Protein AF-0000000081893603 (afdb_homodimer)

Organism: Varanus komodoensis (NCBI:txid61221)

Nearest PDB structures (foldseek):
  6nf6-assembly1_B  TM=9.454E-01  e=8.499E-34  Gallus gallus
  8ug6-assembly1_B  TM=9.308E-01  e=4.019E-25  Mus musculus
  6nf4-assembly1_B  TM=9.170E-01  e=1.044E-19  Danio rerio
  6o84-assembly1_B  TM=8.462E-01  e=9.715E-21  Xenopus tropicalis
  8ug4-assembly1_B  TM=7.259E-01  e=1.807E-12  Caenorhabditis elegans

Structure (mmCIF, N/CA/C/O backbone):
data_AF-0000000081893603-model_v1
#
loop_
_entity.id
_entity.type
_entity.pdbx_description
1 polymer 'Otopetrin 3'
#
loop_
_atom_site.group_PDB
_atom_site.id
_atom_site.type_symbol
_atom_site.label_atom_id
_atom_site.label_alt_id
_atom_site.label_comp_id
_atom_site.label_asym_id
_atom_site.label_entity_id
_atom_site.label_seq_id
_atom_site.pdbx_PDB_ins_code
_atom_site.Cartn_x
_atom_site.Cartn_y
_atom_site.Cartn_z
_atom_site.occupancy
_atom_site.B_iso_or_equiv
_atom_site.auth_seq_id
_atom_site.auth_comp_id
_atom_site.auth_asym_id
_atom_site.auth_atom_id
_atom_site.pdbx_PDB_model_num
ATOM 1 N N . MET A 1 1 ? 47.938 76.938 85.5 1 23.39 1 MET A N 1
ATOM 2 C CA . MET A 1 1 ? 47.125 77.75 84.625 1 23.39 1 MET A CA 1
ATOM 3 C C . MET A 1 1 ? 47.031 77.125 83.25 1 23.39 1 MET A C 1
ATOM 5 O O . MET A 1 1 ? 47.969 77.188 82.438 1 23.39 1 MET A O 1
ATOM 9 N N . ALA A 1 2 ? 46.344 75.875 83.25 1 26.58 2 ALA A N 1
ATOM 10 C CA . ALA A 1 2 ? 46.188 74.688 82.375 1 26.58 2 ALA A CA 1
ATOM 11 C C . ALA A 1 2 ? 45.406 75.062 81.125 1 26.58 2 ALA A C 1
ATOM 13 O O . ALA A 1 2 ? 44.25 75.438 81.188 1 26.58 2 ALA A O 1
ATOM 14 N N . SER A 1 3 ? 46.125 75.812 80.25 1 24.8 3 SER A N 1
ATOM 15 C CA . SER A 1 3 ? 45.656 76.438 79 1 24.8 3 SER A CA 1
ATOM 16 C C . SER A 1 3 ? 44.969 75.438 78.125 1 24.8 3 SER A C 1
ATOM 18 O O . SER A 1 3 ? 45.594 74.438 77.688 1 24.8 3 SER A O 1
ATOM 20 N N . GLN A 1 4 ? 43.719 75.062 78.438 1 24.86 4 GLN A N 1
ATOM 21 C CA . GLN A 1 4 ? 42.719 74.062 78 1 24.86 4 GLN A CA 1
ATOM 22 C C . GLN A 1 4 ? 42.281 74.375 76.562 1 24.86 4 GLN A C 1
ATOM 24 O O . GLN A 1 4 ? 41.656 75.375 76.25 1 24.86 4 GLN A O 1
ATOM 29 N N . SER A 1 5 ? 43.219 74.188 75.562 1 26.95 5 SER A N 1
ATOM 30 C CA . SER A 1 5 ? 43.062 74.438 74.125 1 26.95 5 SER A CA 1
ATOM 31 C C . SER A 1 5 ? 41.812 73.75 73.562 1 26.95 5 SER A C 1
ATOM 33 O O . SER A 1 5 ? 41.719 72.5 73.625 1 26.95 5 SER A O 1
ATOM 35 N N . THR A 1 6 ? 40.594 74.25 73.875 1 26.95 6 THR A N 1
ATOM 36 C CA . THR A 1 6 ? 39.219 73.75 73.562 1 26.95 6 THR A CA 1
ATOM 37 C C . THR A 1 6 ? 38.969 73.688 72.062 1 26.95 6 THR A C 1
ATOM 39 O O . THR A 1 6 ? 38.938 74.688 71.375 1 26.95 6 THR A O 1
ATOM 42 N N . ALA A 1 7 ? 39.656 72.688 71.438 1 28.52 7 ALA A N 1
ATOM 43 C CA . ALA A 1 7 ? 39.594 72.438 70 1 28.52 7 ALA A CA 1
ATOM 44 C C . ALA A 1 7 ? 38.156 72.312 69.5 1 28.52 7 ALA A C 1
ATOM 46 O O . ALA A 1 7 ? 37.344 71.625 70.062 1 28.52 7 ALA A O 1
ATOM 47 N N . TRP A 1 8 ? 37.562 73.375 68.875 1 27.95 8 TRP A N 1
ATOM 48 C CA . TRP A 1 8 ? 36.25 73.688 68.312 1 27.95 8 TRP A CA 1
ATOM 49 C C . TRP A 1 8 ? 35.844 72.688 67.25 1 27.95 8 TRP A C 1
ATOM 51 O O . TRP A 1 8 ? 36.531 72.438 66.25 1 27.95 8 TRP A O 1
ATOM 61 N N . GLN A 1 9 ? 35.469 71.375 67.625 1 25.72 9 GLN A N 1
ATOM 62 C CA . GLN A 1 9 ? 35.094 70.25 66.812 1 25.72 9 GLN A CA 1
ATOM 63 C C . GLN A 1 9 ? 33.875 70.562 66 1 25.72 9 GLN A C 1
ATOM 65 O O . GLN A 1 9 ? 32.812 70.938 66.5 1 25.72 9 GLN A O 1
ATOM 70 N N . ARG A 1 10 ? 34 71.312 64.812 1 27.3 10 ARG A N 1
ATOM 71 C CA . ARG A 1 10 ? 32.938 71.625 63.906 1 27.3 10 ARG A CA 1
ATOM 72 C C . ARG A 1 10 ? 32.156 70.438 63.5 1 27.3 10 ARG A C 1
ATOM 74 O O . ARG A 1 10 ? 32.719 69.375 63.125 1 27.3 10 ARG A O 1
ATOM 81 N N . HIS A 1 11 ? 30.953 70.125 64.062 1 26.72 11 HIS A N 1
ATOM 82 C CA . HIS A 1 11 ? 29.938 69.125 63.938 1 26.72 11 HIS A CA 1
ATOM 83 C C . HIS A 1 11 ? 29.359 69.125 62.5 1 26.72 11 HIS A C 1
ATOM 85 O O . HIS A 1 11 ? 28.812 70.125 62.062 1 26.72 11 HIS A O 1
ATOM 91 N N . HIS A 1 12 ? 30.109 68.688 61.469 1 29.83 12 HIS A N 1
ATOM 92 C CA . HIS A 1 12 ? 29.547 68.625 60.125 1 29.83 12 HIS A CA 1
ATOM 93 C C . HIS A 1 12 ? 28.234 67.812 60.125 1 29.83 12 HIS A C 1
ATOM 95 O O . HIS A 1 12 ? 28.109 66.812 60.844 1 29.83 12 HIS A O 1
ATOM 101 N N . PRO A 1 13 ? 27.047 68.375 59.844 1 34.44 13 PRO A N 1
ATOM 102 C CA . PRO A 1 13 ? 25.719 67.812 59.875 1 34.44 13 PRO A CA 1
ATOM 103 C C . PRO A 1 13 ? 25.594 66.562 58.938 1 34.44 13 PRO A C 1
ATOM 105 O O . PRO A 1 13 ? 26.297 66.5 57.938 1 34.44 13 PRO A O 1
ATOM 108 N N . PRO A 1 14 ? 25.188 65.375 59.469 1 30.19 14 PRO A N 1
ATOM 109 C CA . PRO A 1 14 ? 25.094 64.062 58.812 1 30.19 14 PRO A CA 1
ATOM 110 C C . PRO A 1 14 ? 24.188 64.125 57.562 1 30.19 14 PRO A C 1
ATOM 112 O O . PRO A 1 14 ? 23.141 64.812 57.594 1 30.19 14 PRO A O 1
ATOM 115 N N . GLU A 1 15 ? 24.734 64.188 56.344 1 28.36 15 GLU A N 1
ATOM 116 C CA . GLU A 1 15 ? 24.016 64.125 55.062 1 28.36 15 GLU A CA 1
ATOM 117 C C . GLU A 1 15 ? 23.062 62.906 55.062 1 28.36 15 GLU A C 1
ATOM 119 O O . GLU A 1 15 ? 23.438 61.812 55.469 1 28.36 15 GLU A O 1
ATOM 124 N N . ALA A 1 16 ? 21.703 63.094 55.156 1 31.73 16 ALA A N 1
ATOM 125 C CA . ALA A 1 16 ? 20.562 62.188 55.125 1 31.73 16 ALA A CA 1
ATOM 126 C C . ALA A 1 16 ? 20.578 61.375 53.812 1 31.73 16 ALA A C 1
ATOM 128 O O . ALA A 1 16 ? 20.531 61.938 52.719 1 31.73 16 ALA A O 1
ATOM 129 N N . ALA A 1 17 ? 21.422 60.344 53.75 1 31.58 17 ALA A N 1
ATOM 130 C CA . ALA A 1 17 ? 21.422 59.406 52.625 1 31.58 17 ALA A CA 1
ATOM 131 C C . ALA A 1 17 ? 20.016 58.875 52.344 1 31.58 17 ALA A C 1
ATOM 133 O O . ALA A 1 17 ? 19.391 58.281 53.219 1 31.58 17 ALA A O 1
ATOM 134 N N . ARG A 1 18 ? 19.203 59.562 51.562 1 31.11 18 ARG A N 1
ATOM 135 C CA . ARG A 1 18 ? 17.906 59.125 51.062 1 31.11 18 ARG A CA 1
ATOM 136 C C . ARG A 1 18 ? 18.031 57.812 50.312 1 31.11 18 ARG A C 1
ATOM 138 O O . ARG A 1 18 ? 18.594 57.75 49.219 1 31.11 18 ARG A O 1
ATOM 145 N N . GLY A 1 19 ? 18.547 56.719 50.906 1 30.28 19 GLY A N 1
ATOM 146 C CA . GLY A 1 19 ? 18.609 55.406 50.281 1 30.28 19 GLY A CA 1
ATOM 147 C C . GLY A 1 19 ? 17.266 54.938 49.781 1 30.28 19 GLY A C 1
ATOM 148 O O . GLY A 1 19 ? 16.547 54.219 50.5 1 30.28 19 GLY A O 1
ATOM 149 N N . GLU A 1 20 ? 16.422 55.688 49.188 1 31.81 20 GLU A N 1
ATOM 150 C CA . GLU A 1 20 ? 15.195 55.062 48.688 1 31.81 20 GLU A CA 1
ATOM 151 C C . GLU A 1 20 ? 15.516 54 47.625 1 31.81 20 GLU A C 1
ATOM 153 O O . GLU A 1 20 ? 15.953 54.344 46.531 1 31.81 20 GLU A O 1
ATOM 158 N N . SER A 1 21 ? 16.234 52.938 47.938 1 37.28 21 SER A N 1
ATOM 159 C CA . SER A 1 21 ? 16.344 51.812 47 1 37.28 21 SER A CA 1
ATOM 160 C C . SER A 1 21 ? 14.961 51.344 46.531 1 37.28 21 SER A C 1
ATOM 162 O O . SER A 1 21 ? 14.078 51.094 47.344 1 37.28 21 SER A O 1
ATOM 164 N N . ALA A 1 22 ? 14.516 51.812 45.406 1 42.72 22 ALA A N 1
ATOM 165 C CA . ALA A 1 22 ? 13.273 51.438 44.75 1 42.72 22 ALA A CA 1
ATOM 166 C C . ALA A 1 22 ? 13.219 49.906 44.562 1 42.72 22 ALA A C 1
ATOM 168 O O . ALA A 1 22 ? 14.055 49.344 43.844 1 42.72 22 ALA A O 1
ATOM 169 N N . PRO A 1 23 ? 12.789 49.125 45.469 1 50.09 23 PRO A N 1
ATOM 170 C CA . PRO A 1 23 ? 12.594 47.688 45.438 1 50.09 23 PRO A CA 1
ATOM 171 C C . PRO A 1 23 ? 11.766 47.25 44.219 1 50.09 23 PRO A C 1
ATOM 173 O O . PRO A 1 23 ? 11.578 46.031 44 1 50.09 23 PRO A O 1
ATOM 176 N N . GLY A 1 24 ? 11.266 48.125 43.406 1 49.84 24 GLY A N 1
ATOM 177 C CA . GLY A 1 24 ? 10.266 47.719 42.438 1 49.84 24 GLY A CA 1
ATOM 178 C C . GLY A 1 24 ? 10.859 47 41.25 1 49.84 24 GLY A C 1
ATOM 179 O O . GLY A 1 24 ? 10.141 46.344 40.5 1 49.84 24 GLY A O 1
ATOM 180 N N . GLU A 1 25 ? 12.031 47.344 40.844 1 58.03 25 GLU A N 1
ATOM 181 C CA . GLU A 1 25 ? 12.562 46.844 39.594 1 58.03 25 GLU A CA 1
ATOM 182 C C . GLU A 1 25 ? 12.984 45.375 39.719 1 58.03 25 GLU A C 1
ATOM 184 O O . GLU A 1 25 ? 12.844 44.594 38.781 1 58.03 25 GLU A O 1
ATOM 189 N N . ASP A 1 26 ? 13.352 45.031 40.875 1 58.84 26 ASP A N 1
ATOM 190 C CA . ASP A 1 26 ? 13.836 43.688 41.062 1 58.84 26 ASP A CA 1
ATOM 191 C C . ASP A 1 26 ? 12.688 42.656 41.031 1 58.84 26 ASP A C 1
ATOM 193 O O . ASP A 1 26 ? 12.844 41.562 40.5 1 58.84 26 ASP A O 1
ATOM 197 N N . ALA A 1 27 ? 11.547 43.094 41.469 1 62.25 27 ALA A N 1
ATOM 198 C CA . ALA A 1 27 ? 10.398 42.188 41.469 1 62.25 27 ALA A CA 1
ATOM 199 C C . ALA A 1 27 ? 9.867 41.969 40.062 1 62.25 27 ALA A C 1
ATOM 201 O O . ALA A 1 27 ? 9.5 40.844 39.719 1 62.25 27 ALA A O 1
ATOM 202 N N . SER A 1 28 ? 10.047 43 39.281 1 64 28 SER A N 1
ATOM 203 C CA . SER A 1 28 ? 9.562 42.875 37.906 1 64 28 SER A CA 1
ATOM 204 C C . SER A 1 28 ? 10.469 41.969 37.094 1 64 28 SER A C 1
ATOM 206 O O . SER A 1 28 ? 9.992 41.188 36.281 1 64 28 SER A O 1
ATOM 208 N N . TRP A 1 29 ? 11.742 42.062 37.375 1 64.25 29 TRP A N 1
ATOM 209 C CA . TRP A 1 29 ? 12.688 41.219 36.656 1 64.25 29 TRP A CA 1
ATOM 210 C C . TRP A 1 29 ? 12.531 39.75 37.031 1 64.25 29 TRP A C 1
ATOM 212 O O . TRP A 1 29 ? 12.594 38.844 36.188 1 64.25 29 TRP A O 1
ATOM 222 N N . LYS A 1 30 ? 12.273 39.5 38.312 1 63.41 30 LYS A N 1
ATOM 223 C CA . LYS A 1 30 ? 12.07 38.156 38.781 1 63.41 30 LYS A CA 1
ATOM 224 C C . LYS A 1 30 ? 10.797 37.531 38.188 1 63.41 30 LYS A C 1
ATOM 226 O O . LYS A 1 30 ? 10.781 36.375 37.781 1 63.41 30 LYS A O 1
ATOM 231 N N . ILE A 1 31 ? 9.836 38.375 38.094 1 65.56 31 ILE A N 1
ATOM 232 C CA . ILE A 1 31 ? 8.562 37.906 37.531 1 65.56 31 ILE A CA 1
ATOM 233 C C . ILE A 1 31 ? 8.719 37.625 36.031 1 65.56 31 ILE A C 1
ATOM 235 O O . ILE A 1 31 ? 8.219 36.625 35.531 1 65.56 31 ILE A O 1
ATOM 239 N N . ARG A 1 32 ? 9.438 38.438 35.375 1 64.81 32 ARG A N 1
ATOM 240 C CA . ARG A 1 32 ? 9.664 38.219 33.938 1 64.81 32 ARG A CA 1
ATOM 241 C C . ARG A 1 32 ? 10.539 37 33.688 1 64.81 32 ARG A C 1
ATOM 243 O O . ARG A 1 32 ? 10.297 36.25 32.75 1 64.81 32 ARG A O 1
ATOM 250 N N . TYR A 1 33 ? 11.469 36.875 34.531 1 62.03 33 TYR A N 1
ATOM 251 C CA . TYR A 1 33 ? 12.344 35.719 34.406 1 62.03 33 TYR A CA 1
ATOM 252 C C . TYR A 1 33 ? 11.586 34.438 34.719 1 62.03 33 TYR A C 1
ATOM 254 O O . TYR A 1 33 ? 11.758 33.406 34.031 1 62.03 33 TYR A O 1
ATOM 262 N N . GLU A 1 34 ? 10.805 34.469 35.719 1 63.31 34 GLU A N 1
ATOM 263 C CA . GLU A 1 34 ? 10.023 33.312 36.094 1 63.31 34 GLU A CA 1
ATOM 264 C C . GLU A 1 34 ? 8.992 32.969 35 1 63.31 34 GLU A C 1
ATOM 266 O O . GLU A 1 34 ? 8.758 31.812 34.688 1 63.31 34 GLU A O 1
ATOM 271 N N . LYS A 1 35 ? 8.414 33.906 34.438 1 64.06 35 LYS A N 1
ATOM 272 C CA . LYS A 1 35 ? 7.461 33.688 33.375 1 64.06 35 LYS A CA 1
ATOM 273 C C . LYS A 1 35 ? 8.156 33.125 32.125 1 64.06 35 LYS A C 1
ATOM 275 O O . LYS A 1 35 ? 7.633 32.25 31.453 1 64.06 35 LYS A O 1
ATOM 280 N N . SER A 1 36 ? 9.281 33.656 31.875 1 65.5 36 SER A N 1
ATOM 281 C CA . SER A 1 36 ? 10.047 33.156 30.734 1 65.5 36 SER A CA 1
ATOM 282 C C . SER A 1 36 ? 10.523 31.734 30.969 1 65.5 36 SER A C 1
ATOM 284 O O . SER A 1 36 ? 10.5 30.906 30.047 1 65.5 36 SER A O 1
ATOM 286 N N . TRP A 1 37 ? 10.93 31.484 32.188 1 62.12 37 TRP A N 1
ATOM 287 C CA . TRP A 1 37 ? 11.328 30.125 32.562 1 62.12 37 TRP A CA 1
ATOM 288 C C . TRP A 1 37 ? 10.141 29.172 32.438 1 62.12 37 TRP A C 1
ATOM 290 O O . TRP A 1 37 ? 10.273 28.062 31.922 1 62.12 37 TRP A O 1
ATOM 300 N N . LEU A 1 38 ? 9.016 29.578 32.969 1 60.19 38 LEU A N 1
ATOM 301 C CA . LEU A 1 38 ? 7.816 28.75 32.906 1 60.19 38 LEU A CA 1
ATOM 302 C C . LEU A 1 38 ? 7.391 28.516 31.453 1 60.19 38 LEU A C 1
ATOM 304 O O . LEU A 1 38 ? 6.98 27.422 31.094 1 60.19 38 LEU A O 1
ATOM 308 N N . HIS A 1 39 ? 7.508 29.5 30.641 1 63.81 39 HIS A N 1
ATOM 309 C CA . HIS A 1 39 ? 7.188 29.359 29.234 1 63.81 39 HIS A CA 1
ATOM 310 C C . HIS A 1 39 ? 8.172 28.422 28.531 1 63.81 39 HIS A C 1
ATOM 312 O O . HIS A 1 39 ? 7.77 27.578 27.719 1 63.81 39 HIS A O 1
ATOM 318 N N . ARG A 1 40 ? 9.398 28.594 28.844 1 58.53 40 ARG A N 1
ATOM 319 C CA . ARG A 1 40 ? 10.406 27.719 28.266 1 58.53 40 ARG A CA 1
ATOM 320 C C . ARG A 1 40 ? 10.227 26.281 28.75 1 58.53 40 ARG A C 1
ATOM 322 O O . ARG A 1 40 ? 10.352 25.344 27.969 1 58.53 40 ARG A O 1
ATOM 329 N N . HIS A 1 41 ? 9.992 26.141 30.047 1 58.38 41 HIS A N 1
ATOM 330 C CA . HIS A 1 41 ? 9.766 24.812 30.609 1 58.38 41 HIS A CA 1
ATOM 331 C C . HIS A 1 41 ? 8.5 24.188 30.031 1 58.38 41 HIS A C 1
ATOM 333 O O . HIS A 1 41 ? 8.477 23 29.719 1 58.38 41 HIS A O 1
ATOM 339 N N . CYS A 1 42 ? 7.469 24.953 29.844 1 59.44 42 CYS A N 1
ATOM 340 C CA . CYS A 1 42 ? 6.223 24.469 29.266 1 59.44 42 CYS A CA 1
ATOM 341 C C . CYS A 1 42 ? 6.41 24.094 27.797 1 59.44 42 CYS A C 1
ATOM 343 O O . CYS A 1 42 ? 5.879 23.094 27.328 1 59.44 42 CYS A O 1
ATOM 345 N N . SER A 1 43 ? 7.113 24.953 27.25 1 62.12 43 SER A N 1
ATOM 346 C CA . SER A 1 43 ? 7.402 24.656 25.844 1 62.12 43 SER A CA 1
ATOM 347 C C . SER A 1 43 ? 8.25 23.406 25.703 1 62.12 43 SER A C 1
ATOM 349 O O . SER A 1 43 ? 8.031 22.594 24.797 1 62.12 43 SER A O 1
ATOM 351 N N . SER A 1 44 ? 9.125 23.266 26.625 1 64 44 SER A N 1
ATOM 352 C CA . SER A 1 44 ? 9.961 22.078 26.625 1 64 44 SER A CA 1
ATOM 353 C C . SER A 1 44 ? 9.133 20.828 26.938 1 64 44 SER A C 1
ATOM 355 O O . SER A 1 44 ? 9.336 19.766 26.344 1 64 44 SER A O 1
ATOM 357 N N . LEU A 1 45 ? 8.227 20.953 27.844 1 64 45 LEU A N 1
ATOM 358 C CA . LEU A 1 45 ? 7.359 19.828 28.203 1 64 45 LEU A CA 1
ATOM 359 C C . LEU A 1 45 ? 6.41 19.5 27.047 1 64 45 LEU A C 1
ATOM 361 O O . LEU A 1 45 ? 6.141 18.328 26.781 1 64 45 LEU A O 1
ATOM 365 N N . LEU A 1 46 ? 6.043 20.531 26.375 1 64.62 46 LEU A N 1
ATOM 366 C CA . LEU A 1 46 ? 5.164 20.344 25.234 1 64.62 46 LEU A CA 1
ATOM 367 C C . LEU A 1 46 ? 5.91 19.656 24.078 1 64.62 46 LEU A C 1
ATOM 369 O O . LEU A 1 46 ? 5.355 18.797 23.406 1 64.62 46 LEU A O 1
ATOM 373 N N . CYS A 1 47 ? 7.031 20.125 24 1 65.38 47 CYS A N 1
ATOM 374 C CA . CYS A 1 47 ? 7.859 19.531 22.969 1 65.38 47 CYS A CA 1
ATOM 375 C C . CYS A 1 47 ? 8.164 18.062 23.281 1 65.38 47 CYS A C 1
ATOM 377 O O . CYS A 1 47 ? 8.156 17.219 22.391 1 65.38 47 CYS A O 1
ATOM 379 N N . ARG A 1 48 ? 8.414 17.812 24.516 1 67.31 48 ARG A N 1
ATOM 380 C CA . ARG A 1 48 ? 8.672 16.438 24.938 1 67.31 48 ARG A CA 1
ATOM 381 C C . ARG A 1 48 ? 7.43 15.57 24.75 1 67.31 48 ARG A C 1
ATOM 383 O O . ARG A 1 48 ? 7.535 14.406 24.375 1 67.31 48 ARG A O 1
ATOM 390 N N . ASP A 1 49 ? 6.383 16.125 24.969 1 75.19 49 ASP A N 1
ATOM 391 C CA . ASP A 1 49 ? 5.129 15.406 24.797 1 75.19 49 ASP A CA 1
ATOM 392 C C . ASP A 1 49 ? 4.883 15.094 23.312 1 75.19 49 ASP A C 1
ATOM 394 O O . ASP A 1 49 ? 4.445 13.992 22.969 1 75.19 49 ASP A O 1
ATOM 398 N N . ARG A 1 50 ? 5.227 16.047 22.547 1 76.06 50 ARG A N 1
ATOM 399 C CA . ARG A 1 50 ? 5.051 15.82 21.125 1 76.06 50 ARG A CA 1
ATOM 400 C C . ARG A 1 50 ? 6.004 14.742 20.609 1 76.06 50 ARG A C 1
ATOM 402 O O . ARG A 1 50 ? 5.633 13.93 19.766 1 76.06 50 ARG A O 1
ATOM 409 N N . GLN A 1 51 ? 7.133 14.789 21.172 1 73.75 51 GLN A N 1
ATOM 410 C CA . GLN A 1 51 ? 8.117 13.781 20.781 1 73.75 51 GLN A CA 1
ATOM 411 C C . GLN A 1 51 ? 7.695 12.391 21.266 1 73.75 51 GLN A C 1
ATOM 413 O O . GLN A 1 51 ? 7.879 11.406 20.547 1 73.75 51 GLN A O 1
ATOM 418 N N . ALA A 1 52 ? 7.254 12.352 22.375 1 77.44 52 ALA A N 1
ATOM 419 C CA . ALA A 1 52 ? 6.785 11.086 22.922 1 77.44 52 ALA A CA 1
ATOM 420 C C . ALA A 1 52 ? 5.613 10.539 22.109 1 77.44 52 ALA A C 1
ATOM 422 O O . ALA A 1 52 ? 5.504 9.328 21.906 1 77.44 52 ALA A O 1
ATOM 423 N N . GLN A 1 53 ? 4.844 11.406 21.672 1 83.38 53 GLN A N 1
ATOM 424 C CA . GLN A 1 53 ? 3.709 10.984 20.844 1 83.38 53 GLN A CA 1
ATOM 425 C C . GLN A 1 53 ? 4.168 10.453 19.5 1 83.38 53 GLN A C 1
ATOM 427 O O . GLN A 1 53 ? 3.65 9.445 19.016 1 83.38 53 GLN A O 1
ATOM 432 N N . LYS A 1 54 ? 5.078 11.141 18.984 1 80.94 54 LYS A N 1
ATOM 433 C CA . LYS A 1 54 ? 5.598 10.688 17.703 1 80.94 54 LYS A CA 1
ATOM 434 C C . LYS A 1 54 ? 6.301 9.336 17.844 1 80.94 54 LYS A C 1
ATOM 436 O O . LYS A 1 54 ? 6.164 8.469 16.984 1 80.94 54 LYS A O 1
ATOM 441 N N . ALA A 1 55 ? 7 9.203 18.906 1 81.69 55 ALA A N 1
ATOM 442 C CA . ALA A 1 55 ? 7.672 7.938 19.172 1 81.69 55 ALA A CA 1
ATOM 443 C C . ALA A 1 55 ? 6.664 6.82 19.422 1 81.69 55 ALA A C 1
ATOM 445 O O . ALA A 1 55 ? 6.863 5.688 18.984 1 81.69 55 ALA A O 1
ATOM 446 N N . GLY A 1 56 ? 5.652 7.148 20.156 1 87.12 56 GLY A N 1
ATOM 447 C CA . GLY A 1 56 ? 4.605 6.172 20.391 1 87.12 56 GLY A CA 1
ATOM 448 C C . GLY A 1 56 ? 3.902 5.727 19.125 1 87.12 56 GLY A C 1
ATOM 449 O O . GLY A 1 56 ? 3.58 4.547 18.969 1 87.12 56 GLY A O 1
ATOM 450 N N . ARG A 1 57 ? 3.734 6.633 18.25 1 89.06 57 ARG A N 1
ATOM 451 C CA . ARG A 1 57 ? 3.121 6.305 16.969 1 89.06 57 ARG A CA 1
ATOM 452 C C . ARG A 1 57 ? 4.035 5.41 16.141 1 89.06 57 ARG A C 1
ATOM 454 O O . ARG A 1 57 ? 3.574 4.453 15.516 1 89.06 57 ARG A O 1
ATOM 461 N N . LEU A 1 58 ? 5.246 5.758 16.188 1 86.62 58 LEU A N 1
ATOM 462 C CA . LEU A 1 58 ? 6.215 4.965 15.43 1 86.62 58 LEU A CA 1
ATOM 463 C C . LEU A 1 58 ? 6.312 3.553 16 1 86.62 58 LEU A C 1
ATOM 465 O O . LEU A 1 58 ? 6.285 2.576 15.25 1 86.62 58 LEU A O 1
ATOM 469 N N . PHE A 1 59 ? 6.379 3.447 17.281 1 88.69 59 PHE A N 1
ATOM 470 C CA . PHE A 1 59 ? 6.531 2.146 17.922 1 88.69 59 PHE A CA 1
ATOM 471 C C . PHE A 1 59 ? 5.297 1.28 17.688 1 88.69 59 PHE A C 1
ATOM 473 O O . PHE A 1 59 ? 5.418 0.093 17.391 1 88.69 59 PHE A O 1
ATOM 480 N N . SER A 1 60 ? 4.168 1.831 17.875 1 93.75 60 SER A N 1
ATOM 481 C CA . SER A 1 60 ? 2.943 1.069 17.656 1 93.75 60 SER A CA 1
ATOM 482 C C . SER A 1 60 ? 2.783 0.688 16.188 1 93.75 60 SER A C 1
ATOM 484 O O . SER A 1 60 ? 2.297 -0.401 15.875 1 93.75 60 SER A O 1
ATOM 486 N N . GLY A 1 61 ? 3.23 1.588 15.328 1 91.25 61 GLY A N 1
ATOM 487 C CA . GLY A 1 61 ? 3.213 1.266 13.914 1 91.25 61 GLY A CA 1
ATOM 488 C C . GLY A 1 61 ? 4.145 0.124 13.555 1 91.25 61 GLY A C 1
ATOM 489 O O . GLY A 1 61 ? 3.787 -0.745 12.75 1 91.25 61 GLY A O 1
ATOM 490 N N . LEU A 1 62 ? 5.301 0.147 14.109 1 89.38 62 LEU A N 1
ATOM 491 C CA . LEU A 1 62 ? 6.27 -0.915 13.859 1 89.38 62 LEU A CA 1
ATOM 492 C C . LEU A 1 62 ? 5.781 -2.242 14.43 1 89.38 62 LEU A C 1
ATOM 494 O O . LEU A 1 62 ? 5.965 -3.293 13.812 1 89.38 62 LEU A O 1
ATOM 498 N N . MET A 1 63 ? 5.211 -2.182 15.562 1 92.75 63 MET A N 1
ATOM 499 C CA . MET A 1 63 ? 4.641 -3.391 16.141 1 92.75 63 MET A CA 1
ATOM 500 C C . MET A 1 63 ? 3.553 -3.971 15.25 1 92.75 63 MET A C 1
ATOM 502 O O . MET A 1 63 ? 3.527 -5.176 15 1 92.75 63 MET A O 1
ATOM 506 N N . ALA A 1 64 ? 2.711 -3.133 14.781 1 95.38 64 ALA A N 1
ATOM 507 C CA . ALA A 1 64 ? 1.636 -3.57 13.898 1 95.38 64 ALA A CA 1
ATOM 508 C C . ALA A 1 64 ? 2.195 -4.191 12.617 1 95.38 64 ALA A C 1
ATOM 510 O O . ALA A 1 64 ? 1.7 -5.219 12.156 1 95.38 64 ALA A O 1
ATOM 511 N N . MET A 1 65 ? 3.209 -3.627 12.117 1 93.56 65 MET A N 1
ATOM 512 C CA . MET A 1 65 ? 3.824 -4.117 10.891 1 93.56 65 MET A CA 1
ATOM 513 C C . MET A 1 65 ? 4.418 -5.508 11.094 1 93.56 65 MET A C 1
ATOM 515 O O . MET A 1 65 ? 4.285 -6.379 10.234 1 93.56 65 MET A O 1
ATOM 519 N N . ASN A 1 66 ? 5.027 -5.719 12.141 1 93.12 66 ASN A N 1
ATOM 520 C CA . ASN A 1 66 ? 5.621 -7.02 12.43 1 93.12 66 ASN A CA 1
ATOM 521 C C . ASN A 1 66 ? 4.555 -8.094 12.602 1 93.12 66 ASN A C 1
ATOM 523 O O . ASN A 1 66 ? 4.711 -9.211 12.102 1 93.12 66 ASN A O 1
ATOM 527 N N . VAL A 1 67 ? 3.514 -7.742 13.297 1 94.88 67 VAL A N 1
ATOM 528 C CA . VAL A 1 67 ? 2.424 -8.695 13.477 1 94.88 67 VAL A CA 1
ATOM 529 C C . VAL A 1 67 ? 1.767 -8.992 12.133 1 94.88 67 VAL A C 1
ATOM 531 O O . VAL A 1 67 ? 1.442 -10.148 11.836 1 94.88 67 VAL A O 1
ATOM 534 N N . LEU A 1 68 ? 1.667 -8.008 11.344 1 95.56 68 LEU A N 1
ATOM 535 C CA . LEU A 1 68 ? 1.041 -8.156 10.031 1 95.56 68 LEU A CA 1
ATOM 536 C C . LEU A 1 68 ? 1.887 -9.047 9.125 1 95.56 68 LEU A C 1
ATOM 538 O O . LEU A 1 68 ? 1.36 -9.93 8.445 1 95.56 68 LEU A O 1
ATOM 542 N N . PHE A 1 69 ? 3.16 -8.875 9.148 1 94.19 69 PHE A N 1
ATOM 543 C CA . PHE A 1 69 ? 4.031 -9.664 8.289 1 94.19 69 PHE A CA 1
ATOM 544 C C . PHE A 1 69 ? 4.09 -11.109 8.758 1 94.19 69 PHE A C 1
ATOM 546 O O . PHE A 1 69 ? 4.094 -12.039 7.945 1 94.19 69 PHE A O 1
ATOM 553 N N . LEU A 1 70 ? 4.125 -11.266 10 1 94.06 70 LEU A N 1
ATOM 554 C CA . LEU A 1 70 ? 4.094 -12.617 10.539 1 94.06 70 LEU A CA 1
ATOM 555 C C . LEU A 1 70 ? 2.791 -13.32 10.164 1 94.06 70 LEU A C 1
ATOM 557 O O . LEU A 1 70 ? 2.809 -14.461 9.68 1 94.06 70 LEU A O 1
ATOM 561 N N . GLY A 1 71 ? 1.662 -12.641 10.391 1 95.44 71 GLY A N 1
ATOM 562 C CA . GLY A 1 71 ? 0.371 -13.219 10.055 1 95.44 71 GLY A CA 1
ATOM 563 C C . GLY A 1 71 ? 0.209 -13.492 8.57 1 95.44 71 GLY A C 1
ATOM 564 O O . GLY A 1 71 ? -0.318 -14.539 8.18 1 95.44 71 GLY A O 1
ATOM 565 N N . THR A 1 72 ? 0.682 -12.602 7.77 1 93.75 72 THR A N 1
ATOM 566 C CA . THR A 1 72 ? 0.595 -12.781 6.324 1 93.75 72 THR A CA 1
ATOM 567 C C . THR A 1 72 ? 1.457 -13.953 5.867 1 93.75 72 THR A C 1
ATOM 569 O O . THR A 1 72 ? 1.047 -14.734 5.008 1 93.75 72 THR A O 1
ATOM 572 N N . ALA A 1 73 ? 2.617 -14.102 6.41 1 92.75 73 ALA A N 1
ATOM 573 C CA . ALA A 1 73 ? 3.484 -15.227 6.082 1 92.75 73 ALA A CA 1
ATOM 574 C C . ALA A 1 73 ? 2.838 -16.547 6.48 1 92.75 73 ALA A C 1
ATOM 576 O O . ALA A 1 73 ? 2.922 -17.531 5.742 1 92.75 73 ALA A O 1
ATOM 577 N N . PHE A 1 74 ? 2.154 -16.516 7.566 1 93.5 74 PHE A N 1
ATOM 578 C CA . PHE A 1 74 ? 1.463 -17.719 8.039 1 93.5 74 PHE A CA 1
ATOM 579 C C . PHE A 1 74 ? 0.323 -18.094 7.098 1 93.5 74 PHE A C 1
ATOM 581 O O . PHE A 1 74 ? 0.178 -19.25 6.719 1 93.5 74 PHE A O 1
ATOM 588 N N . ILE A 1 75 ? -0.422 -17.141 6.727 1 92.88 75 ILE A N 1
ATOM 589 C CA . ILE A 1 75 ? -1.568 -17.375 5.855 1 92.88 75 ILE A CA 1
ATOM 590 C C . ILE A 1 75 ? -1.087 -17.812 4.473 1 92.88 75 ILE A C 1
ATOM 592 O O . ILE A 1 75 ? -1.642 -18.75 3.885 1 92.88 75 ILE A O 1
ATOM 596 N N . CYS A 1 76 ? -0.057 -17.203 4.004 1 89.56 76 CYS A N 1
ATOM 597 C CA . CYS A 1 76 ? 0.504 -17.594 2.711 1 89.56 76 CYS A CA 1
ATOM 598 C C . CYS A 1 76 ? 1.052 -19.016 2.758 1 89.56 76 CYS A C 1
ATOM 600 O O . CYS A 1 76 ? 0.897 -19.781 1.8 1 89.56 76 CYS A O 1
ATOM 602 N N . SER A 1 77 ? 1.651 -19.359 3.859 1 90.81 77 SER A N 1
ATOM 603 C CA . SER A 1 77 ? 2.201 -20.703 4.008 1 90.81 77 SER A CA 1
ATOM 604 C C . SER A 1 77 ? 1.098 -21.75 4.008 1 90.81 77 SER A C 1
ATOM 606 O O . SER A 1 77 ? 1.277 -22.844 3.477 1 90.81 77 SER A O 1
ATOM 608 N N . MET A 1 78 ? -0.002 -21.438 4.555 1 90.06 78 MET A N 1
ATOM 609 C CA . MET A 1 78 ? -1.14 -22.344 4.562 1 90.06 78 MET A CA 1
ATOM 610 C C . MET A 1 78 ? -1.667 -22.578 3.148 1 90.06 78 MET A C 1
ATOM 612 O O . MET A 1 78 ? -2.111 -23.672 2.816 1 90.06 78 MET A O 1
ATOM 616 N N . ILE A 1 79 ? -1.554 -21.594 2.307 1 84.69 79 ILE A N 1
ATOM 617 C CA . ILE A 1 79 ? -2.074 -21.672 0.947 1 84.69 79 ILE A CA 1
ATOM 618 C C . ILE A 1 79 ? -1.114 -22.469 0.066 1 84.69 79 ILE A C 1
ATOM 620 O O . ILE A 1 79 ? -1.544 -23.281 -0.754 1 84.69 79 ILE A O 1
ATOM 624 N N . PHE A 1 80 ? 0.124 -22.312 0.296 1 83.56 80 PHE A N 1
ATOM 625 C CA . PHE A 1 80 ? 1.084 -22.875 -0.652 1 83.56 80 PHE A CA 1
ATOM 626 C C . PHE A 1 80 ? 1.646 -24.188 -0.145 1 83.56 80 PHE A C 1
ATOM 628 O O . PHE A 1 80 ? 2.166 -24.984 -0.926 1 83.56 80 PHE A O 1
ATOM 635 N N . ASN A 1 81 ? 1.712 -24.344 1.097 1 87.12 81 ASN A N 1
ATOM 636 C CA . ASN A 1 81 ? 2.143 -25.609 1.689 1 87.12 81 ASN A CA 1
ATOM 637 C C . ASN A 1 81 ? 1.186 -26.078 2.785 1 87.12 81 ASN A C 1
ATOM 639 O O . ASN A 1 81 ? 1.515 -26 3.971 1 87.12 81 ASN A O 1
ATOM 643 N N . ARG A 1 82 ? 0.148 -26.734 2.393 1 83 82 ARG A N 1
ATOM 644 C CA . ARG A 1 82 ? -0.944 -27.125 3.281 1 83 82 ARG A CA 1
ATOM 645 C C . ARG A 1 82 ? -0.545 -28.297 4.164 1 83 82 ARG A C 1
ATOM 647 O O . ARG A 1 82 ? -1.172 -28.547 5.195 1 83 82 ARG A O 1
ATOM 654 N N . MET A 1 83 ? 0.485 -28.938 3.809 1 83.81 83 MET A N 1
ATOM 655 C CA . MET A 1 83 ? 0.876 -30.141 4.547 1 83.81 83 MET A CA 1
ATOM 656 C C . MET A 1 83 ? 1.627 -29.766 5.824 1 83.81 83 MET A C 1
ATOM 658 O O . MET A 1 83 ? 1.433 -30.391 6.867 1 83.81 83 MET A O 1
ATOM 662 N N . VAL A 1 84 ? 2.377 -28.719 5.707 1 87.56 84 VAL A N 1
ATOM 663 C CA . VAL A 1 84 ? 3.221 -28.391 6.855 1 87.56 84 VAL A CA 1
ATOM 664 C C . VAL A 1 84 ? 2.49 -27.422 7.77 1 87.56 84 VAL A C 1
ATOM 666 O O . VAL A 1 84 ? 2.484 -27.594 8.992 1 87.56 84 VAL A O 1
ATOM 669 N N . ILE A 1 85 ? 1.902 -26.359 7.191 1 90 85 ILE A N 1
ATOM 670 C CA . ILE A 1 85 ? 1.079 -25.422 7.949 1 90 85 ILE A CA 1
ATOM 671 C C . ILE A 1 85 ? -0.391 -25.625 7.586 1 90 85 ILE A C 1
ATOM 673 O O . ILE A 1 85 ? -0.812 -25.297 6.473 1 90 85 ILE A O 1
ATOM 677 N N . THR A 1 86 ? -1.097 -26.094 8.555 1 88.31 86 THR A N 1
ATOM 678 C CA . THR A 1 86 ? -2.504 -26.391 8.328 1 88.31 86 THR A CA 1
ATOM 679 C C . THR A 1 86 ? -3.381 -25.203 8.688 1 88.31 86 THR A C 1
ATOM 681 O O . THR A 1 86 ? -2.9 -24.219 9.266 1 88.31 86 THR A O 1
ATOM 684 N N . VAL A 1 87 ? -4.621 -25.281 8.305 1 88.5 87 VAL A N 1
ATOM 685 C CA . VAL A 1 87 ? -5.598 -24.25 8.602 1 88.5 87 VAL A CA 1
ATOM 686 C C . VAL A 1 87 ? -5.777 -24.125 10.117 1 88.5 87 VAL A C 1
ATOM 688 O O . VAL A 1 87 ? -5.984 -23.031 10.641 1 88.5 87 VAL A O 1
ATOM 691 N N . ASN A 1 88 ? -5.605 -25.234 10.812 1 89.31 88 ASN A N 1
ATOM 692 C CA . ASN A 1 88 ? -5.73 -25.234 12.266 1 89.31 88 ASN A CA 1
ATOM 693 C C . ASN A 1 88 ? -4.652 -24.375 12.922 1 89.31 88 ASN A C 1
ATOM 695 O O . ASN A 1 88 ? -4.914 -23.688 13.914 1 89.31 88 ASN A O 1
ATOM 699 N N . ASP A 1 89 ? -3.496 -24.375 12.352 1 91.81 89 ASP A N 1
ATOM 700 C CA . ASP A 1 89 ? -2.41 -23.578 12.891 1 91.81 89 ASP A CA 1
ATOM 701 C C . ASP A 1 89 ? -2.715 -22.078 12.75 1 91.81 89 ASP A C 1
ATOM 703 O O . ASP A 1 89 ? -2.451 -21.297 13.664 1 91.81 89 ASP A O 1
ATOM 707 N N . VAL A 1 90 ? -3.229 -21.734 11.656 1 93.06 90 VAL A N 1
ATOM 708 C CA . VAL A 1 90 ? -3.562 -20.328 11.414 1 93.06 90 VAL A CA 1
ATOM 709 C C . VAL A 1 90 ? -4.699 -19.906 12.336 1 93.06 90 VAL A C 1
ATOM 711 O O . VAL A 1 90 ? -4.68 -18.797 12.883 1 93.06 90 VAL A O 1
ATOM 714 N N . TRP A 1 91 ? -5.672 -20.797 12.633 1 93.69 91 TRP A N 1
ATOM 715 C CA . TRP A 1 91 ? -6.789 -20.516 13.523 1 93.69 91 TRP A CA 1
ATOM 716 C C . TRP A 1 91 ? -6.305 -20.297 14.953 1 93.69 91 TRP A C 1
ATOM 718 O O . TRP A 1 91 ? -6.812 -19.438 15.672 1 93.69 91 TRP A O 1
ATOM 728 N N . ILE A 1 92 ? -5.355 -21.062 15.289 1 94.62 92 ILE A N 1
ATOM 729 C CA . ILE A 1 92 ? -4.801 -20.922 16.625 1 94.62 92 ILE A CA 1
ATOM 730 C C . ILE A 1 92 ? -4.094 -19.578 16.75 1 94.62 92 ILE A C 1
ATOM 732 O O . ILE A 1 92 ? -4.277 -18.859 17.734 1 94.62 92 ILE A O 1
ATOM 736 N N . PHE A 1 93 ? -3.273 -19.281 15.781 1 95.69 93 PHE A N 1
ATOM 737 C CA . PHE A 1 93 ? -2.557 -18 15.773 1 95.69 93 PHE A CA 1
ATOM 738 C C . PHE A 1 93 ? -3.527 -16.828 15.859 1 95.69 93 PHE A C 1
ATOM 740 O O . PHE A 1 93 ? -3.354 -15.938 16.688 1 95.69 93 PHE A O 1
ATOM 747 N N . LEU A 1 94 ? -4.574 -16.844 15.055 1 97.19 94 LEU A N 1
ATOM 748 C CA . LEU A 1 94 ? -5.547 -15.758 15.023 1 97.19 94 LEU A CA 1
ATOM 749 C C . LEU A 1 94 ? -6.359 -15.711 16.312 1 97.19 94 LEU A C 1
ATOM 751 O O . LEU A 1 94 ? -6.742 -14.633 16.766 1 97.19 94 LEU A O 1
ATOM 755 N N . SER A 1 95 ? -6.605 -16.891 16.922 1 97.12 95 SER A N 1
ATOM 756 C CA . SER A 1 95 ? -7.305 -16.922 18.203 1 97.12 95 SER A CA 1
ATOM 757 C C . SER A 1 95 ? -6.477 -16.266 19.312 1 97.12 95 SER A C 1
ATOM 759 O O . SER A 1 95 ? -7.016 -15.555 20.156 1 97.12 95 SER A O 1
ATOM 761 N N . VAL A 1 96 ? -5.23 -16.516 19.234 1 97.31 96 VAL A N 1
ATOM 762 C CA . VAL A 1 96 ? -4.344 -15.898 20.219 1 97.31 96 VAL A CA 1
ATOM 763 C C . VAL A 1 96 ? -4.379 -14.375 20.047 1 97.31 96 VAL A C 1
ATOM 765 O O . VAL A 1 96 ? -4.445 -13.641 21.031 1 97.31 96 VAL A O 1
ATOM 768 N N . LEU A 1 97 ? -4.352 -13.922 18.828 1 97.62 97 LEU A N 1
ATOM 769 C CA . LEU A 1 97 ? -4.406 -12.492 18.562 1 97.62 97 LEU A CA 1
ATOM 770 C C . LEU A 1 97 ? -5.723 -11.898 19.047 1 97.62 97 LEU A C 1
ATOM 772 O O . LEU A 1 97 ? -5.738 -10.82 19.641 1 97.62 97 LEU A O 1
ATOM 776 N N . LYS A 1 98 ? -6.789 -12.602 18.828 1 98.06 98 LYS A N 1
ATOM 777 C CA . LYS A 1 98 ? -8.102 -12.141 19.281 1 98.06 98 LYS A CA 1
ATOM 778 C C . LYS A 1 98 ? -8.164 -12.039 20.797 1 98.06 98 LYS A C 1
ATOM 780 O O . LYS A 1 98 ? -8.688 -11.07 21.344 1 98.06 98 LYS A O 1
ATOM 785 N N . ILE A 1 99 ? -7.633 -13.023 21.453 1 97.75 99 ILE A N 1
ATOM 786 C CA . ILE A 1 99 ? -7.66 -13.055 22.906 1 97.75 99 ILE A CA 1
ATOM 787 C C . ILE A 1 99 ? -6.809 -11.914 23.469 1 97.75 99 ILE A C 1
ATOM 789 O O . ILE A 1 99 ? -7.195 -11.258 24.438 1 97.75 99 ILE A O 1
ATOM 793 N N . LEU A 1 100 ? -5.691 -11.672 22.859 1 97.81 100 LEU A N 1
ATOM 794 C CA . LEU A 1 100 ? -4.836 -10.562 23.266 1 97.81 100 LEU A CA 1
ATOM 795 C C . LEU A 1 100 ? -5.535 -9.227 23.047 1 97.81 100 LEU A C 1
ATOM 797 O O . LEU A 1 100 ? -5.473 -8.344 23.906 1 97.81 100 LEU A O 1
ATOM 801 N N . ALA A 1 101 ? -6.172 -9.102 21.938 1 97.94 101 ALA A N 1
ATOM 802 C CA . ALA A 1 101 ? -6.91 -7.879 21.656 1 97.94 101 ALA A CA 1
ATOM 803 C C . ALA A 1 101 ? -8.055 -7.684 22.641 1 97.94 101 ALA A C 1
ATOM 805 O O . ALA A 1 101 ? -8.266 -6.578 23.156 1 97.94 101 ALA A O 1
ATOM 806 N N . LEU A 1 102 ? -8.773 -8.766 22.969 1 97.94 102 LEU A N 1
ATOM 807 C CA . LEU A 1 102 ? -9.875 -8.711 23.922 1 97.94 102 LEU A CA 1
ATOM 808 C C . LEU A 1 102 ? -9.367 -8.359 25.312 1 97.94 102 LEU A C 1
ATOM 810 O O . LEU A 1 102 ? -10.023 -7.621 26.047 1 97.94 102 LEU A O 1
ATOM 814 N N . SER A 1 103 ? -8.258 -8.93 25.625 1 97.69 103 SER A N 1
ATOM 815 C CA . SER A 1 103 ? -7.66 -8.609 26.922 1 97.69 103 SER A CA 1
ATOM 816 C C . SER A 1 103 ? -7.316 -7.129 27.016 1 97.69 103 SER A C 1
ATOM 818 O O . SER A 1 103 ? -7.523 -6.512 28.062 1 97.69 103 SER A O 1
ATOM 820 N N . TRP A 1 104 ? -6.816 -6.594 26 1 97.19 104 TRP A N 1
ATOM 821 C CA . TRP A 1 104 ? -6.52 -5.168 26.031 1 97.19 104 TRP A CA 1
ATOM 822 C C . TRP A 1 104 ? -7.801 -4.348 26.109 1 97.19 104 TRP A C 1
ATOM 824 O O . TRP A 1 104 ? -7.867 -3.363 26.859 1 97.19 104 TRP A O 1
ATOM 834 N N . ILE A 1 105 ? -8.828 -4.691 25.344 1 97.38 105 ILE A N 1
ATOM 835 C CA . ILE A 1 105 ? -10.094 -3.957 25.375 1 97.38 105 ILE A CA 1
ATOM 836 C C . ILE A 1 105 ? -10.672 -3.982 26.797 1 97.38 105 ILE A C 1
ATOM 838 O O . ILE A 1 105 ? -11.148 -2.961 27.281 1 97.38 105 ILE A O 1
ATOM 842 N N . ALA A 1 106 ? -10.609 -5.145 27.375 1 96.38 106 ALA A N 1
ATOM 843 C CA . ALA A 1 106 ? -11.086 -5.258 28.75 1 96.38 106 ALA A CA 1
ATOM 844 C C . ALA A 1 106 ? -10.273 -4.359 29.672 1 96.38 106 ALA A C 1
ATOM 846 O O . ALA A 1 106 ? -10.844 -3.674 30.531 1 96.38 106 ALA A O 1
ATOM 847 N N . TYR A 1 107 ? -9.023 -4.359 29.531 1 95.69 107 TYR A N 1
ATOM 848 C CA . TYR A 1 107 ? -8.156 -3.514 30.344 1 95.69 107 TYR A CA 1
ATOM 849 C C . TYR A 1 107 ? -8.477 -2.039 30.125 1 95.69 107 TYR A C 1
ATOM 851 O O . TYR A 1 107 ? -8.5 -1.255 31.062 1 95.69 107 TYR A O 1
ATOM 859 N N . TYR A 1 108 ? -8.688 -1.68 28.906 1 94.94 108 TYR A N 1
ATOM 860 C CA . TYR A 1 108 ? -9.031 -0.299 28.578 1 94.94 108 TYR A CA 1
ATOM 861 C C . TYR A 1 108 ? -10.336 0.112 29.25 1 94.94 108 TYR A C 1
ATOM 863 O O . TYR A 1 108 ? -10.422 1.186 29.844 1 94.94 108 TYR A O 1
ATOM 871 N N . LEU A 1 109 ? -11.375 -0.72 29.219 1 94.06 109 LEU A N 1
ATOM 872 C CA . LEU A 1 109 ? -12.703 -0.411 29.734 1 94.06 109 LEU A CA 1
ATOM 873 C C . LEU A 1 109 ? -12.711 -0.409 31.266 1 94.06 109 LEU A C 1
ATOM 875 O O . LEU A 1 109 ? -13.391 0.411 31.875 1 94.06 109 LEU A O 1
ATOM 879 N N . LEU A 1 110 ? -11.883 -1.255 31.859 1 93.94 110 LEU A N 1
ATOM 880 C CA . LEU A 1 110 ? -11.961 -1.439 33.312 1 93.94 110 LEU A CA 1
ATOM 881 C C . LEU A 1 110 ? -10.961 -0.537 34 1 93.94 110 LEU A C 1
ATOM 883 O O . LEU A 1 110 ? -11.172 -0.162 35.156 1 93.94 110 LEU A O 1
ATOM 887 N N . PHE A 1 111 ? -9.852 -0.188 33.312 1 92.06 111 PHE A N 1
ATOM 888 C CA . PHE A 1 111 ? -8.789 0.511 34.031 1 92.06 111 PHE A CA 1
ATOM 889 C C . PHE A 1 111 ? -8.477 1.848 33.375 1 92.06 111 PHE A C 1
ATOM 891 O O . PHE A 1 111 ? -8.625 2.902 34 1 92.06 111 PHE A O 1
ATOM 898 N N . THR A 1 112 ? -8.172 1.875 32.094 1 91.06 112 THR A N 1
ATOM 899 C CA . THR A 1 112 ? -7.695 3.08 31.422 1 91.06 112 THR A CA 1
ATOM 900 C C . THR A 1 112 ? -8.789 4.141 31.375 1 91.06 112 THR A C 1
ATOM 902 O O . THR A 1 112 ? -8.547 5.309 31.688 1 91.06 112 THR A O 1
ATOM 905 N N . ARG A 1 113 ? -9.953 3.816 31.047 1 89.44 113 ARG A N 1
ATOM 906 C CA . ARG A 1 113 ? -11.055 4.758 30.875 1 89.44 113 ARG A CA 1
ATOM 907 C C . ARG A 1 113 ? -11.492 5.34 32.219 1 89.44 113 ARG A C 1
ATOM 909 O O . ARG A 1 113 ? -12 6.461 32.281 1 89.44 113 ARG A O 1
ATOM 916 N N . ARG A 1 114 ? -11.25 4.668 33.25 1 89.25 114 ARG A N 1
ATOM 917 C CA . ARG A 1 114 ? -11.727 5.094 34.562 1 89.25 114 ARG A CA 1
ATOM 918 C C . ARG A 1 114 ? -10.695 5.98 35.25 1 89.25 114 ARG A C 1
ATOM 920 O O . ARG A 1 114 ? -10.969 6.539 36.312 1 89.25 114 ARG A O 1
ATOM 927 N N . LYS A 1 115 ? -9.633 6.16 34.625 1 90 115 LYS A N 1
ATOM 928 C CA . LYS A 1 115 ? -8.641 7.074 35.188 1 90 115 LYS A CA 1
ATOM 929 C C . LYS A 1 115 ? -9.094 8.523 35.062 1 90 115 LYS A C 1
ATOM 931 O O . LYS A 1 115 ? -9.812 8.875 34.125 1 90 115 LYS A O 1
ATOM 936 N N . PRO A 1 116 ? -8.656 9.312 35.969 1 86.75 116 PRO A N 1
ATOM 937 C CA . PRO A 1 116 ? -9.047 10.719 35.875 1 86.75 116 PRO A CA 1
ATOM 938 C C . PRO A 1 116 ? -8.492 11.414 34.656 1 86.75 116 PRO A C 1
ATOM 940 O O . PRO A 1 116 ? -7.332 11.211 34.281 1 86.75 116 PRO A O 1
ATOM 943 N N . HIS A 1 117 ? -9.32 12.102 33.938 1 84.06 117 HIS A N 1
ATOM 944 C CA . HIS A 1 117 ? -8.961 12.906 32.781 1 84.06 117 HIS A CA 1
ATOM 945 C C . HIS A 1 117 ? -8.531 12.023 31.609 1 84.06 117 HIS A C 1
ATOM 947 O O . HIS A 1 117 ? -7.672 12.406 30.812 1 84.06 117 HIS A O 1
ATOM 953 N N . ALA A 1 118 ? -9.016 10.844 31.656 1 87.94 118 ALA A N 1
ATOM 954 C CA . ALA A 1 118 ? -8.664 9.922 30.578 1 87.94 118 ALA A CA 1
ATOM 955 C C . ALA A 1 118 ? -9.234 10.406 29.25 1 87.94 118 ALA A C 1
ATOM 957 O O . ALA A 1 118 ? -8.555 10.336 28.219 1 87.94 118 ALA A O 1
ATOM 958 N N . VAL A 1 119 ? -10.438 10.844 29.281 1 87.88 119 VAL A N 1
ATOM 959 C CA . VAL A 1 119 ? -11.102 11.328 28.078 1 87.88 119 VAL A CA 1
ATOM 960 C C . VAL A 1 119 ? -11.602 12.758 28.297 1 87.88 119 VAL A C 1
ATOM 962 O O . VAL A 1 119 ? -12.656 12.969 28.906 1 87.88 119 VAL A O 1
ATOM 965 N N . ILE A 1 120 ? -10.859 13.672 27.844 1 79.38 120 ILE A N 1
ATOM 966 C CA . ILE A 1 120 ? -11.211 15.07 28.031 1 79.38 120 ILE A CA 1
ATOM 967 C C . ILE A 1 120 ? -11.883 15.602 26.766 1 79.38 120 ILE A C 1
ATOM 969 O O . ILE A 1 120 ? -12.852 16.359 26.828 1 79.38 120 ILE A O 1
ATOM 973 N N . PHE A 1 121 ? -11.398 15.07 25.719 1 81.06 121 PHE A N 1
ATOM 974 C CA . PHE A 1 121 ? -11.875 15.586 24.438 1 81.06 121 PHE A CA 1
ATOM 975 C C . PHE A 1 121 ? -12.539 14.477 23.625 1 81.06 121 PHE A C 1
ATOM 977 O O . PHE A 1 121 ? -12.195 13.305 23.781 1 81.06 121 PHE A O 1
ATOM 984 N N . ARG A 1 122 ? -13.555 14.852 22.922 1 83.12 122 ARG A N 1
ATOM 985 C CA . ARG A 1 122 ? -14.227 13.945 21.984 1 83.12 122 ARG A CA 1
ATOM 986 C C . ARG A 1 122 ? -14.25 14.523 20.578 1 83.12 122 ARG A C 1
ATOM 988 O O . ARG A 1 122 ? -14.492 15.719 20.391 1 83.12 122 ARG A O 1
ATOM 995 N N . ASP A 1 123 ? -13.844 13.734 19.672 1 80.25 123 ASP A N 1
ATOM 996 C CA . ASP A 1 123 ? -13.883 14.125 18.266 1 80.25 123 ASP A CA 1
ATOM 997 C C . ASP A 1 123 ? -15.273 13.898 17.672 1 80.25 123 ASP A C 1
ATOM 999 O O . ASP A 1 123 ? -15.688 12.75 17.469 1 80.25 123 ASP A O 1
ATOM 1003 N N . ALA A 1 124 ? -15.961 14.852 17.344 1 74.94 124 ALA A N 1
ATOM 1004 C CA . ALA A 1 124 ? -17.328 14.781 16.844 1 74.94 124 ALA A CA 1
ATOM 1005 C C . ALA A 1 124 ? -17.375 14.164 15.453 1 74.94 124 ALA A C 1
ATOM 1007 O O . ALA A 1 124 ? -18.406 13.617 15.039 1 74.94 124 ALA A O 1
ATOM 1008 N N . HIS A 1 125 ? -16.344 14.242 14.789 1 72.31 125 HIS A N 1
ATOM 1009 C CA . HIS A 1 125 ? -16.344 13.766 13.414 1 72.31 125 HIS A CA 1
ATOM 1010 C C . HIS A 1 125 ? -15.969 12.289 13.344 1 72.31 125 HIS A C 1
ATOM 1012 O O . HIS A 1 125 ? -16.156 11.641 12.305 1 72.31 125 HIS A O 1
ATOM 1018 N N . ALA A 1 126 ? -15.5 11.922 14.523 1 78.56 126 ALA A N 1
ATOM 1019 C CA . ALA A 1 126 ? -15.125 10.508 14.539 1 78.56 126 ALA A CA 1
ATOM 1020 C C . ALA A 1 126 ? -16.344 9.625 14.75 1 78.56 126 ALA A C 1
ATOM 1022 O O . ALA A 1 126 ? -17.156 9.867 15.648 1 78.56 126 ALA A O 1
ATOM 1023 N N . GLY A 1 127 ? -16.609 8.656 13.898 1 76.56 127 GLY A N 1
ATOM 1024 C CA . GLY A 1 127 ? -17.672 7.68 14.031 1 76.56 127 GLY A CA 1
ATOM 1025 C C . GLY A 1 127 ? -19.062 8.273 13.844 1 76.56 127 GLY A C 1
ATOM 1026 O O . GLY A 1 127 ? -19.891 8.219 14.758 1 76.56 127 GLY A O 1
ATOM 1027 N N . PRO A 1 128 ? -19.25 8.773 12.75 1 79.06 128 PRO A N 1
ATOM 1028 C CA . PRO A 1 128 ? -20.625 9.242 12.508 1 79.06 128 PRO A CA 1
ATOM 1029 C C . PRO A 1 128 ? -21.656 8.133 12.641 1 79.06 128 PRO A C 1
ATOM 1031 O O . PRO A 1 128 ? -21.312 6.949 12.594 1 79.06 128 PRO A O 1
ATOM 1034 N N . ILE A 1 129 ? -22.844 8.43 12.836 1 81.75 129 ILE A N 1
ATOM 1035 C CA . ILE A 1 129 ? -23.906 7.492 13.172 1 81.75 129 ILE A CA 1
ATOM 1036 C C . ILE A 1 129 ? -24.062 6.473 12.047 1 81.75 129 ILE A C 1
ATOM 1038 O O . ILE A 1 129 ? -24.375 5.305 12.297 1 81.75 129 ILE A O 1
ATOM 1042 N N . TRP A 1 130 ? -23.891 6.859 10.883 1 79.69 130 TRP A N 1
ATOM 1043 C CA . TRP A 1 130 ? -24.062 5.922 9.781 1 79.69 130 TRP A CA 1
ATOM 1044 C C . TRP A 1 130 ? -22.984 4.852 9.789 1 79.69 130 TRP A C 1
ATOM 1046 O O . TRP A 1 130 ? -23.234 3.691 9.469 1 79.69 130 TRP A O 1
ATOM 1056 N N . VAL A 1 131 ? -21.797 5.23 10.148 1 85.25 131 VAL A N 1
ATOM 1057 C CA . VAL A 1 131 ? -20.703 4.266 10.219 1 85.25 131 VAL A CA 1
ATOM 1058 C C . VAL A 1 131 ? -20.938 3.318 11.398 1 85.25 131 VAL A C 1
ATOM 1060 O O . VAL A 1 131 ? -20.719 2.109 11.281 1 85.25 131 VAL A O 1
ATOM 1063 N N . LYS A 1 132 ? -21.453 3.875 12.445 1 89.62 132 LYS A N 1
ATOM 1064 C CA . LYS A 1 132 ? -21.75 3.057 13.617 1 89.62 132 LYS A CA 1
ATOM 1065 C C . LYS A 1 132 ? -22.891 2.082 13.336 1 89.62 132 LYS A C 1
ATOM 1067 O O . LYS A 1 132 ? -22.844 0.93 13.773 1 89.62 132 LYS A O 1
ATOM 1072 N N . GLY A 1 133 ? -23.859 2.611 12.633 1 89.12 133 GLY A N 1
ATOM 1073 C CA . GLY A 1 133 ? -24.969 1.745 12.25 1 89.12 133 GLY A CA 1
ATOM 1074 C C . GLY A 1 133 ? -24.547 0.6 11.352 1 89.12 133 GLY A C 1
ATOM 1075 O O . GLY A 1 133 ? -24.984 -0.537 11.531 1 89.12 133 GLY A O 1
ATOM 1076 N N . SER A 1 134 ? -23.688 0.921 10.422 1 88.62 134 SER A N 1
ATOM 1077 C CA . SER A 1 134 ? -23.172 -0.122 9.539 1 88.62 134 SER A CA 1
ATOM 1078 C C . SER A 1 134 ? -22.328 -1.128 10.312 1 88.62 134 SER A C 1
ATOM 1080 O O . SER A 1 134 ? -22.391 -2.332 10.055 1 88.62 134 SER A O 1
ATOM 1082 N N . LEU A 1 135 ? -21.547 -0.626 11.227 1 93.88 135 LEU A N 1
ATOM 1083 C CA . LEU A 1 135 ? -20.734 -1.501 12.062 1 93.88 135 LEU A CA 1
ATOM 1084 C C . LEU A 1 135 ? -21.609 -2.488 12.828 1 93.88 135 LEU A C 1
ATOM 1086 O O . LEU A 1 135 ? -21.312 -3.686 12.859 1 93.88 135 LEU A O 1
ATOM 1090 N N . LEU A 1 136 ? -22.688 -1.999 13.367 1 95 136 LEU A N 1
ATOM 1091 C CA . LEU A 1 136 ? -23.594 -2.838 14.141 1 95 136 LEU A CA 1
ATOM 1092 C C . LEU A 1 136 ? -24.297 -3.852 13.234 1 95 136 LEU A C 1
ATOM 1094 O O . LEU A 1 136 ? -24.391 -5.031 13.586 1 95 136 LEU A O 1
ATOM 1098 N N . LEU A 1 137 ? -24.688 -3.402 12.102 1 92.62 137 LEU A N 1
ATOM 1099 C CA . LEU A 1 137 ? -25.391 -4.277 11.164 1 92.62 137 LEU A CA 1
ATOM 1100 C C . LEU A 1 137 ? -24.484 -5.41 10.703 1 92.62 137 LEU A C 1
ATOM 1102 O O . LEU A 1 137 ? -24.844 -6.582 10.781 1 92.62 137 LEU A O 1
ATOM 1106 N N . PHE A 1 138 ? -23.328 -5.09 10.258 1 93.94 138 PHE A N 1
ATOM 1107 C CA . PHE A 1 138 ? -22.391 -6.102 9.766 1 93.94 138 PHE A CA 1
ATOM 1108 C C . PHE A 1 138 ? -21.875 -6.965 10.906 1 93.94 138 PHE A C 1
ATOM 1110 O O . PHE A 1 138 ? -21.562 -8.141 10.711 1 93.94 138 PHE A O 1
ATOM 1117 N N . GLY A 1 139 ? -21.797 -6.371 12.094 1 96.56 139 GLY A N 1
ATOM 1118 C CA . GLY A 1 139 ? -21.438 -7.168 13.258 1 96.56 139 GLY A CA 1
ATOM 1119 C C . GLY A 1 139 ? -22.453 -8.258 13.57 1 96.56 139 GLY A C 1
ATOM 1120 O O . GLY A 1 139 ? -22.078 -9.406 13.82 1 96.56 139 GLY A O 1
ATOM 1121 N N . ILE A 1 140 ? -23.672 -7.938 13.438 1 96.88 140 ILE A N 1
ATOM 1122 C CA . ILE A 1 140 ? -24.75 -8.898 13.688 1 96.88 140 ILE A CA 1
ATOM 1123 C C . ILE A 1 140 ? -24.719 -10 12.633 1 96.88 140 ILE A C 1
ATOM 1125 O O . ILE A 1 140 ? -24.797 -11.188 12.969 1 96.88 140 ILE A O 1
ATOM 1129 N N . PHE A 1 141 ? -24.531 -9.609 11.414 1 95.06 141 PHE A N 1
ATOM 1130 C CA . PHE A 1 141 ? -24.453 -10.594 10.336 1 95.06 141 PHE A CA 1
ATOM 1131 C C . PHE A 1 141 ? -23.234 -11.484 10.5 1 95.06 141 PHE A C 1
ATOM 1133 O O . PHE A 1 141 ? -23.281 -12.672 10.188 1 95.06 141 PHE A O 1
ATOM 1140 N N . SER A 1 142 ? -22.141 -10.914 10.945 1 96.25 142 SER A N 1
ATOM 1141 C CA . SER A 1 142 ? -20.938 -11.703 11.164 1 96.25 142 SER A CA 1
ATOM 1142 C C . SER A 1 142 ? -21.109 -12.68 12.312 1 96.25 142 SER A C 1
ATOM 1144 O O . SER A 1 142 ? -20.594 -13.805 12.266 1 96.25 142 SER A O 1
ATOM 1146 N N . ILE A 1 143 ? -21.797 -12.266 13.352 1 97.5 143 ILE A N 1
ATOM 1147 C CA . ILE A 1 143 ? -22.094 -13.164 14.461 1 97.5 143 ILE A CA 1
ATOM 1148 C C . ILE A 1 143 ? -22.969 -14.312 13.977 1 97.5 143 ILE A C 1
ATOM 1150 O O . ILE A 1 143 ? -22.703 -15.484 14.273 1 97.5 143 ILE A O 1
ATOM 1154 N N . LEU A 1 144 ? -23.984 -13.992 13.18 1 96.44 144 LEU A N 1
ATOM 1155 C CA . LEU A 1 144 ? -24.859 -15.008 12.625 1 96.44 144 LEU A CA 1
ATOM 1156 C C . LEU A 1 144 ? -24.094 -15.969 11.727 1 96.44 144 LEU A C 1
ATOM 1158 O O . LEU A 1 144 ? -24.359 -17.172 11.719 1 96.44 144 LEU A O 1
ATOM 1162 N N . LEU A 1 145 ? -23.188 -15.422 10.992 1 95 145 LEU A N 1
ATOM 1163 C CA . LEU A 1 145 ? -22.344 -16.25 10.141 1 95 145 LEU A CA 1
ATOM 1164 C C . LEU A 1 145 ? -21.625 -17.312 10.969 1 95 145 LEU A C 1
ATOM 1166 O O . LEU A 1 145 ? -21.594 -18.484 10.594 1 95 145 LEU A O 1
ATOM 1170 N N . ASN A 1 146 ? -21.031 -16.891 12.031 1 95.56 146 ASN A N 1
ATOM 1171 C CA . ASN A 1 146 ? -20.312 -17.828 12.891 1 95.56 146 ASN A CA 1
ATOM 1172 C C . ASN A 1 146 ? -21.25 -18.812 13.57 1 95.56 146 ASN A C 1
ATOM 1174 O O . ASN A 1 146 ? -20.875 -19.953 13.812 1 95.56 146 ASN A O 1
ATOM 1178 N N . VAL A 1 147 ? -22.469 -18.406 13.852 1 95.06 147 VAL A N 1
ATOM 1179 C CA . VAL A 1 147 ? -23.469 -19.312 14.406 1 95.06 147 VAL A CA 1
ATOM 1180 C C . VAL A 1 147 ? -23.828 -20.375 13.383 1 95.06 147 VAL A C 1
ATOM 1182 O O . VAL A 1 147 ? -23.922 -21.562 13.711 1 95.06 147 VAL A O 1
ATOM 1185 N N . PHE A 1 148 ? -23.969 -19.969 12.172 1 92.69 148 PHE A N 1
ATOM 1186 C CA . PHE A 1 148 ? -24.266 -20.922 11.102 1 92.69 148 PHE A CA 1
ATOM 1187 C C . PHE A 1 148 ? -23.094 -21.859 10.867 1 92.69 148 PHE A C 1
ATOM 1189 O O . PHE A 1 148 ? -23.297 -23.031 10.539 1 92.69 148 PHE A O 1
ATOM 1196 N N . ASP A 1 149 ? -21.984 -21.297 10.992 1 91 149 ASP A N 1
ATOM 1197 C CA . ASP A 1 149 ? -20.781 -22.125 10.844 1 91 149 ASP A CA 1
ATOM 1198 C C . ASP A 1 149 ? -20.734 -23.203 11.922 1 91 149 ASP A C 1
ATOM 1200 O O . ASP A 1 149 ? -20.422 -24.375 11.641 1 91 149 ASP A O 1
ATOM 1204 N N . ILE A 1 150 ? -21.031 -22.875 13.141 1 91.31 150 ILE A N 1
ATOM 1205 C CA . ILE A 1 150 ? -21.078 -23.812 14.25 1 91.31 150 ILE A CA 1
ATOM 1206 C C . ILE A 1 150 ? -22.188 -24.844 14.016 1 91.31 150 ILE A C 1
ATOM 1208 O O . ILE A 1 150 ? -21.984 -26.047 14.266 1 91.31 150 ILE A O 1
ATOM 1212 N N . GLY A 1 151 ? -23.297 -24.391 13.531 1 88.31 151 GLY A N 1
ATOM 1213 C CA . GLY A 1 151 ? -24.391 -25.312 13.211 1 88.31 151 GLY A CA 1
ATOM 1214 C C . GLY A 1 151 ? -24.031 -26.312 12.133 1 88.31 151 GLY A C 1
ATOM 1215 O O . GLY A 1 151 ? -24.359 -27.5 12.25 1 88.31 151 GLY A O 1
ATOM 1216 N N . HIS A 1 152 ? -23.391 -25.828 11.164 1 85.5 152 HIS A N 1
ATOM 1217 C CA . HIS A 1 152 ? -22.969 -26.719 10.094 1 85.5 152 HIS A CA 1
ATOM 1218 C C . HIS A 1 152 ? -21.969 -27.75 10.602 1 85.5 152 HIS A C 1
ATOM 1220 O O . HIS A 1 152 ? -22.031 -28.922 10.234 1 85.5 152 HIS A O 1
ATOM 1226 N N . THR A 1 153 ? -21.031 -27.281 11.398 1 84.12 153 THR A N 1
ATOM 1227 C CA . THR A 1 153 ? -20.031 -28.172 11.953 1 84.12 153 THR A CA 1
ATOM 1228 C C . THR A 1 153 ? -20.688 -29.188 12.898 1 84.12 153 THR A C 1
ATOM 1230 O O . THR A 1 153 ? -20.281 -30.359 12.938 1 84.12 153 THR A O 1
ATOM 1233 N N . ALA A 1 154 ? -21.641 -28.766 13.609 1 84.75 154 ALA A N 1
ATOM 1234 C CA . ALA A 1 154 ? -22.344 -29.641 14.539 1 84.75 154 ALA A CA 1
ATOM 1235 C C . ALA A 1 154 ? -23.078 -30.75 13.797 1 84.75 154 ALA A C 1
ATOM 1237 O O . ALA A 1 154 ? -23.25 -31.859 14.312 1 84.75 154 ALA A O 1
ATOM 1238 N N . SER A 1 155 ? -23.438 -30.375 12.602 1 81.62 155 SER A N 1
ATOM 1239 C CA . SER A 1 155 ? -24.141 -31.359 11.789 1 81.62 155 SER A CA 1
ATOM 1240 C C . SER A 1 155 ? -23.188 -32.438 11.305 1 81.62 155 SER A C 1
ATOM 1242 O O . SER A 1 155 ? -23.609 -33.562 10.969 1 81.62 155 SER A O 1
ATOM 1244 N N . HIS A 1 156 ? -21.906 -32.062 11.289 1 76.12 156 HIS A N 1
ATOM 1245 C CA . HIS A 1 156 ? -20.891 -33 10.867 1 76.12 156 HIS A CA 1
ATOM 1246 C C . HIS A 1 156 ? -20.016 -33.438 12.039 1 76.12 156 HIS A C 1
ATOM 1248 O O . HIS A 1 156 ? -18.812 -33.688 11.859 1 76.12 156 HIS A O 1
ATOM 1254 N N . ILE A 1 157 ? -20.5 -33.438 13.141 1 67.12 157 ILE A N 1
ATOM 1255 C CA . ILE A 1 157 ? -19.75 -33.562 14.383 1 67.12 157 ILE A CA 1
ATOM 1256 C C . ILE A 1 157 ? -18.844 -34.812 14.312 1 67.12 157 ILE A C 1
ATOM 1258 O O . ILE A 1 157 ? -17.734 -34.812 14.859 1 67.12 157 ILE A O 1
ATOM 1262 N N . GLN A 1 158 ? -19.203 -35.75 13.633 1 65.19 158 GLN A N 1
ATOM 1263 C CA . GLN A 1 158 ? -18.422 -37 13.664 1 65.19 158 GLN A CA 1
ATOM 1264 C C . GLN A 1 158 ? -17.109 -36.844 12.914 1 65.19 158 GLN A C 1
ATOM 1266 O O . GLN A 1 158 ? -16.141 -37.562 13.172 1 65.19 158 GLN A O 1
ATOM 1271 N N . CYS A 1 159 ? -16.969 -35.812 12.039 1 64.38 159 CYS A N 1
ATOM 1272 C CA . CYS A 1 159 ? -15.805 -35.75 11.148 1 64.38 159 CYS A CA 1
ATOM 1273 C C . CYS A 1 159 ? -15 -34.5 11.352 1 64.38 159 CYS A C 1
ATOM 1275 O O . CYS A 1 159 ? -13.906 -34.344 10.805 1 64.38 159 CYS A O 1
ATOM 1277 N N . LYS A 1 160 ? -15.492 -33.656 12.156 1 70.25 160 LYS A N 1
ATOM 1278 C CA . LYS A 1 160 ? -14.789 -32.375 12.156 1 70.25 160 LYS A CA 1
ATOM 1279 C C . LYS A 1 160 ? -14.047 -32.156 13.477 1 70.25 160 LYS A C 1
ATOM 1281 O O . LYS A 1 160 ? -14.398 -32.75 14.492 1 70.25 160 LYS A O 1
ATOM 1286 N N . SER A 1 161 ? -12.898 -31.547 13.477 1 74.44 161 SER A N 1
ATOM 1287 C CA . SER A 1 161 ? -12.016 -31.25 14.602 1 74.44 161 SER A CA 1
ATOM 1288 C C . SER A 1 161 ? -12.664 -30.266 15.578 1 74.44 161 SER A C 1
ATOM 1290 O O . SER A 1 161 ? -13.594 -29.547 15.203 1 74.44 161 SER A O 1
ATOM 1292 N N . GLN A 1 162 ? -12.273 -30.344 16.844 1 79.5 162 GLN A N 1
ATOM 1293 C CA . GLN A 1 162 ? -12.758 -29.484 17.922 1 79.5 162 GLN A CA 1
ATOM 1294 C C . GLN A 1 162 ? -12.453 -28.016 17.609 1 79.5 162 GLN A C 1
ATOM 1296 O O . GLN A 1 162 ? -13.211 -27.125 18.016 1 79.5 162 GLN A O 1
ATOM 1301 N N . LEU A 1 163 ? -11.391 -27.781 16.844 1 82.19 163 LEU A N 1
ATOM 1302 C CA . LEU A 1 163 ? -10.992 -26.406 16.562 1 82.19 163 LEU A CA 1
ATOM 1303 C C . LEU A 1 163 ? -12.008 -25.703 15.664 1 82.19 163 LEU A C 1
ATOM 1305 O O . LEU A 1 163 ? -12.125 -24.484 15.695 1 82.19 163 LEU A O 1
ATOM 1309 N N . GLU A 1 164 ? -12.781 -26.484 15.07 1 86.62 164 GLU A N 1
ATOM 1310 C CA . GLU A 1 164 ? -13.797 -25.938 14.18 1 86.62 164 GLU A CA 1
ATOM 1311 C C . GLU A 1 164 ? -14.969 -25.344 14.969 1 86.62 164 GLU A C 1
ATOM 1313 O O . GLU A 1 164 ? -15.742 -24.547 14.445 1 86.62 164 GLU A O 1
ATOM 1318 N N . PHE A 1 165 ? -14.992 -25.766 16.188 1 87.88 165 PHE A N 1
ATOM 1319 C CA . PHE A 1 165 ? -16.016 -25.219 17.062 1 87.88 165 PHE A CA 1
ATOM 1320 C C . PHE A 1 165 ? -15.492 -24.031 17.859 1 87.88 165 PHE A C 1
ATOM 1322 O O . PHE A 1 165 ? -16.203 -23.047 18.047 1 87.88 165 PHE A O 1
ATOM 1329 N N . ILE A 1 166 ? -14.305 -24.094 18.219 1 91.56 166 ILE A N 1
ATOM 1330 C CA . ILE A 1 166 ? -13.727 -23.109 19.125 1 91.56 166 ILE A CA 1
ATOM 1331 C C . ILE A 1 166 ? -13.438 -21.812 18.391 1 91.56 166 ILE A C 1
ATOM 1333 O O . ILE A 1 166 ? -13.656 -20.719 18.922 1 91.56 166 ILE A O 1
ATOM 1337 N N . PHE A 1 167 ? -12.969 -21.891 17.172 1 94.31 167 PHE A N 1
ATOM 1338 C CA . PHE A 1 167 ? -12.562 -20.703 16.422 1 94.31 167 PHE A CA 1
ATOM 1339 C C . PHE A 1 167 ? -13.75 -19.781 16.188 1 94.31 167 PHE A C 1
ATOM 1341 O O . PHE A 1 167 ? -13.703 -18.594 16.5 1 94.31 167 PHE A O 1
ATOM 1348 N N . PRO A 1 168 ? -14.883 -20.297 15.711 1 94.75 168 PRO A N 1
ATOM 1349 C CA . PRO A 1 168 ? -16.031 -19.422 15.531 1 94.75 168 PRO A CA 1
ATOM 1350 C C . PRO A 1 168 ? -16.609 -18.906 16.859 1 94.75 168 PRO A C 1
ATOM 1352 O O . PRO A 1 168 ? -17.141 -17.797 16.922 1 94.75 168 PRO A O 1
ATOM 1355 N N . ALA A 1 169 ? -16.5 -19.688 17.891 1 95.69 169 ALA A N 1
ATOM 1356 C CA . ALA A 1 169 ? -16.984 -19.25 19.188 1 95.69 169 ALA A CA 1
ATOM 1357 C C . ALA A 1 169 ? -16.188 -18.062 19.703 1 95.69 169 ALA A C 1
ATOM 1359 O O . ALA A 1 169 ? -16.766 -17.094 20.203 1 95.69 169 ALA A O 1
ATOM 1360 N N . ILE A 1 170 ? -14.906 -18.109 19.578 1 96.62 170 ILE A N 1
ATOM 1361 C CA . ILE A 1 170 ? -14.055 -16.984 19.984 1 96.62 170 ILE A CA 1
ATOM 1362 C C . ILE A 1 170 ? -14.336 -15.773 19.094 1 96.62 170 ILE A C 1
ATOM 1364 O O . ILE A 1 170 ? -14.305 -14.641 19.578 1 96.62 170 ILE A O 1
ATOM 1368 N N . GLU A 1 171 ? -14.633 -16.062 17.875 1 97.19 171 GLU A N 1
ATOM 1369 C CA . GLU A 1 171 ? -14.938 -14.977 16.938 1 97.19 171 GLU A CA 1
ATOM 1370 C C . GLU A 1 171 ? -16.219 -14.242 17.344 1 97.19 171 GLU A C 1
ATOM 1372 O O . GLU A 1 171 ? -16.281 -13.016 17.25 1 97.19 171 GLU A O 1
ATOM 1377 N N . ILE A 1 172 ? -17.203 -14.984 17.797 1 97.75 172 ILE A N 1
ATOM 1378 C CA . ILE A 1 172 ? -18.453 -14.383 18.234 1 97.75 172 ILE A CA 1
ATOM 1379 C C . ILE A 1 172 ? -18.203 -13.445 19.406 1 97.75 172 ILE A C 1
ATOM 1381 O O . ILE A 1 172 ? -18.688 -12.312 19.438 1 97.75 172 ILE A O 1
ATOM 1385 N N . LEU A 1 173 ? -17.406 -13.883 20.312 1 97.31 173 LEU A N 1
ATOM 1386 C CA . LEU A 1 173 ? -17.062 -13.062 21.469 1 97.31 173 LEU A CA 1
ATOM 1387 C C . LEU A 1 173 ? -16.266 -11.836 21.047 1 97.31 173 LEU A C 1
ATOM 1389 O O . LEU A 1 173 ? -16.516 -10.734 21.531 1 97.31 173 LEU A O 1
ATOM 1393 N N . PHE A 1 174 ? -15.352 -12.016 20.188 1 98.25 174 PHE A N 1
ATOM 1394 C CA . PHE A 1 174 ? -14.484 -10.945 19.703 1 98.25 174 PHE A CA 1
ATOM 1395 C C . PHE A 1 174 ? -15.297 -9.859 19.016 1 98.25 174 PHE A C 1
ATOM 1397 O O . PHE A 1 174 ? -15.148 -8.672 19.312 1 98.25 174 PHE A O 1
ATOM 1404 N N . ILE A 1 175 ? -16.188 -10.297 18.109 1 98.12 175 ILE A N 1
ATOM 1405 C CA . ILE A 1 175 ? -17 -9.352 17.359 1 98.12 175 ILE A CA 1
ATOM 1406 C C . ILE A 1 175 ? -17.938 -8.609 18.312 1 98.12 175 ILE A C 1
ATOM 1408 O O . ILE A 1 175 ? -18.094 -7.391 18.203 1 98.12 175 ILE A O 1
ATOM 1412 N N . SER A 1 176 ? -18.531 -9.305 19.25 1 97.81 176 SER A N 1
ATOM 1413 C CA . SER A 1 176 ? -19.484 -8.703 20.172 1 97.81 176 SER A CA 1
ATOM 1414 C C . SER A 1 176 ? -18.812 -7.645 21.047 1 97.81 176 SER A C 1
ATOM 1416 O O . SER A 1 176 ? -19.297 -6.516 21.141 1 97.81 176 SER A O 1
ATOM 1418 N N . ILE A 1 177 ? -17.703 -7.973 21.594 1 97.62 177 ILE A N 1
ATOM 1419 C CA . ILE A 1 177 ? -17.016 -7.066 22.516 1 97.62 177 ILE A CA 1
ATOM 1420 C C . ILE A 1 177 ? -16.406 -5.906 21.734 1 97.62 177 ILE A C 1
ATOM 1422 O O . ILE A 1 177 ? -16.469 -4.754 22.156 1 97.62 177 ILE A O 1
ATOM 1426 N N . GLN A 1 178 ? -15.836 -6.199 20.641 1 97.81 178 GLN A N 1
ATOM 1427 C CA . GLN A 1 178 ? -15.227 -5.156 19.828 1 97.81 178 GLN A CA 1
ATOM 1428 C C . GLN A 1 178 ? -16.281 -4.164 19.328 1 97.81 178 GLN A C 1
ATOM 1430 O O . GLN A 1 178 ? -16.047 -2.953 19.344 1 97.81 178 GLN A O 1
ATOM 1435 N N . THR A 1 179 ? -17.391 -4.703 18.828 1 97.5 179 THR A N 1
ATOM 1436 C CA . THR A 1 179 ? -18.453 -3.826 18.344 1 97.5 179 THR A CA 1
ATOM 1437 C C . THR A 1 179 ? -18.953 -2.906 19.453 1 97.5 179 THR A C 1
ATOM 1439 O O . THR A 1 179 ? -19.156 -1.713 19.234 1 97.5 179 THR A O 1
ATOM 1442 N N . TYR A 1 180 ? -19.031 -3.439 20.609 1 96.25 180 TYR A N 1
ATOM 1443 C CA . TYR A 1 180 ? -19.438 -2.631 21.75 1 96.25 180 TYR A CA 1
ATOM 1444 C C . TYR A 1 180 ? -18.406 -1.549 22.047 1 96.25 180 TYR A C 1
ATOM 1446 O O . TYR A 1 180 ? -18.766 -0.388 22.266 1 96.25 180 TYR A O 1
ATOM 1454 N N . PHE A 1 181 ? -17.203 -1.885 22.062 1 96.62 181 PHE A N 1
ATOM 1455 C CA . PHE A 1 181 ? -16.094 -0.979 22.344 1 96.62 181 PHE A CA 1
ATOM 1456 C C . PHE A 1 181 ? -16.078 0.171 21.344 1 96.62 181 PHE A C 1
ATOM 1458 O O . PHE A 1 181 ? -16.016 1.339 21.734 1 96.62 181 PHE A O 1
ATOM 1465 N N . ILE A 1 182 ? -16.141 -0.17 20.078 1 95.75 182 ILE A N 1
ATOM 1466 C CA . ILE A 1 182 ? -16.062 0.85 19.031 1 95.75 182 ILE A CA 1
ATOM 1467 C C . ILE A 1 182 ? -17.312 1.719 19.062 1 95.75 182 ILE A C 1
ATOM 1469 O O . ILE A 1 182 ? -17.234 2.941 18.922 1 95.75 182 ILE A O 1
ATOM 1473 N N . TRP A 1 183 ? -18.453 1.106 19.312 1 93.38 183 TRP A N 1
ATOM 1474 C CA . TRP A 1 183 ? -19.719 1.82 19.344 1 93.38 183 TRP A CA 1
ATOM 1475 C C . TRP A 1 183 ? -19.734 2.859 20.469 1 93.38 183 TRP A C 1
ATOM 1477 O O . TRP A 1 183 ? -20.156 4 20.25 1 93.38 183 TRP A O 1
ATOM 1487 N N . CYS A 1 184 ? -19.156 2.557 21.531 1 91.94 184 CYS A N 1
ATOM 1488 C CA . CYS A 1 184 ? -19.25 3.422 22.703 1 91.94 184 CYS A CA 1
ATOM 1489 C C . CYS A 1 184 ? -18.078 4.395 22.766 1 91.94 184 CYS A C 1
ATOM 1491 O O . CYS A 1 184 ? -18.219 5.504 23.297 1 91.94 184 CYS A O 1
ATOM 1493 N N . HIS A 1 185 ? -16.969 4.031 22.188 1 91.81 185 HIS A N 1
ATOM 1494 C CA . HIS A 1 185 ? -15.781 4.801 22.531 1 91.81 185 HIS A CA 1
ATOM 1495 C C . HIS A 1 185 ? -15.047 5.266 21.266 1 91.81 185 HIS A C 1
ATOM 1497 O O . HIS A 1 185 ? -13.891 5.688 21.344 1 91.81 185 HIS A O 1
ATOM 1503 N N . ALA A 1 186 ? -15.633 5.246 20.172 1 89.94 186 ALA A N 1
ATOM 1504 C CA . ALA A 1 186 ? -14.984 5.641 18.922 1 89.94 186 ALA A CA 1
ATOM 1505 C C . ALA A 1 186 ? -14.625 7.125 18.938 1 89.94 186 ALA A C 1
ATOM 1507 O O . ALA A 1 186 ? -13.688 7.547 18.266 1 89.94 186 ALA A O 1
ATOM 1508 N N . LYS A 1 187 ? -15.289 7.977 19.766 1 88.19 187 LYS A N 1
ATOM 1509 C CA . LYS A 1 187 ? -15.086 9.422 19.766 1 88.19 187 LYS A CA 1
ATOM 1510 C C . LYS A 1 187 ? -14.07 9.828 20.828 1 88.19 187 LYS A C 1
ATOM 1512 O O . LYS A 1 187 ? -13.641 10.984 20.875 1 88.19 187 LYS A O 1
ATOM 1517 N N . ASP A 1 188 ? -13.648 8.883 21.578 1 86.75 188 ASP A N 1
ATOM 1518 C CA . ASP A 1 188 ? -12.773 9.195 22.703 1 86.75 188 ASP A CA 1
ATOM 1519 C C . ASP A 1 188 ? -11.367 9.539 22.234 1 86.75 188 ASP A C 1
ATOM 1521 O O . ASP A 1 188 ? -10.789 8.836 21.406 1 86.75 188 ASP A O 1
ATOM 1525 N N . CYS A 1 189 ? -10.93 10.68 22.609 1 87.69 189 CYS A N 1
ATOM 1526 C CA . CYS A 1 189 ? -9.516 11.023 22.5 1 87.69 189 CYS A CA 1
ATOM 1527 C C . CYS A 1 189 ? -8.773 10.742 23.797 1 87.69 189 CYS A C 1
ATOM 1529 O O . CYS A 1 189 ? -8.695 11.602 24.672 1 87.69 189 CYS A O 1
ATOM 1531 N N . THR A 1 190 ? -8.242 9.586 23.953 1 89.5 190 THR A N 1
ATOM 1532 C CA . THR A 1 190 ? -7.605 9.141 25.188 1 89.5 190 THR A CA 1
ATOM 1533 C C . THR A 1 190 ? -6.332 9.938 25.453 1 89.5 190 THR A C 1
ATOM 1535 O O . THR A 1 190 ? -5.492 10.094 24.562 1 89.5 190 THR A O 1
ATOM 1538 N N . GLN A 1 191 ? -6.227 10.438 26.641 1 89.12 191 GLN A N 1
ATOM 1539 C CA . GLN A 1 191 ? -5.094 11.281 27.016 1 89.12 191 GLN A CA 1
ATOM 1540 C C . GLN A 1 191 ? -4.184 10.578 28.016 1 89.12 191 GLN A C 1
ATOM 1542 O O . GLN A 1 191 ? -3.146 11.125 28.406 1 89.12 191 GLN A O 1
ATOM 1547 N N . VAL A 1 192 ? -4.586 9.398 28.391 1 89.31 192 VAL A N 1
ATOM 1548 C CA . VAL A 1 192 ? -3.785 8.656 29.359 1 89.31 192 VAL A CA 1
ATOM 1549 C C . VAL A 1 192 ? -3.238 7.387 28.719 1 89.31 192 VAL A C 1
ATOM 1551 O O . VAL A 1 192 ? -3.879 6.801 27.844 1 89.31 192 VAL A O 1
ATOM 1554 N N . GLN A 1 193 ? -2.037 6.945 29.219 1 91.06 193 GLN A N 1
ATOM 1555 C CA . GLN A 1 193 ? -1.404 5.723 28.75 1 91.06 193 GLN A CA 1
ATOM 1556 C C . GLN A 1 193 ? -1.401 5.66 27.219 1 91.06 193 GLN A C 1
ATOM 1558 O O . GLN A 1 193 ? -1.896 4.695 26.641 1 91.06 193 GLN A O 1
ATOM 1563 N N . HIS A 1 194 ? -0.826 6.574 26.641 1 91.44 194 HIS A N 1
ATOM 1564 C CA . HIS A 1 194 ? -0.828 6.742 25.203 1 91.44 194 HIS A CA 1
ATOM 1565 C C . HIS A 1 194 ? -0.219 5.527 24.5 1 91.44 194 HIS A C 1
ATOM 1567 O O . HIS A 1 194 ? -0.797 4.996 23.547 1 91.44 194 HIS A O 1
ATOM 1573 N N . ASN A 1 195 ? 0.832 5.023 25.031 1 91.25 195 ASN A N 1
ATOM 1574 C CA . ASN A 1 195 ? 1.559 3.959 24.359 1 91.25 195 ASN A CA 1
ATOM 1575 C C . ASN A 1 195 ? 0.793 2.639 24.406 1 91.25 195 ASN A C 1
ATOM 1577 O O . ASN A 1 195 ? 0.688 1.942 23.391 1 91.25 195 ASN A O 1
ATOM 1581 N N . LEU A 1 196 ? 0.293 2.398 25.531 1 93.38 196 LEU A N 1
ATOM 1582 C CA . LEU A 1 196 ? -0.45 1.15 25.672 1 93.38 196 LEU A CA 1
ATOM 1583 C C . LEU A 1 196 ? -1.724 1.18 24.828 1 93.38 196 LEU A C 1
ATOM 1585 O O . LEU A 1 196 ? -2.092 0.175 24.219 1 93.38 196 LEU A O 1
ATOM 1589 N N . THR A 1 197 ? -2.334 2.301 24.828 1 95.25 197 THR A N 1
ATOM 1590 C CA . THR A 1 197 ? -3.562 2.443 24.062 1 95.25 197 THR A CA 1
ATOM 1591 C C . THR A 1 197 ? -3.271 2.369 22.562 1 95.25 197 THR A C 1
ATOM 1593 O O . THR A 1 197 ? -4.004 1.72 21.812 1 95.25 197 THR A O 1
ATOM 1596 N N . ARG A 1 198 ? -2.213 2.943 22.141 1 96 198 ARG A N 1
ATOM 1597 C CA . ARG A 1 198 ? -1.843 2.875 20.719 1 96 198 ARG A CA 1
ATOM 1598 C C . ARG A 1 198 ? -1.488 1.449 20.312 1 96 198 ARG A C 1
ATOM 1600 O O . ARG A 1 198 ? -1.896 0.982 19.25 1 96 198 ARG A O 1
ATOM 1607 N N . CYS A 1 199 ? -0.78 0.799 21.125 1 96 199 CYS A N 1
ATOM 1608 C CA . CYS A 1 199 ? -0.4 -0.579 20.828 1 96 199 CYS A CA 1
ATOM 1609 C C . CYS A 1 199 ? -1.619 -1.492 20.828 1 96 199 CYS A C 1
ATOM 1611 O O . CYS A 1 199 ? -1.739 -2.369 19.969 1 96 199 CYS A O 1
ATOM 1613 N N . GLY A 1 200 ? -2.453 -1.281 21.828 1 97.38 200 GLY A N 1
ATOM 1614 C CA . GLY A 1 200 ? -3.672 -2.074 21.875 1 97.38 200 GLY A CA 1
ATOM 1615 C C . GLY A 1 200 ? -4.562 -1.859 20.656 1 97.38 200 GLY A C 1
ATOM 1616 O O . GLY A 1 200 ? -5.105 -2.816 20.109 1 97.38 200 GLY A O 1
ATOM 1617 N N . LEU A 1 201 ? -4.703 -0.645 20.25 1 97.5 201 LEU A N 1
ATOM 1618 C CA . LEU A 1 201 ? -5.52 -0.323 19.078 1 97.5 201 LEU A CA 1
ATOM 1619 C C . LEU A 1 201 ? -4.91 -0.906 17.812 1 97.5 201 LEU A C 1
ATOM 1621 O O . LEU A 1 201 ? -5.621 -1.459 16.969 1 97.5 201 LEU A O 1
ATOM 1625 N N . MET A 1 202 ? -3.598 -0.843 17.672 1 97.62 202 MET A N 1
ATOM 1626 C CA . MET A 1 202 ? -2.922 -1.389 16.5 1 97.62 202 MET A CA 1
ATOM 1627 C C . MET A 1 202 ? -3.008 -2.91 16.484 1 97.62 202 MET A C 1
ATOM 1629 O O . MET A 1 202 ? -3.139 -3.516 15.422 1 97.62 202 MET A O 1
ATOM 1633 N N . LEU A 1 203 ? -2.939 -3.459 17.672 1 97.75 203 LEU A N 1
ATOM 1634 C CA . LEU A 1 203 ? -3.094 -4.906 17.75 1 97.75 203 LEU A CA 1
ATOM 1635 C C . LEU A 1 203 ? -4.488 -5.336 17.312 1 97.75 203 LEU A C 1
ATOM 1637 O O . LEU A 1 203 ? -4.633 -6.309 16.562 1 97.75 203 LEU A O 1
ATOM 1641 N N . THR A 1 204 ? -5.473 -4.629 17.75 1 98.38 204 THR A N 1
ATOM 1642 C CA . THR A 1 204 ? -6.848 -4.934 17.375 1 98.38 204 THR A CA 1
ATOM 1643 C C . THR A 1 204 ? -7.055 -4.703 15.875 1 98.38 204 THR A C 1
ATOM 1645 O O . THR A 1 204 ? -7.711 -5.504 15.203 1 98.38 204 THR A O 1
ATOM 1648 N N . LEU A 1 205 ? -6.496 -3.676 15.391 1 98 205 LEU A N 1
ATOM 1649 C CA . LEU A 1 205 ? -6.578 -3.369 13.961 1 98 205 LEU A CA 1
ATOM 1650 C C . LEU A 1 205 ? -5.914 -4.465 13.133 1 98 205 LEU A C 1
ATOM 1652 O O . LEU A 1 205 ? -6.484 -4.93 12.148 1 98 205 LEU A O 1
ATOM 1656 N N . THR A 1 206 ? -4.758 -4.867 13.508 1 97.81 206 THR A N 1
ATOM 1657 C CA . THR A 1 206 ? -4.023 -5.891 12.773 1 97.81 206 THR A CA 1
ATOM 1658 C C . THR A 1 206 ? -4.762 -7.227 12.828 1 97.81 206 THR A C 1
ATOM 1660 O O . THR A 1 206 ? -4.762 -7.98 11.852 1 97.81 206 THR A O 1
ATOM 1663 N N . SER A 1 207 ? -5.375 -7.484 13.953 1 98.12 207 SER A N 1
ATOM 1664 C CA . SER A 1 207 ? -6.164 -8.711 14.055 1 98.12 207 SER A CA 1
ATOM 1665 C C . SER A 1 207 ? -7.32 -8.703 13.062 1 98.12 207 SER A C 1
ATOM 1667 O O . SER A 1 207 ? -7.559 -9.695 12.375 1 98.12 207 SER A O 1
ATOM 1669 N N . ASN A 1 208 ? -7.988 -7.559 12.992 1 98.25 208 ASN A N 1
ATOM 1670 C CA . ASN A 1 208 ? -9.078 -7.438 12.031 1 98.25 208 ASN A CA 1
ATOM 1671 C C . ASN A 1 208 ? -8.57 -7.531 10.594 1 98.25 208 ASN A C 1
ATOM 1673 O O . ASN A 1 208 ? -9.211 -8.148 9.742 1 98.25 208 ASN A O 1
ATOM 1677 N N . PHE A 1 209 ? -7.492 -6.992 10.359 1 97.31 209 PHE A N 1
ATOM 1678 C CA . PHE A 1 209 ? -6.93 -7.02 9.008 1 97.31 209 PHE A CA 1
ATOM 1679 C C . PHE A 1 209 ? -6.551 -8.438 8.609 1 97.31 209 PHE A C 1
ATOM 1681 O O . PHE A 1 209 ? -6.801 -8.859 7.48 1 97.31 209 PHE A O 1
ATOM 1688 N N . LEU A 1 210 ? -5.953 -9.141 9.516 1 97.69 210 LEU A N 1
ATOM 1689 C CA . LEU A 1 210 ? -5.551 -10.516 9.227 1 97.69 210 LEU A CA 1
ATOM 1690 C C . LEU A 1 210 ? -6.77 -11.414 9.062 1 97.69 210 LEU A C 1
ATOM 1692 O O . LEU A 1 210 ? -6.754 -12.344 8.258 1 97.69 210 LEU A O 1
ATOM 1696 N N . LEU A 1 211 ? -7.82 -11.148 9.852 1 97 211 LEU A N 1
ATOM 1697 C CA . LEU A 1 211 ? -9.062 -11.883 9.664 1 97 211 LEU A CA 1
ATOM 1698 C C . LEU A 1 211 ? -9.664 -11.594 8.289 1 97 211 LEU A C 1
ATOM 1700 O O . LEU A 1 211 ? -10.203 -12.492 7.641 1 97 211 LEU A O 1
ATOM 1704 N N . TRP A 1 212 ? -9.586 -10.375 7.875 1 95.88 212 TRP A N 1
ATOM 1705 C CA . TRP A 1 212 ? -10.031 -10 6.539 1 95.88 212 TRP A CA 1
ATOM 1706 C C . TRP A 1 212 ? -9.203 -10.703 5.469 1 95.88 212 TRP A C 1
ATOM 1708 O O . TRP A 1 212 ? -9.75 -11.227 4.492 1 95.88 212 TRP A O 1
ATOM 1718 N N . LEU A 1 213 ? -7.887 -10.734 5.664 1 94.75 213 LEU A N 1
ATOM 1719 C CA . LEU A 1 213 ? -6.996 -11.391 4.719 1 94.75 213 LEU A CA 1
ATOM 1720 C C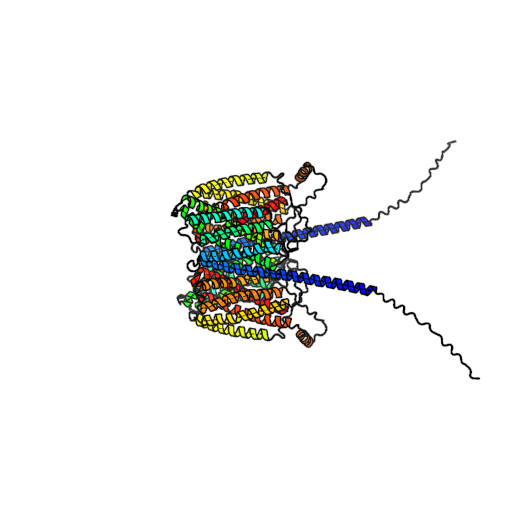 . LEU A 1 213 ? -7.305 -12.883 4.633 1 94.75 213 LEU A C 1
ATOM 1722 O O . LEU A 1 213 ? -7.297 -13.461 3.541 1 94.75 213 LEU A O 1
ATOM 1726 N N . LEU A 1 214 ? -7.559 -13.453 5.75 1 93.81 214 LEU A N 1
ATOM 1727 C CA . LEU A 1 214 ? -7.926 -14.867 5.758 1 93.81 214 LEU A CA 1
ATOM 1728 C C . LEU A 1 214 ? -9.227 -15.094 4.992 1 93.81 214 LEU A C 1
ATOM 1730 O O . LEU A 1 214 ? -9.336 -16.047 4.23 1 93.81 214 LEU A O 1
ATOM 1734 N N . ALA A 1 215 ? -10.172 -14.227 5.148 1 91.75 215 ALA A N 1
ATOM 1735 C CA . ALA A 1 215 ? -11.469 -14.359 4.5 1 91.75 215 ALA A CA 1
ATOM 1736 C C . ALA A 1 215 ? -11.352 -14.172 2.988 1 91.75 215 ALA A C 1
ATOM 1738 O O . ALA A 1 215 ? -11.992 -14.891 2.215 1 91.75 215 ALA A O 1
ATOM 1739 N N . VAL A 1 216 ? -10.523 -13.312 2.553 1 90.31 216 VAL A N 1
ATOM 1740 C CA . VAL A 1 216 ? -10.406 -12.992 1.134 1 90.31 216 VAL A CA 1
ATOM 1741 C C . VAL A 1 216 ? -9.609 -14.086 0.424 1 90.31 216 VAL A C 1
ATOM 1743 O O . VAL A 1 216 ? -9.82 -14.344 -0.763 1 90.31 216 VAL A O 1
ATOM 1746 N N . THR A 1 217 ? -8.742 -14.758 1.119 1 88 217 THR A N 1
ATOM 1747 C CA . THR A 1 217 ? -7.898 -15.773 0.502 1 88 217 THR A CA 1
ATOM 1748 C C . THR A 1 217 ? -8.555 -17.156 0.597 1 88 217 THR A C 1
ATOM 1750 O O . THR A 1 217 ? -8.086 -18.109 -0.013 1 88 217 THR A O 1
ATOM 1753 N N . ASN A 1 218 ? -9.625 -17.219 1.358 1 83.94 218 ASN A N 1
ATOM 1754 C CA . ASN A 1 218 ? -10.328 -18.484 1.521 1 83.94 218 ASN A CA 1
ATOM 1755 C C . ASN A 1 218 ? -11.227 -18.781 0.326 1 83.94 218 ASN A C 1
ATOM 1757 O O . ASN A 1 218 ? -12.219 -18.094 0.1 1 83.94 218 ASN A O 1
ATOM 1761 N N . ASP A 1 219 ? -10.922 -19.766 -0.407 1 77.81 219 ASP A N 1
ATOM 1762 C CA . ASP A 1 219 ? -11.711 -20.094 -1.592 1 77.81 219 ASP A CA 1
ATOM 1763 C C . ASP A 1 219 ? -12.75 -21.172 -1.277 1 77.81 219 ASP A C 1
ATOM 1765 O O . ASP A 1 219 ? -13.391 -21.703 -2.184 1 77.81 219 ASP A O 1
ATOM 1769 N N . SER A 1 220 ? -12.938 -21.469 -0.009 1 75 220 SER A N 1
ATOM 1770 C CA . SER A 1 220 ? -13.867 -22.531 0.364 1 75 220 SER A CA 1
ATOM 1771 C C . SER A 1 220 ? -15.297 -22.172 -0.035 1 75 220 SER A C 1
ATOM 1773 O O . SER A 1 220 ? -16.047 -23.031 -0.506 1 75 220 SER A O 1
ATOM 1775 N N . VAL A 1 221 ? -15.586 -20.953 0.118 1 72.31 221 VAL A N 1
ATOM 1776 C CA . VAL A 1 221 ? -16.953 -20.531 -0.207 1 72.31 221 VAL A CA 1
ATOM 1777 C C . VAL A 1 221 ? -17.203 -20.703 -1.703 1 72.31 221 VAL A C 1
ATOM 1779 O O . VAL A 1 221 ? -18.266 -21.172 -2.107 1 72.31 221 VAL A O 1
ATOM 1782 N N . HIS A 1 222 ? -16.266 -20.359 -2.461 1 68.81 222 HIS A N 1
ATOM 1783 C CA . HIS A 1 222 ? -16.422 -20.516 -3.904 1 68.81 222 HIS A CA 1
ATOM 1784 C C . HIS A 1 222 ? -16.531 -21.984 -4.289 1 68.81 222 HIS A C 1
ATOM 1786 O O . HIS A 1 222 ? -17.312 -22.344 -5.164 1 68.81 222 HIS A O 1
ATOM 1792 N N . ARG A 1 223 ? -15.789 -22.734 -3.625 1 73.12 223 ARG A N 1
ATOM 1793 C CA . ARG A 1 223 ? -15.82 -24.156 -3.904 1 73.12 223 ARG A CA 1
ATOM 1794 C C . ARG A 1 223 ? -17.156 -24.766 -3.484 1 73.12 223 ARG A C 1
ATOM 1796 O O . ARG A 1 223 ? -17.672 -25.672 -4.156 1 73.12 223 ARG A O 1
ATOM 1803 N N . GLU A 1 224 ? -17.656 -24.234 -2.486 1 71.62 224 GLU A N 1
ATOM 1804 C CA . GLU A 1 224 ? -18.953 -24.719 -2.033 1 71.62 224 GLU A CA 1
ATOM 1805 C C . GLU A 1 224 ? -20.062 -24.312 -3.01 1 71.62 224 GLU A C 1
ATOM 1807 O O . GLU A 1 224 ? -20.953 -25.094 -3.299 1 71.62 224 GLU A O 1
ATOM 1812 N N . ILE A 1 225 ? -19.984 -23.172 -3.512 1 68.06 225 ILE A N 1
ATOM 1813 C CA . ILE A 1 225 ? -20.969 -22.688 -4.48 1 68.06 225 ILE A CA 1
ATOM 1814 C C . ILE A 1 225 ? -20.891 -23.516 -5.758 1 68.06 225 ILE A C 1
ATOM 1816 O O . ILE A 1 225 ? -21.906 -23.938 -6.309 1 68.06 225 ILE A O 1
ATOM 1820 N N . GLU A 1 226 ? -19.641 -23.766 -6.109 1 70.5 226 GLU A N 1
ATOM 1821 C CA . GLU A 1 226 ? -19.453 -24.578 -7.309 1 70.5 226 GLU A CA 1
ATOM 1822 C C . GLU A 1 226 ? -19.969 -26 -7.102 1 70.5 226 GLU A C 1
ATOM 1824 O O . GLU A 1 226 ? -20.531 -26.609 -8.016 1 70.5 226 GLU A O 1
ATOM 1829 N N . SER A 1 227 ? -19.734 -26.5 -5.949 1 71.75 227 SER A N 1
ATOM 1830 C CA . SER A 1 227 ? -20.188 -27.859 -5.645 1 71.75 227 SER A CA 1
ATOM 1831 C C . SER A 1 227 ? -21.703 -27.938 -5.602 1 71.75 227 SER A C 1
ATOM 1833 O O . SER A 1 227 ? -22.297 -28.938 -6.008 1 71.75 227 SER A O 1
ATOM 1835 N N . GLU A 1 228 ? -22.328 -26.938 -5.141 1 68.62 228 GLU A N 1
ATOM 1836 C CA . GLU A 1 228 ? -23.781 -26.875 -5.125 1 68.62 228 GLU A CA 1
ATOM 1837 C C . GLU A 1 228 ? -24.344 -26.797 -6.539 1 68.62 228 GLU A C 1
ATOM 1839 O O . GLU A 1 228 ? -25.359 -27.438 -6.848 1 68.62 228 GLU A O 1
ATOM 1844 N N . GLN A 1 229 ? -23.672 -25.984 -7.273 1 67.56 229 GLN A N 1
ATOM 1845 C CA . GLN A 1 229 ? -24.109 -25.812 -8.656 1 67.56 229 GLN A CA 1
ATOM 1846 C C . GLN A 1 229 ? -23.953 -27.109 -9.438 1 67.56 229 GLN A C 1
ATOM 1848 O O . GLN A 1 229 ? -24.797 -27.453 -10.266 1 67.56 229 GLN A O 1
ATOM 1853 N N . ASN A 1 230 ? -22.781 -27.781 -9.039 1 67.25 230 ASN A N 1
ATOM 1854 C CA . ASN A 1 230 ? -22.516 -29.031 -9.742 1 67.25 230 ASN A CA 1
ATOM 1855 C C . ASN A 1 230 ? -23.188 -30.219 -9.062 1 67.25 230 ASN A C 1
ATOM 1857 O O . ASN A 1 230 ? -23.094 -31.344 -9.531 1 67.25 230 ASN A O 1
ATOM 1861 N N . GLN A 1 231 ? -24 -30.016 -7.953 1 62.28 231 GLN A N 1
ATOM 1862 C CA . GLN A 1 231 ? -24.719 -31.031 -7.207 1 62.28 231 GLN A CA 1
ATOM 1863 C C . GLN A 1 231 ? -23.797 -32.156 -6.773 1 62.28 231 GLN A C 1
ATOM 1865 O O . GLN A 1 231 ? -24.156 -33.344 -6.848 1 62.28 231 GLN A O 1
ATOM 1870 N N . THR A 1 232 ? -22.578 -31.812 -6.574 1 59 232 THR A N 1
ATOM 1871 C CA . THR A 1 232 ? -21.625 -32.844 -6.207 1 59 232 THR A CA 1
ATOM 1872 C C . THR A 1 232 ? -21.578 -33.031 -4.691 1 59 232 THR A C 1
ATOM 1874 O O . THR A 1 232 ? -20.953 -33.969 -4.188 1 59 232 THR A O 1
ATOM 1877 N N . VAL A 1 233 ? -21.969 -32.125 -3.859 1 55.78 233 VAL A N 1
ATOM 1878 C CA . VAL A 1 233 ? -21.781 -32.25 -2.42 1 55.78 233 VAL A CA 1
ATOM 1879 C C . VAL A 1 233 ? -22.891 -33.125 -1.823 1 55.78 233 VAL A C 1
ATOM 1881 O O . VAL A 1 233 ? -24.062 -32.75 -1.882 1 55.78 233 VAL A O 1
ATOM 1884 N N . PHE A 1 234 ? -22.656 -34.375 -1.768 1 53.59 234 PHE A N 1
ATOM 1885 C CA . PHE A 1 234 ? -23.469 -35.25 -0.945 1 53.59 234 PHE A CA 1
ATOM 1886 C C . PHE A 1 234 ? -23.172 -35.031 0.534 1 53.59 234 PHE A C 1
ATOM 1888 O O . PHE A 1 234 ? -22.031 -35.219 0.973 1 53.59 234 PHE A O 1
ATOM 1895 N N . CYS A 1 235 ? -23.875 -34.062 1.107 1 57.09 235 CYS A N 1
ATOM 1896 C CA . CYS A 1 235 ? -23.797 -33.906 2.557 1 57.09 235 CYS A CA 1
ATOM 1897 C C . CYS A 1 235 ? -24.156 -35.219 3.244 1 57.09 235 CYS A C 1
ATOM 1899 O O . CYS A 1 235 ? -25.234 -35.781 2.988 1 57.09 235 CYS A O 1
ATOM 1901 N N . LYS A 1 236 ? -23.25 -36 3.686 1 61 236 LYS A N 1
ATOM 1902 C CA . LYS A 1 236 ? -23.531 -37.25 4.379 1 61 236 LYS A CA 1
ATOM 1903 C C . LYS A 1 236 ? -24.094 -37 5.773 1 61 236 LYS A C 1
ATOM 1905 O O . LYS A 1 236 ? -24.047 -37.875 6.637 1 61 236 LYS A O 1
ATOM 1910 N N . CYS A 1 237 ? -24.609 -35.75 5.859 1 64.56 237 CYS A N 1
ATOM 1911 C CA . CYS A 1 237 ? -25.078 -35.469 7.207 1 64.56 237 CYS A CA 1
ATOM 1912 C C . CYS A 1 237 ? -26.453 -36.062 7.457 1 64.56 237 CYS A C 1
ATOM 1914 O O . CYS A 1 237 ? -27.203 -36.312 6.512 1 64.56 237 CYS A O 1
ATOM 1916 N N . LEU A 1 238 ? -26.703 -36.594 8.656 1 62.41 238 LEU A N 1
ATOM 1917 C CA . LEU A 1 238 ? -27.969 -37.188 9.07 1 62.41 238 LEU A CA 1
ATOM 1918 C C . LEU A 1 238 ? -29.141 -36.219 8.789 1 62.41 238 LEU A C 1
ATOM 1920 O O . LEU A 1 238 ? -30.203 -36.656 8.328 1 62.41 238 LEU A O 1
ATOM 1924 N N . ASN A 1 239 ? -28.906 -35.031 9.203 1 67.5 239 ASN A N 1
ATOM 1925 C CA . ASN A 1 239 ? -29.938 -34 8.938 1 67.5 239 ASN A CA 1
ATOM 1926 C C . ASN A 1 239 ? -29.531 -33.094 7.785 1 67.5 239 ASN A C 1
ATOM 1928 O O . ASN A 1 239 ? -28.984 -32.031 8.008 1 67.5 239 ASN A O 1
ATOM 1932 N N . THR A 1 240 ? -29.875 -33.562 6.684 1 74.44 240 THR A N 1
ATOM 1933 C CA . THR A 1 240 ? -29.453 -33 5.418 1 74.44 240 THR A CA 1
ATOM 1934 C C . THR A 1 240 ? -30.094 -31.609 5.227 1 74.44 240 THR A C 1
ATOM 1936 O O . THR A 1 240 ? -29.453 -30.688 4.715 1 74.44 240 THR A O 1
ATOM 1939 N N . THR A 1 241 ? -31.312 -31.5 5.816 1 80.62 241 THR A N 1
ATOM 1940 C CA . THR A 1 241 ? -32 -30.234 5.594 1 80.62 241 THR A CA 1
ATOM 1941 C C . THR A 1 241 ? -31.359 -29.109 6.41 1 80.62 241 THR A C 1
ATOM 1943 O O . THR A 1 241 ? -31.078 -28.031 5.887 1 80.62 241 THR A O 1
ATOM 1946 N N . ALA A 1 242 ? -31.203 -29.406 7.645 1 82.31 242 ALA A N 1
ATOM 1947 C CA . ALA A 1 242 ? -30.578 -28.406 8.508 1 82.31 242 ALA A CA 1
ATOM 1948 C C . ALA A 1 242 ? -29.172 -28.062 8.016 1 82.31 242 ALA A C 1
ATOM 1950 O O . ALA A 1 242 ? -28.766 -26.906 8.047 1 82.31 242 ALA A O 1
ATOM 1951 N N . CYS A 1 243 ? -28.547 -28.969 7.562 1 82.81 243 CYS A N 1
ATOM 1952 C CA . CYS A 1 243 ? -27.188 -28.781 7.051 1 82.81 243 CYS A CA 1
ATOM 1953 C C . CYS A 1 243 ? -27.188 -27.859 5.832 1 82.81 243 CYS A C 1
ATOM 1955 O O . CYS A 1 243 ? -26.344 -26.969 5.719 1 82.81 243 CYS A O 1
ATOM 1957 N N . LYS A 1 244 ? -28.141 -28.062 5.043 1 83.31 244 LYS A N 1
ATOM 1958 C CA . LYS A 1 244 ? -28.234 -27.25 3.84 1 83.31 244 LYS A CA 1
ATOM 1959 C C . LYS A 1 244 ? -28.578 -25.797 4.188 1 83.31 244 LYS A C 1
ATOM 1961 O O . LYS A 1 244 ? -28.078 -24.875 3.559 1 83.31 244 LYS A O 1
ATOM 1966 N N . VAL A 1 245 ? -29.406 -25.688 5.156 1 86.56 245 VAL A N 1
ATOM 1967 C CA . VAL A 1 245 ? -29.797 -24.344 5.586 1 86.56 245 VAL A CA 1
ATOM 1968 C C . VAL A 1 245 ? -28.578 -23.625 6.18 1 86.56 245 VAL A C 1
ATOM 1970 O O . VAL A 1 245 ? -28.359 -22.438 5.895 1 86.56 245 VAL A O 1
ATOM 1973 N N . PHE A 1 246 ? -27.859 -24.281 6.973 1 87.38 246 PHE A N 1
ATOM 1974 C CA . PHE A 1 246 ? -26.672 -23.703 7.578 1 87.38 246 PHE A CA 1
ATOM 1975 C C . PHE A 1 246 ? -25.625 -23.375 6.516 1 87.38 246 PHE A C 1
ATOM 1977 O O . PHE A 1 246 ? -24.953 -22.344 6.586 1 87.38 246 PHE A O 1
ATOM 1984 N N . GLN A 1 247 ? -25.547 -24.219 5.598 1 84.25 247 GLN A N 1
ATOM 1985 C CA . GLN A 1 247 ? -24.578 -24 4.52 1 84.25 247 GLN A CA 1
ATOM 1986 C C . GLN A 1 247 ? -24.969 -22.812 3.656 1 84.25 247 GLN A C 1
ATOM 1988 O O . GLN A 1 247 ? -24.125 -21.969 3.338 1 84.25 247 GLN A O 1
ATOM 1993 N N . LYS A 1 248 ? -26.172 -22.719 3.264 1 83.31 248 LYS A N 1
ATOM 1994 C CA . LYS A 1 248 ? -26.656 -21.609 2.449 1 83.31 248 LYS A CA 1
ATOM 1995 C C . LYS A 1 248 ? -26.547 -20.281 3.209 1 83.31 248 LYS A C 1
ATOM 1997 O O . LYS A 1 248 ? -26.219 -19.25 2.629 1 83.31 248 LYS A O 1
ATOM 2002 N N . GLY A 1 249 ? -26.938 -20.406 4.422 1 86.56 249 GLY A N 1
ATOM 2003 C CA . GLY A 1 249 ? -26.781 -19.219 5.25 1 86.56 249 GLY A CA 1
ATOM 2004 C C . GLY A 1 249 ? -25.344 -18.75 5.371 1 86.56 249 GLY A C 1
ATOM 2005 O O . GLY A 1 249 ? -25.078 -17.547 5.344 1 86.56 249 GLY A O 1
ATOM 2006 N N . TYR A 1 250 ? -24.453 -19.641 5.461 1 86.38 250 TYR A N 1
ATOM 2007 C CA . TYR A 1 250 ? -23.031 -19.328 5.551 1 86.38 250 TYR A CA 1
ATOM 2008 C C . TYR A 1 250 ? -22.547 -18.625 4.289 1 86.38 250 TYR A C 1
ATOM 2010 O O . TYR A 1 250 ? -21.859 -17.609 4.367 1 86.38 250 TYR A O 1
ATOM 2018 N N . ILE A 1 251 ? -22.938 -19.078 3.225 1 83.81 251 ILE A N 1
ATOM 2019 C CA . ILE A 1 251 ? -22.516 -18.531 1.942 1 83.81 251 ILE A CA 1
ATOM 2020 C C . ILE A 1 251 ? -23.094 -17.125 1.765 1 83.81 251 ILE A C 1
ATOM 2022 O O . ILE A 1 251 ? -22.406 -16.219 1.305 1 83.81 251 ILE A O 1
ATOM 2026 N N . LEU A 1 252 ? -24.281 -16.938 2.17 1 83.5 252 LEU A N 1
ATOM 2027 C CA . LEU A 1 252 ? -24.984 -15.672 1.998 1 83.5 252 LEU A CA 1
ATOM 2028 C C . LEU A 1 252 ? -24.391 -14.602 2.898 1 83.5 252 LEU A C 1
ATOM 2030 O O . LEU A 1 252 ? -24.281 -13.438 2.5 1 83.5 252 LEU A O 1
ATOM 2034 N N . LEU A 1 253 ? -23.969 -14.984 4.055 1 89.94 253 LEU A N 1
ATOM 2035 C CA . LEU A 1 253 ? -23.547 -14.016 5.059 1 89.94 253 LEU A CA 1
ATOM 2036 C C . LEU A 1 253 ? -22.031 -13.766 4.973 1 89.94 253 LEU A C 1
ATOM 2038 O O . LEU A 1 253 ? -21.531 -12.805 5.551 1 89.94 253 LEU A O 1
ATOM 2042 N N . TYR A 1 254 ? -21.344 -14.469 4.188 1 87.56 254 TYR A N 1
ATOM 2043 C CA . TYR A 1 254 ? -19.891 -14.461 4.133 1 87.56 254 TYR A CA 1
ATOM 2044 C C . TYR A 1 254 ? -19.359 -13.086 3.729 1 87.56 254 TYR A C 1
ATOM 2046 O O . TYR A 1 254 ? -18.438 -12.562 4.348 1 87.56 254 TYR A O 1
ATOM 2054 N N . PRO A 1 255 ? -19.953 -12.383 2.789 1 86.56 255 PRO A N 1
ATOM 2055 C CA . PRO A 1 255 ? -19.422 -11.086 2.367 1 86.56 255 PRO A CA 1
ATOM 2056 C C . PRO A 1 255 ? -19.531 -10.023 3.459 1 86.56 255 PRO A C 1
ATOM 2058 O O . PRO A 1 255 ? -18.719 -9.086 3.494 1 86.56 255 PRO A O 1
ATOM 2061 N N . PHE A 1 256 ? -20.453 -10.156 4.34 1 91 256 PHE A N 1
ATOM 2062 C CA . PHE A 1 256 ? -20.672 -9.148 5.371 1 91 256 PHE A CA 1
ATOM 2063 C C . PHE A 1 256 ? -19.594 -9.234 6.441 1 91 256 PHE A C 1
ATOM 2065 O O . PHE A 1 256 ? -19.328 -8.25 7.137 1 91 256 PHE A O 1
ATOM 2072 N N . ASN A 1 257 ? -19.047 -10.367 6.566 1 93.25 257 ASN A N 1
ATOM 2073 C CA . ASN A 1 257 ? -17.922 -10.508 7.488 1 93.25 257 ASN A CA 1
ATOM 2074 C C . ASN A 1 257 ? -16.719 -9.711 7.02 1 93.25 257 ASN A C 1
ATOM 2076 O O . ASN A 1 257 ? -16.016 -9.086 7.828 1 93.25 257 ASN A O 1
ATOM 2080 N N . MET A 1 258 ? -16.484 -9.703 5.77 1 92.88 258 MET A N 1
ATOM 2081 C CA . MET A 1 258 ? -15.383 -8.93 5.203 1 92.88 258 MET A CA 1
ATOM 2082 C C . MET A 1 258 ? -15.609 -7.434 5.398 1 92.88 258 MET A C 1
ATOM 2084 O O . MET A 1 258 ? -14.68 -6.695 5.719 1 92.88 258 MET A O 1
ATOM 2088 N N . GLU A 1 259 ? -16.812 -7.055 5.25 1 92.56 259 GLU A N 1
ATOM 2089 C CA . GLU A 1 259 ? -17.156 -5.645 5.434 1 92.56 259 GLU A CA 1
ATOM 2090 C C . GLU A 1 259 ? -17 -5.223 6.891 1 92.56 259 GLU A C 1
ATOM 2092 O O . GLU A 1 259 ? -16.547 -4.105 7.176 1 92.56 259 GLU A O 1
ATOM 2097 N N . TYR A 1 260 ? -17.375 -6.117 7.723 1 95.75 260 TYR A N 1
ATOM 2098 C CA . TYR A 1 260 ? -17.219 -5.82 9.141 1 95.75 260 TYR A CA 1
ATOM 2099 C C . TYR A 1 260 ? -15.758 -5.57 9.484 1 95.75 260 TYR A C 1
ATOM 2101 O O . TYR A 1 260 ? -15.43 -4.613 10.188 1 95.75 260 TYR A O 1
ATOM 2109 N N . CYS A 1 261 ? -14.898 -6.426 8.984 1 96.56 261 CYS A N 1
ATOM 2110 C CA . CYS A 1 261 ? -13.477 -6.289 9.258 1 96.56 261 CYS A CA 1
ATOM 2111 C C . CYS A 1 261 ? -12.938 -4.977 8.695 1 96.56 261 CYS A C 1
ATOM 2113 O O . CYS A 1 261 ? -12.156 -4.285 9.359 1 96.56 261 CYS A O 1
ATOM 2115 N N . LEU A 1 262 ? -13.383 -4.609 7.535 1 93.38 262 LEU A N 1
ATOM 2116 C CA . LEU A 1 262 ? -12.898 -3.389 6.898 1 93.38 262 LEU A CA 1
ATOM 2117 C C . LEU A 1 262 ? -13.359 -2.154 7.664 1 93.38 262 LEU A C 1
ATOM 2119 O O . LEU A 1 262 ? -12.57 -1.236 7.906 1 93.38 262 LEU A O 1
ATOM 2123 N N . ILE A 1 263 ? -14.578 -2.127 8.031 1 93.06 263 ILE A N 1
ATOM 2124 C CA . ILE A 1 263 ? -15.117 -0.983 8.766 1 93.06 263 ILE A CA 1
ATOM 2125 C C . ILE A 1 263 ? -14.445 -0.882 10.133 1 93.06 263 ILE A C 1
ATOM 2127 O O . ILE A 1 263 ? -14.141 0.217 10.602 1 93.06 263 ILE A O 1
ATOM 2131 N N . SER A 1 264 ? -14.227 -2.033 10.781 1 96.12 264 SER A N 1
ATOM 2132 C CA . SER A 1 264 ? -13.539 -2.039 12.062 1 96.12 264 SER A CA 1
ATOM 2133 C C . SER A 1 264 ? -12.117 -1.499 11.938 1 96.12 264 SER A C 1
ATOM 2135 O O . SER A 1 264 ? -11.672 -0.709 12.766 1 96.12 264 SER A O 1
ATOM 2137 N N . CYS A 1 265 ? -11.43 -1.872 10.867 1 95.06 265 CYS A N 1
ATOM 2138 C CA . CYS A 1 265 ? -10.078 -1.372 10.633 1 95.06 265 CYS A CA 1
ATOM 2139 C C . CYS A 1 265 ? -10.078 0.144 10.484 1 95.06 265 CYS A C 1
ATOM 2141 O O . CYS A 1 265 ? -9.227 0.827 11.055 1 95.06 265 CYS A O 1
ATOM 2143 N N . THR A 1 266 ? -11.023 0.644 9.828 1 91.81 266 THR A N 1
ATOM 2144 C CA . THR A 1 266 ? -11.102 2.078 9.578 1 91.81 266 THR A CA 1
ATOM 2145 C C . THR A 1 266 ? -11.383 2.84 10.867 1 91.81 266 THR A C 1
ATOM 2147 O O . THR A 1 266 ? -10.711 3.834 11.164 1 91.81 266 THR A O 1
ATOM 2150 N N . MET A 1 267 ? -12.305 2.35 11.625 1 93.44 267 MET A N 1
ATOM 2151 C CA . MET A 1 267 ? -12.68 3.031 12.859 1 93.44 267 MET A CA 1
ATOM 2152 C C . MET A 1 267 ? -11.547 2.951 13.883 1 93.44 267 MET A C 1
ATOM 2154 O O . MET A 1 267 ? -11.273 3.924 14.586 1 93.44 267 MET A O 1
ATOM 2158 N N . LEU A 1 268 ? -10.914 1.827 13.953 1 95.88 268 LEU A N 1
ATOM 2159 C CA . LEU A 1 268 ? -9.805 1.657 14.883 1 95.88 268 LEU A CA 1
ATOM 2160 C C . LEU A 1 268 ? -8.625 2.539 14.484 1 95.88 268 LEU A C 1
ATOM 2162 O O . LEU A 1 268 ? -7.918 3.064 15.352 1 95.88 268 LEU A O 1
ATOM 2166 N N . PHE A 1 269 ? -8.398 2.727 13.266 1 94 269 PHE A N 1
ATOM 2167 C CA . PHE A 1 269 ? -7.324 3.586 12.789 1 94 269 PHE A CA 1
ATOM 2168 C C . PHE A 1 269 ? -7.582 5.039 13.156 1 94 269 PHE A C 1
ATOM 2170 O O . PHE A 1 269 ? -6.664 5.758 13.555 1 94 269 PHE A O 1
ATOM 2177 N N . VAL A 1 270 ? -8.828 5.473 13.023 1 90.81 270 VAL A N 1
ATOM 2178 C CA . VAL A 1 270 ? -9.195 6.828 13.422 1 90.81 270 VAL A CA 1
ATOM 2179 C C . VAL A 1 270 ? -8.984 7.004 14.922 1 90.81 270 VAL A C 1
ATOM 2181 O O . VAL A 1 270 ? -8.453 8.031 15.367 1 90.81 270 VAL A O 1
ATOM 2184 N N . MET A 1 271 ? -9.406 5.98 15.664 1 93.06 271 MET A N 1
ATOM 2185 C CA . MET A 1 271 ? -9.211 6.027 17.109 1 93.06 271 MET A CA 1
ATOM 2186 C C . MET A 1 271 ? -7.727 6.105 17.453 1 93.06 271 MET A C 1
ATOM 2188 O O . MET A 1 271 ? -7.336 6.824 18.375 1 93.06 271 MET A O 1
ATOM 2192 N N . TRP A 1 272 ? -6.918 5.383 16.734 1 93.88 272 TRP A N 1
ATOM 2193 C CA . TRP A 1 272 ? -5.473 5.379 16.938 1 93.88 272 TRP A CA 1
ATOM 2194 C C . TRP A 1 272 ? -4.879 6.754 16.656 1 93.88 272 TRP A C 1
ATOM 2196 O O . TRP A 1 272 ? -4.031 7.238 17.406 1 93.88 272 TRP A O 1
ATOM 2206 N N . LYS A 1 273 ? -5.336 7.461 15.641 1 89.56 273 LYS A N 1
ATOM 2207 C CA . LYS A 1 273 ? -4.844 8.789 15.281 1 89.56 273 LYS A CA 1
ATOM 2208 C C . LYS A 1 273 ? -5.277 9.828 16.312 1 89.56 273 LYS A C 1
ATOM 2210 O O . LYS A 1 273 ? -4.59 10.836 16.516 1 89.56 273 LYS A O 1
ATOM 2215 N N . ASN A 1 274 ? -6.363 9.531 16.953 1 90.12 274 ASN A N 1
ATOM 2216 C CA . ASN A 1 274 ? -6.934 10.5 17.891 1 90.12 274 ASN A CA 1
ATOM 2217 C C . ASN A 1 274 ? -6.332 10.359 19.281 1 90.12 274 ASN A C 1
ATOM 2219 O O . ASN A 1 274 ? -6.598 11.18 20.172 1 90.12 274 ASN A O 1
ATOM 2223 N N . VAL A 1 275 ? -5.559 9.359 19.453 1 91.88 275 VAL A N 1
ATOM 2224 C CA . VAL A 1 275 ? -4.941 9.195 20.766 1 91.88 275 VAL A CA 1
ATOM 2225 C C . VAL A 1 275 ? -4.004 10.367 21.047 1 91.88 275 VAL A C 1
ATOM 2227 O O . VAL A 1 275 ? -3.148 10.703 20.234 1 91.88 275 VAL A O 1
ATOM 2230 N N . GLY A 1 276 ? -4.18 11.117 22.141 1 88.12 276 GLY A N 1
ATOM 2231 C CA . GLY A 1 276 ? -3.328 12.219 22.562 1 88.12 276 GLY A CA 1
ATOM 2232 C C . GLY A 1 276 ? -3.656 13.531 21.891 1 88.12 276 GLY A C 1
ATOM 2233 O O . GLY A 1 276 ? -2.959 14.531 22.078 1 88.12 276 GLY A O 1
ATOM 2234 N N . ARG A 1 277 ? -4.641 13.523 21.016 1 85.81 277 ARG A N 1
ATOM 2235 C CA . ARG A 1 277 ? -5.02 14.734 20.297 1 85.81 277 ARG A CA 1
ATOM 2236 C C . ARG A 1 277 ? -5.809 15.68 21.203 1 85.81 277 ARG A C 1
ATOM 2238 O O . ARG A 1 277 ? -6.676 15.242 21.953 1 85.81 277 ARG A O 1
ATOM 2245 N N . ARG A 1 278 ? -5.359 16.922 21.109 1 79.94 278 ARG A N 1
ATOM 2246 C CA . ARG A 1 278 ? -6.062 17.969 21.859 1 79.94 278 ARG A CA 1
ATOM 2247 C C . ARG A 1 278 ? -6.941 18.812 20.953 1 79.94 278 ARG A C 1
ATOM 2249 O O . ARG A 1 278 ? -6.469 19.328 19.938 1 79.94 278 ARG A O 1
ATOM 2256 N N . ILE A 1 279 ? -8.203 18.641 21.047 1 74.75 279 ILE A N 1
ATOM 2257 C CA . ILE A 1 279 ? -9.141 19.391 20.219 1 74.75 279 ILE A CA 1
ATOM 2258 C C . ILE A 1 279 ? -9.477 20.719 20.891 1 74.75 279 ILE A C 1
ATOM 2260 O O . ILE A 1 279 ? -9.828 20.75 22.078 1 74.75 279 ILE A O 1
ATOM 2264 N N . SER A 1 280 ? -8.984 21.891 20.312 1 61.75 280 SER A N 1
ATOM 2265 C CA . SER A 1 280 ? -9.367 23.203 20.828 1 61.75 280 SER A CA 1
ATOM 2266 C C . SER A 1 280 ? -10.875 23.406 20.75 1 61.75 280 SER A C 1
ATOM 2268 O O . SER A 1 280 ? -11.516 23 19.781 1 61.75 280 SER A O 1
ATOM 2270 N N . GLN A 1 281 ? -11.594 23.344 21.859 1 54.56 281 GLN A N 1
ATOM 2271 C CA . GLN A 1 281 ? -13.023 23.438 22.141 1 54.56 281 GLN A CA 1
ATOM 2272 C C . GLN A 1 281 ? -13.727 24.375 21.172 1 54.56 281 GLN A C 1
ATOM 2274 O O . GLN A 1 281 ? -14.953 24.375 21.062 1 54.56 281 GLN A O 1
ATOM 2279 N N . HIS A 1 282 ? -13.109 25.359 20.547 1 48.56 282 HIS A N 1
ATOM 2280 C CA . HIS A 1 282 ? -13.984 26.422 20.062 1 48.56 282 HIS A CA 1
ATOM 2281 C C . HIS A 1 282 ? -14.883 25.938 18.938 1 48.56 282 HIS A C 1
ATOM 2283 O O . HIS A 1 282 ? -15.633 26.719 18.359 1 48.56 282 HIS A O 1
ATOM 2289 N N . HIS A 1 283 ? -14.695 24.828 18.469 1 48.97 283 HIS A N 1
ATOM 2290 C CA . HIS A 1 283 ? -15.5 24.812 17.266 1 48.97 283 HIS A CA 1
ATOM 2291 C C . HIS A 1 283 ? -16.922 24.359 17.547 1 48.97 283 HIS A C 1
ATOM 2293 O O . HIS A 1 283 ? -17.141 23.234 18 1 48.97 283 HIS A O 1
ATOM 2299 N N . THR A 1 284 ? -17.703 25.266 17.906 1 46.16 284 THR A N 1
ATOM 2300 C CA . THR A 1 284 ? -19.156 25.062 17.969 1 46.16 284 THR A CA 1
ATOM 2301 C C . THR A 1 284 ? -19.641 24.312 16.719 1 46.16 284 THR A C 1
ATOM 2303 O O . THR A 1 284 ? -19.656 24.891 15.633 1 46.16 284 THR A O 1
ATOM 2306 N N . THR A 1 285 ? -19.391 23.094 16.641 1 51.75 285 THR A N 1
ATOM 2307 C CA . THR A 1 285 ? -19.859 22.375 15.469 1 51.75 285 THR A CA 1
ATOM 2308 C C . THR A 1 285 ? -21.375 22.344 15.43 1 51.75 285 THR A C 1
ATOM 2310 O O . THR A 1 285 ? -22.016 21.766 16.312 1 51.75 285 THR A O 1
ATOM 2313 N N . ILE A 1 286 ? -21.969 23.375 15.031 1 49.41 286 ILE A N 1
ATOM 2314 C CA . ILE A 1 286 ? -23.406 23.281 14.742 1 49.41 286 ILE A CA 1
ATOM 2315 C C . ILE A 1 286 ? -23.672 22.047 13.883 1 49.41 286 ILE A C 1
ATOM 2317 O O . ILE A 1 286 ? -23.078 21.891 12.812 1 49.41 286 ILE A O 1
ATOM 2321 N N . LYS A 1 287 ? -24.312 21.078 14.523 1 56.31 287 LYS A N 1
ATOM 2322 C CA . LYS A 1 287 ? -24.719 19.875 13.797 1 56.31 287 LYS A CA 1
ATOM 2323 C C . LYS A 1 287 ? -25.75 20.203 12.727 1 56.31 287 LYS A C 1
ATOM 2325 O O . LYS A 1 287 ? -26.828 20.719 13.039 1 56.31 287 LYS A O 1
ATOM 2330 N N . PRO A 1 288 ? -25.344 20.125 11.438 1 60.38 288 PRO A N 1
ATOM 2331 C CA . PRO A 1 288 ? -26.344 20.406 10.406 1 60.38 288 PRO A CA 1
ATOM 2332 C C . PRO A 1 288 ? -27.531 19.438 10.461 1 60.38 288 PRO A C 1
ATOM 2334 O O . PRO A 1 288 ? -27.359 18.266 10.836 1 60.38 288 PRO A O 1
ATOM 2337 N N . ARG A 1 289 ? -28.797 19.953 10.562 1 60.09 289 ARG A N 1
ATOM 2338 C CA . ARG A 1 289 ? -30.031 19.172 10.586 1 60.09 289 ARG A CA 1
ATOM 2339 C C . ARG A 1 289 ? -30.344 18.594 9.203 1 60.09 289 ARG A C 1
ATOM 2341 O O . ARG A 1 289 ? -30.156 19.281 8.188 1 60.09 289 ARG A O 1
ATOM 2348 N N . PHE A 1 290 ? -30.516 17.297 9.109 1 65.25 290 PHE A N 1
ATOM 2349 C CA . PHE A 1 290 ? -30.969 16.609 7.902 1 65.25 290 PHE A CA 1
ATOM 2350 C C . PHE A 1 290 ? -32.406 16.984 7.57 1 65.25 290 PHE A C 1
ATOM 2352 O O . PHE A 1 290 ? -33.312 16.766 8.375 1 65.25 290 PHE A O 1
ATOM 2359 N N . GLU A 1 291 ? -32.594 17.875 6.68 1 66.62 291 GLU A N 1
ATOM 2360 C CA . GLU A 1 291 ? -33.938 18.25 6.246 1 66.62 291 GLU A CA 1
ATOM 2361 C C . GLU A 1 291 ? -34.188 17.797 4.812 1 66.62 291 GLU A C 1
ATOM 2363 O O . GLU A 1 291 ? -33.438 18.125 3.902 1 66.62 291 GLU A O 1
ATOM 2368 N N . LEU A 1 292 ? -35.062 16.875 4.668 1 65.31 292 LEU A N 1
ATOM 2369 C CA . LEU A 1 292 ? -35.438 16.406 3.342 1 65.31 292 LEU A CA 1
ATOM 2370 C C . LEU A 1 292 ? -36.469 17.344 2.729 1 65.31 292 LEU A C 1
ATOM 2372 O O . LEU A 1 292 ? -37.062 17.047 1.68 1 65.31 292 LEU A O 1
ATOM 2376 N N . HIS A 1 293 ? -36.625 18.547 3.191 1 66.38 293 HIS A N 1
ATOM 2377 C CA . HIS A 1 293 ? -37.75 19.344 2.68 1 66.38 293 HIS A CA 1
ATOM 2378 C C . HIS A 1 293 ? -37.375 20.016 1.365 1 66.38 293 HIS A C 1
ATOM 2380 O O . HIS A 1 293 ? -36.281 20.578 1.235 1 66.38 293 HIS A O 1
ATOM 2386 N N . GLY A 1 294 ? -38.094 19.734 0.211 1 72.06 294 GLY A N 1
ATOM 2387 C CA . GLY A 1 294 ? -38.031 20.453 -1.051 1 72.06 294 GLY A CA 1
ATOM 2388 C C . GLY A 1 294 ? -37.312 19.688 -2.133 1 72.06 294 GLY A C 1
ATOM 2389 O O . GLY A 1 294 ? -37.188 20.141 -3.271 1 72.06 294 GLY A O 1
ATOM 2390 N N . VAL A 1 295 ? -36.719 18.641 -1.832 1 83.62 295 VAL A N 1
ATOM 2391 C CA . VAL A 1 295 ? -36.062 17.844 -2.859 1 83.62 295 VAL A CA 1
ATOM 2392 C C . VAL A 1 295 ? -37 16.781 -3.396 1 83.62 295 VAL A C 1
ATOM 2394 O O . VAL A 1 295 ? -37.594 16.031 -2.623 1 83.62 295 VAL A O 1
ATOM 2397 N N . PHE A 1 296 ? -37.281 16.719 -4.723 1 88.06 296 PHE A N 1
ATOM 2398 C CA . PHE A 1 296 ? -38.25 15.789 -5.277 1 88.06 296 PHE A CA 1
ATOM 2399 C C . PHE A 1 296 ? -37.656 14.992 -6.434 1 88.06 296 PHE A C 1
ATOM 2401 O O . PHE A 1 296 ? -37.781 13.766 -6.48 1 88.06 296 PHE A O 1
ATOM 2408 N N . LEU A 1 297 ? -36.938 15.633 -7.34 1 90.75 297 LEU A N 1
ATOM 2409 C CA . LEU A 1 297 ? -36.438 14.992 -8.555 1 90.75 297 LEU A CA 1
ATOM 2410 C C . LEU A 1 297 ? -35.375 13.961 -8.234 1 90.75 297 LEU A C 1
ATOM 2412 O O . LEU A 1 297 ? -35.344 12.875 -8.805 1 90.75 297 LEU A O 1
ATOM 2416 N N . GLY A 1 298 ? -34.5 14.258 -7.363 1 92.62 298 GLY A N 1
ATOM 2417 C CA . GLY A 1 298 ? -33.406 13.367 -6.984 1 92.62 298 GLY A CA 1
ATOM 2418 C C . GLY A 1 298 ? -33.906 12.062 -6.383 1 92.62 298 GLY A C 1
ATOM 2419 O O . GLY A 1 298 ? -33.625 10.984 -6.914 1 92.62 298 GLY A O 1
ATOM 2420 N N . PRO A 1 299 ? -34.719 12.18 -5.379 1 92.06 299 PRO A N 1
ATOM 2421 C CA . PRO A 1 299 ? -35.25 10.969 -4.762 1 92.06 299 PRO A CA 1
ATOM 2422 C C . PRO A 1 299 ? -36.156 10.172 -5.707 1 92.06 299 PRO A C 1
ATOM 2424 O O . PRO A 1 299 ? -36.156 8.938 -5.672 1 92.06 299 PRO A O 1
ATOM 2427 N N . LEU A 1 300 ? -36.906 10.828 -6.551 1 94.19 300 LEU A N 1
ATOM 2428 C CA . LEU A 1 300 ? -37.75 10.133 -7.5 1 94.19 300 LEU A CA 1
ATOM 2429 C C . LEU A 1 300 ? -36.938 9.312 -8.492 1 94.19 300 LEU A C 1
ATOM 2431 O O . LEU A 1 300 ? -37.219 8.141 -8.727 1 94.19 300 LEU A O 1
ATOM 2435 N N . LEU A 1 301 ? -35.938 9.938 -9.016 1 95.31 301 LEU A N 1
ATOM 2436 C CA . LEU A 1 301 ? -35.031 9.227 -9.938 1 95.31 301 LEU A CA 1
ATOM 2437 C C . LEU A 1 301 ? -34.281 8.109 -9.219 1 95.31 301 LEU A C 1
ATOM 2439 O O . LEU A 1 301 ? -34.094 7.031 -9.781 1 95.31 301 LEU A O 1
ATOM 2443 N N . GLY A 1 302 ? -33.938 8.375 -8.023 1 96.25 302 GLY A N 1
ATOM 2444 C CA . GLY A 1 302 ? -33.281 7.367 -7.219 1 96.25 302 GLY A CA 1
ATOM 2445 C C . GLY A 1 302 ? -34.125 6.164 -6.91 1 96.25 302 GLY A C 1
ATOM 2446 O O . GLY A 1 302 ? -33.688 5.023 -7.004 1 96.25 302 GLY A O 1
ATOM 2447 N N . ILE A 1 303 ? -35.344 6.402 -6.602 1 95.75 303 ILE A N 1
ATOM 2448 C CA . ILE A 1 303 ? -36.281 5.324 -6.301 1 95.75 303 ILE A CA 1
ATOM 2449 C C . ILE A 1 303 ? -36.531 4.492 -7.559 1 95.75 303 ILE A C 1
ATOM 2451 O O . ILE A 1 303 ? -36.562 3.262 -7.5 1 95.75 303 ILE A O 1
ATOM 2455 N N . CYS A 1 304 ? -36.656 5.137 -8.594 1 96.44 304 CYS A N 1
ATOM 2456 C CA . CYS A 1 304 ? -36.844 4.426 -9.859 1 96.44 304 CYS A CA 1
ATOM 2457 C C . CYS A 1 304 ? -35.625 3.529 -10.141 1 96.44 304 CYS A C 1
ATOM 2459 O O . CYS A 1 304 ? -35.812 2.359 -10.492 1 96.44 304 CYS A O 1
ATOM 2461 N N . ALA A 1 305 ? -34.469 4.082 -9.992 1 96.5 305 ALA A N 1
ATOM 2462 C CA . ALA A 1 305 ? -33.25 3.305 -10.195 1 96.5 305 ALA A CA 1
ATOM 2463 C C . ALA A 1 305 ? -33.188 2.113 -9.25 1 96.5 305 ALA A C 1
ATOM 2465 O O . ALA A 1 305 ? -32.781 1.016 -9.641 1 96.5 305 ALA A O 1
ATOM 2466 N N . THR A 1 306 ? -33.656 2.293 -8.062 1 96.5 306 THR A N 1
ATOM 2467 C CA . THR A 1 306 ? -33.594 1.24 -7.051 1 96.5 306 THR A CA 1
ATOM 2468 C C . THR A 1 306 ? -34.625 0.146 -7.367 1 96.5 306 THR A C 1
ATOM 2470 O O . THR A 1 306 ? -34.312 -1.043 -7.27 1 96.5 306 THR A O 1
ATOM 2473 N N . VAL A 1 307 ? -35.781 0.521 -7.777 1 96.62 307 VAL A N 1
ATOM 2474 C CA . VAL A 1 307 ? -36.812 -0.447 -8.086 1 96.62 307 VAL A CA 1
ATOM 2475 C C . VAL A 1 307 ? -36.406 -1.279 -9.305 1 96.62 307 VAL A C 1
ATOM 2477 O O . VAL A 1 307 ? -36.531 -2.506 -9.289 1 96.62 307 VAL A O 1
ATOM 2480 N N . ILE A 1 308 ? -35.906 -0.614 -10.258 1 96.75 308 ILE A N 1
ATOM 2481 C CA . ILE A 1 308 ? -35.438 -1.322 -11.445 1 96.75 308 ILE A CA 1
ATOM 2482 C C . ILE A 1 308 ? -34.281 -2.229 -11.07 1 96.75 308 ILE A C 1
ATOM 2484 O O . ILE A 1 308 ? -34.188 -3.373 -11.523 1 96.75 308 ILE A O 1
ATOM 2488 N N . GLY A 1 309 ? -33.375 -1.756 -10.297 1 96 309 GLY A N 1
ATOM 2489 C CA . GLY A 1 309 ? -32.25 -2.545 -9.859 1 96 309 GLY A CA 1
ATOM 2490 C C . GLY A 1 309 ? -32.656 -3.789 -9.086 1 96 309 GLY A C 1
ATOM 2491 O O . GLY A 1 309 ? -32.094 -4.871 -9.32 1 96 309 GLY A O 1
ATOM 2492 N N . ILE A 1 310 ? -33.562 -3.654 -8.219 1 95.06 310 ILE A N 1
ATOM 2493 C CA . ILE A 1 310 ? -34.031 -4.781 -7.43 1 95.06 310 ILE A CA 1
ATOM 2494 C C . ILE A 1 310 ? -34.719 -5.805 -8.352 1 95.06 310 ILE A C 1
ATOM 2496 O O . ILE A 1 310 ? -34.531 -7.012 -8.188 1 95.06 310 ILE A O 1
ATOM 2500 N N . SER A 1 311 ? -35.406 -5.352 -9.305 1 95.12 311 SER A N 1
ATOM 2501 C CA . SER A 1 311 ? -36.062 -6.242 -10.258 1 95.12 311 SER A CA 1
ATOM 2502 C C . SER A 1 311 ? -35.031 -7.031 -11.062 1 95.12 311 SER A C 1
ATOM 2504 O O . SER A 1 311 ? -35.188 -8.242 -11.242 1 95.12 311 SER A O 1
ATOM 2506 N N . VAL A 1 312 ? -34.062 -6.344 -11.523 1 93.56 312 VAL A N 1
ATOM 2507 C CA . VAL A 1 312 ? -33 -6.996 -12.281 1 93.56 312 VAL A CA 1
ATOM 2508 C C . VAL A 1 312 ? -32.281 -7.996 -11.391 1 93.56 312 VAL A C 1
ATOM 2510 O O . VAL A 1 312 ? -31.938 -9.094 -11.828 1 93.56 312 VAL A O 1
ATOM 2513 N N . PHE A 1 313 ? -32.062 -7.664 -10.18 1 92.19 313 PHE A N 1
ATOM 2514 C CA . PHE A 1 313 ? -31.391 -8.523 -9.219 1 92.19 313 PHE A CA 1
ATOM 2515 C C . PHE A 1 313 ? -32.188 -9.812 -8.984 1 92.19 313 PHE A C 1
ATOM 2517 O O . PHE A 1 313 ? -31.609 -10.898 -8.969 1 92.19 313 PHE A O 1
ATOM 2524 N N . LEU A 1 314 ? -33.438 -9.664 -8.836 1 91.06 314 LEU A N 1
ATOM 2525 C CA . LEU A 1 314 ? -34.281 -10.828 -8.586 1 91.06 314 LEU A CA 1
ATOM 2526 C C . LEU A 1 314 ? -34.312 -11.75 -9.797 1 91.06 314 LEU A C 1
ATOM 2528 O O . LEU A 1 314 ? -34.219 -12.977 -9.656 1 91.06 314 LEU A O 1
ATOM 2532 N N . MET A 1 315 ? -34.406 -11.172 -10.906 1 90.75 315 MET A N 1
ATOM 2533 C CA . MET A 1 315 ? -34.375 -11.969 -12.125 1 90.75 315 MET A CA 1
ATOM 2534 C C . MET A 1 315 ? -33.031 -12.695 -12.281 1 90.75 315 MET A C 1
ATOM 2536 O O . MET A 1 315 ? -33 -13.859 -12.68 1 90.75 315 MET A O 1
ATOM 2540 N N . TYR A 1 316 ? -32 -12.031 -11.953 1 89.62 316 TYR A N 1
ATOM 2541 C CA . TYR A 1 316 ? -30.672 -12.633 -12.023 1 89.62 316 TYR A CA 1
ATOM 2542 C C . TYR A 1 316 ? -30.531 -13.758 -11.008 1 89.62 316 TYR A C 1
ATOM 2544 O O . TYR A 1 316 ? -30.031 -14.836 -11.336 1 89.62 316 TYR A O 1
ATOM 2552 N N . GLN A 1 317 ? -31.031 -13.578 -9.797 1 85.5 317 GLN A N 1
ATOM 2553 C CA . GLN A 1 317 ? -30.891 -14.547 -8.719 1 85.5 317 GLN A CA 1
ATOM 2554 C C . GLN A 1 317 ? -31.719 -15.797 -8.984 1 85.5 317 GLN A C 1
ATOM 2556 O O . GLN A 1 317 ? -31.312 -16.906 -8.641 1 85.5 317 GLN A O 1
ATOM 2561 N N . ILE A 1 318 ? -32.75 -15.617 -9.547 1 85.81 318 ILE A N 1
ATOM 2562 C CA . ILE A 1 318 ? -33.594 -16.75 -9.867 1 85.81 318 ILE A CA 1
ATOM 2563 C C . ILE A 1 318 ? -32.906 -17.641 -10.898 1 85.81 318 ILE A C 1
ATOM 2565 O O . ILE A 1 318 ? -32.906 -18.875 -10.773 1 85.81 318 ILE A O 1
ATOM 2569 N N . GLN A 1 319 ? -32.281 -17.078 -11.797 1 82.56 319 GLN A N 1
ATOM 2570 C CA . GLN A 1 319 ? -31.578 -17.844 -12.812 1 82.56 319 GLN A CA 1
ATOM 2571 C C . GLN A 1 319 ? -30.297 -18.469 -12.258 1 82.56 319 GLN A C 1
ATOM 2573 O O . GLN A 1 319 ? -29.953 -19.594 -12.602 1 82.56 319 GLN A O 1
ATOM 2578 N N . ALA A 1 320 ? -29.625 -17.766 -11.414 1 76.62 320 ALA A N 1
ATOM 2579 C CA . ALA A 1 320 ? -28.344 -18.219 -10.859 1 76.62 320 ALA A CA 1
ATOM 2580 C C . ALA A 1 320 ? -28.531 -19.375 -9.883 1 76.62 320 ALA A C 1
ATOM 2582 O O . ALA A 1 320 ? -27.656 -20.219 -9.727 1 76.62 320 ALA A O 1
ATOM 2583 N N . THR A 1 321 ? -29.578 -19.359 -9.07 1 72.81 321 THR A N 1
ATOM 2584 C CA . THR A 1 321 ? -29.828 -20.406 -8.086 1 72.81 321 THR A CA 1
ATOM 2585 C C . THR A 1 321 ? -30.281 -21.688 -8.781 1 72.81 321 THR A C 1
ATOM 2587 O O . THR A 1 321 ? -30.016 -22.781 -8.281 1 72.81 321 THR A O 1
ATOM 2590 N N . GLY A 1 322 ? -30.938 -21.578 -9.875 1 66.31 322 GLY A N 1
ATOM 2591 C CA . GLY A 1 322 ? -31.391 -22.781 -10.578 1 66.31 322 GLY A CA 1
ATOM 2592 C C . GLY A 1 322 ? -30.297 -23.422 -11.406 1 66.31 322 GLY A C 1
ATOM 2593 O O . GLY A 1 322 ? -30.109 -24.641 -11.352 1 66.31 322 GLY A O 1
ATOM 2594 N N . SER A 1 323 ? -29.656 -22.703 -12.148 1 72.94 323 SER A N 1
ATOM 2595 C CA . SER A 1 323 ? -28.578 -23.109 -13.031 1 72.94 323 SER A CA 1
ATOM 2596 C C . SER A 1 323 ? -27.547 -22 -13.227 1 72.94 323 SER A C 1
ATOM 2598 O O . SER A 1 323 ? -27.516 -21.047 -12.438 1 72.94 323 SER A O 1
ATOM 2600 N N . SER A 1 324 ? -26.625 -22.266 -14.055 1 75.19 324 SER A N 1
ATOM 2601 C CA . SER A 1 324 ? -25.75 -21.172 -14.453 1 75.19 324 SER A CA 1
ATOM 2602 C C . SER A 1 324 ? -26.531 -20.062 -15.141 1 75.19 324 SER A C 1
ATOM 2604 O O . SER A 1 324 ? -27.469 -20.312 -15.883 1 75.19 324 SER A O 1
ATOM 2606 N N . PRO A 1 325 ? -26.328 -18.891 -14.625 1 77.5 325 PRO A N 1
ATOM 2607 C CA . PRO A 1 325 ? -27.047 -17.781 -15.266 1 77.5 325 PRO A CA 1
ATOM 2608 C C . PRO A 1 325 ? -26.953 -17.812 -16.781 1 77.5 325 PRO A C 1
ATOM 2610 O O . PRO A 1 325 ? -25.891 -18.156 -17.328 1 77.5 325 PRO A O 1
ATOM 2613 N N . SER A 1 326 ? -28.094 -17.562 -17.391 1 82.38 326 SER A N 1
ATOM 2614 C CA . SER A 1 326 ? -28.172 -17.578 -18.844 1 82.38 326 SER A CA 1
ATOM 2615 C C . SER A 1 326 ? -27.516 -16.344 -19.453 1 82.38 326 SER A C 1
ATOM 2617 O O . SER A 1 326 ? -27.234 -15.367 -18.734 1 82.38 326 SER A O 1
ATOM 2619 N N . TYR A 1 327 ? -27.266 -16.438 -20.656 1 89.44 327 TYR A N 1
ATOM 2620 C CA . TYR A 1 327 ? -26.688 -15.352 -21.453 1 89.44 327 TYR A CA 1
ATOM 2621 C C . TYR A 1 327 ? -27.547 -14.102 -21.359 1 89.44 327 TYR A C 1
ATOM 2623 O O . TYR A 1 327 ? -27.031 -12.992 -21.188 1 89.44 327 TYR A O 1
ATOM 2631 N N . GLN A 1 328 ? -28.812 -14.234 -21.344 1 89.81 328 GLN A N 1
ATOM 2632 C CA . GLN A 1 328 ? -29.75 -13.117 -21.297 1 89.81 328 GLN A CA 1
ATOM 2633 C C . GLN A 1 328 ? -29.734 -12.445 -19.938 1 89.81 328 GLN A C 1
ATOM 2635 O O . GLN A 1 328 ? -29.906 -11.227 -19.828 1 89.81 328 GLN A O 1
ATOM 2640 N N . ALA A 1 329 ? -29.547 -13.211 -18.953 1 91.19 329 ALA A N 1
ATOM 2641 C CA . ALA A 1 329 ? -29.484 -12.656 -17.609 1 91.19 329 ALA A CA 1
ATOM 2642 C C . ALA A 1 329 ? -28.281 -11.742 -17.453 1 91.19 329 ALA A C 1
ATOM 2644 O O . ALA A 1 329 ? -28.359 -10.688 -16.812 1 91.19 329 ALA A O 1
ATOM 2645 N N . PHE A 1 330 ? -27.188 -12.125 -18.109 1 93.38 330 PHE A N 1
ATOM 2646 C CA . PHE A 1 330 ? -26 -11.289 -18.062 1 93.38 330 PHE A CA 1
ATOM 2647 C C . PHE A 1 330 ? -26.234 -9.977 -18.812 1 93.38 330 PHE A C 1
ATOM 2649 O O . PHE A 1 330 ? -25.859 -8.906 -18.312 1 93.38 330 PHE A O 1
ATOM 2656 N N . ILE A 1 331 ? -26.812 -10.07 -19.922 1 93.81 331 ILE A N 1
ATOM 2657 C CA . ILE A 1 331 ? -27.062 -8.891 -20.734 1 93.81 331 ILE A CA 1
ATOM 2658 C C . ILE A 1 331 ? -27.969 -7.922 -19.969 1 93.81 331 ILE A C 1
ATOM 2660 O O . ILE A 1 331 ? -27.734 -6.711 -19.969 1 93.81 331 ILE A O 1
ATOM 2664 N N . LEU A 1 332 ? -28.969 -8.484 -19.359 1 93.38 332 LEU A N 1
ATOM 2665 C CA . LEU A 1 332 ? -29.891 -7.645 -18.594 1 93.38 332 LEU A CA 1
ATOM 2666 C C . LEU A 1 332 ? -29.172 -6.969 -17.438 1 93.38 332 LEU A C 1
ATOM 2668 O O . LEU A 1 332 ? -29.359 -5.773 -17.188 1 93.38 332 LEU A O 1
ATOM 2672 N N . TYR A 1 333 ? -28.406 -7.715 -16.75 1 93.94 333 TYR A N 1
ATOM 2673 C CA . TYR A 1 333 ? -27.672 -7.211 -15.594 1 93.94 333 TYR A CA 1
ATOM 2674 C C . TYR A 1 333 ? -26.75 -6.074 -15.992 1 93.94 333 TYR A C 1
ATOM 2676 O O . TYR A 1 333 ? -26.797 -4.988 -15.414 1 93.94 333 TYR A O 1
ATOM 2684 N N . TYR A 1 334 ? -25.922 -6.242 -17.016 1 95.25 334 TYR A N 1
ATOM 2685 C CA . TYR A 1 334 ? -24.953 -5.242 -17.422 1 95.25 334 TYR A CA 1
ATOM 2686 C C . TYR A 1 334 ? -25.625 -4.059 -18.109 1 95.25 334 TYR A C 1
ATOM 2688 O O . TYR A 1 334 ? -25.156 -2.924 -18.016 1 95.25 334 TYR A O 1
ATOM 2696 N N . SER A 1 335 ? -26.719 -4.305 -18.766 1 95.12 335 SER A N 1
ATOM 2697 C CA . SER A 1 335 ? -27.453 -3.201 -19.391 1 95.12 335 SER A CA 1
ATOM 2698 C C . SER A 1 335 ? -27.984 -2.238 -18.328 1 95.12 335 SER A C 1
ATOM 2700 O O . SER A 1 335 ? -28.016 -1.025 -18.547 1 95.12 335 SER A O 1
ATOM 2702 N N . TYR A 1 336 ? -28.422 -2.814 -17.266 1 96.25 336 TYR A N 1
ATOM 2703 C CA . TYR A 1 336 ? -28.875 -1.968 -16.156 1 96.25 336 TYR A CA 1
ATOM 2704 C C . TYR A 1 336 ? -27.75 -1.033 -15.711 1 96.25 336 TYR A C 1
ATOM 2706 O O . TYR A 1 336 ? -27.969 0.17 -15.547 1 96.25 336 TYR A O 1
ATOM 2714 N N . TYR A 1 337 ? -26.562 -1.553 -15.578 1 95.94 337 TYR A N 1
ATOM 2715 C CA . TYR A 1 337 ? -25.422 -0.756 -15.164 1 95.94 337 TYR A CA 1
ATOM 2716 C C . TYR A 1 337 ? -25.062 0.28 -16.219 1 95.94 337 TYR A C 1
ATOM 2718 O O . TYR A 1 337 ? -24.719 1.419 -15.891 1 95.94 337 TYR A O 1
ATOM 2726 N N . LEU A 1 338 ? -25.156 -0.071 -17.438 1 96.81 338 LEU A N 1
ATOM 2727 C CA . LEU A 1 338 ? -24.766 0.809 -18.531 1 96.81 338 LEU A CA 1
ATOM 2728 C C . LEU A 1 338 ? -25.734 1.986 -18.656 1 96.81 338 LEU A C 1
ATOM 2730 O O . LEU A 1 338 ? -25.375 3.027 -19.219 1 96.81 338 LEU A O 1
ATOM 2734 N N . LEU A 1 339 ? -26.891 1.804 -18.156 1 96.62 339 LEU A N 1
ATOM 2735 C CA . LEU A 1 339 ? -27.828 2.91 -18.141 1 96.62 339 LEU A CA 1
ATOM 2736 C C . LEU A 1 339 ? -27.641 3.779 -16.906 1 96.62 339 LEU A C 1
ATOM 2738 O O . LEU A 1 339 ? -27.703 5.008 -16.984 1 96.62 339 LEU A O 1
ATOM 2742 N N . LEU A 1 340 ? -27.375 3.154 -15.828 1 97.81 340 LEU A N 1
ATOM 2743 C CA . LEU A 1 340 ? -27.328 3.844 -14.539 1 97.81 340 LEU A CA 1
ATOM 2744 C C . LEU A 1 340 ? -26.016 4.609 -14.383 1 97.81 340 LEU A C 1
ATOM 2746 O O . LEU A 1 340 ? -26.016 5.762 -13.938 1 97.81 340 LEU A O 1
ATOM 2750 N N . LEU A 1 341 ? -24.859 4.023 -14.75 1 98.06 341 LEU A N 1
ATOM 2751 C CA . LEU A 1 341 ? -23.531 4.574 -14.469 1 98.06 341 LEU A CA 1
ATOM 2752 C C . LEU A 1 341 ? -23.328 5.898 -15.195 1 98.06 341 LEU A C 1
ATOM 2754 O O . LEU A 1 341 ? -22.875 6.875 -14.602 1 98.06 341 LEU A O 1
ATOM 2758 N N . PRO A 1 342 ? -23.688 6.016 -16.469 1 97.69 342 PRO A N 1
ATOM 2759 C CA . PRO A 1 342 ? -23.547 7.312 -17.125 1 97.69 342 PRO A CA 1
ATOM 2760 C C . PRO A 1 342 ? -24.422 8.398 -16.5 1 97.69 342 PRO A C 1
ATOM 2762 O O . PRO A 1 342 ? -24.016 9.562 -16.422 1 97.69 342 PRO A O 1
ATOM 2765 N N . LEU A 1 343 ? -25.594 8.023 -16.078 1 97.44 343 LEU A N 1
ATOM 2766 C CA . LEU A 1 343 ? -26.469 8.984 -15.398 1 97.44 343 LEU A CA 1
ATOM 2767 C C . LEU A 1 343 ? -25.828 9.477 -14.102 1 97.44 343 LEU A C 1
ATOM 2769 O O . LEU A 1 343 ? -25.875 10.664 -13.789 1 97.44 343 LEU A O 1
ATOM 2773 N N . MET A 1 344 ? -25.297 8.547 -13.383 1 98.25 344 MET A N 1
ATOM 2774 C CA . MET A 1 344 ? -24.594 8.914 -12.164 1 98.25 344 MET A CA 1
ATOM 2775 C C . MET A 1 344 ? -23.406 9.828 -12.469 1 98.25 344 MET A C 1
ATOM 2777 O O . MET A 1 344 ? -23.141 10.781 -11.742 1 98.25 344 MET A O 1
ATOM 2781 N N . THR A 1 345 ? -22.703 9.531 -13.555 1 98.06 345 THR A N 1
ATOM 2782 C CA . THR A 1 345 ? -21.547 10.328 -13.977 1 98.06 345 THR A CA 1
ATOM 2783 C C . THR A 1 345 ? -21.984 11.75 -14.336 1 98.06 345 THR A C 1
ATOM 2785 O O . THR A 1 345 ? -21.344 12.719 -13.922 1 98.06 345 THR A O 1
ATOM 2788 N N . LEU A 1 346 ? -23.047 11.867 -15.039 1 97.38 346 LEU A N 1
ATOM 2789 C CA . LEU A 1 346 ? -23.578 13.18 -15.406 1 97.38 346 LEU A CA 1
ATOM 2790 C C . LEU A 1 346 ? -23.984 13.961 -14.164 1 97.38 346 LEU A C 1
ATOM 2792 O O . LEU A 1 346 ? -23.734 15.164 -14.07 1 97.38 346 LEU A O 1
ATOM 2796 N N . GLY A 1 347 ? -24.594 13.258 -13.242 1 96.62 347 GLY A N 1
ATOM 2797 C CA . GLY A 1 347 ? -24.938 13.898 -11.984 1 96.62 347 GLY A CA 1
ATOM 2798 C C . GLY A 1 347 ? -23.734 14.398 -11.219 1 96.62 347 GLY A C 1
ATOM 2799 O O . GLY A 1 347 ? -23.719 15.531 -10.742 1 96.62 347 GLY A O 1
ATOM 2800 N N . ALA A 1 348 ? -22.75 13.555 -11.102 1 97.06 348 ALA A N 1
ATOM 2801 C CA . ALA A 1 348 ? -21.531 13.922 -10.375 1 97.06 348 ALA A CA 1
ATOM 2802 C C . ALA A 1 348 ? -20.812 15.086 -11.055 1 97.06 348 ALA A C 1
ATOM 2804 O O . ALA A 1 348 ? -20.312 15.992 -10.383 1 97.06 348 ALA A O 1
ATOM 2805 N N . LEU A 1 349 ? -20.75 15.062 -12.391 1 96.12 349 LEU A N 1
ATOM 2806 C CA . LEU A 1 349 ? -20.109 16.141 -13.133 1 96.12 349 LEU A CA 1
ATOM 2807 C C . LEU A 1 349 ? -20.875 17.453 -12.953 1 96.12 349 LEU A C 1
ATOM 2809 O O . LEU A 1 349 ? -20.266 18.5 -12.727 1 96.12 349 LEU A O 1
ATOM 2813 N N . ALA A 1 350 ? -22.172 17.406 -13.055 1 95.44 350 ALA A N 1
ATOM 2814 C CA . ALA A 1 350 ? -23 18.594 -12.828 1 95.44 350 ALA A CA 1
ATOM 2815 C C . ALA A 1 350 ? -22.797 19.141 -11.422 1 95.44 350 ALA A C 1
ATOM 2817 O O . ALA A 1 350 ? -22.688 20.359 -11.234 1 95.44 350 ALA A O 1
ATOM 2818 N N . GLY A 1 351 ? -22.766 18.234 -10.516 1 94.31 351 GLY A N 1
ATOM 2819 C CA . GLY A 1 351 ? -22.516 18.656 -9.148 1 94.31 351 GLY A CA 1
ATOM 2820 C C . GLY A 1 351 ? -21.172 19.328 -8.969 1 94.31 351 GLY A C 1
ATOM 2821 O O . GLY A 1 351 ? -21.047 20.328 -8.258 1 94.31 351 GLY A O 1
ATOM 2822 N N . THR A 1 352 ? -20.172 18.797 -9.562 1 92.31 352 THR A N 1
ATOM 2823 C CA . THR A 1 352 ? -18.828 19.375 -9.469 1 92.31 352 THR A CA 1
ATOM 2824 C C . THR A 1 352 ? -18.797 20.766 -10.094 1 92.31 352 THR A C 1
ATOM 2826 O O . THR A 1 352 ? -18.125 21.656 -9.57 1 92.31 352 THR A O 1
ATOM 2829 N N . VAL A 1 353 ? -19.469 20.922 -11.227 1 91.12 353 VAL A N 1
ATOM 2830 C CA . VAL A 1 353 ? -19.547 22.234 -11.867 1 91.12 353 VAL A CA 1
ATOM 2831 C C . VAL A 1 353 ? -20.234 23.234 -10.945 1 91.12 353 VAL A C 1
ATOM 2833 O O . VAL A 1 353 ? -19.797 24.375 -10.812 1 91.12 353 VAL A O 1
ATOM 2836 N N . ILE A 1 354 ? -21.234 22.781 -10.273 1 90.44 354 ILE A N 1
ATOM 2837 C CA . ILE A 1 354 ? -21.984 23.641 -9.352 1 90.44 354 ILE A CA 1
ATOM 2838 C C . ILE A 1 354 ? -21.094 24.016 -8.164 1 90.44 354 ILE A C 1
ATOM 2840 O O . ILE A 1 354 ? -21.125 25.156 -7.699 1 90.44 354 ILE A O 1
ATOM 2844 N N . HIS A 1 355 ? -20.359 23.062 -7.66 1 86.81 355 HIS A N 1
ATOM 2845 C CA . HIS A 1 355 ? -19.422 23.344 -6.59 1 86.81 355 HIS A CA 1
ATOM 2846 C C . HIS A 1 355 ? -18.453 24.453 -6.996 1 86.81 355 HIS A C 1
ATOM 2848 O O . HIS A 1 355 ? -18.109 25.312 -6.184 1 86.81 355 HIS A O 1
ATOM 2854 N N . SER A 1 356 ? -18 24.375 -8.242 1 81.94 356 SER A N 1
ATOM 2855 C CA . SER A 1 356 ? -17.016 25.344 -8.719 1 81.94 356 SER A CA 1
ATOM 2856 C C . SER A 1 356 ? -17.641 26.734 -8.867 1 81.94 356 SER A C 1
ATOM 2858 O O . SER A 1 356 ? -16.953 27.75 -8.695 1 81.94 356 SER A O 1
ATOM 2860 N N . LEU A 1 357 ? -18.859 26.719 -9.047 1 79.75 357 LEU A N 1
ATOM 2861 C CA . LEU A 1 357 ? -19.562 27.984 -9.227 1 79.75 357 LEU A CA 1
ATOM 2862 C C . LEU A 1 357 ? -19.938 28.594 -7.879 1 79.75 357 LEU A C 1
ATOM 2864 O O . LEU A 1 357 ? -20.094 29.812 -7.77 1 79.75 357 LEU A O 1
ATOM 2868 N N . GLU A 1 358 ? -20.078 27.734 -6.871 1 74.88 358 GLU A N 1
ATOM 2869 C CA . GLU A 1 358 ? -20.438 28.203 -5.539 1 74.88 358 GLU A CA 1
ATOM 2870 C C . GLU A 1 358 ? -19.219 28.703 -4.781 1 74.88 358 GLU A C 1
ATOM 2872 O O . GLU A 1 358 ? -18.203 28.016 -4.699 1 74.88 358 GLU A O 1
ATOM 2877 N N . GLU A 1 359 ? -18.984 29.953 -4.543 1 65.56 359 GLU A N 1
ATOM 2878 C CA . GLU A 1 359 ? -17.875 30.562 -3.811 1 65.56 359 GLU A CA 1
ATOM 2879 C C . GLU A 1 359 ? -18.031 30.344 -2.307 1 65.56 359 GLU A C 1
ATOM 2881 O O . GLU A 1 359 ? -18.5 31.234 -1.595 1 65.56 359 GLU A O 1
ATOM 2886 N N . ARG A 1 360 ? -18.047 29.125 -1.799 1 63.75 360 ARG A N 1
ATOM 2887 C CA . ARG A 1 360 ? -18.047 28.891 -0.358 1 63.75 360 ARG A CA 1
ATOM 2888 C C . ARG A 1 360 ? -16.625 28.797 0.194 1 63.75 360 ARG A C 1
ATOM 2890 O O . ARG A 1 360 ? -15.688 28.531 -0.548 1 63.75 360 ARG A O 1
ATOM 2897 N N . GLU A 1 361 ? -16.594 29.141 1.479 1 62 361 GLU A N 1
ATOM 2898 C CA . GLU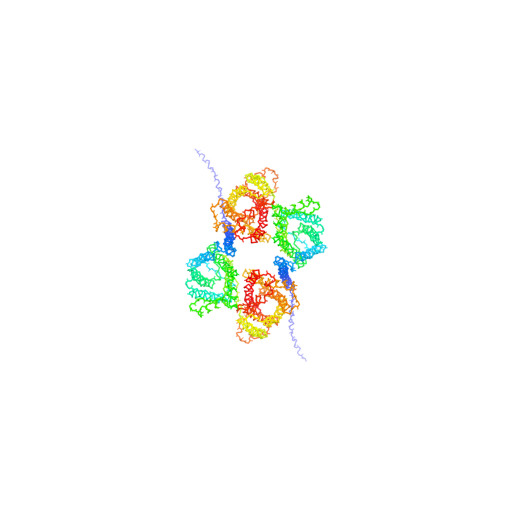 A 1 361 ? -15.297 29.078 2.148 1 62 361 GLU A CA 1
ATOM 2899 C C . GLU A 1 361 ? -14.859 27.625 2.375 1 62 361 GLU A C 1
ATOM 2901 O O . GLU A 1 361 ? -15.695 26.766 2.617 1 62 361 GLU A O 1
ATOM 2906 N N . LEU A 1 362 ? -13.648 27.297 1.925 1 60.75 362 LEU A N 1
ATOM 2907 C CA . LEU A 1 362 ? -13.062 25.969 2.104 1 60.75 362 LEU A CA 1
ATOM 2908 C C . LEU A 1 362 ? -12.672 25.734 3.561 1 60.75 362 LEU A C 1
ATOM 2910 O O . LEU A 1 362 ? -12.273 26.688 4.254 1 60.75 362 LEU A O 1
ATOM 2914 N N . ASP A 1 363 ? -13.148 24.672 4.078 1 58.62 363 ASP A N 1
ATOM 2915 C CA . ASP A 1 363 ? -12.711 24.297 5.418 1 58.62 363 ASP A CA 1
ATOM 2916 C C . ASP A 1 363 ? -11.188 24.188 5.484 1 58.62 363 ASP A C 1
ATOM 2918 O O . ASP A 1 363 ? -10.586 23.328 4.828 1 58.62 363 ASP A O 1
ATOM 2922 N N . THR A 1 364 ? -10.492 25.266 5.875 1 56.44 364 THR A N 1
ATOM 2923 C CA . THR A 1 364 ? -9.039 25.312 5.98 1 56.44 364 THR A CA 1
ATOM 2924 C C . THR A 1 364 ? -8.555 24.484 7.16 1 56.44 364 THR A C 1
ATOM 2926 O O . THR A 1 364 ? -7.348 24.281 7.328 1 56.44 364 THR A O 1
ATOM 2929 N N . LEU A 1 365 ? -9.531 24.031 8.023 1 56.09 365 LEU A N 1
ATOM 2930 C CA . LEU A 1 365 ? -9.023 23.328 9.195 1 56.09 365 LEU A CA 1
ATOM 2931 C C . LEU A 1 365 ? -8.711 21.875 8.859 1 56.09 365 LEU A C 1
ATOM 2933 O O . LEU A 1 365 ? -9.547 21.172 8.289 1 56.09 365 LEU A O 1
ATOM 2937 N N . LYS A 1 366 ? -7.43 21.625 8.867 1 59.25 366 LYS A N 1
ATOM 2938 C CA . LYS A 1 366 ? -6.949 20.266 8.68 1 59.25 366 LYS A CA 1
ATOM 2939 C C . LYS A 1 366 ? -7.555 19.312 9.711 1 59.25 366 LYS A C 1
ATOM 2941 O O . LYS A 1 366 ? -7.176 19.344 10.883 1 59.25 366 LYS A O 1
ATOM 2946 N N . ASN A 1 367 ? -8.773 18.734 9.484 1 66.69 367 ASN A N 1
ATOM 2947 C CA . ASN A 1 367 ? -9.32 17.656 10.312 1 66.69 367 ASN A CA 1
ATOM 2948 C C . ASN A 1 367 ? -8.828 16.297 9.852 1 66.69 367 ASN A C 1
ATOM 2950 O O . ASN A 1 367 ? -9.07 15.891 8.711 1 66.69 367 ASN A O 1
ATOM 2954 N N . PRO A 1 368 ? -7.969 15.695 10.688 1 71.88 368 PRO A N 1
ATOM 2955 C CA . PRO A 1 368 ? -7.414 14.391 10.297 1 71.88 368 PRO A CA 1
ATOM 2956 C C . PRO A 1 368 ? -8.492 13.391 9.883 1 71.88 368 PRO A C 1
ATOM 2958 O O . PRO A 1 368 ? -8.258 12.562 9 1 71.88 368 PRO A O 1
ATOM 2961 N N . THR A 1 369 ? -9.648 13.508 10.469 1 74.44 369 THR A N 1
ATOM 2962 C CA . THR A 1 369 ? -10.719 12.57 10.141 1 74.44 369 THR A CA 1
ATOM 2963 C C . THR A 1 369 ? -11.203 12.789 8.711 1 74.44 369 THR A C 1
ATOM 2965 O O . THR A 1 369 ? -11.477 11.828 7.988 1 74.44 369 THR A O 1
ATOM 2968 N N . ARG A 1 370 ? -11.195 14.016 8.328 1 75.38 370 ARG A N 1
ATOM 2969 C CA . ARG A 1 370 ? -11.641 14.305 6.965 1 75.38 370 ARG A CA 1
ATOM 2970 C C . ARG A 1 370 ? -10.609 13.844 5.941 1 75.38 370 ARG A C 1
ATOM 2972 O O . ARG A 1 370 ? -10.969 13.312 4.891 1 75.38 370 ARG A O 1
ATOM 2979 N N . SER A 1 371 ? -9.398 14.062 6.312 1 78.62 371 SER A N 1
ATOM 2980 C CA . SER A 1 371 ? -8.344 13.594 5.418 1 78.62 371 SER A CA 1
ATOM 2981 C C . SER A 1 371 ? -8.352 12.078 5.305 1 78.62 371 SER A C 1
ATOM 2983 O O . SER A 1 371 ? -8.102 11.523 4.23 1 78.62 371 SER A O 1
ATOM 2985 N N . LEU A 1 372 ? -8.711 11.5 6.363 1 80 372 LEU A N 1
ATOM 2986 C CA . LEU A 1 372 ? -8.758 10.047 6.363 1 80 372 LEU A CA 1
ATOM 2987 C C . LEU A 1 372 ? -9.945 9.539 5.547 1 80 372 LEU A C 1
ATOM 2989 O O . LEU A 1 372 ? -9.844 8.516 4.867 1 80 372 LEU A O 1
ATOM 2993 N N . ASP A 1 373 ? -10.992 10.281 5.578 1 82.44 373 ASP A N 1
ATOM 2994 C CA . ASP A 1 373 ? -12.156 9.906 4.785 1 82.44 373 ASP A CA 1
ATOM 2995 C C . ASP A 1 373 ? -11.844 9.938 3.293 1 82.44 373 ASP A C 1
ATOM 2997 O O . ASP A 1 373 ? -12.273 9.062 2.545 1 82.44 373 ASP A O 1
ATOM 3001 N N . VAL A 1 374 ? -11.125 10.93 2.939 1 86 374 VAL A N 1
ATOM 3002 C CA . VAL A 1 374 ? -10.758 11.062 1.534 1 86 374 VAL A CA 1
ATOM 3003 C C . VAL A 1 374 ? -9.844 9.906 1.129 1 86 374 VAL A C 1
ATOM 3005 O O . VAL A 1 374 ? -10.031 9.305 0.069 1 86 374 VAL A O 1
ATOM 3008 N N . ILE A 1 375 ? -8.992 9.523 2.002 1 84.06 375 ILE A N 1
ATOM 3009 C CA . ILE A 1 375 ? -8.047 8.445 1.724 1 84.06 375 ILE A CA 1
ATOM 3010 C C . ILE A 1 375 ? -8.797 7.109 1.666 1 84.06 375 ILE A C 1
ATOM 3012 O O . ILE A 1 375 ? -8.516 6.27 0.809 1 84.06 375 ILE A O 1
ATOM 3016 N N . LEU A 1 376 ? -9.734 6.992 2.551 1 85.44 376 LEU A N 1
ATOM 3017 C CA . LEU A 1 376 ? -10.508 5.758 2.578 1 85.44 376 LEU A CA 1
ATOM 3018 C C . LEU A 1 376 ? -11.383 5.637 1.336 1 85.44 376 LEU A C 1
ATOM 3020 O O . LEU A 1 376 ? -11.508 4.551 0.763 1 85.44 376 LEU A O 1
ATOM 3024 N N . LEU A 1 377 ? -11.883 6.73 0.937 1 89.81 377 LEU A N 1
ATOM 3025 C CA . LEU A 1 377 ? -12.711 6.746 -0.266 1 89.81 377 LEU A CA 1
ATOM 3026 C C . LEU A 1 377 ? -11.883 6.387 -1.496 1 89.81 377 LEU A C 1
ATOM 3028 O O . LEU A 1 377 ? -12.266 5.504 -2.268 1 89.81 377 LEU A O 1
ATOM 3032 N N . MET A 1 378 ? -10.797 6.973 -1.64 1 89.88 378 MET A N 1
ATOM 3033 C CA . MET A 1 378 ? -9.922 6.723 -2.783 1 89.88 378 MET A CA 1
ATOM 3034 C C . MET A 1 378 ? -9.344 5.312 -2.73 1 89.88 378 MET A C 1
ATOM 3036 O O . MET A 1 378 ? -9.258 4.633 -3.756 1 89.88 378 MET A O 1
ATOM 3040 N N . GLY A 1 379 ? -9 4.906 -1.521 1 89.94 379 GLY A N 1
ATOM 3041 C CA . GLY A 1 379 ? -8.453 3.57 -1.353 1 89.94 379 GLY A CA 1
ATOM 3042 C C . GLY A 1 379 ? -9.461 2.475 -1.654 1 89.94 379 GLY A C 1
ATOM 3043 O O . GLY A 1 379 ? -9.117 1.467 -2.279 1 89.94 379 GLY A O 1
ATOM 3044 N N . ALA A 1 380 ? -10.641 2.658 -1.26 1 93.75 380 ALA A N 1
ATOM 3045 C CA . ALA A 1 380 ? -11.68 1.658 -1.488 1 93.75 380 ALA A CA 1
ATOM 3046 C C . ALA A 1 380 ? -12.047 1.576 -2.967 1 93.75 380 ALA A C 1
ATOM 3048 O O . ALA A 1 380 ? -12.43 0.513 -3.459 1 93.75 380 ALA A O 1
ATOM 3049 N N . ALA A 1 381 ? -11.945 2.676 -3.689 1 94.5 381 ALA A N 1
ATOM 3050 C CA . ALA A 1 381 ? -12.289 2.715 -5.109 1 94.5 381 ALA A CA 1
ATOM 3051 C C . ALA A 1 381 ? -11.305 1.888 -5.934 1 94.5 381 ALA A C 1
ATOM 3053 O O . ALA A 1 381 ? -11.625 1.476 -7.055 1 94.5 381 ALA A O 1
ATOM 3054 N N . LEU A 1 382 ? -10.156 1.604 -5.387 1 93.19 382 LEU A N 1
ATOM 3055 C CA . LEU A 1 382 ? -9.117 0.899 -6.129 1 93.19 382 LEU A CA 1
ATOM 3056 C C . LEU A 1 382 ? -9.539 -0.535 -6.426 1 93.19 382 LEU A C 1
ATOM 3058 O O . LEU A 1 382 ? -9.125 -1.109 -7.438 1 93.19 382 LEU A O 1
ATOM 3062 N N . GLY A 1 383 ? -10.375 -1.069 -5.551 1 93.88 383 GLY A N 1
ATOM 3063 C CA . GLY A 1 383 ? -10.828 -2.436 -5.762 1 93.88 383 GLY A CA 1
ATOM 3064 C C . GLY A 1 383 ? -11.602 -2.615 -7.055 1 93.88 383 GLY A C 1
ATOM 3065 O O . GLY A 1 383 ? -11.211 -3.418 -7.91 1 93.88 383 GLY A O 1
ATOM 3066 N N . GLN A 1 384 ? -12.555 -1.825 -7.27 1 94.12 384 GLN A N 1
ATOM 3067 C CA . GLN A 1 384 ? -13.383 -1.929 -8.469 1 94.12 384 GLN A CA 1
ATOM 3068 C C . GLN A 1 384 ? -12.617 -1.446 -9.703 1 94.12 384 GLN A C 1
ATOM 3070 O O . GLN A 1 384 ? -12.812 -1.972 -10.797 1 94.12 384 GLN A O 1
ATOM 3075 N N . ILE A 1 385 ? -11.805 -0.533 -9.539 1 95.38 385 ILE A N 1
ATOM 3076 C CA . ILE A 1 385 ? -11.008 -0.031 -10.656 1 95.38 385 ILE A CA 1
ATOM 3077 C C . ILE A 1 385 ? -10.039 -1.112 -11.125 1 95.38 385 ILE A C 1
ATOM 3079 O O . ILE A 1 385 ? -9.859 -1.308 -12.336 1 95.38 385 ILE A O 1
ATOM 3083 N N . ALA A 1 386 ? -9.508 -1.782 -10.18 1 94.81 386 ALA A N 1
ATOM 3084 C CA . ALA A 1 386 ? -8.609 -2.883 -10.523 1 94.81 386 ALA A CA 1
ATOM 3085 C C . ALA A 1 386 ? -9.344 -3.971 -11.305 1 94.81 386 ALA A C 1
ATOM 3087 O O . ALA A 1 386 ? -8.875 -4.414 -12.352 1 94.81 386 ALA A O 1
ATOM 3088 N N . ILE A 1 387 ? -10.492 -4.402 -10.805 1 95.62 387 ILE A N 1
ATOM 3089 C CA . ILE A 1 387 ? -11.273 -5.43 -11.484 1 95.62 387 ILE A CA 1
ATOM 3090 C C . ILE A 1 387 ? -11.602 -4.973 -12.906 1 95.62 387 ILE A C 1
ATOM 3092 O O . ILE A 1 387 ? -11.5 -5.754 -13.852 1 95.62 387 ILE A O 1
ATOM 3096 N N . SER A 1 388 ? -11.914 -3.715 -13.039 1 96.94 388 SER A N 1
ATOM 3097 C CA . SER A 1 388 ? -12.312 -3.164 -14.336 1 96.94 388 SER A CA 1
ATOM 3098 C C . SER A 1 388 ? -11.141 -3.164 -15.312 1 96.94 388 SER A C 1
ATOM 3100 O O . SER A 1 388 ? -11.297 -3.543 -16.469 1 96.94 388 SER A O 1
ATOM 3102 N N . TYR A 1 389 ? -10.039 -2.781 -14.922 1 96.19 389 TYR A N 1
ATOM 3103 C CA . TYR A 1 389 ? -8.898 -2.752 -15.828 1 96.19 389 TYR A CA 1
ATOM 3104 C C . TYR A 1 389 ? -8.484 -4.16 -16.234 1 96.19 389 TYR A C 1
ATOM 3106 O O . TYR A 1 389 ? -8.133 -4.402 -17.391 1 96.19 389 TYR A O 1
ATOM 3114 N N . PHE A 1 390 ? -8.5 -5.121 -15.289 1 96 390 PHE A N 1
ATOM 3115 C CA . PHE A 1 390 ? -8.203 -6.504 -15.648 1 96 390 PHE A CA 1
ATOM 3116 C C . PHE A 1 390 ? -9.234 -7.035 -16.641 1 96 390 PHE A C 1
ATOM 3118 O O . PHE A 1 390 ? -8.883 -7.789 -17.547 1 96 390 PHE A O 1
ATOM 3125 N N . SER A 1 391 ? -10.453 -6.613 -16.438 1 96.06 391 SER A N 1
ATOM 3126 C CA . SER A 1 391 ? -11.5 -7.023 -17.375 1 96.06 391 SER A CA 1
ATOM 3127 C C . SER A 1 391 ? -11.297 -6.395 -18.75 1 96.06 391 SER A C 1
ATOM 3129 O O . SER A 1 391 ? -11.422 -7.07 -19.766 1 96.06 391 SER A O 1
ATOM 3131 N N . ILE A 1 392 ? -10.945 -5.18 -18.797 1 96.38 392 ILE A N 1
ATOM 3132 C CA . ILE A 1 392 ? -10.734 -4.453 -20.047 1 96.38 392 ILE A CA 1
ATOM 3133 C C . ILE A 1 392 ? -9.617 -5.117 -20.844 1 96.38 392 ILE A C 1
ATOM 3135 O O . ILE A 1 392 ? -9.781 -5.41 -22.031 1 96.38 392 ILE A O 1
ATOM 3139 N N . VAL A 1 393 ? -8.539 -5.438 -20.25 1 94 393 VAL A N 1
ATOM 3140 C CA . VAL A 1 393 ? -7.387 -6.012 -20.938 1 94 393 VAL A CA 1
ATOM 3141 C C . VAL A 1 393 ? -7.734 -7.41 -21.438 1 94 393 VAL A C 1
ATOM 3143 O O . VAL A 1 393 ? -7.41 -7.766 -22.578 1 94 393 VAL A O 1
ATOM 3146 N N . ALA A 1 394 ? -8.414 -8.172 -20.625 1 94.44 394 ALA A N 1
ATOM 3147 C CA . ALA A 1 394 ? -8.789 -9.523 -21.031 1 94.44 394 ALA A CA 1
ATOM 3148 C C . ALA A 1 394 ? -9.727 -9.508 -22.219 1 94.44 394 ALA A C 1
ATOM 3150 O O . ALA A 1 394 ? -9.547 -10.273 -23.172 1 94.44 394 ALA A O 1
ATOM 3151 N N . ILE A 1 395 ? -10.672 -8.617 -22.234 1 95.5 395 ILE A N 1
ATOM 3152 C CA . ILE A 1 395 ? -11.688 -8.578 -23.281 1 95.5 395 ILE A CA 1
ATOM 3153 C C . ILE A 1 395 ? -11.094 -8.008 -24.562 1 95.5 395 ILE A C 1
ATOM 3155 O O . ILE A 1 395 ? -11.344 -8.531 -25.656 1 95.5 395 ILE A O 1
ATOM 3159 N N . VAL A 1 396 ? -10.297 -6.996 -24.469 1 93.75 396 VAL A N 1
ATOM 3160 C CA . VAL A 1 396 ? -9.68 -6.379 -25.641 1 93.75 396 VAL A CA 1
ATOM 3161 C C . VAL A 1 396 ? -8.711 -7.363 -26.297 1 93.75 396 VAL A C 1
ATOM 3163 O O . VAL A 1 396 ? -8.586 -7.402 -27.531 1 93.75 396 VAL A O 1
ATOM 3166 N N . ALA A 1 397 ? -8.078 -8.211 -25.5 1 92 397 ALA A N 1
ATOM 3167 C CA . ALA A 1 397 ? -7.09 -9.164 -26 1 92 397 ALA A CA 1
ATOM 3168 C C . ALA A 1 397 ? -7.77 -10.375 -26.625 1 92 397 ALA A C 1
ATOM 3170 O O . ALA A 1 397 ? -7.156 -11.094 -27.422 1 92 397 ALA A O 1
ATOM 3171 N N . THR A 1 398 ? -8.953 -10.648 -26.312 1 91.12 398 THR A N 1
ATOM 3172 C CA . THR A 1 398 ? -9.625 -11.812 -26.875 1 91.12 398 THR A CA 1
ATOM 3173 C C . THR A 1 398 ? -10.562 -11.414 -28 1 91.12 398 THR A C 1
ATOM 3175 O O . THR A 1 398 ? -10.133 -11.234 -29.141 1 91.12 398 THR A O 1
ATOM 3178 N N . ASN A 1 399 ? -11.867 -11.125 -27.719 1 91.62 399 ASN A N 1
ATOM 3179 C CA . ASN A 1 399 ? -12.836 -10.727 -28.734 1 91.62 399 ASN A CA 1
ATOM 3180 C C . ASN A 1 399 ? -13.758 -9.625 -28.219 1 91.62 399 ASN A C 1
ATOM 3182 O O . ASN A 1 399 ? -14.844 -9.906 -27.688 1 91.62 399 ASN A O 1
ATOM 3186 N N . PRO A 1 400 ? -13.328 -8.391 -28.531 1 91.88 400 PRO A N 1
ATOM 3187 C CA . PRO A 1 400 ? -14.133 -7.273 -28.031 1 91.88 400 PRO A CA 1
ATOM 3188 C C . PRO A 1 400 ? -15.422 -7.07 -28.828 1 91.88 400 PRO A C 1
ATOM 3190 O O . PRO A 1 400 ? -16.297 -6.324 -28.406 1 91.88 400 PRO A O 1
ATOM 3193 N N . THR A 1 401 ? -15.648 -7.809 -29.891 1 92.81 401 THR A N 1
ATOM 3194 C CA . THR A 1 401 ? -16.766 -7.543 -30.797 1 92.81 401 THR A CA 1
ATOM 3195 C C . THR A 1 401 ? -17.984 -8.383 -30.406 1 92.81 401 THR A C 1
ATOM 3197 O O . THR A 1 401 ? -19.109 -8.086 -30.828 1 92.81 401 THR A O 1
ATOM 3200 N N . ARG A 1 402 ? -17.766 -9.43 -29.688 1 93.56 402 ARG A N 1
ATOM 3201 C CA . ARG A 1 402 ? -18.906 -10.203 -29.219 1 93.56 402 ARG A CA 1
ATOM 3202 C C . ARG A 1 402 ? -19.812 -9.359 -28.328 1 93.56 402 ARG A C 1
ATOM 3204 O O . ARG A 1 402 ? -19.328 -8.555 -27.531 1 93.56 402 ARG A O 1
ATOM 3211 N N . LEU A 1 403 ? -21.062 -9.484 -28.422 1 93.81 403 LEU A N 1
ATOM 3212 C CA . LEU A 1 403 ? -22.047 -8.625 -27.766 1 93.81 403 LEU A CA 1
ATOM 3213 C C . LEU A 1 403 ? -21.797 -8.562 -26.266 1 93.81 403 LEU A C 1
ATOM 3215 O O . LEU A 1 403 ? -21.672 -7.473 -25.703 1 93.81 403 LEU A O 1
ATOM 3219 N N . LEU A 1 404 ? -21.781 -9.695 -25.609 1 94.19 404 LEU A N 1
ATOM 3220 C CA . LEU A 1 404 ? -21.578 -9.719 -24.172 1 94.19 404 LEU A CA 1
ATOM 3221 C C . LEU A 1 404 ? -20.25 -9.07 -23.797 1 94.19 404 LEU A C 1
ATOM 3223 O O . LEU A 1 404 ? -20.172 -8.305 -22.828 1 94.19 404 LEU A O 1
ATOM 3227 N N . ASN A 1 405 ? -19.188 -9.359 -24.547 1 95.69 405 ASN A N 1
ATOM 3228 C CA . ASN A 1 405 ? -17.875 -8.781 -24.297 1 95.69 405 ASN A CA 1
ATOM 3229 C C . ASN A 1 405 ? -17.891 -7.262 -24.469 1 95.69 405 ASN A C 1
ATOM 3231 O O . ASN A 1 405 ? -17.297 -6.539 -23.656 1 95.69 405 ASN A O 1
ATOM 3235 N N . SER A 1 406 ? -18.578 -6.832 -25.469 1 96.44 406 SER A N 1
ATOM 3236 C CA . SER A 1 406 ? -18.656 -5.395 -25.719 1 96.44 406 SER A CA 1
ATOM 3237 C C . SER A 1 406 ? -19.406 -4.684 -24.594 1 96.44 406 SER A C 1
ATOM 3239 O O . SER A 1 406 ? -19.016 -3.586 -24.188 1 96.44 406 SER A O 1
ATOM 3241 N N . ILE A 1 407 ? -20.438 -5.312 -24.125 1 96.31 407 ILE A N 1
ATOM 3242 C CA . ILE A 1 407 ? -21.234 -4.73 -23.047 1 96.31 407 ILE A CA 1
ATOM 3243 C C . ILE A 1 407 ? -20.406 -4.688 -21.766 1 96.31 407 ILE A C 1
ATOM 3245 O O . ILE A 1 407 ? -20.422 -3.689 -21.031 1 96.31 407 ILE A O 1
ATOM 3249 N N . ILE A 1 408 ? -19.703 -5.738 -21.5 1 96.5 408 ILE A N 1
ATOM 3250 C CA . ILE A 1 408 ? -18.859 -5.793 -20.312 1 96.5 408 ILE A CA 1
ATOM 3251 C C . ILE A 1 408 ? -17.734 -4.77 -20.422 1 96.5 408 ILE A C 1
ATOM 3253 O O . ILE A 1 408 ? -17.359 -4.137 -19.438 1 96.5 408 ILE A O 1
ATOM 3257 N N . LEU A 1 409 ? -17.203 -4.625 -21.609 1 96.88 409 LEU A N 1
ATOM 3258 C CA . LEU A 1 409 ? -16.172 -3.619 -21.844 1 96.88 409 LEU A CA 1
ATOM 3259 C C . LEU A 1 409 ? -16.703 -2.219 -21.562 1 96.88 409 LEU A C 1
ATOM 3261 O O . LEU A 1 409 ? -16.062 -1.434 -20.875 1 96.88 409 LEU A O 1
ATOM 3265 N N . ALA A 1 410 ? -17.812 -1.92 -22.094 1 97.31 410 ALA A N 1
ATOM 3266 C CA . ALA A 1 410 ? -18.438 -0.618 -21.859 1 97.31 410 ALA A CA 1
ATOM 3267 C C . ALA A 1 410 ? -18.75 -0.416 -20.391 1 97.31 410 ALA A C 1
ATOM 3269 O O . ALA A 1 410 ? -18.578 0.684 -19.859 1 97.31 410 ALA A O 1
ATOM 3270 N N . TYR A 1 411 ? -19.203 -1.446 -19.781 1 96.81 411 TYR A N 1
ATOM 3271 C CA . TYR A 1 411 ? -19.484 -1.417 -18.344 1 96.81 411 TYR A CA 1
ATOM 3272 C C . TYR A 1 411 ? -18.234 -1.078 -17.547 1 96.81 411 TYR A C 1
ATOM 3274 O O . TYR A 1 411 ? -18.266 -0.219 -16.672 1 96.81 411 TYR A O 1
ATOM 3282 N N . SER A 1 412 ? -17.141 -1.743 -17.844 1 97.31 412 SER A N 1
ATOM 3283 C CA . SER A 1 412 ? -15.883 -1.54 -17.109 1 97.31 412 SER A CA 1
ATOM 3284 C C . SER A 1 412 ? -15.367 -0.117 -17.297 1 97.31 412 SER A C 1
ATOM 3286 O O . SER A 1 412 ? -14.93 0.514 -16.328 1 97.31 412 SER A O 1
ATOM 3288 N N . VAL A 1 413 ? -15.43 0.375 -18.469 1 96.81 413 VAL A N 1
ATOM 3289 C CA . VAL A 1 413 ? -14.977 1.735 -18.734 1 96.81 413 VAL A CA 1
ATOM 3290 C C . VAL A 1 413 ? -15.883 2.734 -18.016 1 96.81 413 VAL A C 1
ATOM 3292 O O . VAL A 1 413 ? -15.398 3.678 -17.391 1 96.81 413 VAL A O 1
ATOM 3295 N N . SER A 1 414 ? -17.172 2.486 -18.109 1 97.69 414 SER A N 1
ATOM 3296 C CA . SER A 1 414 ? -18.125 3.369 -17.453 1 97.69 414 SER A CA 1
ATOM 3297 C C . SER A 1 414 ? -17.938 3.369 -15.938 1 97.69 414 SER A C 1
ATOM 3299 O O . SER A 1 414 ? -18.094 4.402 -15.281 1 97.69 414 SER A O 1
ATOM 3301 N N . LEU A 1 415 ? -17.625 2.24 -15.422 1 97.19 415 LEU A N 1
ATOM 3302 C CA . LEU A 1 415 ? -17.422 2.115 -13.984 1 97.19 415 LEU A CA 1
ATOM 3303 C C . LEU A 1 415 ? -16.219 2.936 -13.523 1 97.19 415 LEU A C 1
ATOM 3305 O O . LEU A 1 415 ? -16.281 3.615 -12.5 1 97.19 415 LEU A O 1
ATOM 3309 N N . ILE A 1 416 ? -15.156 2.889 -14.227 1 96.44 416 ILE A N 1
ATOM 3310 C CA . ILE A 1 416 ? -13.953 3.65 -13.914 1 96.44 416 ILE A CA 1
ATOM 3311 C C . ILE A 1 416 ? -14.266 5.145 -13.938 1 96.44 416 ILE A C 1
ATOM 3313 O O . ILE A 1 416 ? -13.93 5.871 -13 1 96.44 416 ILE A O 1
ATOM 3317 N N . ILE A 1 417 ? -14.93 5.586 -14.969 1 96.38 417 ILE A N 1
ATOM 3318 C CA . ILE A 1 417 ? -15.258 7 -15.117 1 96.38 417 ILE A CA 1
ATOM 3319 C C . ILE A 1 417 ? -16.188 7.441 -13.992 1 96.38 417 ILE A C 1
ATOM 3321 O O . ILE A 1 417 ? -16.016 8.523 -13.422 1 96.38 417 ILE A O 1
ATOM 3325 N N . GLN A 1 418 ? -17.109 6.613 -13.68 1 97.69 418 GLN A N 1
ATOM 3326 C CA . GLN A 1 418 ? -18.062 6.945 -12.617 1 97.69 418 GLN A CA 1
ATOM 3327 C C . GLN A 1 418 ? -17.359 7.07 -11.266 1 97.69 418 GLN A C 1
ATOM 3329 O O . GLN A 1 418 ? -17.641 7.984 -10.492 1 97.69 418 GLN A O 1
ATOM 3334 N N . HIS A 1 419 ? -16.453 6.141 -10.938 1 96.06 419 HIS A N 1
ATOM 3335 C CA . HIS A 1 419 ? -15.719 6.207 -9.68 1 96.06 419 HIS A CA 1
ATOM 3336 C C . HIS A 1 419 ? -14.883 7.477 -9.602 1 96.06 419 HIS A C 1
ATOM 3338 O O . HIS A 1 419 ? -14.836 8.133 -8.562 1 96.06 419 HIS A O 1
ATOM 3344 N N . ILE A 1 420 ? -14.289 7.836 -10.695 1 93.88 420 ILE A N 1
ATOM 3345 C CA . ILE A 1 420 ? -13.422 9.008 -10.719 1 93.88 420 ILE A CA 1
ATOM 3346 C C . ILE A 1 420 ? -14.258 10.273 -10.547 1 93.88 420 ILE A C 1
ATOM 3348 O O . ILE A 1 420 ? -13.938 11.125 -9.711 1 93.88 420 ILE A O 1
ATOM 3352 N N . THR A 1 421 ? -15.305 10.422 -11.273 1 95.25 421 THR A N 1
ATOM 3353 C CA . THR A 1 421 ? -16.125 11.625 -11.227 1 95.25 421 THR A CA 1
ATOM 3354 C C . THR A 1 421 ? -16.828 11.75 -9.883 1 95.25 421 THR A C 1
ATOM 3356 O O . THR A 1 421 ? -16.891 12.844 -9.305 1 95.25 421 THR A O 1
ATOM 3359 N N . GLN A 1 422 ? -17.328 10.648 -9.414 1 96.44 422 GLN A N 1
ATOM 3360 C CA . GLN A 1 422 ? -18 10.695 -8.117 1 96.44 422 GLN A CA 1
ATOM 3361 C C . GLN A 1 422 ? -17.016 11.047 -7.004 1 96.44 422 GLN A C 1
ATOM 3363 O O . GLN A 1 422 ? -17.359 11.797 -6.086 1 96.44 422 GLN A O 1
ATOM 3368 N N . ASN A 1 423 ? -15.867 10.508 -7.047 1 94.12 423 ASN A N 1
ATOM 3369 C CA . ASN A 1 423 ? -14.852 10.844 -6.051 1 94.12 423 ASN A CA 1
ATOM 3370 C C . ASN A 1 423 ? -14.531 12.336 -6.055 1 94.12 423 ASN A C 1
ATOM 3372 O O . ASN A 1 423 ? -14.438 12.953 -4.996 1 94.12 423 ASN A O 1
ATOM 3376 N N . ILE A 1 424 ? -14.375 12.867 -7.238 1 92.12 424 ILE A N 1
ATOM 3377 C CA . ILE A 1 424 ? -14.078 14.297 -7.344 1 92.12 424 ILE A CA 1
ATOM 3378 C C . ILE A 1 424 ? -15.227 15.109 -6.762 1 92.12 424 ILE A C 1
ATOM 3380 O O . ILE A 1 424 ? -15.008 16.062 -6.012 1 92.12 424 ILE A O 1
ATOM 3384 N N . PHE A 1 425 ? -16.406 14.758 -7.023 1 94.44 425 PHE A N 1
ATOM 3385 C CA . PHE A 1 425 ? -17.594 15.453 -6.527 1 94.44 425 PHE A CA 1
ATOM 3386 C C . PHE A 1 425 ? -17.641 15.414 -5.004 1 94.44 425 PHE A C 1
ATOM 3388 O O . PHE A 1 425 ? -17.844 16.438 -4.355 1 94.44 425 PHE A O 1
ATOM 3395 N N . ILE A 1 426 ? -17.438 14.234 -4.453 1 93.31 426 ILE A N 1
ATOM 3396 C CA . ILE A 1 426 ? -17.531 14.047 -3.01 1 93.31 426 ILE A CA 1
ATOM 3397 C C . ILE A 1 426 ? -16.406 14.805 -2.311 1 93.31 426 ILE A C 1
ATOM 3399 O O . ILE A 1 426 ? -16.641 15.5 -1.321 1 93.31 426 ILE A O 1
ATOM 3403 N N . ILE A 1 427 ? -15.195 14.641 -2.777 1 89.5 427 ILE A N 1
ATOM 3404 C CA . ILE A 1 427 ? -14.039 15.25 -2.141 1 89.5 427 ILE A CA 1
ATOM 3405 C C . ILE A 1 427 ? -14.172 16.766 -2.164 1 89.5 427 ILE A C 1
ATOM 3407 O O . ILE A 1 427 ? -13.906 17.438 -1.164 1 89.5 427 ILE A O 1
ATOM 3411 N N . GLU A 1 428 ? -14.641 17.328 -3.258 1 87.69 428 GLU A N 1
ATOM 3412 C CA . GLU A 1 428 ? -14.844 18.766 -3.346 1 87.69 428 GLU A CA 1
ATOM 3413 C C . GLU A 1 428 ? -15.977 19.219 -2.422 1 87.69 428 GLU A C 1
ATOM 3415 O O . GLU A 1 428 ? -15.914 20.312 -1.856 1 87.69 428 GLU A O 1
ATOM 3420 N N . GLY A 1 429 ? -16.906 18.438 -2.316 1 87.06 429 GLY A N 1
ATOM 3421 C CA . GLY A 1 429 ? -18.016 18.766 -1.432 1 87.06 429 GLY A CA 1
ATOM 3422 C C . GLY A 1 429 ? -17.625 18.75 0.037 1 87.06 429 GLY A C 1
ATOM 3423 O O . GLY A 1 429 ? -18.094 19.578 0.819 1 87.06 429 GLY A O 1
ATOM 3424 N N . LEU A 1 430 ? -16.781 17.859 0.404 1 83 430 LEU A N 1
ATOM 3425 C CA . LEU A 1 430 ? -16.359 17.719 1.793 1 83 430 LEU A CA 1
ATOM 3426 C C . LEU A 1 430 ? -15.414 18.859 2.186 1 83 430 LEU A C 1
ATOM 3428 O O . LEU A 1 430 ? -15.305 19.188 3.365 1 83 430 LEU A O 1
ATOM 3432 N N . ARG A 1 431 ? -14.789 19.375 1.297 1 77.25 431 ARG A N 1
ATOM 3433 C CA . ARG A 1 431 ? -13.852 20.469 1.563 1 77.25 431 ARG A CA 1
ATOM 3434 C C . ARG A 1 431 ? -14.578 21.781 1.766 1 77.25 431 ARG A C 1
ATOM 3436 O O . ARG A 1 431 ? -14.016 22.734 2.309 1 77.25 431 ARG A O 1
ATOM 3443 N N . LYS A 1 432 ? -15.797 21.828 1.413 1 76.12 432 LYS A N 1
ATOM 3444 C CA . LYS A 1 432 ? -16.547 23.078 1.526 1 76.12 432 LYS A CA 1
ATOM 3445 C C . LYS A 1 432 ? -17.234 23.172 2.885 1 76.12 432 LYS A C 1
ATOM 3447 O O . LYS A 1 432 ? -17.719 22.172 3.42 1 76.12 432 LYS A O 1
ATOM 3452 N N . GLN A 1 433 ? -17.047 24.344 3.594 1 65.38 433 GLN A N 1
ATOM 3453 C CA . GLN A 1 433 ? -17.641 24.609 4.902 1 65.38 433 GLN A CA 1
ATOM 3454 C C . GLN A 1 433 ? -19.156 24.656 4.82 1 65.38 433 GLN A C 1
ATOM 3456 O O . GLN A 1 433 ? -19.719 25.125 3.822 1 65.38 433 GLN A O 1
ATOM 3461 N N . PRO A 1 434 ? -19.766 24.078 5.859 1 62.59 434 PRO A N 1
ATOM 3462 C CA . PRO A 1 434 ? -21.219 24.203 5.875 1 62.59 434 PRO A CA 1
ATOM 3463 C C . PRO A 1 434 ? -21.703 25.656 5.953 1 62.59 434 PRO A C 1
ATOM 3465 O O . PRO A 1 434 ? -21.016 26.5 6.531 1 62.59 434 PRO A O 1
ATOM 3468 N N . VAL A 1 435 ? -22.578 26.094 5.121 1 56.56 435 VAL A N 1
ATOM 3469 C CA . VAL A 1 435 ? -23.156 27.438 5.18 1 56.56 435 VAL A CA 1
ATOM 3470 C C . VAL A 1 435 ? -23.938 27.609 6.48 1 56.56 435 VAL A C 1
ATOM 3472 O O . VAL A 1 435 ? -24.828 26.812 6.789 1 56.56 435 VAL A O 1
ATOM 3475 N N . TRP A 1 436 ? -23.266 28.266 7.438 1 50.03 436 TRP A N 1
ATOM 3476 C CA . TRP A 1 436 ? -23.984 28.594 8.672 1 50.03 436 TRP A CA 1
ATOM 3477 C C . TRP A 1 436 ? -25.172 29.5 8.391 1 50.03 436 TRP A C 1
ATOM 3479 O O . TRP A 1 436 ? -25.016 30.594 7.816 1 50.03 436 TRP A O 1
ATOM 3489 N N . ILE A 1 437 ? -26.234 29.094 8.086 1 46.62 437 ILE A N 1
ATOM 3490 C CA . ILE A 1 437 ? -27.406 29.969 8.086 1 46.62 437 ILE A CA 1
ATOM 3491 C C . ILE A 1 437 ? -27.578 30.594 9.469 1 46.62 437 ILE A C 1
ATOM 3493 O O . ILE A 1 437 ? -27.797 29.875 10.445 1 46.62 437 ILE A O 1
ATOM 3497 N N . GLU A 1 438 ? -26.984 31.656 9.812 1 42.09 438 GLU A N 1
ATOM 3498 C CA . GLU A 1 438 ? -27.328 32.406 11.023 1 42.09 438 GLU A CA 1
ATOM 3499 C C . GLU A 1 438 ? -28.828 32.344 11.297 1 42.09 438 GLU A C 1
ATOM 3501 O O . GLU A 1 438 ? -29.641 32.812 10.492 1 42.09 438 GLU A O 1
ATOM 3506 N N . LYS A 1 439 ? -29.297 31.344 11.961 1 41.5 439 LYS A N 1
ATOM 3507 C CA . LYS A 1 439 ? -30.641 31.484 12.508 1 41.5 439 LYS A CA 1
ATOM 3508 C C . LYS A 1 439 ? -30.812 32.812 13.227 1 41.5 439 LYS A C 1
ATOM 3510 O O . LYS A 1 439 ? -30.203 33.031 14.273 1 41.5 439 LYS A O 1
ATOM 3515 N N . ASP A 1 440 ? -31.062 33.906 12.719 1 39.56 440 ASP A N 1
ATOM 3516 C CA . ASP A 1 440 ? -31.688 34.906 13.594 1 39.56 440 ASP A CA 1
ATOM 3517 C C . ASP A 1 440 ? -32.688 34.25 14.539 1 39.56 440 ASP A C 1
ATOM 3519 O O . ASP A 1 440 ? -33.562 33.531 14.094 1 39.56 440 ASP A O 1
ATOM 3523 N N . LYS A 1 441 ? -32.344 33.938 15.758 1 39.59 441 LYS A N 1
ATOM 3524 C CA . LYS A 1 441 ? -33.094 33.406 16.891 1 39.59 441 LYS A CA 1
ATOM 3525 C C . LYS A 1 441 ? -34.562 33.75 16.766 1 39.59 441 LYS A C 1
ATOM 3527 O O . LYS A 1 441 ? -35.375 33.312 17.594 1 39.59 441 LYS A O 1
ATOM 3532 N N . THR A 1 442 ? -34.906 35.031 16.312 1 36.72 442 THR A N 1
ATOM 3533 C CA . THR A 1 442 ? -36.25 35.438 16.719 1 36.72 442 THR A CA 1
ATOM 3534 C C . THR A 1 442 ? -37.281 34.5 16.094 1 36.72 442 THR A C 1
ATOM 3536 O O . THR A 1 442 ? -38.25 34.094 16.75 1 36.72 442 THR A O 1
ATOM 3539 N N . GLU A 1 443 ? -37.75 34.688 14.742 1 39.34 443 GLU A N 1
ATOM 3540 C CA . GLU A 1 443 ? -39.094 34.281 14.328 1 39.34 443 GLU A CA 1
ATOM 3541 C C . GLU A 1 443 ? -39.125 32.812 13.969 1 39.34 443 GLU A C 1
ATOM 3543 O O . GLU A 1 443 ? -38.469 32.375 13.039 1 39.34 443 GLU A O 1
ATOM 3548 N N . LYS A 1 444 ? -39.406 31.875 14.891 1 41.69 444 LYS A N 1
ATOM 3549 C CA . LYS A 1 444 ? -39.844 30.5 15.102 1 41.69 444 LYS A CA 1
ATOM 3550 C C . LYS A 1 444 ? -40.75 30.047 13.969 1 41.69 444 LYS A C 1
ATOM 3552 O O . LYS A 1 444 ? -41.344 28.969 14.039 1 41.69 444 LYS A O 1
ATOM 3557 N N . SER A 1 445 ? -41.406 30.906 13.086 1 39.91 445 SER A N 1
ATOM 3558 C CA . SER A 1 445 ? -42.562 30.375 12.359 1 39.91 445 SER A CA 1
ATOM 3559 C C . SER A 1 445 ? -42.125 29.5 11.195 1 39.91 445 SER A C 1
ATOM 3561 O O . SER A 1 445 ? -41.094 29.766 10.555 1 39.91 445 SER A O 1
ATOM 3563 N N . SER A 1 446 ? -42.594 28.203 11.023 1 43.88 446 SER A N 1
ATOM 3564 C CA . SER A 1 446 ? -42.625 27.266 9.914 1 43.88 446 SER A CA 1
ATOM 3565 C C . SER A 1 446 ? -42.531 27.984 8.57 1 43.88 446 SER A C 1
ATOM 3567 O O . SER A 1 446 ? -42.062 27.391 7.586 1 43.88 446 SER A O 1
ATOM 3569 N N . GLN A 1 447 ? -43.125 29.188 8.5 1 42.91 447 GLN A N 1
ATOM 3570 C CA . GLN A 1 447 ? -43.156 29.922 7.25 1 42.91 447 GLN A CA 1
ATOM 3571 C C . GLN A 1 447 ? -41.781 30.5 6.906 1 42.91 447 GLN A C 1
ATOM 3573 O O . GLN A 1 447 ? -41.469 30.703 5.734 1 42.91 447 GLN A O 1
ATOM 3578 N N . SER A 1 448 ? -40.969 30.875 7.828 1 43.72 448 SER A N 1
ATOM 3579 C CA . SER A 1 448 ? -39.656 31.453 7.582 1 43.72 448 SER A CA 1
ATOM 3580 C C . SER A 1 448 ? -38.656 30.406 7.062 1 43.72 448 SER A C 1
ATOM 3582 O O . SER A 1 448 ? -37.781 30.719 6.266 1 43.72 448 SER A O 1
ATOM 3584 N N . TYR A 1 449 ? -38.844 29.188 7.566 1 42.16 449 TYR A N 1
ATOM 3585 C CA . TYR A 1 449 ? -38.062 28.094 7.02 1 42.16 449 TYR A CA 1
ATOM 3586 C C . TYR A 1 449 ? -38.375 27.875 5.543 1 42.16 449 TYR A C 1
ATOM 3588 O O . TYR A 1 449 ? -37.469 27.625 4.742 1 42.16 449 TYR A O 1
ATOM 3596 N N . ILE A 1 450 ? -39.688 27.859 5.176 1 45.19 450 ILE A N 1
ATOM 3597 C CA . ILE A 1 450 ? -40.094 27.766 3.773 1 45.19 450 ILE A CA 1
ATOM 3598 C C . ILE A 1 450 ? -39.531 28.969 3 1 45.19 450 ILE A C 1
ATOM 3600 O O . ILE A 1 450 ? -39.094 28.828 1.85 1 45.19 450 ILE A O 1
ATOM 3604 N N . LYS A 1 451 ? -39.625 30.141 3.566 1 45.16 451 LYS A N 1
ATOM 3605 C CA . LYS A 1 451 ? -39.094 31.312 2.873 1 45.16 451 LYS A CA 1
ATOM 3606 C C . LYS A 1 451 ? -37.562 31.25 2.754 1 45.16 451 LYS A C 1
ATOM 3608 O O . LYS A 1 451 ? -37 31.641 1.725 1 45.16 451 LYS A O 1
ATOM 3613 N N . SER A 1 452 ? -36.938 30.812 3.74 1 46.34 452 SER A N 1
ATOM 3614 C CA . SER A 1 452 ? -35.5 30.672 3.674 1 46.34 452 SER A CA 1
ATOM 3615 C C . SER A 1 452 ? -35.062 29.594 2.682 1 46.34 452 SER A C 1
ATOM 3617 O O . SER A 1 452 ? -34.094 29.75 1.969 1 46.34 452 SER A O 1
ATOM 3619 N N . TYR A 1 453 ? -35.844 28.453 2.646 1 46.88 453 TYR A N 1
ATOM 3620 C CA . TYR A 1 453 ? -35.625 27.438 1.624 1 46.88 453 TYR A CA 1
ATOM 3621 C C . TYR A 1 453 ? -35.906 28 0.235 1 46.88 453 TYR A C 1
ATOM 3623 O O . TYR A 1 453 ? -35.25 27.625 -0.741 1 46.88 453 TYR A O 1
ATOM 3631 N N . ARG A 1 454 ? -37.031 28.703 0.125 1 48.19 454 ARG A N 1
ATOM 3632 C CA . ARG A 1 454 ? -37.312 29.344 -1.152 1 48.19 454 ARG A CA 1
ATOM 3633 C C . ARG A 1 454 ? -36.156 30.234 -1.594 1 48.19 454 ARG A C 1
ATOM 3635 O O . ARG A 1 454 ? -35.906 30.375 -2.789 1 48.19 454 ARG A O 1
ATOM 3642 N N . ASN A 1 455 ? -35.5 30.875 -0.639 1 49.34 455 ASN A N 1
ATOM 3643 C CA . ASN A 1 455 ? -34.344 31.672 -1.004 1 49.34 455 ASN A CA 1
ATOM 3644 C C . ASN A 1 455 ? -33.094 30.797 -1.143 1 49.34 455 ASN A C 1
ATOM 3646 O O . ASN A 1 455 ? -31.969 31.297 -1.108 1 49.34 455 ASN A O 1
ATOM 3650 N N . LEU A 1 456 ? -33.25 29.594 -0.873 1 55.16 456 LEU A N 1
ATOM 3651 C CA . LEU A 1 456 ? -32.094 28.734 -1.145 1 55.16 456 LEU A CA 1
ATOM 3652 C C . LEU A 1 456 ? -31.656 28.875 -2.596 1 55.16 456 LEU A C 1
ATOM 3654 O O . LEU A 1 456 ? -32.469 28.734 -3.516 1 55.16 456 LEU A O 1
ATOM 3658 N N . ASN A 1 457 ? -30.531 29.328 -2.889 1 72.31 457 ASN A N 1
ATOM 3659 C CA . ASN A 1 457 ? -29.844 29.5 -4.164 1 72.31 457 ASN A CA 1
ATOM 3660 C C . ASN A 1 457 ? -29.906 28.219 -5.008 1 72.31 457 ASN A C 1
ATOM 3662 O O . ASN A 1 457 ? -29.906 27.109 -4.469 1 72.31 457 ASN A O 1
ATOM 3666 N N . TRP A 1 458 ? -30.688 28.219 -6.137 1 80.62 458 TRP A N 1
ATOM 3667 C CA . TRP A 1 458 ? -30.828 27.141 -7.109 1 80.62 458 TRP A CA 1
ATOM 3668 C C . TRP A 1 458 ? -29.594 26.219 -7.078 1 80.62 458 TRP A C 1
ATOM 3670 O O . TRP A 1 458 ? -29.703 25.016 -7.328 1 80.62 458 TRP A O 1
ATOM 3680 N N . LYS A 1 459 ? -28.531 26.719 -6.68 1 85.88 459 LYS A N 1
ATOM 3681 C CA . LYS A 1 459 ? -27.312 25.922 -6.625 1 85.88 459 LYS A CA 1
ATOM 3682 C C . LYS A 1 459 ? -27.359 24.922 -5.477 1 85.88 459 LYS A C 1
ATOM 3684 O O . LYS A 1 459 ? -27 23.75 -5.656 1 85.88 459 LYS A O 1
ATOM 3689 N N . ARG A 1 460 ? -27.922 25.312 -4.434 1 85.25 460 ARG A N 1
ATOM 3690 C CA . ARG A 1 460 ? -27.984 24.453 -3.26 1 85.25 460 ARG A CA 1
ATOM 3691 C C . ARG A 1 460 ? -29.047 23.375 -3.434 1 85.25 460 ARG A C 1
ATOM 3693 O O . ARG A 1 460 ? -28.844 22.219 -3.021 1 85.25 460 ARG A O 1
ATOM 3700 N N . LYS A 1 461 ? -30.094 23.781 -3.945 1 88 461 LYS A N 1
ATOM 3701 C CA . LYS A 1 461 ? -31.156 22.797 -4.211 1 88 461 LYS A CA 1
ATOM 3702 C C . LYS A 1 461 ? -30.688 21.734 -5.199 1 88 461 LYS A C 1
ATOM 3704 O O . LYS A 1 461 ? -30.969 20.562 -5.031 1 88 461 LYS A O 1
ATOM 3709 N N . ALA A 1 462 ? -30.031 22.188 -6.234 1 90.88 462 ALA A N 1
ATOM 3710 C CA . ALA A 1 462 ? -29.5 21.25 -7.23 1 90.88 462 ALA A CA 1
ATOM 3711 C C . ALA A 1 462 ? -28.516 20.281 -6.602 1 90.88 462 ALA A C 1
ATOM 3713 O O . ALA A 1 462 ? -28.5 19.094 -6.938 1 90.88 462 ALA A O 1
ATOM 3714 N N . LEU A 1 463 ? -27.719 20.781 -5.684 1 91.62 463 LEU A N 1
ATOM 3715 C CA . LEU A 1 463 ? -26.734 19.922 -5.016 1 91.62 463 LEU A CA 1
ATOM 3716 C C . LEU A 1 463 ? -27.422 18.891 -4.133 1 91.62 463 LEU A C 1
ATOM 3718 O O . LEU A 1 463 ? -27 17.734 -4.066 1 91.62 463 LEU A O 1
ATOM 3722 N N . LYS A 1 464 ? -28.453 19.281 -3.512 1 91.88 464 LYS A N 1
ATOM 3723 C CA . LYS A 1 464 ? -29.203 18.359 -2.672 1 91.88 464 LYS A CA 1
ATOM 3724 C C . LYS A 1 464 ? -29.906 17.281 -3.512 1 91.88 464 LYS A C 1
ATOM 3726 O O . LYS A 1 464 ? -29.938 16.109 -3.133 1 91.88 464 LYS A O 1
ATOM 3731 N N . GLU A 1 465 ? -30.438 17.688 -4.652 1 94.31 465 GLU A N 1
ATOM 3732 C CA . GLU A 1 465 ? -31.078 16.734 -5.562 1 94.31 465 GLU A CA 1
ATOM 3733 C C . GLU A 1 465 ? -30.078 15.734 -6.109 1 94.31 465 GLU A C 1
ATOM 3735 O O . GLU A 1 465 ? -30.344 14.531 -6.125 1 94.31 465 GLU A O 1
ATOM 3740 N N . ILE A 1 466 ? -28.953 16.219 -6.504 1 95.44 466 ILE A N 1
ATOM 3741 C CA . ILE A 1 466 ? -27.922 15.352 -7.066 1 95.44 466 ILE A CA 1
ATOM 3742 C C . ILE A 1 466 ? -27.422 14.391 -5.992 1 95.44 466 ILE A C 1
ATOM 3744 O O . ILE A 1 466 ? -27.25 13.188 -6.25 1 95.44 466 ILE A O 1
ATOM 3748 N N . SER A 1 467 ? -27.203 14.906 -4.801 1 94.81 467 SER A N 1
ATOM 3749 C CA . SER A 1 467 ? -26.703 14.07 -3.711 1 94.81 467 SER A CA 1
ATOM 3750 C C . SER A 1 467 ? -27.719 12.992 -3.34 1 94.81 467 SER A C 1
ATOM 3752 O O . SER A 1 467 ? -27.344 11.844 -3.107 1 94.81 467 SER A O 1
ATOM 3754 N N . SER A 1 468 ? -28.969 13.344 -3.314 1 94.69 468 SER A N 1
ATOM 3755 C CA . SER A 1 468 ? -30 12.367 -2.986 1 94.69 468 SER A CA 1
ATOM 3756 C C . SER A 1 468 ? -30.094 11.273 -4.047 1 94.69 468 SER A C 1
ATOM 3758 O O . SER A 1 468 ? -30.25 10.094 -3.719 1 94.69 468 SER A O 1
ATOM 3760 N N . PHE A 1 469 ? -29.984 11.625 -5.309 1 96.5 469 PHE A N 1
ATOM 3761 C CA . PHE A 1 469 ? -29.984 10.664 -6.406 1 96.5 469 PHE A CA 1
ATOM 3762 C C . PHE A 1 469 ? -28.797 9.711 -6.285 1 96.5 469 PHE A C 1
ATOM 3764 O O . PHE A 1 469 ? -28.953 8.492 -6.387 1 96.5 469 PHE A O 1
ATOM 3771 N N . LEU A 1 470 ? -27.625 10.289 -6.023 1 97.81 470 LEU A N 1
ATOM 3772 C CA . LEU A 1 470 ? -26.406 9.492 -5.934 1 97.81 470 LEU A CA 1
ATOM 3773 C C . LEU A 1 470 ? -26.422 8.586 -4.707 1 97.81 470 LEU A C 1
ATOM 3775 O O . LEU A 1 470 ? -25.891 7.477 -4.738 1 97.81 470 LEU A O 1
ATOM 3779 N N . ILE A 1 471 ? -27 9.023 -3.621 1 95.81 471 ILE A N 1
ATOM 3780 C CA . ILE A 1 471 ? -27.109 8.211 -2.416 1 95.81 471 ILE A CA 1
ATOM 3781 C C . ILE A 1 471 ? -27.922 6.953 -2.721 1 95.81 471 ILE A C 1
ATOM 3783 O O . ILE A 1 471 ? -27.484 5.84 -2.424 1 95.81 471 ILE A O 1
ATOM 3787 N N . MET A 1 472 ? -29.016 7.121 -3.381 1 96.12 472 MET A N 1
ATOM 3788 C CA . MET A 1 472 ? -29.891 5.992 -3.688 1 96.12 472 MET A CA 1
ATOM 3789 C C . MET A 1 472 ? -29.219 5.051 -4.688 1 96.12 472 MET A C 1
ATOM 3791 O O . MET A 1 472 ? -29.328 3.828 -4.566 1 96.12 472 MET A O 1
ATOM 3795 N N . CYS A 1 473 ? -28.562 5.617 -5.602 1 97.19 473 CYS A N 1
ATOM 3796 C CA . CYS A 1 473 ? -27.844 4.801 -6.578 1 97.19 473 CYS A CA 1
ATOM 3797 C C . CYS A 1 473 ? -26.734 3.99 -5.91 1 97.19 473 CYS A C 1
ATOM 3799 O O . CYS A 1 473 ? -26.547 2.812 -6.215 1 97.19 473 CYS A O 1
ATOM 3801 N N . ASN A 1 474 ? -26 4.578 -5.02 1 96.69 474 ASN A N 1
ATOM 3802 C CA . ASN A 1 474 ? -24.938 3.857 -4.312 1 96.69 474 ASN A CA 1
ATOM 3803 C C . ASN A 1 474 ? -25.516 2.766 -3.414 1 96.69 474 ASN A C 1
ATOM 3805 O O . ASN A 1 474 ? -24.906 1.712 -3.24 1 96.69 474 ASN A O 1
ATOM 3809 N N . ILE A 1 475 ? -26.672 2.936 -2.902 1 93.44 475 ILE A N 1
ATOM 3810 C CA . ILE A 1 475 ? -27.297 1.929 -2.061 1 93.44 475 ILE A CA 1
ATOM 3811 C C . ILE A 1 475 ? -27.641 0.695 -2.895 1 93.44 475 ILE A C 1
ATOM 3813 O O . ILE A 1 475 ? -27.312 -0.431 -2.506 1 93.44 475 ILE A O 1
ATOM 3817 N N . ILE A 1 476 ? -28.203 0.915 -4.031 1 94.69 476 ILE A N 1
ATOM 3818 C CA . ILE A 1 476 ? -28.594 -0.234 -4.844 1 94.69 476 ILE A CA 1
ATOM 3819 C C . ILE A 1 476 ? -27.328 -0.914 -5.395 1 94.69 476 ILE A C 1
ATOM 3821 O O . ILE A 1 476 ? -27.281 -2.141 -5.512 1 94.69 476 ILE A O 1
ATOM 3825 N N . LEU A 1 477 ? -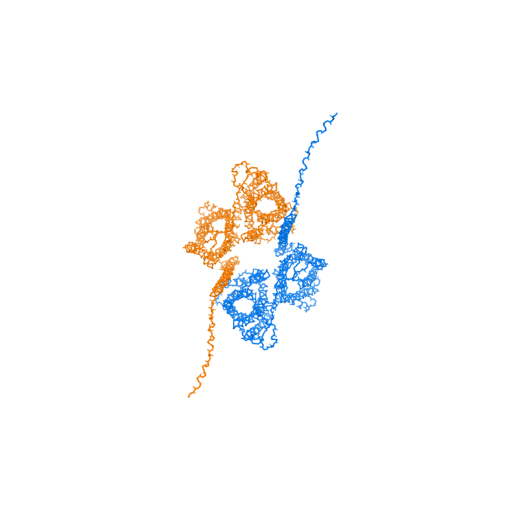26.344 -0.145 -5.734 1 94.69 477 LEU A N 1
ATOM 3826 C CA . LEU A 1 477 ? -25.125 -0.719 -6.297 1 94.69 477 LEU A CA 1
ATOM 3827 C C . LEU A 1 477 ? -24.328 -1.461 -5.227 1 94.69 477 LEU A C 1
ATOM 3829 O O . LEU A 1 477 ? -23.5 -2.314 -5.547 1 94.69 477 LEU A O 1
ATOM 3833 N N . TRP A 1 478 ? -24.578 -1.151 -4.031 1 90.81 478 TRP A N 1
ATOM 3834 C CA . TRP A 1 478 ? -23.969 -1.897 -2.928 1 90.81 478 TRP A CA 1
ATOM 3835 C C . TRP A 1 478 ? -24.766 -3.162 -2.629 1 90.81 478 TRP A C 1
ATOM 3837 O O . TRP A 1 478 ? -24.203 -4.207 -2.318 1 90.81 478 TRP A O 1
ATOM 3847 N N . ILE A 1 479 ? -25.984 -3.207 -2.758 1 87.38 479 ILE A N 1
ATOM 3848 C CA . ILE A 1 479 ? -26.875 -4.32 -2.424 1 87.38 479 ILE A CA 1
ATOM 3849 C C . ILE A 1 479 ? -26.688 -5.449 -3.434 1 87.38 479 ILE A C 1
ATOM 3851 O O . ILE A 1 479 ? -26.672 -6.625 -3.062 1 87.38 479 ILE A O 1
ATOM 3855 N N . LEU A 1 480 ? -26.453 -5.137 -4.613 1 90.56 480 LEU A N 1
ATOM 3856 C CA . LEU A 1 480 ? -26.422 -6.129 -5.68 1 90.56 480 LEU A CA 1
ATOM 3857 C C . LEU A 1 480 ? -25.281 -7.113 -5.477 1 90.56 480 LEU A C 1
ATOM 3859 O O . LEU A 1 480 ? -25.5 -8.32 -5.367 1 90.56 480 LEU A O 1
ATOM 3863 N N . PRO A 1 481 ? -24.047 -6.598 -5.297 1 87.06 481 PRO A N 1
ATOM 3864 C CA . PRO A 1 481 ? -22.969 -7.57 -5.09 1 87.06 481 PRO A CA 1
ATOM 3865 C C . PRO A 1 481 ? -22.969 -8.172 -3.686 1 87.06 481 PRO A C 1
ATOM 3867 O O . PRO A 1 481 ? -22.5 -9.289 -3.488 1 87.06 481 PRO A O 1
ATOM 3870 N N . SER A 1 482 ? -23.531 -7.586 -2.723 1 82.94 482 SER A N 1
ATOM 3871 C CA . SER A 1 482 ? -23.516 -8.047 -1.339 1 82.94 482 SER A CA 1
ATOM 3872 C C . SER A 1 482 ? -24.422 -9.258 -1.154 1 82.94 482 SER A C 1
ATOM 3874 O O . SER A 1 482 ? -24.141 -10.133 -0.33 1 82.94 482 SER A O 1
ATOM 3876 N N . PHE A 1 483 ? -25.438 -9.359 -1.959 1 76.88 483 PHE A N 1
ATOM 3877 C CA . PHE A 1 483 ? -26.406 -10.422 -1.765 1 76.88 483 PHE A CA 1
ATOM 3878 C C . PHE A 1 483 ? -26.266 -11.5 -2.836 1 76.88 483 PHE A C 1
ATOM 3880 O O . PHE A 1 483 ? -27.203 -12.266 -3.088 1 76.88 483 PHE A O 1
ATOM 3887 N N . GLY A 1 484 ? -25.125 -11.5 -3.477 1 70.62 484 GLY A N 1
ATOM 3888 C CA . GLY A 1 484 ? -24.828 -12.742 -4.168 1 70.62 484 GLY A CA 1
ATOM 3889 C C . GLY A 1 484 ? -24.75 -12.578 -5.676 1 70.62 484 GLY A C 1
ATOM 3890 O O . GLY A 1 484 ? -24.594 -13.562 -6.402 1 70.62 484 GLY A O 1
ATOM 3891 N N . ALA A 1 485 ? -24.906 -11.5 -6.203 1 70.25 485 ALA A N 1
ATOM 3892 C CA . ALA A 1 485 ? -24.734 -11.359 -7.648 1 70.25 485 ALA A CA 1
ATOM 3893 C C . ALA A 1 485 ? -23.281 -11.109 -8.008 1 70.25 485 ALA A C 1
ATOM 3895 O O . ALA A 1 485 ? -22.734 -10.031 -7.742 1 70.25 485 ALA A O 1
ATOM 3896 N N . HIS A 1 486 ? -22.641 -12.172 -8.516 1 79.88 486 HIS A N 1
ATOM 3897 C CA . HIS A 1 486 ? -21.25 -12.023 -8.93 1 79.88 486 HIS A CA 1
ATOM 3898 C C . HIS A 1 486 ? -21.062 -12.461 -10.375 1 79.88 486 HIS A C 1
ATOM 3900 O O . HIS A 1 486 ? -20.344 -13.43 -10.648 1 79.88 486 HIS A O 1
ATOM 3906 N N . PRO A 1 487 ? -21.625 -11.609 -11.195 1 86.12 487 PRO A N 1
ATOM 3907 C CA . PRO A 1 487 ? -21.484 -11.969 -12.609 1 86.12 487 PRO A CA 1
ATOM 3908 C C . PRO A 1 487 ? -20.031 -11.984 -13.078 1 86.12 487 PRO A C 1
ATOM 3910 O O . PRO A 1 487 ? -19.703 -12.648 -14.07 1 86.12 487 PRO A O 1
ATOM 3913 N N . VAL A 1 488 ? -19.219 -11.367 -12.367 1 87.81 488 VAL A N 1
ATOM 3914 C CA . VAL A 1 488 ? -17.828 -11.281 -12.75 1 87.81 488 VAL A CA 1
ATOM 3915 C C . VAL A 1 488 ? -17.172 -12.656 -12.664 1 87.81 488 VAL A C 1
ATOM 3917 O O . VAL A 1 488 ? -16.266 -12.977 -13.438 1 87.81 488 VAL A O 1
ATOM 3920 N N . PHE A 1 489 ? -17.656 -13.508 -11.859 1 82.81 489 PHE A N 1
ATOM 3921 C CA . PHE A 1 489 ? -17.141 -14.867 -11.711 1 82.81 489 PHE A CA 1
ATOM 3922 C C . PHE A 1 489 ? -17.938 -15.836 -12.578 1 82.81 489 PHE A C 1
ATOM 3924 O O . PHE A 1 489 ? -17.375 -16.766 -13.148 1 82.81 489 PHE A O 1
ATOM 3931 N N . GLU A 1 490 ? -19.172 -15.523 -12.773 1 84.31 490 GLU A N 1
ATOM 3932 C CA . GLU A 1 490 ? -20.078 -16.484 -13.391 1 84.31 490 GLU A CA 1
ATOM 3933 C C . GLU A 1 490 ? -20.016 -16.422 -14.914 1 84.31 490 GLU A C 1
ATOM 3935 O O . GLU A 1 490 ? -20.312 -17.406 -15.594 1 84.31 490 GLU A O 1
ATOM 3940 N N . ASN A 1 491 ? -19.625 -15.273 -15.422 1 87 491 ASN A N 1
ATOM 3941 C CA . ASN A 1 491 ? -19.562 -15.172 -16.875 1 87 491 ASN A CA 1
ATOM 3942 C C . ASN A 1 491 ? -18.391 -15.977 -17.453 1 87 491 ASN A C 1
ATOM 3944 O O . ASN A 1 491 ? -18.406 -16.344 -18.625 1 87 491 ASN A O 1
ATOM 3948 N N . GLY A 1 492 ? -17.281 -16.156 -16.703 1 87.88 492 GLY A N 1
ATOM 3949 C CA . GLY A 1 492 ? -16.219 -17.078 -17.047 1 87.88 492 GLY A CA 1
ATOM 3950 C C . GLY A 1 492 ? -15.211 -16.484 -18.016 1 87.88 492 GLY A C 1
ATOM 3951 O O . GLY A 1 492 ? -14.195 -17.109 -18.328 1 87.88 492 GLY A O 1
ATOM 3952 N N . ILE A 1 493 ? -15.43 -15.312 -18.516 1 90.56 493 ILE A N 1
ATOM 3953 C CA . ILE A 1 493 ? -14.594 -14.711 -19.547 1 90.56 493 ILE A CA 1
ATOM 3954 C C . ILE A 1 493 ? -13.219 -14.391 -18.969 1 90.56 493 ILE A C 1
ATOM 3956 O O . ILE A 1 493 ? -12.195 -14.844 -19.484 1 90.56 493 ILE A O 1
ATOM 3960 N N . GLU A 1 494 ? -13.172 -13.688 -17.875 1 93.31 494 GLU A N 1
ATOM 3961 C CA . GLU A 1 494 ? -11.906 -13.281 -17.266 1 93.31 494 GLU A CA 1
ATOM 3962 C C . GLU A 1 494 ? -11.203 -14.469 -16.609 1 93.31 494 GLU A C 1
ATOM 3964 O O . GLU A 1 494 ? -9.977 -14.555 -16.625 1 93.31 494 GLU A O 1
ATOM 3969 N N . GLN A 1 495 ? -11.984 -15.336 -16.109 1 91.88 495 GLN A N 1
ATOM 3970 C CA . GLN A 1 495 ? -11.406 -16.531 -15.484 1 91.88 495 GLN A CA 1
ATOM 3971 C C . GLN A 1 495 ? -10.695 -17.391 -16.516 1 91.88 495 GLN A C 1
ATOM 3973 O O . GLN A 1 495 ? -9.656 -17.984 -16.219 1 91.88 495 GLN A O 1
ATOM 3978 N N . SER A 1 496 ? -11.297 -17.5 -17.672 1 91.25 496 SER A N 1
ATOM 3979 C CA . SER A 1 496 ? -10.68 -18.281 -18.719 1 91.25 496 SER A CA 1
ATOM 3980 C C . SER A 1 496 ? -9.406 -17.609 -19.25 1 91.25 496 SER A C 1
ATOM 3982 O O . SER A 1 496 ? -8.484 -18.297 -19.703 1 91.25 496 SER A O 1
ATOM 3984 N N . PHE A 1 497 ? -9.398 -16.359 -19.188 1 91.62 497 PHE A N 1
ATOM 3985 C CA . PHE A 1 497 ? -8.258 -15.602 -19.688 1 91.62 497 PHE A CA 1
ATOM 3986 C C . PHE A 1 497 ? -7.102 -15.633 -18.703 1 91.62 497 PHE A C 1
ATOM 3988 O O . PHE A 1 497 ? -5.969 -15.945 -19.062 1 91.62 497 PHE A O 1
ATOM 3995 N N . TYR A 1 498 ? -7.262 -15.344 -17.406 1 91.38 498 TYR A N 1
ATOM 3996 C CA . TYR A 1 498 ? -6.219 -15.188 -16.391 1 91.38 498 TYR A CA 1
ATOM 3997 C C . TYR A 1 498 ? -5.984 -16.484 -15.648 1 91.38 498 TYR A C 1
ATOM 3999 O O . TYR A 1 498 ? -4.941 -16.672 -15.008 1 91.38 498 TYR A O 1
ATOM 4007 N N . GLY A 1 499 ? -6.926 -17.406 -15.688 1 89.19 499 GLY A N 1
ATOM 4008 C CA . GLY A 1 499 ? -6.914 -18.578 -14.82 1 89.19 499 GLY A CA 1
ATOM 4009 C C . GLY A 1 499 ? -7.707 -18.375 -13.539 1 89.19 499 GLY A C 1
ATOM 4010 O O . GLY A 1 499 ? -7.961 -17.234 -13.133 1 89.19 499 GLY A O 1
ATOM 4011 N N . TYR A 1 500 ? -8.094 -19.406 -12.875 1 86.38 500 TYR A N 1
ATOM 4012 C CA . TYR A 1 500 ? -8.969 -19.375 -11.703 1 86.38 500 TYR A CA 1
ATOM 4013 C C . TYR A 1 500 ? -8.273 -18.688 -10.531 1 86.38 500 TYR A C 1
ATOM 4015 O O . TYR A 1 500 ? -8.844 -17.812 -9.883 1 86.38 500 TYR A O 1
ATOM 4023 N N . SER A 1 501 ? -7.09 -19.062 -10.258 1 83.69 501 SER A N 1
ATOM 4024 C CA . SER A 1 501 ? -6.398 -18.594 -9.07 1 83.69 501 SER A CA 1
ATOM 4025 C C . SER A 1 501 ? -6.188 -17.078 -9.117 1 83.69 501 SER A C 1
ATOM 4027 O O . SER A 1 501 ? -6.488 -16.375 -8.156 1 83.69 501 SER A O 1
ATOM 4029 N N . THR A 1 502 ? -5.754 -16.578 -10.227 1 85.69 502 THR A N 1
ATOM 4030 C CA . THR A 1 502 ? -5.48 -15.148 -10.375 1 85.69 502 THR A CA 1
ATOM 4031 C C . THR A 1 502 ? -6.777 -14.344 -10.359 1 85.69 502 THR A C 1
ATOM 4033 O O . THR A 1 502 ? -6.875 -13.32 -9.68 1 85.69 502 THR A O 1
ATOM 4036 N N . TRP A 1 503 ? -7.699 -14.797 -11.086 1 90.62 503 TRP A N 1
ATOM 4037 C CA . TRP A 1 503 ? -8.961 -14.062 -11.164 1 90.62 503 TRP A CA 1
ATOM 4038 C C . TRP A 1 503 ? -9.68 -14.086 -9.82 1 90.62 503 TRP A C 1
ATOM 4040 O O . TRP A 1 503 ? -10.305 -13.094 -9.43 1 90.62 503 TRP A O 1
ATOM 4050 N N . PHE A 1 504 ? -9.625 -15.227 -9.117 1 88.12 504 PHE A N 1
ATOM 4051 C CA . PHE A 1 504 ? -10.188 -15.312 -7.773 1 88.12 504 PHE A CA 1
ATOM 4052 C C . PHE A 1 504 ? -9.562 -14.273 -6.855 1 88.12 504 PHE A C 1
ATOM 4054 O O . PHE A 1 504 ? -10.266 -13.602 -6.102 1 88.12 504 PHE A O 1
ATOM 4061 N N . ALA A 1 505 ? -8.305 -14.164 -6.953 1 87 505 ALA A N 1
ATOM 4062 C CA . ALA A 1 505 ? -7.609 -13.195 -6.105 1 87 505 ALA A CA 1
ATOM 4063 C C . ALA A 1 505 ? -8.031 -11.773 -6.438 1 87 505 ALA A C 1
ATOM 4065 O O . ALA A 1 505 ? -8.297 -10.969 -5.535 1 87 505 ALA A O 1
ATOM 4066 N N . VAL A 1 506 ? -8.133 -11.414 -7.699 1 91.19 506 VAL A N 1
ATOM 4067 C CA . VAL A 1 506 ? -8.484 -10.07 -8.141 1 91.19 506 VAL A CA 1
ATOM 4068 C C . VAL A 1 506 ? -9.898 -9.727 -7.684 1 91.19 506 VAL A C 1
ATOM 4070 O O . VAL A 1 506 ? -10.133 -8.664 -7.098 1 91.19 506 VAL A O 1
ATOM 4073 N N . VAL A 1 507 ? -10.773 -10.656 -7.844 1 92.12 507 VAL A N 1
ATOM 4074 C CA . VAL A 1 507 ? -12.188 -10.406 -7.555 1 92.12 507 VAL A CA 1
ATOM 4075 C C . VAL A 1 507 ? -12.414 -10.43 -6.047 1 92.12 507 VAL A C 1
ATOM 4077 O O . VAL A 1 507 ? -13.133 -9.586 -5.504 1 92.12 507 VAL A O 1
ATOM 4080 N N . ASN A 1 508 ? -11.844 -11.32 -5.324 1 90.25 508 ASN A N 1
ATOM 4081 C CA . ASN A 1 508 ? -12.086 -11.469 -3.893 1 90.25 508 ASN A CA 1
ATOM 4082 C C . ASN A 1 508 ? -11.453 -10.328 -3.1 1 90.25 508 ASN A C 1
ATOM 4084 O O . ASN A 1 508 ? -11.914 -9.992 -2.004 1 90.25 508 ASN A O 1
ATOM 4088 N N . PHE A 1 509 ? -10.445 -9.742 -3.648 1 90.75 509 PHE A N 1
ATOM 4089 C CA . PHE A 1 509 ? -9.875 -8.562 -3.018 1 90.75 509 PHE A CA 1
ATOM 4090 C C . PHE A 1 509 ? -10.633 -7.305 -3.443 1 90.75 509 PHE A C 1
ATOM 4092 O O . PHE A 1 509 ? -10.828 -6.387 -2.643 1 90.75 509 PHE A O 1
ATOM 4099 N N . GLY A 1 510 ? -11.039 -7.297 -4.664 1 93 510 GLY A N 1
ATOM 4100 C CA . GLY A 1 510 ? -11.617 -6.094 -5.234 1 93 510 GLY A CA 1
ATOM 4101 C C . GLY A 1 510 ? -13.078 -5.902 -4.863 1 93 510 GLY A C 1
ATOM 4102 O O . GLY A 1 510 ? -13.516 -4.781 -4.598 1 93 510 GLY A O 1
ATOM 4103 N N . LEU A 1 511 ? -13.836 -6.941 -4.785 1 92 511 LEU A N 1
ATOM 4104 C CA . LEU A 1 511 ? -15.273 -6.836 -4.602 1 92 511 LEU A CA 1
ATOM 4105 C C . LEU A 1 511 ? -15.609 -6.277 -3.223 1 92 511 LEU A C 1
ATOM 4107 O O . LEU A 1 511 ? -16.422 -5.352 -3.1 1 92 511 LEU A O 1
ATOM 4111 N N . PRO A 1 512 ? -15 -6.77 -2.152 1 91 512 PRO A N 1
ATOM 4112 C CA . PRO A 1 512 ? -15.297 -6.184 -0.844 1 91 512 PRO A CA 1
ATOM 4113 C C . PRO A 1 512 ? -14.914 -4.707 -0.758 1 91 512 PRO A C 1
ATOM 4115 O O . PRO A 1 512 ? -15.602 -3.926 -0.097 1 91 512 PRO A O 1
ATOM 4118 N N . LEU A 1 513 ? -13.867 -4.371 -1.388 1 93.44 513 LEU A N 1
ATOM 4119 C CA . LEU A 1 513 ? -13.477 -2.965 -1.408 1 93.44 513 LEU A CA 1
ATOM 4120 C C . LEU A 1 513 ? -14.492 -2.129 -2.182 1 93.44 513 LEU A C 1
ATOM 4122 O O . LEU A 1 513 ? -14.766 -0.985 -1.812 1 93.44 513 LEU A O 1
ATOM 4126 N N . GLY A 1 514 ? -14.969 -2.703 -3.215 1 93.19 514 GLY A N 1
ATOM 4127 C CA . GLY A 1 514 ? -16 -2.016 -3.969 1 93.19 514 GLY A CA 1
ATOM 4128 C C . GLY A 1 514 ? -17.266 -1.782 -3.166 1 93.19 514 GLY A C 1
ATOM 4129 O O . GLY A 1 514 ? -17.844 -0.693 -3.207 1 93.19 514 GLY A O 1
ATOM 4130 N N . VAL A 1 515 ? -17.688 -2.779 -2.479 1 92.12 515 VAL A N 1
ATOM 4131 C CA . VAL A 1 515 ? -18.859 -2.674 -1.623 1 92.12 515 VAL A CA 1
ATOM 4132 C C . VAL A 1 515 ? -18.625 -1.635 -0.531 1 92.12 515 VAL A C 1
ATOM 4134 O O . VAL A 1 515 ? -19.469 -0.785 -0.271 1 92.12 515 VAL A O 1
ATOM 4137 N N . PHE A 1 516 ? -17.469 -1.72 0.018 1 91.81 516 PHE A N 1
ATOM 4138 C CA . PHE A 1 516 ? -17.094 -0.763 1.053 1 91.81 516 PHE A CA 1
ATOM 4139 C C . PHE A 1 516 ? -17.094 0.658 0.5 1 91.81 516 PHE A C 1
ATOM 4141 O O . PHE A 1 516 ? -17.5 1.598 1.186 1 91.81 516 PHE A O 1
ATOM 4148 N N . TYR A 1 517 ? -16.594 0.837 -0.703 1 94.56 517 TYR A N 1
ATOM 4149 C CA . TYR A 1 517 ? -16.578 2.143 -1.353 1 94.56 517 TYR A CA 1
ATOM 4150 C C . TYR A 1 517 ? -17.984 2.719 -1.451 1 94.56 517 TYR A C 1
ATOM 4152 O O . TYR A 1 517 ? -18.203 3.883 -1.113 1 94.56 517 TYR A O 1
ATOM 4160 N N . ARG A 1 518 ? -18.906 1.971 -1.94 1 94.75 518 ARG A N 1
ATOM 4161 C CA . ARG A 1 518 ? -20.266 2.434 -2.143 1 94.75 518 ARG A CA 1
ATOM 4162 C C . ARG A 1 518 ? -20.938 2.771 -0.813 1 94.75 518 ARG A C 1
ATOM 4164 O O . ARG A 1 518 ? -21.656 3.771 -0.706 1 94.75 518 ARG A O 1
ATOM 4171 N N . MET A 1 519 ? -20.688 2.004 0.134 1 90.19 519 MET A N 1
ATOM 4172 C CA . MET A 1 519 ? -21.25 2.281 1.454 1 90.19 519 MET A CA 1
ATOM 4173 C C . MET A 1 519 ? -20.672 3.564 2.033 1 90.19 519 MET A C 1
ATOM 4175 O O . MET A 1 519 ? -21.406 4.395 2.572 1 90.19 519 MET A O 1
ATOM 4179 N N . HIS A 1 520 ? -19.391 3.592 1.916 1 88.75 520 HIS A N 1
ATOM 4180 C CA . HIS A 1 520 ? -18.734 4.785 2.426 1 88.75 520 HIS A CA 1
ATOM 4181 C C . HIS A 1 520 ? -19.172 6.031 1.657 1 88.75 520 HIS A C 1
ATOM 4183 O O . HIS A 1 520 ? -19.281 7.113 2.234 1 88.75 520 HIS A O 1
ATOM 4189 N N . SER A 1 521 ? -19.344 5.906 0.396 1 94.19 521 SER A N 1
ATOM 4190 C CA . SER A 1 521 ? -19.828 7.012 -0.427 1 94.19 521 SER A CA 1
ATOM 4191 C C . SER A 1 521 ? -21.203 7.5 0.043 1 94.19 521 SER A C 1
ATOM 4193 O O . SER A 1 521 ? -21.484 8.695 0.003 1 94.19 521 SER A O 1
ATOM 4195 N N . VAL A 1 522 ? -22.016 6.633 0.452 1 92.81 522 VAL A N 1
ATOM 4196 C CA . VAL A 1 522 ? -23.344 7.008 0.958 1 92.81 522 VAL A CA 1
ATOM 4197 C C . VAL A 1 522 ? -23.188 7.938 2.16 1 92.81 522 VAL A C 1
ATOM 4199 O O . VAL A 1 522 ? -23.844 8.977 2.236 1 92.81 522 VAL A O 1
ATOM 4202 N N . GLY A 1 523 ? -22.312 7.586 3.037 1 88.56 523 GLY A N 1
ATOM 4203 C CA . GLY A 1 523 ? -22.078 8.43 4.191 1 88.56 523 GLY A CA 1
ATOM 4204 C C . GLY A 1 523 ? -21.516 9.797 3.824 1 88.56 523 GLY A C 1
ATOM 4205 O O . GLY A 1 523 ? -21.953 10.82 4.359 1 88.56 523 GLY A O 1
ATOM 4206 N N . SER A 1 524 ? -20.562 9.766 2.967 1 90.38 524 SER A N 1
ATOM 4207 C CA . SER A 1 524 ? -19.953 11.023 2.545 1 90.38 524 SER A CA 1
ATOM 4208 C C . SER A 1 524 ? -20.938 11.891 1.784 1 90.38 524 SER A C 1
ATOM 4210 O O . SER A 1 524 ? -20.938 13.117 1.927 1 90.38 524 SER A O 1
ATOM 4212 N N . LEU A 1 525 ? -21.734 11.289 0.97 1 93.06 525 LEU A N 1
ATOM 4213 C CA . LEU A 1 525 ? -22.734 12.031 0.207 1 93.06 525 LEU A CA 1
ATOM 4214 C C . LEU A 1 525 ? -23.812 12.609 1.13 1 93.06 525 LEU A C 1
ATOM 4216 O O . LEU A 1 525 ? -24.344 13.688 0.865 1 93.06 525 LEU A O 1
ATOM 4220 N N . LEU A 1 526 ? -24.125 11.938 2.158 1 89 526 LEU A N 1
ATOM 4221 C CA . LEU A 1 526 ? -25.047 12.469 3.154 1 89 526 LEU A CA 1
ATOM 4222 C C . LEU A 1 526 ? -24.484 13.727 3.807 1 89 526 LEU A C 1
ATOM 4224 O O . LEU A 1 526 ? -25.219 14.68 4.059 1 89 526 LEU A O 1
ATOM 4228 N N . GLU A 1 527 ? -23.234 13.664 4.039 1 85.69 527 GLU A N 1
ATOM 4229 C CA . GLU A 1 527 ? -22.594 14.852 4.602 1 85.69 527 GLU A CA 1
ATOM 4230 C C . GLU A 1 527 ? -22.625 16.016 3.615 1 85.69 527 GLU A C 1
ATOM 4232 O O . GLU A 1 527 ? -22.828 17.156 4.012 1 85.69 527 GLU A O 1
ATOM 4237 N N . VAL A 1 528 ? -22.391 15.695 2.428 1 87.94 528 VAL A N 1
ATOM 4238 C CA . VAL A 1 528 ? -22.453 16.719 1.395 1 87.94 528 VAL A CA 1
ATOM 4239 C C . VAL A 1 528 ? -23.875 17.266 1.293 1 87.94 528 VAL A C 1
ATOM 4241 O O . VAL A 1 528 ? -24.078 18.469 1.136 1 87.94 528 VAL A O 1
ATOM 4244 N N . TYR A 1 529 ? -24.844 16.438 1.399 1 88.94 529 TYR A N 1
ATOM 4245 C CA . TYR A 1 529 ? -26.25 16.812 1.366 1 88.94 529 TYR A CA 1
ATOM 4246 C C . TYR A 1 529 ? -26.594 17.734 2.529 1 88.94 529 TYR A C 1
ATOM 4248 O O . TYR A 1 529 ? -27.266 18.75 2.35 1 88.94 529 TYR A O 1
ATOM 4256 N N . MET A 1 530 ? -26.047 17.5 3.656 1 84.5 530 MET A N 1
ATOM 4257 C CA . MET A 1 530 ? -26.344 18.281 4.855 1 84.5 530 MET A CA 1
ATOM 4258 C C . MET A 1 530 ? -25.625 19.625 4.824 1 84.5 530 MET A C 1
ATOM 4260 O O . MET A 1 530 ? -26.125 20.609 5.344 1 84.5 530 MET A O 1
ATOM 4264 N N . SER A 1 531 ? -24.484 19.531 4.277 1 79.94 531 SER A N 1
ATOM 4265 C CA . SER A 1 531 ? -23.703 20.75 4.234 1 79.94 531 SER A CA 1
ATOM 4266 C C . SER A 1 531 ? -24.188 21.688 3.139 1 79.94 531 SER A C 1
ATOM 4268 O O . SER A 1 531 ? -23.922 22.891 3.172 1 79.94 531 SER A O 1
ATOM 4270 N N . ALA A 1 532 ? -24.812 21.141 2.223 1 80.31 532 ALA A N 1
ATOM 4271 C CA . ALA A 1 532 ? -25.344 21.969 1.132 1 80.31 532 ALA A CA 1
ATOM 4272 C C . ALA A 1 532 ? -26.562 22.766 1.58 1 80.31 532 ALA A C 1
ATOM 4274 O O . ALA A 1 532 ? -26.766 23.891 1.146 1 80.31 532 ALA A O 1
ATOM 4275 N N . MET B 1 1 ? -51.594 113.562 9.398 1 23.58 1 MET B N 1
ATOM 4276 C CA . MET B 1 1 ? -50.438 113.625 10.289 1 23.58 1 MET B CA 1
ATOM 4277 C C . MET B 1 1 ? -50.156 112.25 10.906 1 23.58 1 MET B C 1
ATOM 4279 O O . MET B 1 1 ? -50.656 111.938 11.992 1 23.58 1 MET B O 1
ATOM 4283 N N . ALA B 1 2 ? -50.25 111.188 10.016 1 28.97 2 ALA B N 1
ATOM 4284 C CA . ALA B 1 2 ? -50.281 109.75 10.203 1 28.97 2 ALA B CA 1
ATOM 4285 C C . ALA B 1 2 ? -49 109.25 10.859 1 28.97 2 ALA B C 1
ATOM 4287 O O . ALA B 1 2 ? -47.875 109.688 10.461 1 28.97 2 ALA B O 1
ATOM 4288 N N . SER B 1 3 ? -49.062 109.062 12.211 1 25.39 3 SER B N 1
ATOM 4289 C CA . SER B 1 3 ? -48.156 108.625 13.25 1 25.39 3 SER B CA 1
ATOM 4290 C C . SER B 1 3 ? -47.375 107.375 12.805 1 25.39 3 SER B C 1
ATOM 4292 O O . SER B 1 3 ? -47.969 106.438 12.375 1 25.39 3 SER B O 1
ATOM 4294 N N . GLN B 1 4 ? -46.219 107.562 12.195 1 25.33 4 GLN B N 1
ATOM 4295 C CA . GLN B 1 4 ? -45.125 106.812 11.555 1 25.33 4 GLN B CA 1
ATOM 4296 C C . GLN B 1 4 ? -44.469 105.812 12.508 1 25.33 4 GLN B C 1
ATOM 4298 O O . GLN B 1 4 ? -43.688 106.188 13.383 1 25.33 4 GLN B O 1
ATOM 4303 N N . SER B 1 5 ? -45.312 105 13.203 1 26.39 5 SER B N 1
ATOM 4304 C CA . SER B 1 5 ? -44.812 104.062 14.211 1 26.39 5 SER B CA 1
ATOM 4305 C C . SER B 1 5 ? -43.688 103.188 13.633 1 26.39 5 SER B C 1
ATOM 4307 O O . SER B 1 5 ? -43.875 102.5 12.617 1 26.39 5 SER B O 1
ATOM 4309 N N . THR B 1 6 ? -42.406 103.625 13.648 1 27.02 6 THR B N 1
ATOM 4310 C CA . THR B 1 6 ? -41.094 103.188 13.227 1 27.02 6 THR B CA 1
ATOM 4311 C C . THR B 1 6 ? -40.75 101.812 13.875 1 27.02 6 THR B C 1
ATOM 4313 O O . THR B 1 6 ? -40.531 101.75 15.086 1 27.02 6 THR B O 1
ATOM 4316 N N . ALA B 1 7 ? -41.531 100.75 13.539 1 26.3 7 ALA B N 1
ATOM 4317 C CA . ALA B 1 7 ? -41.344 99.438 14.102 1 26.3 7 ALA B CA 1
ATOM 4318 C C . ALA B 1 7 ? -39.906 98.938 13.93 1 26.3 7 ALA B C 1
ATOM 4320 O O . ALA B 1 7 ? -39.344 99.062 12.852 1 26.3 7 ALA B O 1
ATOM 4321 N N . TRP B 1 8 ? -39.031 98.938 15 1 27.88 8 TRP B N 1
ATOM 4322 C CA . TRP B 1 8 ? -37.625 98.625 15.305 1 27.88 8 TRP B CA 1
ATOM 4323 C C . TRP B 1 8 ? -37.312 97.188 14.922 1 27.88 8 TRP B C 1
ATOM 4325 O O . TRP B 1 8 ? -37.906 96.25 15.492 1 27.88 8 TRP B O 1
ATOM 4335 N N . GLN B 1 9 ? -37.5 96.75 13.68 1 25.45 9 GLN B N 1
ATOM 4336 C CA . GLN B 1 9 ? -37.281 95.375 13.273 1 25.45 9 GLN B CA 1
ATOM 4337 C C . GLN B 1 9 ? -35.844 94.875 13.555 1 25.45 9 GLN B C 1
ATOM 4339 O O . GLN B 1 9 ? -34.906 95.5 13.109 1 25.45 9 GLN B O 1
ATOM 4344 N N . ARG B 1 10 ? -35.562 94.375 14.773 1 27.22 10 ARG B N 1
ATOM 4345 C CA . ARG B 1 10 ? -34.281 93.812 15.25 1 27.22 10 ARG B CA 1
ATOM 4346 C C . ARG B 1 10 ? -33.75 92.812 14.297 1 27.22 10 ARG B C 1
ATOM 4348 O O . ARG B 1 10 ? -34.469 91.875 13.875 1 27.22 10 ARG B O 1
ATOM 4355 N N . HIS B 1 11 ? -32.812 93.125 13.398 1 26.7 11 HIS B N 1
ATOM 4356 C CA . HIS B 1 11 ? -32.031 92.375 12.414 1 26.7 11 HIS B CA 1
ATOM 4357 C C . HIS B 1 11 ? -31.234 91.25 13.086 1 26.7 11 HIS B C 1
ATOM 4359 O O . HIS B 1 11 ? -30.391 91.5 13.953 1 26.7 11 HIS B O 1
ATOM 4365 N N . HIS B 1 12 ? -31.859 90.125 13.547 1 29.64 12 HIS B N 1
ATOM 4366 C CA . HIS B 1 12 ? -31.094 89 14.094 1 29.64 12 HIS B CA 1
ATOM 4367 C C . HIS B 1 12 ? -30.016 88.562 13.125 1 29.64 12 HIS B C 1
ATOM 4369 O O . HIS B 1 12 ? -30.234 88.5 11.922 1 29.64 12 HIS B O 1
ATOM 4375 N N . PRO B 1 13 ? -28.719 88.812 13.352 1 33.75 13 PRO B N 1
ATOM 4376 C CA . PRO B 1 13 ? -27.578 88.5 12.477 1 33.75 13 PRO B CA 1
ATOM 4377 C C . PRO B 1 13 ? -27.516 87 12.133 1 33.75 13 PRO B C 1
ATOM 4379 O O . PRO B 1 13 ? -28 86.188 12.898 1 33.75 13 PRO B O 1
ATOM 4382 N N . PRO B 1 14 ? -27.5 86.625 10.828 1 30.42 14 PRO B N 1
ATOM 4383 C CA . PRO B 1 14 ? -27.469 85.25 10.289 1 30.42 14 PRO B CA 1
ATOM 4384 C C . PRO B 1 14 ? -26.344 84.438 10.867 1 30.42 14 PRO B C 1
ATOM 4386 O O . PRO B 1 14 ? -25.25 84.938 11.148 1 30.42 14 PRO B O 1
ATOM 4389 N N . GLU B 1 15 ? -26.625 83.438 11.766 1 28.48 15 GLU B N 1
ATOM 4390 C CA . GLU B 1 15 ? -25.719 82.438 12.297 1 28.48 15 GLU B CA 1
ATOM 4391 C C . GLU B 1 15 ? -24.906 81.75 11.18 1 28.48 15 GLU B C 1
ATOM 4393 O O . GLU B 1 15 ? -25.484 81.312 10.18 1 28.48 15 GLU B O 1
ATOM 4398 N N . ALA B 1 16 ? -23.625 82.125 10.953 1 32.03 16 ALA B N 1
ATOM 4399 C CA . ALA B 1 16 ? -22.609 81.562 10.07 1 32.03 16 ALA B CA 1
ATOM 4400 C C . ALA B 1 16 ? -22.453 80.062 10.289 1 32.03 16 ALA B C 1
ATOM 4402 O O . ALA B 1 16 ? -22.203 79.625 11.406 1 32.03 16 ALA B O 1
ATOM 4403 N N . ALA B 1 17 ? -23.266 79.25 9.586 1 31.73 17 ALA B N 1
ATOM 4404 C CA . ALA B 1 17 ? -23.156 77.812 9.484 1 31.73 17 ALA B CA 1
ATOM 4405 C C . ALA B 1 17 ? -21.719 77.375 9.148 1 31.73 17 ALA B C 1
ATOM 4407 O O . ALA B 1 17 ? -21.219 77.75 8.078 1 31.73 17 ALA B O 1
ATOM 4408 N N . ARG B 1 18 ? -20.766 77.438 10.047 1 31.17 18 ARG B N 1
ATOM 4409 C CA . ARG B 1 18 ? -19.438 76.875 9.859 1 31.17 18 ARG B CA 1
ATOM 4410 C C . ARG B 1 18 ? -19.516 75.438 9.43 1 31.17 18 ARG B C 1
ATOM 4412 O O . ARG B 1 18 ? -19.844 74.562 10.242 1 31.17 18 ARG B O 1
ATOM 4419 N N . GLY B 1 19 ? -20.188 75.062 8.32 1 30.33 19 GLY B N 1
ATOM 4420 C CA . GLY B 1 19 ? -20.188 73.688 7.816 1 30.33 19 GLY B CA 1
ATOM 4421 C C . GLY B 1 19 ? -18.781 73.188 7.594 1 30.33 19 GLY B C 1
ATOM 4422 O O . GLY B 1 19 ? -18.203 73.375 6.527 1 30.33 19 GLY B O 1
ATOM 4423 N N . GLU B 1 20 ? -17.844 73.312 8.477 1 32.16 20 GLU B N 1
ATOM 4424 C CA . GLU B 1 20 ? -16.578 72.625 8.211 1 32.16 20 GLU B CA 1
ATOM 4425 C C . GLU B 1 20 ? -16.781 71.125 8.078 1 32.16 20 GLU B C 1
ATOM 4427 O O . GLU B 1 20 ? -17.156 70.438 9.047 1 32.16 20 GLU B O 1
ATOM 4432 N N . SER B 1 21 ? -17.438 70.625 7.031 1 37.38 21 SER B N 1
ATOM 4433 C CA . SER B 1 21 ? -17.422 69.188 6.727 1 37.38 21 SER B CA 1
ATOM 4434 C C . SER B 1 21 ? -15.992 68.688 6.66 1 37.38 21 SER B C 1
ATOM 4436 O O . SER B 1 21 ? -15.156 69.188 5.926 1 37.38 21 SER B O 1
ATOM 4438 N N . ALA B 1 22 ? -15.508 68.188 7.738 1 44.16 22 ALA B N 1
ATOM 4439 C CA . ALA B 1 22 ? -14.211 67.5 7.836 1 44.16 22 ALA B CA 1
ATOM 4440 C C . ALA B 1 22 ? -14.078 66.375 6.801 1 44.16 22 ALA B C 1
ATOM 4442 O O . ALA B 1 22 ? -14.836 65.375 6.832 1 44.16 22 ALA B O 1
ATOM 4443 N N . PRO B 1 23 ? -13.633 66.625 5.613 1 50.66 23 PRO B N 1
ATOM 4444 C CA . PRO B 1 23 ? -13.375 65.688 4.551 1 50.66 23 PRO B CA 1
ATOM 4445 C C . PRO B 1 23 ? -12.469 64.5 5.004 1 50.66 23 PRO B C 1
ATOM 4447 O O . PRO B 1 23 ? -12.242 63.594 4.246 1 50.66 23 PRO B O 1
ATOM 4450 N N . GLY B 1 24 ? -11.938 64.562 6.211 1 50.59 24 GLY B N 1
ATOM 4451 C CA . GLY B 1 24 ? -10.891 63.594 6.508 1 50.59 24 GLY B CA 1
ATOM 4452 C C . GLY B 1 24 ? -11.414 62.188 6.805 1 50.59 24 GLY B C 1
ATOM 4453 O O . GLY B 1 24 ? -10.656 61.219 6.816 1 50.59 24 GLY B O 1
ATOM 4454 N N . GLU B 1 25 ? -12.586 62.094 7.328 1 58.38 25 GLU B N 1
ATOM 4455 C CA . GLU B 1 25 ? -13.07 60.781 7.777 1 58.38 25 GLU B CA 1
ATOM 4456 C C . GLU B 1 25 ? -13.445 59.906 6.59 1 58.38 25 GLU B C 1
ATOM 4458 O O . GLU B 1 25 ? -13.266 58.688 6.633 1 58.38 25 GLU B O 1
ATOM 4463 N N . ASP B 1 26 ? -13.789 60.562 5.555 1 59.41 26 ASP B N 1
ATOM 4464 C CA . ASP B 1 26 ? -14.234 59.781 4.406 1 59.41 26 ASP B CA 1
ATOM 4465 C C . ASP B 1 26 ? -13.062 59.094 3.701 1 59.41 26 ASP B C 1
ATOM 4467 O O . ASP B 1 26 ? -13.18 57.969 3.223 1 59.41 26 ASP B O 1
ATOM 4471 N N . ALA B 1 27 ? -11.922 59.75 3.762 1 63.16 27 ALA B N 1
ATOM 4472 C CA . ALA B 1 27 ? -10.75 59.188 3.098 1 63.16 27 ALA B CA 1
ATOM 4473 C C . ALA B 1 27 ? -10.203 58 3.881 1 63.16 27 ALA B C 1
ATOM 4475 O O . ALA B 1 27 ? -9.812 56.969 3.293 1 63.16 27 ALA B O 1
ATOM 4476 N N . SER B 1 28 ? -10.367 58.094 5.168 1 64.62 28 SER B N 1
ATOM 4477 C CA . SER B 1 28 ? -9.867 57 5.992 1 64.62 28 SER B CA 1
ATOM 4478 C C . SER B 1 28 ? -10.75 55.781 5.867 1 64.62 28 SER B C 1
ATOM 4480 O O . SER B 1 28 ? -10.25 54.656 5.832 1 64.62 28 SER B O 1
ATOM 4482 N N . TRP B 1 29 ? -12.016 56.031 5.711 1 64.62 29 TRP B N 1
ATOM 4483 C CA . TRP B 1 29 ? -12.953 54.906 5.555 1 64.62 29 TRP B CA 1
ATOM 4484 C C . TRP B 1 29 ? -12.766 54.219 4.203 1 64.62 29 TRP B C 1
ATOM 4486 O O . TRP B 1 29 ? -12.805 53 4.109 1 64.62 29 TRP B O 1
ATOM 4496 N N . LYS B 1 30 ? -12.484 55 3.191 1 64.25 30 LYS B N 1
ATOM 4497 C CA . LYS B 1 30 ? -12.258 54.469 1.86 1 64.25 30 LYS B CA 1
ATOM 4498 C C . LYS B 1 30 ? -10.977 53.625 1.817 1 64.25 30 LYS B C 1
ATOM 4500 O O . LYS B 1 30 ? -10.945 52.562 1.215 1 64.25 30 LYS B O 1
ATOM 4505 N N . ILE B 1 31 ? -10.016 54.094 2.498 1 65.75 31 ILE B N 1
ATOM 4506 C CA . ILE B 1 31 ? -8.742 53.406 2.523 1 65.75 31 ILE B CA 1
ATOM 4507 C C . ILE B 1 31 ? -8.883 52.094 3.326 1 65.75 31 ILE B C 1
ATOM 4509 O O . ILE B 1 31 ? -8.375 51.062 2.92 1 65.75 31 ILE B O 1
ATOM 4513 N N . ARG B 1 32 ? -9.586 52.156 4.379 1 65.31 32 ARG B N 1
ATOM 4514 C CA . ARG B 1 32 ? -9.805 50.938 5.18 1 65.31 32 ARG B CA 1
ATOM 4515 C C . ARG B 1 32 ? -10.672 49.938 4.43 1 65.31 32 ARG B C 1
ATOM 4517 O O . ARG B 1 32 ? -10.422 48.719 4.496 1 65.31 32 ARG B O 1
ATOM 4524 N N . TYR B 1 33 ? -11.578 50.469 3.754 1 62.56 33 TYR B N 1
ATOM 4525 C CA . TYR B 1 33 ? -12.445 49.594 2.959 1 62.56 33 TYR B CA 1
ATOM 4526 C C . TYR B 1 33 ? -11.68 48.969 1.802 1 62.56 33 TYR B C 1
ATOM 4528 O O . TYR B 1 33 ? -11.836 47.781 1.515 1 62.56 33 TYR B O 1
ATOM 4536 N N . GLU B 1 34 ? -10.883 49.781 1.162 1 63.72 34 GLU B N 1
ATOM 4537 C CA . GLU B 1 34 ? -10.086 49.25 0.054 1 63.72 34 GLU B CA 1
ATOM 4538 C C . GLU B 1 34 ? -9.047 48.25 0.541 1 63.72 34 GLU B C 1
ATOM 4540 O O . GLU B 1 34 ? -8.805 47.219 -0.117 1 63.72 34 GLU B O 1
ATOM 4545 N N . LYS B 1 35 ? -8.5 48.469 1.627 1 64.69 35 LYS B N 1
ATOM 4546 C CA . LYS B 1 35 ? -7.535 47.5 2.18 1 64.69 35 LYS B CA 1
ATOM 4547 C C . LYS B 1 35 ? -8.227 46.219 2.607 1 64.69 35 LYS B C 1
ATOM 4549 O O . LYS B 1 35 ? -7.691 45.125 2.395 1 64.69 35 LYS B O 1
ATOM 4554 N N . SER B 1 36 ? -9.344 46.375 3.152 1 66 36 SER B N 1
ATOM 4555 C CA . SER B 1 36 ? -10.102 45.188 3.545 1 66 36 SER B CA 1
ATOM 4556 C C . SER B 1 36 ? -10.57 44.406 2.324 1 66 36 SER B C 1
ATOM 4558 O O . SER B 1 36 ? -10.547 43.188 2.324 1 66 36 SER B O 1
ATOM 4560 N N . TRP B 1 37 ? -10.969 45.156 1.33 1 62.28 37 TRP B N 1
ATOM 4561 C CA . TRP B 1 37 ? -11.359 44.5 0.079 1 62.28 37 TRP B CA 1
ATOM 4562 C C . TRP B 1 37 ? -10.164 43.812 -0.561 1 62.28 37 TRP B C 1
ATOM 4564 O O . TRP B 1 37 ? -10.289 42.688 -1.031 1 62.28 37 TRP B O 1
ATOM 4574 N N . LEU B 1 38 ? -9.047 44.469 -0.593 1 60.47 38 LEU B N 1
ATOM 4575 C CA . LEU B 1 38 ? -7.836 43.875 -1.153 1 60.47 38 LEU B CA 1
ATOM 4576 C C . LEU B 1 38 ? -7.406 42.656 -0.353 1 60.47 38 LEU B C 1
ATOM 4578 O O . LEU B 1 38 ? -6.984 41.625 -0.928 1 60.47 38 LEU B O 1
ATOM 4582 N N . HIS B 1 39 ? -7.516 42.688 0.915 1 63.78 39 HIS B N 1
ATOM 4583 C CA . HIS B 1 39 ? -7.195 41.562 1.756 1 63.78 39 HIS B CA 1
ATOM 4584 C C . HIS B 1 39 ? -8.172 40.406 1.514 1 63.78 39 HIS B C 1
ATOM 4586 O O . HIS B 1 39 ? -7.762 39.25 1.447 1 63.78 39 HIS B O 1
ATOM 4592 N N . ARG B 1 40 ? -9.406 40.75 1.431 1 58.53 40 ARG B N 1
ATOM 4593 C CA . ARG B 1 40 ? -10.406 39.719 1.157 1 58.53 40 ARG B CA 1
ATOM 4594 C C . ARG B 1 40 ? -10.203 39.125 -0.231 1 58.53 40 ARG B C 1
ATOM 4596 O O . ARG B 1 40 ? -10.328 37.906 -0.412 1 58.53 40 ARG B O 1
ATOM 4603 N N . HIS B 1 41 ? -9.969 40 -1.21 1 58.34 41 HIS B N 1
ATOM 4604 C CA . HIS B 1 41 ? -9.734 39.531 -2.568 1 58.34 41 HIS B CA 1
ATOM 4605 C C . HIS B 1 41 ? -8.461 38.688 -2.646 1 58.34 41 HIS B C 1
ATOM 4607 O O . HIS B 1 41 ? -8.422 37.656 -3.328 1 58.34 41 HIS B O 1
ATOM 4613 N N . CYS B 1 42 ? -7.438 39.062 -1.939 1 59.66 42 CYS B N 1
ATOM 4614 C CA . CYS B 1 42 ? -6.188 38.312 -1.915 1 59.66 42 CYS B CA 1
ATOM 4615 C C . CYS B 1 42 ? -6.363 36.969 -1.205 1 59.66 42 CYS B C 1
ATOM 4617 O O . CYS B 1 42 ? -5.824 35.969 -1.643 1 59.66 42 CYS B O 1
ATOM 4619 N N . SER B 1 43 ? -7.074 37.125 -0.203 1 62.34 43 SER B N 1
ATOM 4620 C CA . SER B 1 43 ? -7.359 35.906 0.511 1 62.34 43 SER B CA 1
ATOM 4621 C C . SER B 1 43 ? -8.195 34.938 -0.342 1 62.34 43 SER B C 1
ATOM 4623 O O . SER B 1 43 ? -7.965 33.719 -0.335 1 62.34 43 SER B O 1
ATOM 4625 N N . SER B 1 44 ? -9.07 35.531 -1.06 1 64.19 44 SER B N 1
ATOM 4626 C CA . SER B 1 44 ? -9.891 34.719 -1.952 1 64.19 44 SER B CA 1
ATOM 4627 C C . SER B 1 44 ? -9.055 34.125 -3.088 1 64.19 44 SER B C 1
ATOM 4629 O O . SER B 1 44 ? -9.25 32.969 -3.479 1 64.19 44 SER B O 1
ATOM 4631 N N . LEU B 1 45 ? -8.156 34.906 -3.596 1 64.06 45 LEU B N 1
ATOM 4632 C CA . LEU B 1 45 ? -7.273 34.406 -4.656 1 64.06 45 LEU B CA 1
ATOM 4633 C C . LEU B 1 45 ? -6.32 33.344 -4.129 1 64.06 45 LEU B C 1
ATOM 4635 O O . LEU B 1 45 ? -6.043 32.375 -4.816 1 64.06 45 LEU B O 1
ATOM 4639 N N . LEU B 1 46 ? -5.969 33.531 -2.912 1 64.56 46 LEU B N 1
ATOM 4640 C CA . LEU B 1 46 ? -5.086 32.562 -2.285 1 64.56 46 LEU B CA 1
ATOM 4641 C C . LEU B 1 46 ? -5.824 31.25 -2.023 1 64.56 46 LEU B C 1
ATOM 4643 O O . LEU B 1 46 ? -5.262 30.172 -2.203 1 64.56 46 LEU B O 1
ATOM 4647 N N . CYS B 1 47 ? -6.945 31.484 -1.63 1 65.38 47 CYS B N 1
ATOM 4648 C CA . CYS B 1 47 ? -7.766 30.312 -1.386 1 65.38 47 CYS B CA 1
ATOM 4649 C C . CYS B 1 47 ? -8.062 29.578 -2.688 1 65.38 47 CYS B C 1
ATOM 4651 O O . CYS B 1 47 ? -8.047 28.344 -2.725 1 65.38 47 CYS B O 1
ATOM 4653 N N . ARG B 1 48 ? -8.312 30.312 -3.699 1 67.75 48 ARG B N 1
ATOM 4654 C CA . ARG B 1 48 ? -8.562 29.703 -5.004 1 67.75 48 ARG B CA 1
ATOM 4655 C C . ARG B 1 48 ? -7.316 29 -5.527 1 67.75 48 ARG B C 1
ATOM 4657 O O . ARG B 1 48 ? -7.406 27.938 -6.145 1 67.75 48 ARG B O 1
ATOM 4664 N N . ASP B 1 49 ? -6.27 29.547 -5.246 1 75.25 49 ASP B N 1
ATOM 4665 C CA . ASP B 1 49 ? -5.008 28.938 -5.66 1 75.25 49 ASP B CA 1
ATOM 4666 C C . ASP B 1 49 ? -4.754 27.641 -4.902 1 75.25 49 ASP B C 1
ATOM 4668 O O . ASP B 1 49 ? -4.309 26.641 -5.492 1 75.25 49 ASP B O 1
ATOM 4672 N N . ARG B 1 50 ? -5.105 27.688 -3.686 1 76 50 ARG B N 1
ATOM 4673 C CA . ARG B 1 50 ? -4.922 26.484 -2.893 1 76 50 ARG B CA 1
ATOM 4674 C C . ARG B 1 50 ? -5.863 25.375 -3.354 1 76 50 ARG B C 1
ATOM 4676 O O . ARG B 1 50 ? -5.48 24.203 -3.398 1 76 50 ARG B O 1
ATOM 4683 N N . GLN B 1 51 ? -6.992 25.812 -3.709 1 73.69 51 GLN B N 1
ATOM 4684 C CA . GLN B 1 51 ? -7.965 24.844 -4.203 1 73.69 51 GLN B CA 1
ATOM 4685 C C . GLN B 1 51 ? -7.539 24.281 -5.551 1 73.69 51 GLN B C 1
ATOM 4687 O O . GLN B 1 51 ? -7.711 23.078 -5.809 1 73.69 51 GLN B O 1
ATOM 4692 N N . ALA B 1 52 ? -7.098 25.094 -6.324 1 77.44 52 ALA B N 1
ATOM 4693 C CA . ALA B 1 52 ? -6.625 24.641 -7.633 1 77.44 52 ALA B CA 1
ATOM 4694 C C . ALA B 1 52 ? -5.441 23.688 -7.492 1 77.44 52 ALA B C 1
ATOM 4696 O O . ALA B 1 52 ? -5.32 22.719 -8.25 1 77.44 52 ALA B O 1
ATOM 4697 N N . GLN B 1 53 ? -4.68 23.953 -6.531 1 83.31 53 GLN B N 1
ATOM 4698 C CA . GLN B 1 53 ? -3.535 23.078 -6.293 1 83.31 53 GLN B CA 1
ATOM 4699 C C . GLN B 1 53 ? -3.984 21.703 -5.785 1 83.31 53 GLN B C 1
ATOM 4701 O O . GLN B 1 53 ? -3.451 20.672 -6.207 1 83.31 53 GLN B O 1
ATOM 4706 N N . LYS B 1 54 ? -4.898 21.781 -4.945 1 81.31 54 LYS B N 1
ATOM 4707 C CA . LYS B 1 54 ? -5.41 20.516 -4.43 1 81.31 54 LYS B CA 1
ATOM 4708 C C . LYS B 1 54 ? -6.098 19.703 -5.527 1 81.31 54 LYS B C 1
ATOM 4710 O O . LYS B 1 54 ? -5.949 18.484 -5.598 1 81.31 54 LYS B O 1
ATOM 4715 N N . ALA B 1 55 ? -6.805 20.391 -6.336 1 81.88 55 ALA B N 1
ATOM 4716 C CA . ALA B 1 55 ? -7.465 19.75 -7.465 1 81.88 55 ALA B CA 1
ATOM 4717 C C . ALA B 1 55 ? -6.445 19.188 -8.453 1 81.88 55 ALA B C 1
ATOM 4719 O O . ALA B 1 55 ? -6.629 18.109 -9.008 1 81.88 55 ALA B O 1
ATOM 4720 N N . GLY B 1 56 ? -5.434 19.969 -8.703 1 87.25 56 GLY B N 1
ATOM 4721 C CA . GLY B 1 56 ? -4.375 19.5 -9.578 1 87.25 56 GLY B CA 1
ATOM 4722 C C . GLY B 1 56 ? -3.666 18.266 -9.062 1 87.25 56 GLY B C 1
ATOM 4723 O O . GLY B 1 56 ? -3.33 17.359 -9.836 1 87.25 56 GLY B O 1
ATOM 4724 N N . ARG B 1 57 ? -3.516 18.219 -7.797 1 89.25 57 ARG B N 1
ATOM 4725 C CA . ARG B 1 57 ? -2.896 17.047 -7.184 1 89.25 57 ARG B CA 1
ATOM 4726 C C . ARG B 1 57 ? -3.803 15.82 -7.301 1 89.25 57 ARG B C 1
ATOM 4728 O O . ARG B 1 57 ? -3.332 14.719 -7.598 1 89.25 57 ARG B O 1
ATOM 4735 N N . LEU B 1 58 ? -5.012 16.078 -7.086 1 86.75 58 LEU B N 1
ATOM 4736 C CA . LEU B 1 58 ? -5.973 14.984 -7.18 1 86.75 58 LEU B CA 1
ATOM 4737 C C . LEU B 1 58 ? -6.062 14.461 -8.609 1 86.75 58 LEU B C 1
ATOM 4739 O O . LEU B 1 58 ? -6.02 13.25 -8.836 1 86.75 58 LEU B O 1
ATOM 4743 N N . PHE B 1 59 ? -6.133 15.344 -9.539 1 88.88 59 PHE B N 1
ATOM 4744 C CA . PHE B 1 59 ? -6.273 14.953 -10.938 1 88.88 59 PHE B CA 1
ATOM 4745 C C . PHE B 1 59 ? -5.031 14.211 -11.422 1 88.88 59 PHE B C 1
ATOM 4747 O O . PHE B 1 59 ? -5.137 13.195 -12.102 1 88.88 59 PHE B O 1
ATOM 4754 N N . SER B 1 60 ? -3.904 14.734 -11.133 1 93.81 60 SER B N 1
ATOM 4755 C CA . SER B 1 60 ? -2.672 14.07 -11.547 1 93.81 60 SER B CA 1
ATOM 4756 C C . SER B 1 60 ? -2.508 12.727 -10.852 1 93.81 60 SER B C 1
ATOM 4758 O O . SER B 1 60 ? -2.01 11.766 -11.445 1 93.81 60 SER B O 1
ATOM 4760 N N . GLY B 1 61 ? -2.971 12.68 -9.609 1 91.38 61 GLY B N 1
ATOM 4761 C CA . GLY B 1 61 ? -2.951 11.406 -8.906 1 91.38 61 GLY B CA 1
ATOM 4762 C C . GLY B 1 61 ? -3.873 10.375 -9.516 1 91.38 61 GLY B C 1
ATOM 4763 O O . GLY B 1 61 ? -3.51 9.203 -9.633 1 91.38 61 GLY B O 1
ATOM 4764 N N . LEU B 1 62 ? -5.02 10.797 -9.875 1 89.44 62 LEU B N 1
ATOM 4765 C CA . LEU B 1 62 ? -5.98 9.891 -10.508 1 89.44 62 LEU B CA 1
ATOM 4766 C C . LEU B 1 62 ? -5.477 9.43 -11.875 1 89.44 62 LEU B C 1
ATOM 4768 O O . LEU B 1 62 ? -5.656 8.273 -12.242 1 89.44 62 LEU B O 1
ATOM 4772 N N . MET B 1 63 ? -4.914 10.32 -12.586 1 92.81 63 MET B N 1
ATOM 4773 C CA . MET B 1 63 ? -4.336 9.953 -13.875 1 92.81 63 MET B CA 1
ATOM 4774 C C . MET B 1 63 ? -3.24 8.906 -13.695 1 92.81 63 MET B C 1
ATOM 4776 O O . MET B 1 63 ? -3.203 7.914 -14.43 1 92.81 63 MET B O 1
ATOM 4780 N N . ALA B 1 64 ? -2.404 9.125 -12.75 1 95.44 64 ALA B N 1
ATOM 4781 C CA . ALA B 1 64 ? -1.324 8.188 -12.477 1 95.44 64 ALA B CA 1
ATOM 4782 C C . ALA B 1 64 ? -1.877 6.816 -12.086 1 95.44 64 ALA B C 1
ATOM 4784 O O . ALA B 1 64 ? -1.371 5.785 -12.539 1 95.44 64 ALA B O 1
ATOM 4785 N N . MET B 1 65 ? -2.898 6.809 -11.344 1 93.56 65 MET B N 1
ATOM 4786 C CA . MET B 1 65 ? -3.506 5.562 -10.891 1 93.56 65 MET B CA 1
ATOM 4787 C C . MET B 1 65 ? -4.09 4.785 -12.07 1 93.56 65 MET B C 1
ATOM 4789 O O . MET B 1 65 ? -3.945 3.562 -12.141 1 93.56 65 MET B O 1
ATOM 4793 N N . ASN B 1 66 ? -4.695 5.414 -12.93 1 93.19 66 ASN B N 1
ATOM 4794 C CA . ASN B 1 66 ? -5.277 4.75 -14.086 1 93.19 66 ASN B CA 1
ATOM 4795 C C . ASN B 1 66 ? -4.199 4.168 -15 1 93.19 66 ASN B C 1
ATOM 4797 O O . ASN B 1 66 ? -4.344 3.051 -15.5 1 93.19 66 ASN B O 1
ATOM 4801 N N . VAL B 1 67 ? -3.166 4.93 -15.203 1 94.88 67 VAL B N 1
ATOM 4802 C CA . VAL B 1 67 ? -2.068 4.434 -16.031 1 94.88 67 VAL B CA 1
ATOM 4803 C C . VAL B 1 67 ? -1.405 3.24 -15.352 1 94.88 67 VAL B C 1
ATOM 4805 O O . VAL B 1 67 ? -1.072 2.25 -16 1 94.88 67 VAL B O 1
ATOM 4808 N N . LEU B 1 68 ? -1.314 3.32 -14.078 1 95.56 68 LEU B N 1
ATOM 4809 C CA . LEU B 1 68 ? -0.684 2.252 -13.312 1 95.56 68 LEU B CA 1
ATOM 4810 C C . LEU B 1 68 ? -1.521 0.977 -13.359 1 95.56 68 LEU B C 1
ATOM 4812 O O . LEU B 1 68 ? -0.985 -0.114 -13.57 1 95.56 68 LEU B O 1
ATOM 4816 N N . PHE B 1 69 ? -2.793 1.092 -13.266 1 94.19 69 PHE B N 1
ATOM 4817 C CA . PHE B 1 69 ? -3.656 -0.084 -13.281 1 94.19 69 PHE B CA 1
ATOM 4818 C C . PHE B 1 69 ? -3.705 -0.7 -14.672 1 94.19 69 PHE B C 1
ATOM 4820 O O . PHE B 1 69 ? -3.699 -1.924 -14.82 1 94.19 69 PHE B O 1
ATOM 4827 N N . LEU B 1 70 ? -3.74 0.122 -15.609 1 94.06 70 LEU B N 1
ATOM 4828 C CA . LEU B 1 70 ? -3.697 -0.38 -16.984 1 94.06 70 LEU B CA 1
ATOM 4829 C C . LEU B 1 70 ? -2.389 -1.115 -17.25 1 94.06 70 LEU B C 1
ATOM 4831 O O . LEU B 1 70 ? -2.395 -2.234 -17.766 1 94.06 70 LEU B O 1
ATOM 4835 N N . GLY B 1 71 ? -1.268 -0.484 -16.891 1 95.44 71 GLY B N 1
ATOM 4836 C CA . GLY B 1 71 ? 0.03 -1.11 -17.094 1 95.44 71 GLY B CA 1
ATOM 4837 C C . GLY B 1 71 ? 0.199 -2.396 -16.297 1 95.44 71 GLY B C 1
ATOM 4838 O O . GLY B 1 71 ? 0.738 -3.379 -16.812 1 95.44 71 GLY B O 1
ATOM 4839 N N . THR B 1 72 ? -0.287 -2.402 -15.102 1 93.69 72 THR B N 1
ATOM 4840 C CA . THR B 1 72 ? -0.191 -3.594 -14.266 1 93.69 72 THR B CA 1
ATOM 4841 C C . THR B 1 72 ? -1.041 -4.727 -14.836 1 93.69 72 THR B C 1
ATOM 4843 O O . THR B 1 72 ? -0.622 -5.883 -14.836 1 93.69 72 THR B O 1
ATOM 4846 N N . ALA B 1 73 ? -2.195 -4.434 -15.312 1 92.69 73 ALA B N 1
ATOM 4847 C CA . ALA B 1 73 ? -3.051 -5.438 -15.938 1 92.69 73 ALA B CA 1
ATOM 4848 C C . ALA B 1 73 ? -2.393 -6.02 -17.188 1 92.69 73 ALA B C 1
ATOM 4850 O O . ALA B 1 73 ? -2.465 -7.23 -17.422 1 92.69 73 ALA B O 1
ATOM 4851 N N . PHE B 1 74 ? -1.717 -5.18 -17.875 1 93.44 74 PHE B N 1
ATOM 4852 C CA . PHE B 1 74 ? -1.017 -5.621 -19.078 1 93.44 74 PHE B CA 1
ATOM 4853 C C . PHE B 1 74 ? 0.13 -6.559 -18.719 1 93.44 74 PHE B C 1
ATOM 4855 O O . PHE B 1 74 ? 0.285 -7.617 -19.344 1 93.44 74 PHE B O 1
ATOM 4862 N N . ILE B 1 75 ? 0.864 -6.207 -17.781 1 92.81 75 ILE B N 1
ATOM 4863 C CA . ILE B 1 75 ? 2.016 -6.996 -17.359 1 92.81 75 ILE B CA 1
ATOM 4864 C C . ILE B 1 75 ? 1.542 -8.32 -16.766 1 92.81 75 ILE B C 1
ATOM 4866 O O . ILE B 1 75 ? 2.107 -9.375 -17.062 1 92.81 75 ILE B O 1
ATOM 4870 N N . CYS B 1 76 ? 0.508 -8.281 -16 1 89.5 76 CYS B N 1
ATOM 4871 C CA . CYS B 1 76 ? -0.044 -9.5 -15.438 1 89.5 76 CYS B CA 1
ATOM 4872 C C . CYS B 1 76 ? -0.58 -10.422 -16.531 1 89.5 76 CYS B C 1
ATOM 4874 O O . CYS B 1 76 ? -0.415 -11.641 -16.453 1 89.5 76 CYS B O 1
ATOM 4876 N N . SER B 1 77 ? -1.181 -9.828 -17.516 1 90.88 77 SER B N 1
ATOM 4877 C CA . SER B 1 77 ? -1.72 -10.617 -18.625 1 90.88 77 SER B CA 1
ATOM 4878 C C . SER B 1 77 ? -0.607 -11.305 -19.391 1 90.88 77 SER B C 1
ATOM 4880 O O . SER B 1 77 ? -0.778 -12.438 -19.875 1 90.88 77 SER B O 1
ATOM 4882 N N . MET B 1 78 ? 0.492 -10.688 -19.516 1 90.12 78 MET B N 1
ATOM 4883 C CA . MET B 1 78 ? 1.638 -11.281 -20.203 1 90.12 78 MET B CA 1
ATOM 4884 C C . MET B 1 78 ? 2.168 -12.484 -19.422 1 90.12 78 MET B C 1
ATOM 4886 O O . MET B 1 78 ? 2.621 -13.461 -20.031 1 90.12 78 MET B O 1
ATOM 4890 N N . ILE B 1 79 ? 2.053 -12.461 -18.141 1 84.81 79 ILE B N 1
ATOM 4891 C CA . ILE B 1 79 ? 2.58 -13.516 -17.297 1 84.81 79 ILE B CA 1
ATOM 4892 C C . ILE B 1 79 ? 1.628 -14.711 -17.297 1 84.81 79 ILE B C 1
ATOM 4894 O O . ILE B 1 79 ? 2.066 -15.859 -17.359 1 84.81 79 ILE B O 1
ATOM 4898 N N . PHE B 1 80 ? 0.383 -14.453 -17.344 1 83.56 80 PHE B N 1
ATOM 4899 C CA . PHE B 1 80 ? -0.57 -15.531 -17.125 1 83.56 80 PHE B CA 1
ATOM 4900 C C . PHE B 1 80 ? -1.123 -16.047 -18.453 1 83.56 80 PHE B C 1
ATOM 4902 O O . PHE B 1 80 ? -1.634 -17.156 -18.531 1 83.56 80 PHE B O 1
ATOM 4909 N N . ASN B 1 81 ? -1.192 -15.227 -19.391 1 87.12 81 ASN B N 1
ATOM 4910 C CA . ASN B 1 81 ? -1.614 -15.625 -20.734 1 87.12 81 ASN B CA 1
ATOM 4911 C C . ASN B 1 81 ? -0.657 -15.109 -21.797 1 87.12 81 ASN B C 1
ATOM 4913 O O . ASN B 1 81 ? -0.99 -14.188 -22.547 1 87.12 81 ASN B O 1
ATOM 4917 N N . ARG B 1 82 ? 0.39 -15.844 -22.016 1 83.38 82 ARG B N 1
ATOM 4918 C CA . ARG B 1 82 ? 1.482 -15.422 -22.891 1 83.38 82 ARG B CA 1
ATOM 4919 C C . ARG B 1 82 ? 1.09 -15.555 -24.359 1 83.38 82 ARG B C 1
ATOM 4921 O O . ARG B 1 82 ? 1.711 -14.945 -25.234 1 83.38 82 ARG B O 1
ATOM 4928 N N . MET B 1 83 ? 0.06 -16.25 -24.625 1 83.88 83 MET B N 1
ATOM 4929 C CA . MET B 1 83 ? -0.324 -16.5 -26 1 83.88 83 MET B CA 1
ATOM 4930 C C . MET B 1 83 ? -1.084 -15.305 -26.578 1 83.88 83 MET B C 1
ATOM 4932 O O . MET B 1 83 ? -0.892 -14.945 -27.75 1 83.88 83 MET B O 1
ATOM 4936 N N . VAL B 1 84 ? -1.843 -14.703 -25.734 1 87.69 84 VAL B N 1
ATOM 4937 C CA . VAL B 1 84 ? -2.693 -13.641 -26.266 1 87.69 84 VAL B CA 1
ATOM 4938 C C . VAL B 1 84 ? -1.975 -12.297 -26.141 1 87.69 84 VAL B C 1
ATOM 4940 O O . VAL B 1 84 ? -1.977 -11.5 -27.078 1 87.69 84 VAL B O 1
ATOM 4943 N N . ILE B 1 85 ? -1.39 -12.023 -24.953 1 90.06 85 ILE B N 1
ATOM 4944 C CA . ILE B 1 85 ? -0.576 -10.828 -24.766 1 90.06 85 ILE B CA 1
ATOM 4945 C C . ILE B 1 85 ? 0.897 -11.219 -24.672 1 90.06 85 ILE B C 1
ATOM 4947 O O . ILE B 1 85 ? 1.321 -11.82 -23.672 1 90.06 85 ILE B O 1
ATOM 4951 N N . THR B 1 86 ? 1.606 -10.812 -25.656 1 88.25 86 THR B N 1
ATOM 4952 C CA . THR B 1 86 ? 3.018 -11.18 -25.734 1 88.25 86 THR B CA 1
ATOM 4953 C C . THR B 1 86 ? 3.885 -10.109 -25.078 1 88.25 86 THR B C 1
ATOM 4955 O O . THR B 1 86 ? 3.396 -9.023 -24.734 1 88.25 86 THR B O 1
ATOM 4958 N N . VAL B 1 87 ? 5.121 -10.43 -24.891 1 88.44 87 VAL B N 1
ATOM 4959 C CA . VAL B 1 87 ? 6.09 -9.508 -24.312 1 88.44 87 VAL B CA 1
ATOM 4960 C C . VAL B 1 87 ? 6.266 -8.297 -25.219 1 88.44 87 VAL B C 1
ATOM 4962 O O . VAL B 1 87 ? 6.465 -7.176 -24.75 1 88.44 87 VAL B O 1
ATOM 4965 N N . ASN B 1 88 ? 6.102 -8.523 -26.516 1 89.38 88 ASN B N 1
ATOM 4966 C CA . ASN B 1 88 ? 6.223 -7.441 -27.484 1 89.38 88 ASN B CA 1
ATOM 4967 C C . ASN B 1 88 ? 5.137 -6.387 -27.281 1 89.38 88 ASN B C 1
ATOM 4969 O O . ASN B 1 88 ? 5.391 -5.191 -27.438 1 89.38 88 ASN B O 1
ATOM 4973 N N . ASP B 1 89 ? 3.971 -6.828 -26.922 1 91.81 89 ASP B N 1
ATOM 4974 C CA . ASP B 1 89 ? 2.877 -5.891 -26.672 1 91.81 89 ASP B CA 1
ATOM 4975 C C . ASP B 1 89 ? 3.172 -5 -25.469 1 91.81 89 ASP B C 1
ATOM 4977 O O . ASP B 1 89 ? 2.898 -3.799 -25.5 1 91.81 89 ASP B O 1
ATOM 4981 N N . VAL B 1 90 ? 3.689 -5.574 -24.469 1 93.06 90 VAL B N 1
ATOM 4982 C CA . VAL B 1 90 ? 4.016 -4.82 -23.266 1 93.06 90 VAL B CA 1
ATOM 4983 C C . VAL B 1 90 ? 5.145 -3.838 -23.562 1 93.06 90 VAL B C 1
ATOM 4985 O O . VAL B 1 90 ? 5.117 -2.693 -23.109 1 93.06 90 VAL B O 1
ATOM 4988 N N . TRP B 1 91 ? 6.129 -4.211 -24.406 1 93.69 91 TRP B N 1
ATOM 4989 C CA . TRP B 1 91 ? 7.238 -3.344 -24.797 1 93.69 91 TRP B CA 1
ATOM 4990 C C . TRP B 1 91 ? 6.75 -2.143 -25.594 1 93.69 91 TRP B C 1
ATOM 4992 O O . TRP B 1 91 ? 7.246 -1.029 -25.422 1 93.69 91 TRP B O 1
ATOM 5002 N N . ILE B 1 92 ? 5.812 -2.414 -26.391 1 94.62 92 ILE B N 1
ATOM 5003 C CA . ILE B 1 92 ? 5.254 -1.321 -27.188 1 94.62 92 ILE B CA 1
ATOM 5004 C C . ILE B 1 92 ? 4.531 -0.337 -26.266 1 94.62 92 ILE B C 1
ATOM 5006 O O . ILE B 1 92 ? 4.711 0.877 -26.391 1 94.62 92 ILE B O 1
ATOM 5010 N N . PHE B 1 93 ? 3.713 -0.882 -25.375 1 95.31 93 PHE B N 1
ATOM 5011 C CA . PHE B 1 93 ? 2.982 -0.046 -24.438 1 95.31 93 PHE B CA 1
ATOM 5012 C C . PHE B 1 93 ? 3.941 0.809 -23.609 1 95.31 93 PHE B C 1
ATOM 5014 O O . PHE B 1 93 ? 3.754 2.021 -23.5 1 95.31 93 PHE B O 1
ATOM 5021 N N . LEU B 1 94 ? 5 0.228 -23.109 1 97.12 94 LEU B N 1
ATOM 5022 C CA . LEU B 1 94 ? 5.961 0.937 -22.281 1 97.12 94 LEU B CA 1
ATOM 5023 C C . LEU B 1 94 ? 6.766 1.938 -23.094 1 97.12 94 LEU B C 1
ATOM 5025 O O . LEU B 1 94 ? 7.141 3 -22.594 1 97.12 94 LEU B O 1
ATOM 5029 N N . SER B 1 95 ? 7.016 1.61 -24.375 1 97.19 95 SER B N 1
ATOM 5030 C CA . SER B 1 95 ? 7.711 2.545 -25.25 1 97.19 95 SER B CA 1
ATOM 5031 C C . SER B 1 95 ? 6.875 3.793 -25.5 1 97.19 95 SER B C 1
ATOM 5033 O O . SER B 1 95 ? 7.402 4.906 -25.531 1 97.19 95 SER B O 1
ATOM 5035 N N . VAL B 1 96 ? 5.633 3.568 -25.641 1 97.31 96 VAL B N 1
ATOM 5036 C CA . VAL B 1 96 ? 4.738 4.707 -25.844 1 97.31 96 VAL B CA 1
ATOM 5037 C C . VAL B 1 96 ? 4.758 5.598 -24.594 1 97.31 96 VAL B C 1
ATOM 5039 O O . VAL B 1 96 ? 4.816 6.824 -24.703 1 97.31 96 VAL B O 1
ATOM 5042 N N . LEU B 1 97 ? 4.738 4.984 -23.453 1 97.62 97 LEU B N 1
ATOM 5043 C CA . LEU B 1 97 ? 4.777 5.75 -22.203 1 97.62 97 LEU B CA 1
ATOM 5044 C C . LEU B 1 97 ? 6.09 6.516 -22.078 1 97.62 97 LEU B C 1
ATOM 5046 O O . LEU B 1 97 ? 6.094 7.684 -21.688 1 97.62 97 LEU B O 1
ATOM 5050 N N . LYS B 1 98 ? 7.164 5.895 -22.453 1 98.06 98 LYS B N 1
ATOM 5051 C CA . LYS B 1 98 ? 8.469 6.547 -22.406 1 98.06 98 LYS B CA 1
ATOM 5052 C C . LYS B 1 98 ? 8.523 7.742 -23.344 1 98.06 98 LYS B C 1
ATOM 5054 O O . LYS B 1 98 ? 9.047 8.797 -22.984 1 98.06 98 LYS B O 1
ATOM 5059 N N . ILE B 1 99 ? 7.996 7.566 -24.516 1 97.81 99 ILE B N 1
ATOM 5060 C CA . ILE B 1 99 ? 8.023 8.633 -25.516 1 97.81 99 ILE B CA 1
ATOM 5061 C C . ILE B 1 99 ? 7.16 9.797 -25.047 1 97.81 99 ILE B C 1
ATOM 5063 O O . ILE B 1 99 ? 7.539 10.961 -25.203 1 97.81 99 ILE B O 1
ATOM 5067 N N . LEU B 1 100 ? 6.043 9.5 -24.453 1 97.81 100 LEU B N 1
ATOM 5068 C CA . LEU B 1 100 ? 5.176 10.539 -23.906 1 97.81 100 LEU B CA 1
ATOM 5069 C C . LEU B 1 100 ? 5.867 11.273 -22.766 1 97.81 100 LEU B C 1
ATOM 5071 O O . LEU B 1 100 ? 5.797 12.508 -22.688 1 97.81 100 LEU B O 1
ATOM 5075 N N . ALA B 1 101 ? 6.504 10.539 -21.922 1 97.94 101 ALA B N 1
ATOM 5076 C CA . ALA B 1 101 ? 7.234 11.148 -20.828 1 97.94 101 ALA B CA 1
ATOM 5077 C C . ALA B 1 101 ? 8.375 12.023 -21.328 1 97.94 101 ALA B C 1
ATOM 5079 O O . ALA B 1 101 ? 8.578 13.141 -20.844 1 97.94 101 ALA B O 1
ATOM 5080 N N . LEU B 1 102 ? 9.102 11.539 -22.359 1 97.88 102 LEU B N 1
ATOM 5081 C CA . LEU B 1 102 ? 10.195 12.289 -22.953 1 97.88 102 LEU B CA 1
ATOM 5082 C C . LEU B 1 102 ? 9.688 13.562 -23.625 1 97.88 102 LEU B C 1
ATOM 5084 O O . LEU B 1 102 ? 10.336 14.602 -23.562 1 97.88 102 LEU B O 1
ATOM 5088 N N . SER B 1 103 ? 8.594 13.406 -24.25 1 97.69 103 SER B N 1
ATOM 5089 C CA . SER B 1 103 ? 7.988 14.57 -24.891 1 97.69 103 SER B CA 1
ATOM 5090 C C . SER B 1 103 ? 7.629 15.641 -23.859 1 97.69 103 SER B C 1
ATOM 5092 O O . SER B 1 103 ? 7.836 16.828 -24.094 1 97.69 103 SER B O 1
ATOM 5094 N N . TRP B 1 104 ? 7.133 15.234 -22.781 1 97.19 104 TRP B N 1
ATOM 5095 C CA . TRP B 1 104 ? 6.824 16.203 -21.734 1 97.19 104 TRP B CA 1
ATOM 5096 C C . TRP B 1 104 ? 8.102 16.828 -21.172 1 97.19 104 TRP B C 1
ATOM 5098 O O . TRP B 1 104 ? 8.148 18.031 -20.938 1 97.19 104 TRP B O 1
ATOM 5108 N N . ILE B 1 105 ? 9.125 16.031 -20.922 1 97.38 105 ILE B N 1
ATOM 5109 C CA . ILE B 1 105 ? 10.375 16.562 -20.391 1 97.38 105 ILE B CA 1
ATOM 5110 C C . ILE B 1 105 ? 10.953 17.594 -21.344 1 97.38 105 ILE B C 1
ATOM 5112 O O . ILE B 1 105 ? 11.422 18.656 -20.922 1 97.38 105 ILE B O 1
ATOM 5116 N N . ALA B 1 106 ? 10.898 17.25 -22.594 1 96.38 106 ALA B N 1
ATOM 5117 C CA . ALA B 1 106 ? 11.375 18.203 -23.594 1 96.38 106 ALA B CA 1
ATOM 5118 C C . ALA B 1 106 ? 10.555 19.5 -23.562 1 96.38 106 ALA B C 1
ATOM 5120 O O . ALA B 1 106 ? 11.109 20.594 -23.609 1 96.38 106 ALA B O 1
ATOM 5121 N N . TYR B 1 107 ? 9.305 19.359 -23.453 1 95.75 107 TYR B N 1
ATOM 5122 C CA . TYR B 1 107 ? 8.43 20.531 -23.375 1 95.75 107 TYR B CA 1
ATOM 5123 C C . TYR B 1 107 ? 8.734 21.344 -22.125 1 95.75 107 TYR B C 1
ATOM 5125 O O . TYR B 1 107 ? 8.75 22.578 -22.188 1 95.75 107 TYR B O 1
ATOM 5133 N N . TYR B 1 108 ? 8.953 20.688 -21.047 1 94.94 108 TYR B N 1
ATOM 5134 C CA . TYR B 1 108 ? 9.281 21.375 -19.797 1 94.94 108 TYR B CA 1
ATOM 5135 C C . TYR B 1 108 ? 10.578 22.156 -19.938 1 94.94 108 TYR B C 1
ATOM 5137 O O . TYR B 1 108 ? 10.656 23.328 -19.531 1 94.94 108 TYR B O 1
ATOM 5145 N N . LEU B 1 109 ? 11.625 21.594 -20.547 1 94.06 109 LEU B N 1
ATOM 5146 C CA . LEU B 1 109 ? 12.945 22.188 -20.656 1 94.06 109 LEU B CA 1
ATOM 5147 C C . LEU B 1 109 ? 12.953 23.328 -21.672 1 94.06 109 LEU B C 1
ATOM 5149 O O . LEU B 1 109 ? 13.625 24.344 -21.469 1 94.06 109 LEU B O 1
ATOM 5153 N N . LEU B 1 110 ? 12.133 23.188 -22.688 1 94 110 LEU B N 1
ATOM 5154 C CA . LEU B 1 110 ? 12.203 24.156 -23.797 1 94 110 LEU B CA 1
ATOM 5155 C C . LEU B 1 110 ? 11.195 25.281 -23.594 1 94 110 LEU B C 1
ATOM 5157 O O . LEU B 1 110 ? 11.406 26.391 -24.094 1 94 110 LEU B O 1
ATOM 5161 N N . PHE B 1 111 ? 10.086 24.984 -22.875 1 92.19 111 PHE B N 1
ATOM 5162 C CA . PHE B 1 111 ? 9.016 25.969 -22.828 1 92.19 111 PHE B CA 1
ATOM 5163 C C . PHE B 1 111 ? 8.695 26.375 -21.406 1 92.19 111 PHE B C 1
ATOM 5165 O O . PHE B 1 111 ? 8.836 27.531 -21.031 1 92.19 111 PHE B O 1
ATOM 5172 N N . THR B 1 112 ? 8.383 25.438 -20.531 1 91.12 112 THR B N 1
ATOM 5173 C CA . THR B 1 112 ? 7.898 25.734 -19.188 1 91.12 112 THR B CA 1
ATOM 5174 C C . THR B 1 112 ? 8.984 26.422 -18.359 1 91.12 112 THR B C 1
ATOM 5176 O O . THR B 1 112 ? 8.734 27.422 -17.703 1 91.12 112 THR B O 1
ATOM 5179 N N . ARG B 1 113 ? 10.156 25.969 -18.375 1 89.62 113 ARG B N 1
ATOM 5180 C CA . ARG B 1 113 ? 11.25 26.469 -17.562 1 89.62 113 ARG B CA 1
ATOM 5181 C C . ARG B 1 113 ? 11.68 27.859 -18.016 1 89.62 113 ARG B C 1
AT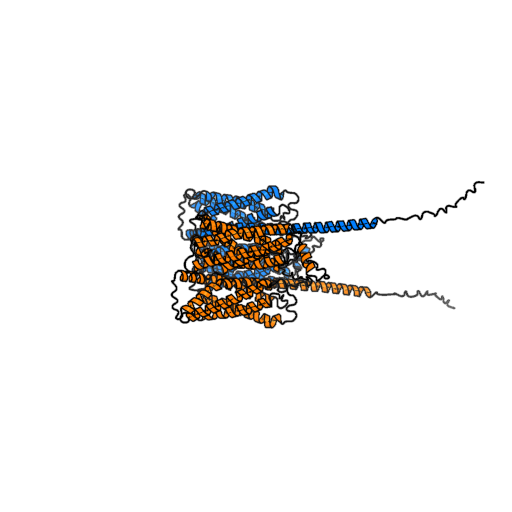OM 5183 O O . ARG B 1 113 ? 12.18 28.656 -17.219 1 89.62 113 ARG B O 1
ATOM 5190 N N . ARG B 1 114 ? 11.438 28.188 -19.219 1 89.31 114 ARG B N 1
ATOM 5191 C CA . ARG B 1 114 ? 11.906 29.453 -19.766 1 89.31 114 ARG B CA 1
ATOM 5192 C C . ARG B 1 114 ? 10.867 30.547 -19.578 1 89.31 114 ARG B C 1
ATOM 5194 O O . ARG B 1 114 ? 11.133 31.719 -19.875 1 89.31 114 ARG B O 1
ATOM 5201 N N . LYS B 1 115 ? 9.812 30.188 -19.031 1 89.88 115 LYS B N 1
ATOM 5202 C CA . LYS B 1 115 ? 8.812 31.203 -18.734 1 89.88 115 LYS B CA 1
ATOM 5203 C C . LYS B 1 115 ? 9.25 32.094 -17.562 1 89.88 115 LYS B C 1
ATOM 5205 O O . LYS B 1 115 ? 9.977 31.625 -16.672 1 89.88 115 LYS B O 1
ATOM 5210 N N . PRO B 1 116 ? 8.805 33.281 -17.578 1 86.62 116 PRO B N 1
ATOM 5211 C CA . PRO B 1 116 ? 9.188 34.156 -16.484 1 86.62 116 PRO B CA 1
ATOM 5212 C C . PRO B 1 116 ? 8.633 33.719 -15.133 1 86.62 116 PRO B C 1
ATOM 5214 O O . PRO B 1 116 ? 7.473 33.281 -15.047 1 86.62 116 PRO B O 1
ATOM 5217 N N . HIS B 1 117 ? 9.461 33.656 -14.148 1 84.06 117 HIS B N 1
ATOM 5218 C CA . HIS B 1 117 ? 9.109 33.312 -12.773 1 84.06 117 HIS B CA 1
ATOM 5219 C C . HIS B 1 117 ? 8.688 31.844 -12.648 1 84.06 117 HIS B C 1
ATOM 5221 O O . HIS B 1 117 ? 7.828 31.516 -11.828 1 84.06 117 HIS B O 1
ATOM 5227 N N . ALA B 1 118 ? 9.18 31.109 -13.57 1 88.06 118 ALA B N 1
ATOM 5228 C CA . ALA B 1 118 ? 8.844 29.703 -13.531 1 88.06 118 ALA B CA 1
ATOM 5229 C C . ALA B 1 118 ? 9.414 29.031 -12.281 1 88.06 118 ALA B C 1
ATOM 5231 O O . ALA B 1 118 ? 8.734 28.219 -11.641 1 88.06 118 ALA B O 1
ATOM 5232 N N . VAL B 1 119 ? 10.617 29.359 -11.977 1 87.88 119 VAL B N 1
ATOM 5233 C CA . VAL B 1 119 ? 11.281 28.797 -10.812 1 87.88 119 VAL B CA 1
ATOM 5234 C C . VAL B 1 119 ? 11.773 29.906 -9.898 1 87.88 119 VAL B C 1
ATOM 5236 O O . VAL B 1 119 ? 12.828 30.5 -10.133 1 87.88 119 VAL B O 1
ATOM 5239 N N . ILE B 1 120 ? 11.016 30.188 -8.93 1 79.56 120 ILE B N 1
ATOM 5240 C CA . ILE B 1 120 ? 11.359 31.266 -8 1 79.56 120 ILE B CA 1
ATOM 5241 C C . ILE B 1 120 ? 12.023 30.688 -6.762 1 79.56 120 ILE B C 1
ATOM 5243 O O . ILE B 1 120 ? 12.992 31.25 -6.242 1 79.56 120 ILE B O 1
ATOM 5247 N N . PHE B 1 121 ? 11.547 29.547 -6.453 1 81.19 121 PHE B N 1
ATOM 5248 C CA . PHE B 1 121 ? 12.016 28.938 -5.215 1 81.19 121 PHE B CA 1
ATOM 5249 C C . PHE B 1 121 ? 12.688 27.594 -5.492 1 81.19 121 PHE B C 1
ATOM 5251 O O . PHE B 1 121 ? 12.359 26.922 -6.473 1 81.19 121 PHE B O 1
ATOM 5258 N N . ARG B 1 122 ? 13.711 27.328 -4.738 1 83.19 122 ARG B N 1
ATOM 5259 C CA . ARG B 1 122 ? 14.391 26.031 -4.793 1 83.19 122 ARG B CA 1
ATOM 5260 C C . ARG B 1 122 ? 14.414 25.375 -3.42 1 83.19 122 ARG B C 1
ATOM 5262 O O . ARG B 1 122 ? 14.641 26.031 -2.406 1 83.19 122 ARG B O 1
ATOM 5269 N N . ASP B 1 123 ? 14.008 24.156 -3.396 1 80.38 123 ASP B N 1
ATOM 5270 C CA . ASP B 1 123 ? 14.055 23.375 -2.166 1 80.38 123 ASP B CA 1
ATOM 5271 C C . ASP B 1 123 ? 15.445 22.781 -1.934 1 80.38 123 ASP B C 1
ATOM 5273 O O . ASP B 1 123 ? 15.859 21.875 -2.648 1 80.38 123 ASP B O 1
ATOM 5277 N N . ALA B 1 124 ? 16.125 23.188 -0.999 1 75.06 124 ALA B N 1
ATOM 5278 C CA . ALA B 1 124 ? 17.5 22.781 -0.709 1 75.06 124 ALA B CA 1
ATOM 5279 C C . ALA B 1 124 ? 17.547 21.328 -0.232 1 75.06 124 ALA B C 1
ATOM 5281 O O . ALA B 1 124 ? 18.578 20.656 -0.361 1 75.06 124 ALA B O 1
ATOM 5282 N N . HIS B 1 125 ? 16.516 20.875 0.254 1 72.44 125 HIS B N 1
ATOM 5283 C CA . HIS B 1 125 ? 16.516 19.531 0.818 1 72.44 125 HIS B CA 1
ATOM 5284 C C . HIS B 1 125 ? 16.156 18.5 -0.235 1 72.44 125 HIS B C 1
ATOM 5286 O O . HIS B 1 125 ? 16.359 17.297 -0.021 1 72.44 125 HIS B O 1
ATOM 5292 N N . ALA B 1 126 ? 15.688 19.125 -1.289 1 78.38 126 ALA B N 1
ATOM 5293 C CA . ALA B 1 126 ? 15.32 18.188 -2.352 1 78.38 126 ALA B CA 1
ATOM 5294 C C . ALA B 1 126 ? 16.547 17.766 -3.148 1 78.38 126 ALA B C 1
ATOM 5296 O O . ALA B 1 126 ? 17.344 18.609 -3.568 1 78.38 126 ALA B O 1
ATOM 5297 N N . GLY B 1 127 ? 16.828 16.484 -3.283 1 76.31 127 GLY B N 1
ATOM 5298 C CA . GLY B 1 127 ? 17.906 15.938 -4.102 1 76.31 127 GLY B CA 1
ATOM 5299 C C . GLY B 1 127 ? 19.281 16.203 -3.533 1 76.31 127 GLY B C 1
ATOM 5300 O O . GLY B 1 127 ? 20.109 16.859 -4.176 1 76.31 127 GLY B O 1
ATOM 5301 N N . PRO B 1 128 ? 19.469 15.734 -2.432 1 79.12 128 PRO B N 1
ATOM 5302 C CA . PRO B 1 128 ? 20.844 15.875 -1.917 1 79.12 128 PRO B CA 1
ATOM 5303 C C . PRO B 1 128 ? 21.891 15.242 -2.828 1 79.12 128 PRO B C 1
ATOM 5305 O O . PRO B 1 128 ? 21.547 14.414 -3.678 1 79.12 128 PRO B O 1
ATOM 5308 N N . ILE B 1 129 ? 23.062 15.578 -2.725 1 81.69 129 ILE B N 1
ATOM 5309 C CA . ILE B 1 129 ? 24.125 15.211 -3.643 1 81.69 129 ILE B CA 1
ATOM 5310 C C . ILE B 1 129 ? 24.297 13.695 -3.65 1 81.69 129 ILE B C 1
ATOM 5312 O O . ILE B 1 129 ? 24.609 13.109 -4.688 1 81.69 129 ILE B O 1
ATOM 5316 N N . TRP B 1 130 ? 24.125 13.086 -2.586 1 79.94 130 TRP B N 1
ATOM 5317 C CA . TRP B 1 130 ? 24.312 11.641 -2.541 1 79.94 130 TRP B CA 1
ATOM 5318 C C . TRP B 1 130 ? 23.234 10.93 -3.354 1 79.94 130 TRP B C 1
ATOM 5320 O O . TRP B 1 130 ? 23.5 9.914 -3.996 1 79.94 130 TRP B O 1
ATOM 5330 N N . VAL B 1 131 ? 22.047 11.445 -3.328 1 85.5 131 VAL B N 1
ATOM 5331 C CA . VAL B 1 131 ? 20.969 10.844 -4.102 1 85.5 131 VAL B CA 1
ATOM 5332 C C . VAL B 1 131 ? 21.188 11.094 -5.59 1 85.5 131 VAL B C 1
ATOM 5334 O O . VAL B 1 131 ? 20.984 10.195 -6.414 1 85.5 131 VAL B O 1
ATOM 5337 N N . LYS B 1 132 ? 21.703 12.25 -5.867 1 89.69 132 LYS B N 1
ATOM 5338 C CA . LYS B 1 132 ? 22.016 12.578 -7.258 1 89.69 132 LYS B CA 1
ATOM 5339 C C . LYS B 1 132 ? 23.156 11.727 -7.789 1 89.69 132 LYS B C 1
ATOM 5341 O O . LYS B 1 132 ? 23.125 11.281 -8.938 1 89.69 132 LYS B O 1
ATOM 5346 N N . GLY B 1 133 ? 24.141 11.57 -6.93 1 89.25 133 GLY B N 1
ATOM 5347 C CA . GLY B 1 133 ? 25.25 10.711 -7.312 1 89.25 133 GLY B CA 1
ATOM 5348 C C . GLY B 1 133 ? 24.844 9.273 -7.566 1 89.25 133 GLY B C 1
ATOM 5349 O O . GLY B 1 133 ? 25.281 8.656 -8.539 1 89.25 133 GLY B O 1
ATOM 5350 N N . SER B 1 134 ? 23.969 8.789 -6.711 1 88.81 134 SER B N 1
ATOM 5351 C CA . SER B 1 134 ? 23.469 7.434 -6.902 1 88.81 134 SER B CA 1
ATOM 5352 C C . SER B 1 134 ? 22.625 7.328 -8.172 1 88.81 134 SER B C 1
ATOM 5354 O O . SER B 1 134 ? 22.703 6.336 -8.891 1 88.81 134 SER B O 1
ATOM 5356 N N . LEU B 1 135 ? 21.844 8.336 -8.398 1 93.94 135 LEU B N 1
ATOM 5357 C CA . LEU B 1 135 ? 21.031 8.367 -9.609 1 93.94 135 LEU B CA 1
ATOM 5358 C C . LEU B 1 135 ? 21.906 8.289 -10.852 1 93.94 135 LEU B C 1
ATOM 5360 O O . LEU B 1 135 ? 21.625 7.512 -11.773 1 93.94 135 LEU B O 1
ATOM 5364 N N . LEU B 1 136 ? 22.984 9.016 -10.852 1 95.06 136 LEU B N 1
ATOM 5365 C CA . LEU B 1 136 ? 23.906 9.039 -11.984 1 95.06 136 LEU B CA 1
ATOM 5366 C C . LEU B 1 136 ? 24.609 7.699 -12.141 1 95.06 136 LEU B C 1
ATOM 5368 O O . LEU B 1 136 ? 24.719 7.168 -13.25 1 95.06 136 LEU B O 1
ATOM 5372 N N . LEU B 1 137 ? 25 7.16 -11.047 1 92.75 137 LEU B N 1
ATOM 5373 C CA . LEU B 1 137 ? 25.719 5.883 -11.062 1 92.75 137 LEU B CA 1
ATOM 5374 C C . LEU B 1 137 ? 24.812 4.773 -11.602 1 92.75 137 LEU B C 1
ATOM 5376 O O . LEU B 1 137 ? 25.203 4.055 -12.523 1 92.75 137 LEU B O 1
ATOM 5380 N N . PHE B 1 138 ? 23.656 4.652 -11.078 1 94 138 PHE B N 1
ATOM 5381 C CA . PHE B 1 138 ? 22.734 3.602 -11.5 1 94 138 PHE B CA 1
ATOM 5382 C C . PHE B 1 138 ? 22.219 3.871 -12.914 1 94 138 PHE B C 1
ATOM 5384 O O . PHE B 1 138 ? 21.922 2.938 -13.656 1 94 138 PHE B O 1
ATOM 5391 N N . GLY B 1 139 ? 22.141 5.148 -13.25 1 96.56 139 GLY B N 1
ATOM 5392 C CA . GLY B 1 139 ? 21.781 5.484 -14.625 1 96.56 139 GLY B CA 1
ATOM 5393 C C . GLY B 1 139 ? 22.797 4.992 -15.633 1 96.56 139 GLY B C 1
ATOM 5394 O O . GLY B 1 139 ? 22.438 4.41 -16.656 1 96.56 139 GLY B O 1
ATOM 5395 N N . ILE B 1 140 ? 24.016 5.129 -15.32 1 96.94 140 ILE B N 1
ATOM 5396 C CA . ILE B 1 140 ? 25.109 4.688 -16.203 1 96.94 140 ILE B CA 1
ATOM 5397 C C . ILE B 1 140 ? 25.078 3.164 -16.312 1 96.94 140 ILE B C 1
ATOM 5399 O O . ILE B 1 140 ? 25.172 2.621 -17.422 1 96.94 140 ILE B O 1
ATOM 5403 N N . PHE B 1 141 ? 24.891 2.51 -15.203 1 95.12 141 PHE B N 1
ATOM 5404 C CA . PHE B 1 141 ? 24.844 1.053 -15.219 1 95.12 141 PHE B CA 1
ATOM 5405 C C . PHE B 1 141 ? 23.609 0.569 -15.992 1 95.12 141 PHE B C 1
ATOM 5407 O O . PHE B 1 141 ? 23.672 -0.46 -16.672 1 95.12 141 PHE B O 1
ATOM 5414 N N . SER B 1 142 ? 22.516 1.271 -15.883 1 96.31 142 SER B N 1
ATOM 5415 C CA . SER B 1 142 ? 21.312 0.897 -16.609 1 96.31 142 SER B CA 1
ATOM 5416 C C . SER B 1 142 ? 21.484 1.104 -18.109 1 96.31 142 SER B C 1
ATOM 5418 O O . SER B 1 142 ? 20.984 0.313 -18.922 1 96.31 142 SER B O 1
ATOM 5420 N N . ILE B 1 143 ? 22.172 2.152 -18.484 1 97.56 143 ILE B N 1
ATOM 5421 C CA . ILE B 1 143 ? 22.469 2.383 -19.891 1 97.56 143 ILE B CA 1
ATOM 5422 C C . ILE B 1 143 ? 23.359 1.262 -20.422 1 97.56 143 ILE B C 1
ATOM 5424 O O . ILE B 1 143 ? 23.094 0.704 -21.484 1 97.56 143 ILE B O 1
ATOM 5428 N N . LEU B 1 144 ? 24.359 0.896 -19.656 1 96.5 144 LEU B N 1
ATOM 5429 C CA . LEU B 1 144 ? 25.266 -0.188 -20.047 1 96.5 144 LEU B CA 1
ATOM 5430 C C . LEU B 1 144 ? 24.5 -1.504 -20.156 1 96.5 144 LEU B C 1
ATOM 5432 O O . LEU B 1 144 ? 24.781 -2.312 -21.047 1 96.5 144 LEU B O 1
ATOM 5436 N N . LEU B 1 145 ? 23.594 -1.707 -19.266 1 95.12 145 LEU B N 1
ATOM 5437 C CA . LEU B 1 145 ? 22.766 -2.896 -19.312 1 95.12 145 LEU B CA 1
ATOM 5438 C C . LEU B 1 145 ? 22.047 -2.996 -20.656 1 95.12 145 LEU B C 1
ATOM 5440 O O . LEU B 1 145 ? 22.031 -4.059 -21.281 1 95.12 145 LEU B O 1
ATOM 5444 N N . ASN B 1 146 ? 21.453 -1.934 -21.047 1 95.62 146 ASN B N 1
ATOM 5445 C CA . ASN B 1 146 ? 20.734 -1.918 -22.312 1 95.62 146 ASN B CA 1
ATOM 5446 C C . ASN B 1 146 ? 21.672 -2.064 -23.5 1 95.62 146 ASN B C 1
ATOM 5448 O O . ASN B 1 146 ? 21.312 -2.656 -24.516 1 95.62 146 ASN B O 1
ATOM 5452 N N . VAL B 1 147 ? 22.906 -1.573 -23.391 1 95.12 147 VAL B N 1
ATOM 5453 C CA . VAL B 1 147 ? 23.906 -1.755 -24.438 1 95.12 147 VAL B CA 1
ATOM 5454 C C . VAL B 1 147 ? 24.281 -3.23 -24.547 1 95.12 147 VAL B C 1
ATOM 5456 O O . VAL B 1 147 ? 24.391 -3.775 -25.641 1 95.12 147 VAL B O 1
ATOM 5459 N N . PHE B 1 148 ? 24.422 -3.863 -23.438 1 92.81 148 PHE B N 1
ATOM 5460 C CA . PHE B 1 148 ? 24.734 -5.289 -23.422 1 92.81 148 PHE B CA 1
ATOM 5461 C C . PHE B 1 148 ? 23.562 -6.102 -23.969 1 92.81 148 PHE B C 1
ATOM 5463 O O . PHE B 1 148 ? 23.766 -7.129 -24.625 1 92.81 148 PHE B O 1
ATOM 5470 N N . ASP B 1 149 ? 22.438 -5.641 -23.641 1 91.06 149 ASP B N 1
ATOM 5471 C CA . ASP B 1 149 ? 21.25 -6.309 -24.172 1 91.06 149 ASP B CA 1
ATOM 5472 C C . ASP B 1 149 ? 21.219 -6.227 -25.703 1 91.06 149 ASP B C 1
ATOM 5474 O O . ASP B 1 149 ? 20.906 -7.215 -26.359 1 91.06 149 ASP B O 1
ATOM 5478 N N . ILE B 1 150 ? 21.5 -5.102 -26.25 1 91.44 150 ILE B N 1
ATOM 5479 C CA . ILE B 1 150 ? 21.547 -4.906 -27.703 1 91.44 150 ILE B CA 1
ATOM 5480 C C . ILE B 1 150 ? 22.656 -5.762 -28.297 1 91.44 150 ILE B C 1
ATOM 5482 O O . ILE B 1 150 ? 22.484 -6.375 -29.359 1 91.44 150 ILE B O 1
ATOM 5486 N N . GLY B 1 151 ? 23.781 -5.816 -27.641 1 88.31 151 GLY B N 1
ATOM 5487 C CA . GLY B 1 151 ? 24.891 -6.652 -28.094 1 88.31 151 GLY B CA 1
ATOM 5488 C C . GLY B 1 151 ? 24.531 -8.133 -28.125 1 88.31 151 GLY B C 1
ATOM 5489 O O . GLY B 1 151 ? 24.875 -8.836 -29.078 1 88.31 151 GLY B O 1
ATOM 5490 N N . HIS B 1 152 ? 23.906 -8.523 -27.125 1 85.62 152 HIS B N 1
ATOM 5491 C CA . HIS B 1 152 ? 23.469 -9.914 -27.062 1 85.62 152 HIS B CA 1
ATOM 5492 C C . HIS B 1 152 ? 22.484 -10.234 -28.172 1 85.62 152 HIS B C 1
ATOM 5494 O O . HIS B 1 152 ? 22.562 -11.297 -28.797 1 85.62 152 HIS B O 1
ATOM 5500 N N . THR B 1 153 ? 21.547 -9.344 -28.359 1 84.25 153 THR B N 1
ATOM 5501 C CA . THR B 1 153 ? 20.562 -9.539 -29.406 1 84.25 153 THR B CA 1
ATOM 5502 C C . THR B 1 153 ? 21.219 -9.508 -30.781 1 84.25 153 THR B C 1
ATOM 5504 O O . THR B 1 153 ? 20.812 -10.25 -31.688 1 84.25 153 THR B O 1
ATOM 5507 N N . ALA B 1 154 ? 22.156 -8.688 -30.938 1 84.81 154 ALA B N 1
ATOM 5508 C CA . ALA B 1 154 ? 22.859 -8.578 -32.219 1 84.81 154 ALA B CA 1
ATOM 5509 C C . ALA B 1 154 ? 23.625 -9.867 -32.531 1 84.81 154 ALA B C 1
ATOM 5511 O O . ALA B 1 154 ? 23.797 -10.219 -33.688 1 84.81 154 ALA B O 1
ATOM 5512 N N . SER B 1 155 ? 23.984 -10.492 -31.438 1 81.81 155 SER B N 1
ATOM 5513 C CA . SER B 1 155 ? 24.703 -11.758 -31.641 1 81.81 155 SER B CA 1
ATOM 5514 C C . SER B 1 155 ? 23.75 -12.852 -32.125 1 81.81 155 SER B C 1
ATOM 5516 O O . SER B 1 155 ? 24.188 -13.836 -32.719 1 81.81 155 SER B O 1
ATOM 5518 N N . HIS B 1 156 ? 22.469 -12.602 -31.844 1 76.44 156 HIS B N 1
ATOM 5519 C CA . HIS B 1 156 ? 21.453 -13.562 -32.281 1 76.44 156 HIS B CA 1
ATOM 5520 C C . HIS B 1 156 ? 20.578 -12.984 -33.375 1 76.44 156 HIS B C 1
ATOM 5522 O O . HIS B 1 156 ? 19.391 -13.305 -33.469 1 76.44 156 HIS B O 1
ATOM 5528 N N . ILE B 1 157 ? 21.047 -12.156 -34.094 1 67 157 ILE B N 1
ATOM 5529 C CA . ILE B 1 157 ? 20.297 -11.32 -35.031 1 67 157 ILE B CA 1
ATOM 5530 C C . ILE B 1 157 ? 19.422 -12.203 -35.906 1 67 157 ILE B C 1
ATOM 5532 O O . ILE B 1 157 ? 18.312 -11.805 -36.281 1 67 157 ILE B O 1
ATOM 5536 N N . GLN B 1 158 ? 19.781 -13.336 -36.156 1 65.12 158 GLN B N 1
ATOM 5537 C CA . GLN B 1 158 ? 19.031 -14.148 -37.125 1 65.12 158 GLN B CA 1
ATOM 5538 C C . GLN B 1 158 ? 17.703 -14.625 -36.5 1 65.12 158 GLN B C 1
ATOM 5540 O O . GLN B 1 158 ? 16.75 -14.93 -37.219 1 65.12 158 GLN B O 1
ATOM 5545 N N . CYS B 1 159 ? 17.547 -14.586 -35.125 1 64.44 159 CYS B N 1
ATOM 5546 C CA . CYS B 1 159 ? 16.391 -15.234 -34.531 1 64.44 159 CYS B CA 1
ATOM 5547 C C . CYS B 1 159 ? 15.57 -14.242 -33.719 1 64.44 159 CYS B C 1
ATOM 5549 O O . CYS B 1 159 ? 14.477 -14.578 -33.25 1 64.44 159 CYS B O 1
ATOM 5551 N N . LYS B 1 160 ? 16.047 -13.094 -33.656 1 69.88 160 LYS B N 1
ATOM 5552 C CA . LYS B 1 160 ? 15.336 -12.242 -32.688 1 69.88 160 LYS B CA 1
ATOM 5553 C C . LYS B 1 160 ? 14.594 -11.125 -33.406 1 69.88 160 LYS B C 1
ATOM 5555 O O . LYS B 1 160 ? 14.945 -10.758 -34.531 1 69.88 160 LYS B O 1
ATOM 5560 N N . SER B 1 161 ? 13.438 -10.711 -32.938 1 74.25 161 SER B N 1
ATOM 5561 C CA . SER B 1 161 ? 12.547 -9.688 -33.469 1 74.25 161 SER B CA 1
ATOM 5562 C C . SER B 1 161 ? 13.195 -8.305 -33.406 1 74.25 161 SER B C 1
ATOM 5564 O O . SER B 1 161 ? 14.117 -8.094 -32.625 1 74.25 161 SER B O 1
ATOM 5566 N N . GLN B 1 162 ? 12.797 -7.418 -34.312 1 79.31 162 GLN B N 1
ATOM 5567 C CA . GLN B 1 162 ? 13.273 -6.039 -34.375 1 79.31 162 GLN B CA 1
ATOM 5568 C C . GLN B 1 162 ? 12.961 -5.281 -33.094 1 79.31 162 GLN B C 1
ATOM 5570 O O . GLN B 1 162 ? 13.719 -4.395 -32.688 1 79.31 162 GLN B O 1
ATOM 5575 N N . LEU B 1 163 ? 11.898 -5.703 -32.375 1 82.19 163 LEU B N 1
ATOM 5576 C CA . LEU B 1 163 ? 11.484 -4.992 -31.188 1 82.19 163 LEU B CA 1
ATOM 5577 C C . LEU B 1 163 ? 12.5 -5.188 -30.062 1 82.19 163 LEU B C 1
ATOM 5579 O O . LEU B 1 163 ? 12.617 -4.352 -29.172 1 82.19 163 LEU B O 1
ATOM 5583 N N . GLU B 1 164 ? 13.289 -6.141 -30.234 1 86.69 164 GLU B N 1
ATOM 5584 C CA . GLU B 1 164 ? 14.312 -6.434 -29.234 1 86.69 164 GLU B CA 1
ATOM 5585 C C . GLU B 1 164 ? 15.469 -5.445 -29.328 1 86.69 164 GLU B C 1
ATOM 5587 O O . GLU B 1 164 ? 16.25 -5.297 -28.375 1 86.69 164 GLU B O 1
ATOM 5592 N N . PHE B 1 165 ? 15.477 -4.812 -30.453 1 88 165 PHE B N 1
ATOM 5593 C CA . PHE B 1 165 ? 16.5 -3.793 -30.641 1 88 165 PHE B CA 1
ATOM 5594 C C . PHE B 1 165 ? 15.961 -2.414 -30.281 1 88 165 PHE B C 1
ATOM 5596 O O . PHE B 1 165 ? 16.672 -1.604 -29.672 1 88 165 PHE B O 1
ATOM 5603 N N . ILE B 1 166 ? 14.781 -2.205 -30.562 1 91.62 166 ILE B N 1
ATOM 5604 C CA . ILE B 1 166 ? 14.188 -0.874 -30.469 1 91.62 166 ILE B CA 1
ATOM 5605 C C . ILE B 1 166 ? 13.891 -0.56 -29 1 91.62 166 ILE B C 1
ATOM 5607 O O . ILE B 1 166 ? 14.094 0.567 -28.547 1 91.62 166 ILE B O 1
ATOM 5611 N N . PHE B 1 167 ? 13.43 -1.498 -28.234 1 94.38 167 PHE B N 1
ATOM 5612 C CA . PHE B 1 167 ? 13.016 -1.27 -26.859 1 94.38 167 PHE B CA 1
ATOM 5613 C C . PHE B 1 167 ? 14.195 -0.826 -26.016 1 94.38 167 PHE B C 1
ATOM 5615 O O . PHE B 1 167 ? 14.141 0.214 -25.344 1 94.38 167 PHE B O 1
ATOM 5622 N N . PRO B 1 168 ? 15.336 -1.516 -26.062 1 94.81 168 PRO B N 1
ATOM 5623 C CA . PRO B 1 168 ? 16.484 -1.051 -25.281 1 94.81 168 PRO B CA 1
ATOM 5624 C C . PRO B 1 168 ? 17.047 0.273 -25.781 1 94.81 168 PRO B C 1
ATOM 5626 O O . PRO B 1 168 ? 17.562 1.07 -25 1 94.81 168 PRO B O 1
ATOM 5629 N N . ALA B 1 169 ? 16.938 0.532 -27.047 1 95.75 169 ALA B N 1
ATOM 5630 C CA . ALA B 1 169 ? 17.422 1.796 -27.609 1 95.75 169 ALA B CA 1
ATOM 5631 C C . ALA B 1 169 ? 16.609 2.973 -27.062 1 95.75 169 ALA B C 1
ATOM 5633 O O . ALA B 1 169 ? 17.172 3.996 -26.672 1 95.75 169 ALA B O 1
ATOM 5634 N N . ILE B 1 170 ? 15.328 2.832 -27.016 1 96.69 170 ILE B N 1
ATOM 5635 C CA . ILE B 1 170 ? 14.461 3.871 -26.469 1 96.69 170 ILE B CA 1
ATOM 5636 C C . ILE B 1 170 ? 14.734 4.027 -24.969 1 96.69 170 ILE B C 1
ATOM 5638 O O . ILE B 1 170 ? 14.695 5.141 -24.438 1 96.69 170 ILE B O 1
ATOM 5642 N N . GLU B 1 171 ? 15.039 2.93 -24.359 1 97.19 171 GLU B N 1
ATOM 5643 C CA . GLU B 1 171 ? 15.336 2.963 -22.938 1 97.19 171 GLU B CA 1
ATOM 5644 C C . GLU B 1 171 ? 16.609 3.764 -22.656 1 97.19 171 GLU B C 1
ATOM 5646 O O . GLU B 1 171 ? 16.656 4.52 -21.672 1 97.19 171 GLU B O 1
ATOM 5651 N N . ILE B 1 172 ? 17.609 3.609 -23.484 1 97.75 172 ILE B N 1
ATOM 5652 C CA . ILE B 1 172 ? 18.859 4.348 -23.328 1 97.75 172 ILE B CA 1
ATOM 5653 C C . ILE B 1 172 ? 18.578 5.848 -23.422 1 97.75 172 ILE B C 1
ATOM 5655 O O . ILE B 1 172 ? 19.047 6.621 -22.578 1 97.75 172 ILE B O 1
ATOM 5659 N N . LEU B 1 173 ? 17.797 6.215 -24.359 1 97.31 173 LEU B N 1
ATOM 5660 C CA . LEU B 1 173 ? 17.438 7.621 -24.516 1 97.31 173 LEU B CA 1
ATOM 5661 C C . LEU B 1 173 ? 16.625 8.117 -23.328 1 97.31 173 LEU B C 1
ATOM 5663 O O . LEU B 1 173 ? 16.859 9.219 -22.828 1 97.31 173 LEU B O 1
ATOM 5667 N N . PHE B 1 174 ? 15.719 7.359 -22.891 1 98.25 174 PHE B N 1
ATOM 5668 C CA . PHE B 1 174 ? 14.844 7.707 -21.781 1 98.25 174 PHE B CA 1
ATOM 5669 C C . PHE B 1 174 ? 15.648 7.922 -20.5 1 98.25 174 PHE B C 1
ATOM 5671 O O . PHE B 1 174 ? 15.492 8.945 -19.828 1 98.25 174 PHE B O 1
ATOM 5678 N N . ILE B 1 175 ? 16.531 6.965 -20.219 1 98.12 175 ILE B N 1
ATOM 5679 C CA . ILE B 1 175 ? 17.344 7.039 -19 1 98.12 175 ILE B CA 1
ATOM 5680 C C . ILE B 1 175 ? 18.281 8.25 -19.078 1 98.12 175 ILE B C 1
ATOM 5682 O O . ILE B 1 175 ? 18.422 8.984 -18.109 1 98.12 175 ILE B O 1
ATOM 5686 N N . SER B 1 176 ? 18.875 8.492 -20.234 1 97.88 176 SER B N 1
ATOM 5687 C CA . SER B 1 176 ? 19.828 9.586 -20.391 1 97.88 176 SER B CA 1
ATOM 5688 C C . SER B 1 176 ? 19.141 10.938 -20.203 1 97.88 176 SER B C 1
ATOM 5690 O O . SER B 1 176 ? 19.625 11.766 -19.422 1 97.88 176 SER B O 1
ATOM 5692 N N . ILE B 1 177 ? 18.016 11.117 -20.812 1 97.62 177 ILE B N 1
ATOM 5693 C CA . ILE B 1 177 ? 17.328 12.398 -20.75 1 97.62 177 ILE B CA 1
ATOM 5694 C C . ILE B 1 177 ? 16.703 12.586 -19.375 1 97.62 177 ILE B C 1
ATOM 5696 O O . ILE B 1 177 ? 16.766 13.68 -18.797 1 97.62 177 ILE B O 1
ATOM 5700 N N . GLN B 1 178 ? 16.156 11.586 -18.859 1 97.81 178 GLN B N 1
ATOM 5701 C CA . GLN B 1 178 ? 15.539 11.664 -17.547 1 97.81 178 GLN B CA 1
ATOM 5702 C C . GLN B 1 178 ? 16.578 11.969 -16.469 1 97.81 178 GLN B C 1
ATOM 5704 O O . GLN B 1 178 ? 16.344 12.781 -15.578 1 97.81 178 GLN B O 1
ATOM 5709 N N . THR B 1 179 ? 17.703 11.234 -16.531 1 97.5 179 THR B N 1
ATOM 5710 C CA . THR B 1 179 ? 18.75 11.469 -15.562 1 97.5 179 THR B CA 1
ATOM 5711 C C . THR B 1 179 ? 19.234 12.922 -15.617 1 97.5 179 THR B C 1
ATOM 5713 O O . THR B 1 179 ? 19.438 13.555 -14.578 1 97.5 179 THR B O 1
ATOM 5716 N N . TYR B 1 180 ? 19.328 13.43 -16.781 1 96.31 180 TYR B N 1
ATOM 5717 C CA . TYR B 1 180 ? 19.719 14.82 -16.938 1 96.31 180 TYR B CA 1
ATOM 5718 C C . TYR B 1 180 ? 18.672 15.758 -16.328 1 96.31 180 TYR B C 1
ATOM 5720 O O . TYR B 1 180 ? 19.016 16.703 -15.617 1 96.31 180 TYR B O 1
ATOM 5728 N N . PHE B 1 181 ? 17.484 15.539 -16.594 1 96.62 181 PHE B N 1
ATOM 5729 C CA . PHE 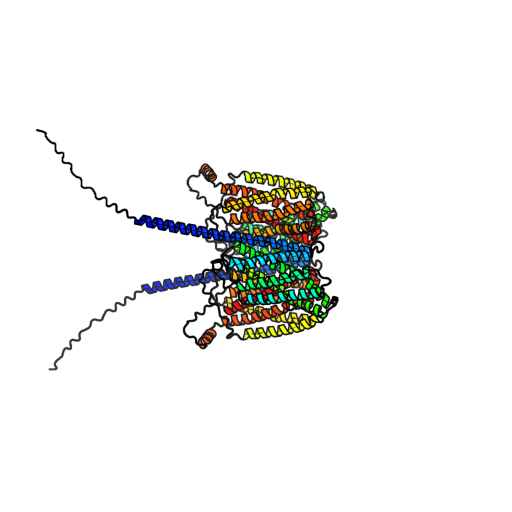B 1 181 ? 16.359 16.344 -16.109 1 96.62 181 PHE B CA 1
ATOM 5730 C C . PHE B 1 181 ? 16.328 16.359 -14.586 1 96.62 181 PHE B C 1
ATOM 5732 O O . PHE B 1 181 ? 16.266 17.438 -13.977 1 96.62 181 PHE B O 1
ATOM 5739 N N . ILE B 1 182 ? 16.406 15.195 -14 1 95.75 182 ILE B N 1
ATOM 5740 C CA . ILE B 1 182 ? 16.312 15.102 -12.547 1 95.75 182 ILE B CA 1
ATOM 5741 C C . ILE B 1 182 ? 17.562 15.711 -11.914 1 95.75 182 ILE B C 1
ATOM 5743 O O . ILE B 1 182 ? 17.484 16.422 -10.914 1 95.75 182 ILE B O 1
ATOM 5747 N N . TRP B 1 183 ? 18.719 15.492 -12.531 1 93.5 183 TRP B N 1
ATOM 5748 C CA . TRP B 1 183 ? 19.984 16 -12.023 1 93.5 183 TRP B CA 1
ATOM 5749 C C . TRP B 1 183 ? 19.984 17.531 -11.992 1 93.5 183 TRP B C 1
ATOM 5751 O O . TRP B 1 183 ? 20.406 18.141 -11 1 93.5 183 TRP B O 1
ATOM 5761 N N . CYS B 1 184 ? 19.391 18.125 -12.93 1 92 184 CYS B N 1
ATOM 5762 C CA . CYS B 1 184 ? 19.484 19.578 -13.07 1 92 184 CYS B CA 1
ATOM 5763 C C . CYS B 1 184 ? 18.312 20.266 -12.398 1 92 184 CYS B C 1
ATOM 5765 O O . CYS B 1 184 ? 18.422 21.391 -11.93 1 92 184 CYS B O 1
ATOM 5767 N N . HIS B 1 185 ? 17.203 19.578 -12.281 1 91.88 185 HIS B N 1
ATOM 5768 C CA . HIS B 1 185 ? 16 20.344 -11.938 1 91.88 185 HIS B CA 1
ATOM 5769 C C . HIS B 1 185 ? 15.266 19.703 -10.758 1 91.88 185 HIS B C 1
ATOM 5771 O O . HIS B 1 185 ? 14.109 20.031 -10.492 1 91.88 185 HIS B O 1
ATOM 5777 N N . ALA B 1 186 ? 15.852 18.875 -10.039 1 90 186 ALA B N 1
ATOM 5778 C CA . ALA B 1 186 ? 15.203 18.203 -8.914 1 90 186 ALA B CA 1
ATOM 5779 C C . ALA B 1 186 ? 14.836 19.203 -7.82 1 90 186 ALA B C 1
ATOM 5781 O O . ALA B 1 186 ? 13.891 18.984 -7.059 1 90 186 ALA B O 1
ATOM 5782 N N . LYS B 1 187 ? 15.492 20.391 -7.734 1 88.19 187 LYS B N 1
ATOM 5783 C CA . LYS B 1 187 ? 15.281 21.359 -6.66 1 88.19 187 LYS B CA 1
ATOM 5784 C C . LYS B 1 187 ? 14.258 22.406 -7.07 1 88.19 187 LYS B C 1
ATOM 5786 O O . LYS B 1 187 ? 13.82 23.203 -6.242 1 88.19 18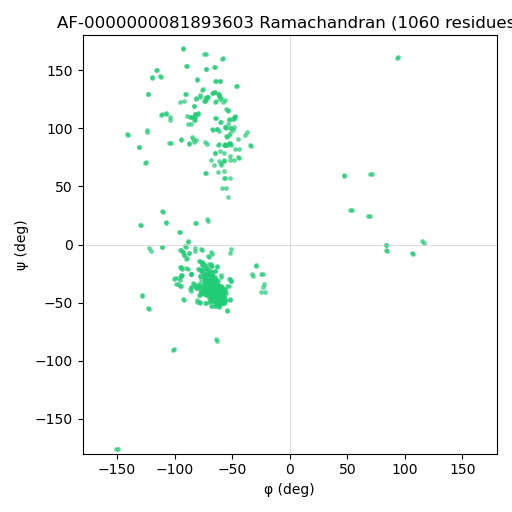7 LYS B O 1
ATOM 5791 N N . ASP B 1 188 ? 13.836 22.328 -8.281 1 86.81 188 ASP B N 1
ATOM 5792 C CA . ASP B 1 188 ? 12.961 23.375 -8.805 1 86.81 188 ASP B CA 1
ATOM 5793 C C . ASP B 1 188 ? 11.547 23.25 -8.234 1 86.81 188 ASP B C 1
ATOM 5795 O O . ASP B 1 188 ? 10.984 22.156 -8.203 1 86.81 188 ASP B O 1
ATOM 5799 N N . CYS B 1 189 ? 11.109 24.297 -7.633 1 87.81 189 CYS B N 1
ATOM 5800 C CA . CYS B 1 189 ? 9.695 24.422 -7.297 1 87.81 189 CYS B CA 1
ATOM 5801 C C . CYS B 1 189 ? 8.945 25.188 -8.383 1 87.81 189 CYS B C 1
ATOM 5803 O O . CYS B 1 189 ? 8.844 26.422 -8.32 1 87.81 189 CYS B O 1
ATOM 5805 N N . THR B 1 190 ? 8.438 24.531 -9.352 1 89.69 190 THR B N 1
ATOM 5806 C CA . THR B 1 190 ? 7.801 25.156 -10.516 1 89.69 190 THR B CA 1
ATOM 5807 C C . THR B 1 190 ? 6.52 25.875 -10.109 1 89.69 190 THR B C 1
ATOM 5809 O O . THR B 1 190 ? 5.68 25.312 -9.398 1 89.69 190 THR B O 1
ATOM 5812 N N . GLN B 1 191 ? 6.398 27.094 -10.531 1 89.19 191 GLN B N 1
ATOM 5813 C CA . GLN B 1 191 ? 5.258 27.922 -10.156 1 89.19 191 GLN B CA 1
ATOM 5814 C C . GLN B 1 191 ? 4.352 28.188 -11.352 1 89.19 191 GLN B C 1
ATOM 5816 O O . GLN B 1 191 ? 3.307 28.828 -11.219 1 89.19 191 GLN B O 1
ATOM 5821 N N . VAL B 1 192 ? 4.766 27.688 -12.484 1 89.31 192 VAL B N 1
ATOM 5822 C CA . VAL B 1 192 ? 3.971 27.906 -13.688 1 89.31 192 VAL B CA 1
ATOM 5823 C C . VAL B 1 192 ? 3.436 26.578 -14.203 1 89.31 192 VAL B C 1
ATOM 5825 O O . VAL B 1 192 ? 4.086 25.531 -14.055 1 89.31 192 VAL B O 1
ATOM 5828 N N . GLN B 1 193 ? 2.234 26.641 -14.867 1 91.12 193 GLN B N 1
ATOM 5829 C CA . GLN B 1 193 ? 1.61 25.469 -15.461 1 91.12 193 GLN B CA 1
ATOM 5830 C C . GLN B 1 193 ? 1.611 24.297 -14.484 1 91.12 193 GLN B C 1
ATOM 5832 O O . GLN B 1 193 ? 2.115 23.219 -14.805 1 91.12 193 GLN B O 1
ATOM 5837 N N . HIS B 1 194 ? 1.021 24.469 -13.43 1 91.44 194 HIS B N 1
ATOM 5838 C CA . HIS B 1 194 ? 1.024 23.5 -12.336 1 91.44 194 HIS B CA 1
ATOM 5839 C C . HIS B 1 194 ? 0.428 22.172 -12.781 1 91.44 194 HIS B C 1
ATOM 5841 O O . HIS B 1 194 ? 1.015 21.109 -12.539 1 91.44 194 HIS B O 1
ATOM 5847 N N . ASN B 1 195 ? -0.624 22.219 -13.516 1 91.31 195 ASN B N 1
ATOM 5848 C CA . ASN B 1 195 ? -1.338 21 -13.852 1 91.31 195 ASN B CA 1
ATOM 5849 C C . ASN B 1 195 ? -0.562 20.156 -14.867 1 91.31 195 ASN B C 1
ATOM 5851 O O . ASN B 1 195 ? -0.446 18.938 -14.711 1 91.31 195 ASN B O 1
ATOM 5855 N N . LEU B 1 196 ? -0.061 20.844 -15.797 1 93.44 196 LEU B N 1
ATOM 5856 C CA . LEU B 1 196 ? 0.694 20.125 -16.812 1 93.44 196 LEU B CA 1
ATOM 5857 C C . LEU B 1 196 ? 1.97 19.531 -16.234 1 93.44 196 LEU B C 1
ATOM 5859 O O . LEU B 1 196 ? 2.348 18.406 -16.562 1 93.44 196 LEU B O 1
ATOM 5863 N N . THR B 1 197 ? 2.57 20.281 -15.391 1 95.31 197 THR B N 1
ATOM 5864 C CA . THR B 1 197 ? 3.801 19.812 -14.766 1 95.31 197 THR B CA 1
ATOM 5865 C C . THR B 1 197 ? 3.516 18.641 -13.82 1 95.31 197 THR B C 1
ATOM 5867 O O . THR B 1 197 ? 4.254 17.656 -13.805 1 95.31 197 THR B O 1
ATOM 5870 N N . ARG B 1 198 ? 2.453 18.703 -13.109 1 96.06 198 ARG B N 1
ATOM 5871 C CA . ARG B 1 198 ? 2.088 17.609 -12.219 1 96.06 198 ARG B CA 1
ATOM 5872 C C . ARG B 1 198 ? 1.746 16.344 -13.016 1 96.06 198 ARG B C 1
ATOM 5874 O O . ARG B 1 198 ? 2.16 15.242 -12.648 1 96.06 198 ARG B O 1
ATOM 5881 N N . CYS B 1 199 ? 1.038 16.5 -14.031 1 96.06 199 CYS B N 1
ATOM 5882 C CA . CYS B 1 199 ? 0.669 15.359 -14.859 1 96.06 199 CYS B CA 1
ATOM 5883 C C . CYS B 1 199 ? 1.897 14.758 -15.531 1 96.06 199 CYS B C 1
ATOM 5885 O O . CYS B 1 199 ? 2.025 13.531 -15.617 1 96.06 199 CYS B O 1
ATOM 5887 N N . GLY B 1 200 ? 2.73 15.656 -16.062 1 97.38 200 GLY B N 1
ATOM 5888 C CA . GLY B 1 200 ? 3.957 15.164 -16.672 1 97.38 200 GLY B CA 1
ATOM 5889 C C . GLY B 1 200 ? 4.848 14.414 -15.695 1 97.38 200 GLY B C 1
ATOM 5890 O O . GLY B 1 200 ? 5.398 13.367 -16.031 1 97.38 200 GLY B O 1
ATOM 5891 N N . LEU B 1 201 ? 4.98 14.914 -14.5 1 97.56 201 LEU B N 1
ATOM 5892 C CA . LEU B 1 201 ? 5.797 14.266 -13.484 1 97.56 201 LEU B CA 1
ATOM 5893 C C . LEU B 1 201 ? 5.195 12.922 -13.07 1 97.56 201 LEU B C 1
ATOM 5895 O O . LEU B 1 201 ? 5.914 11.938 -12.922 1 97.56 201 LEU B O 1
ATOM 5899 N N . MET B 1 202 ? 3.881 12.867 -12.945 1 97.62 202 MET B N 1
ATOM 5900 C CA . MET B 1 202 ? 3.213 11.625 -12.57 1 97.62 202 MET B CA 1
ATOM 5901 C C . MET B 1 202 ? 3.309 10.594 -13.688 1 97.62 202 MET B C 1
ATOM 5903 O O . MET B 1 202 ? 3.443 9.398 -13.43 1 97.62 202 MET B O 1
ATOM 5907 N N . LEU B 1 203 ? 3.244 11.102 -14.883 1 97.81 203 LEU B N 1
ATOM 5908 C CA . LEU B 1 203 ? 3.408 10.203 -16.016 1 97.81 203 LEU B CA 1
ATOM 5909 C C . LEU B 1 203 ? 4.805 9.594 -16.031 1 97.81 203 LEU B C 1
ATOM 5911 O O . LEU B 1 203 ? 4.961 8.391 -16.266 1 97.81 203 LEU B O 1
ATOM 5915 N N . THR B 1 204 ? 5.781 10.398 -15.812 1 98.38 204 THR B N 1
ATOM 5916 C CA . THR B 1 204 ? 7.16 9.922 -15.773 1 98.38 204 THR B CA 1
ATOM 5917 C C . THR B 1 204 ? 7.375 8.969 -14.602 1 98.38 204 THR B C 1
ATOM 5919 O O . THR B 1 204 ? 8.031 7.941 -14.75 1 98.38 204 THR B O 1
ATOM 5922 N N . LEU B 1 205 ? 6.809 9.289 -13.508 1 98 205 LEU B N 1
ATOM 5923 C CA . LEU B 1 205 ? 6.895 8.438 -12.328 1 98 205 LEU B CA 1
ATOM 5924 C C . LEU B 1 205 ? 6.242 7.082 -12.594 1 98 205 LEU B C 1
ATOM 5926 O O . LEU B 1 205 ? 6.82 6.039 -12.273 1 98 205 LEU B O 1
ATOM 5930 N N . THR B 1 206 ? 5.086 7.078 -13.141 1 97.81 206 THR B N 1
ATOM 5931 C CA . THR B 1 206 ? 4.363 5.84 -13.414 1 97.81 206 THR B CA 1
ATOM 5932 C C . THR B 1 206 ? 5.109 4.996 -14.445 1 97.81 206 THR B C 1
ATOM 5934 O O . THR B 1 206 ? 5.117 3.766 -14.352 1 97.81 206 THR B O 1
ATOM 5937 N N . SER B 1 207 ? 5.719 5.672 -15.398 1 98.12 207 SER B N 1
ATOM 5938 C CA . SER B 1 207 ? 6.52 4.938 -16.375 1 98.12 207 SER B CA 1
ATOM 5939 C C . SER B 1 207 ? 7.676 4.211 -15.695 1 98.12 207 SER B C 1
ATOM 5941 O O . SER B 1 207 ? 7.926 3.035 -15.977 1 98.12 207 SER B O 1
ATOM 5943 N N . ASN B 1 208 ? 8.336 4.93 -14.797 1 98.25 208 ASN B N 1
ATOM 5944 C CA . ASN B 1 208 ? 9.43 4.305 -14.055 1 98.25 208 ASN B CA 1
ATOM 5945 C C . ASN B 1 208 ? 8.922 3.17 -13.172 1 98.25 208 ASN B C 1
ATOM 5947 O O . ASN B 1 208 ? 9.578 2.129 -13.062 1 98.25 208 ASN B O 1
ATOM 5951 N N . PHE B 1 209 ? 7.844 3.346 -12.625 1 97.38 209 PHE B N 1
ATOM 5952 C CA . PHE B 1 209 ? 7.285 2.322 -11.75 1 97.38 209 PHE B CA 1
ATOM 5953 C C . PHE B 1 209 ? 6.922 1.071 -12.539 1 97.38 209 PHE B C 1
ATOM 5955 O O . PHE B 1 209 ? 7.18 -0.048 -12.094 1 97.38 209 PHE B O 1
ATOM 5962 N N . LEU B 1 210 ? 6.328 1.263 -13.656 1 97.75 210 LEU B N 1
ATOM 5963 C CA . LEU B 1 210 ? 5.941 0.131 -14.492 1 97.75 210 LEU B CA 1
ATOM 5964 C C . LEU B 1 210 ? 7.168 -0.582 -15.047 1 97.75 210 LEU B C 1
ATOM 5966 O O . LEU B 1 210 ? 7.164 -1.805 -15.203 1 97.75 210 LEU B O 1
ATOM 5970 N N . LEU B 1 211 ? 8.211 0.192 -15.375 1 97 211 LEU B N 1
ATOM 5971 C CA . LEU B 1 211 ? 9.461 -0.428 -15.797 1 97 211 LEU B CA 1
ATOM 5972 C C . LEU B 1 211 ? 10.07 -1.253 -14.664 1 97 211 LEU B C 1
ATOM 5974 O O . LEU B 1 211 ? 10.609 -2.334 -14.898 1 97 211 LEU B O 1
ATOM 5978 N N . TRP B 1 212 ? 9.977 -0.75 -13.469 1 95.94 212 TRP B N 1
ATOM 5979 C CA . TRP B 1 212 ? 10.422 -1.492 -12.297 1 95.94 212 TRP B CA 1
ATOM 5980 C C . TRP B 1 212 ? 9.609 -2.768 -12.109 1 95.94 212 TRP B C 1
ATOM 5982 O O . TRP B 1 212 ? 10.164 -3.834 -11.844 1 95.94 212 TRP B O 1
ATOM 5992 N N . LEU B 1 213 ? 8.289 -2.65 -12.266 1 94.75 213 LEU B N 1
ATOM 5993 C CA . LEU B 1 213 ? 7.406 -3.803 -12.133 1 94.75 213 LEU B CA 1
ATOM 5994 C C . LEU B 1 213 ? 7.727 -4.859 -13.18 1 94.75 213 LEU B C 1
ATOM 5996 O O . LEU B 1 213 ? 7.73 -6.059 -12.883 1 94.75 213 LEU B O 1
ATOM 6000 N N . LEU B 1 214 ? 7.98 -4.41 -14.352 1 93.81 214 LEU B N 1
ATOM 6001 C CA . LEU B 1 214 ? 8.359 -5.34 -15.406 1 93.81 214 LEU B CA 1
ATOM 6002 C C . LEU B 1 214 ? 9.664 -6.051 -15.055 1 93.81 214 LEU B C 1
ATOM 6004 O O . LEU B 1 214 ? 9.789 -7.262 -15.258 1 93.81 214 LEU B O 1
ATOM 6008 N N . ALA B 1 215 ? 10.602 -5.348 -14.508 1 91.81 215 ALA B N 1
ATOM 6009 C CA . ALA B 1 215 ? 11.906 -5.91 -14.172 1 91.81 215 ALA B CA 1
ATOM 6010 C C . ALA B 1 215 ? 11.789 -6.91 -13.023 1 91.81 215 ALA B C 1
ATOM 6012 O O . ALA B 1 215 ? 12.438 -7.957 -13.039 1 91.81 215 ALA B O 1
ATOM 6013 N N . VAL B 1 216 ? 10.953 -6.664 -12.094 1 90.44 216 VAL B N 1
ATOM 6014 C CA . VAL B 1 216 ? 10.844 -7.512 -10.914 1 90.44 216 VAL B CA 1
ATOM 6015 C C . VAL B 1 216 ? 10.055 -8.781 -11.258 1 90.44 216 VAL B C 1
ATOM 6017 O O . VAL B 1 216 ? 10.273 -9.836 -10.656 1 90.44 216 VAL B O 1
ATOM 6020 N N . THR B 1 217 ? 9.195 -8.719 -12.227 1 88 217 THR B N 1
ATOM 6021 C CA . THR B 1 217 ? 8.367 -9.867 -12.578 1 88 217 THR B CA 1
ATOM 6022 C C . THR B 1 217 ? 9.039 -10.703 -13.664 1 88 217 THR B C 1
ATOM 6024 O O . THR B 1 217 ? 8.57 -11.797 -13.984 1 88 217 THR B O 1
ATOM 6027 N N . ASN B 1 218 ? 10.102 -10.18 -14.211 1 83.81 218 ASN B N 1
ATOM 6028 C CA . ASN B 1 218 ? 10.82 -10.891 -15.258 1 83.81 218 ASN B CA 1
ATOM 6029 C C . ASN B 1 218 ? 11.727 -11.977 -14.68 1 83.81 218 ASN B C 1
ATOM 6031 O O . ASN B 1 218 ? 12.711 -11.672 -14.008 1 83.81 218 ASN B O 1
ATOM 6035 N N . ASP B 1 219 ? 11.43 -13.172 -14.914 1 77.75 219 ASP B N 1
ATOM 6036 C CA . ASP B 1 219 ? 12.219 -14.273 -14.375 1 77.75 219 ASP B CA 1
ATOM 6037 C C . ASP B 1 219 ? 13.258 -14.75 -15.383 1 77.75 219 ASP B C 1
ATOM 6039 O O . ASP B 1 219 ? 13.906 -15.781 -15.172 1 77.75 219 ASP B O 1
ATOM 6043 N N . SER B 1 220 ? 13.453 -14.008 -16.453 1 74.81 220 SER B N 1
ATOM 6044 C CA . SER B 1 220 ? 14.383 -14.438 -17.484 1 74.81 220 SER B CA 1
ATOM 6045 C C . SER B 1 220 ? 15.812 -14.492 -16.969 1 74.81 220 SER B C 1
ATOM 6047 O O . SER B 1 220 ? 16.562 -15.414 -17.281 1 74.81 220 SER B O 1
ATOM 6049 N N . VAL B 1 221 ? 16.094 -13.562 -16.156 1 72.25 221 VAL B N 1
ATOM 6050 C CA . VAL B 1 221 ? 17.453 -13.508 -15.617 1 72.25 221 VAL B CA 1
ATOM 6051 C C . VAL B 1 221 ? 17.703 -14.742 -14.75 1 72.25 221 VAL B C 1
ATOM 6053 O O . VAL B 1 221 ? 18.766 -15.352 -14.828 1 72.25 221 VAL B O 1
ATOM 6056 N N . HIS B 1 222 ? 16.781 -15.07 -13.992 1 68.81 222 HIS B N 1
ATOM 6057 C CA . HIS B 1 222 ? 16.922 -16.25 -13.148 1 68.81 222 HIS B CA 1
ATOM 6058 C C . HIS B 1 222 ? 17.031 -17.516 -13.984 1 68.81 222 HIS B C 1
ATOM 6060 O O . HIS B 1 222 ? 17.828 -18.406 -13.672 1 68.81 222 HIS B O 1
ATOM 6066 N N . ARG B 1 223 ? 16.297 -17.531 -14.969 1 73 223 ARG B N 1
ATOM 6067 C CA . ARG B 1 223 ? 16.344 -18.688 -15.852 1 73 223 ARG B CA 1
ATOM 6068 C C . ARG B 1 223 ? 17.672 -18.781 -16.578 1 73 223 ARG B C 1
ATOM 6070 O O . ARG B 1 223 ? 18.203 -19.875 -16.797 1 73 223 ARG B O 1
ATOM 6077 N N . GLU B 1 224 ? 18.156 -17.672 -16.859 1 71.38 224 GLU B N 1
ATOM 6078 C CA . GLU B 1 224 ? 19.469 -17.656 -17.516 1 71.38 224 GLU B CA 1
ATOM 6079 C C . GLU B 1 224 ? 20.578 -18.094 -16.562 1 71.38 224 GLU B C 1
ATOM 6081 O O . GLU B 1 224 ? 21.469 -18.844 -16.953 1 71.38 224 GLU B O 1
ATOM 6086 N N . ILE B 1 225 ? 20.516 -17.719 -15.375 1 67.94 225 ILE B N 1
ATOM 6087 C CA . ILE B 1 225 ? 21.484 -18.109 -14.367 1 67.94 225 ILE B CA 1
ATOM 6088 C C . ILE B 1 225 ? 21.406 -19.609 -14.125 1 67.94 225 ILE B C 1
ATOM 6090 O O . ILE B 1 225 ? 22.438 -20.297 -14.062 1 67.94 225 ILE B O 1
ATOM 6094 N N . GLU B 1 226 ? 20.172 -20.047 -14.086 1 70.25 226 GLU B N 1
ATOM 6095 C CA . GLU B 1 226 ? 19.984 -21.469 -13.883 1 70.25 226 GLU B CA 1
ATOM 6096 C C . GLU B 1 226 ? 20.5 -22.266 -15.078 1 70.25 226 GLU B C 1
ATOM 6098 O O . GLU B 1 226 ? 21.078 -23.344 -14.914 1 70.25 226 GLU B O 1
ATOM 6103 N N . SER B 1 227 ? 20.281 -21.75 -16.234 1 71.62 227 SER B N 1
ATOM 6104 C CA . SER B 1 227 ? 20.75 -22.438 -17.438 1 71.62 227 SER B CA 1
ATOM 6105 C C . SER B 1 227 ? 22.266 -22.438 -17.516 1 71.62 227 SER B C 1
ATOM 6107 O O . SER B 1 227 ? 22.859 -23.422 -17.984 1 71.62 227 SER B O 1
ATOM 6109 N N . GLU B 1 228 ? 22.875 -21.438 -17.078 1 68.25 228 GLU B N 1
ATOM 6110 C CA . GLU B 1 228 ? 24.328 -21.359 -17.047 1 68.25 228 GLU B CA 1
ATOM 6111 C C . GLU B 1 228 ? 24.891 -22.359 -16.031 1 68.25 228 GLU B C 1
ATOM 6113 O O . GLU B 1 228 ? 25.906 -23.016 -16.312 1 68.25 228 GLU B O 1
ATOM 6118 N N . GLN B 1 229 ? 24.219 -22.375 -14.945 1 67.44 229 GLN B N 1
ATOM 6119 C CA . GLN B 1 229 ? 24.672 -23.281 -13.898 1 67.44 229 GLN B CA 1
ATOM 6120 C C . GLN B 1 229 ? 24.516 -24.734 -14.336 1 67.44 229 GLN B C 1
ATOM 6122 O O . GLN B 1 229 ? 25.359 -25.578 -14.031 1 67.44 229 GLN B O 1
ATOM 6127 N N . ASN B 1 230 ? 23.359 -24.891 -15.102 1 67.25 230 ASN B N 1
ATOM 6128 C CA . ASN B 1 230 ? 23.094 -26.25 -15.562 1 67.25 230 ASN B CA 1
ATOM 6129 C C . ASN B 1 230 ? 23.766 -26.547 -16.891 1 67.25 230 ASN B C 1
ATOM 6131 O O . ASN B 1 230 ? 23.688 -27.656 -17.422 1 67.25 230 ASN B O 1
ATOM 6135 N N . GLN B 1 231 ? 24.562 -25.578 -17.484 1 62.25 231 GLN B N 1
ATOM 6136 C CA . GLN B 1 231 ? 25.297 -25.703 -18.734 1 62.25 231 GLN B CA 1
ATOM 6137 C C . GLN B 1 231 ? 24.375 -26.141 -19.859 1 62.25 231 GLN B C 1
ATOM 6139 O O . GLN B 1 231 ? 24.734 -26.984 -20.688 1 62.25 231 GLN B O 1
ATOM 6144 N N . THR B 1 232 ? 23.156 -25.766 -19.734 1 58.62 232 THR B N 1
ATOM 6145 C CA . THR B 1 232 ? 22.219 -26.203 -20.766 1 58.62 232 THR B CA 1
ATOM 6146 C C . THR B 1 232 ? 22.156 -25.203 -21.906 1 58.62 232 THR B C 1
ATOM 6148 O O . THR B 1 232 ? 21.547 -25.469 -22.953 1 58.62 232 THR B O 1
ATOM 6151 N N . VAL B 1 233 ? 22.531 -23.969 -21.797 1 55.78 233 VAL B N 1
ATOM 6152 C CA . VAL B 1 233 ? 22.328 -23 -22.859 1 55.78 233 VAL B CA 1
ATOM 6153 C C . VAL B 1 233 ? 23.469 -23.094 -23.859 1 55.78 233 VAL B C 1
ATOM 6155 O O . VAL B 1 233 ? 24.625 -22.844 -23.516 1 55.78 233 VAL B O 1
ATOM 6158 N N . PHE B 1 234 ? 23.266 -23.875 -24.859 1 53.81 234 PHE B N 1
ATOM 6159 C CA . PHE B 1 234 ? 24.109 -23.828 -26.047 1 53.81 234 PHE B CA 1
ATOM 6160 C C . PHE B 1 234 ? 23.797 -22.594 -26.875 1 53.81 234 PHE B C 1
ATOM 6162 O O . PHE B 1 234 ? 22.656 -22.406 -27.312 1 53.81 234 PHE B O 1
ATOM 6169 N N . CYS B 1 235 ? 24.5 -21.484 -26.531 1 57.03 235 CYS B N 1
ATOM 6170 C CA . CYS B 1 235 ? 24.391 -20.328 -27.406 1 57.03 235 CYS B CA 1
ATOM 6171 C C . CYS B 1 235 ? 24.781 -20.688 -28.844 1 57.03 235 CYS B C 1
ATOM 6173 O O . CYS B 1 235 ? 25.859 -21.234 -29.078 1 57.03 235 CYS B O 1
ATOM 6175 N N . LYS B 1 236 ? 23.875 -20.891 -29.703 1 61.28 236 LYS B N 1
ATOM 6176 C CA . LYS B 1 236 ? 24.188 -21.219 -31.094 1 61.28 236 LYS B CA 1
ATOM 6177 C C . LYS B 1 236 ? 24.734 -19.984 -31.828 1 61.28 236 LYS B C 1
ATOM 6179 O O . LYS B 1 236 ? 24.688 -19.922 -33.062 1 61.28 236 LYS B O 1
ATOM 6184 N N . CYS B 1 237 ? 25.234 -19.094 -30.969 1 64.94 237 CYS B N 1
ATOM 6185 C CA . CYS B 1 237 ? 25.688 -17.875 -31.641 1 64.94 237 CYS B CA 1
ATOM 6186 C C . CYS B 1 237 ? 27.062 -18.078 -32.25 1 64.94 237 CYS B C 1
ATOM 6188 O O . CYS B 1 237 ? 27.812 -18.953 -31.844 1 64.94 237 CYS B O 1
ATOM 6190 N N . LEU B 1 238 ? 27.328 -17.516 -33.438 1 62.69 238 LEU B N 1
ATOM 6191 C CA . LEU B 1 238 ? 28.594 -17.578 -34.156 1 62.69 238 LEU B CA 1
ATOM 6192 C C . LEU B 1 238 ? 29.75 -17.156 -33.281 1 62.69 238 LEU B C 1
ATOM 6194 O O . LEU B 1 238 ? 30.812 -17.781 -33.281 1 62.69 238 LEU B O 1
ATOM 6198 N N . ASN B 1 239 ? 29.5 -16.047 -32.625 1 67.5 239 ASN B N 1
ATOM 6199 C CA . ASN B 1 239 ? 30.516 -15.586 -31.688 1 67.5 239 ASN B CA 1
ATOM 6200 C C . ASN B 1 239 ? 30.109 -15.844 -30.25 1 67.5 239 ASN B C 1
ATOM 6202 O O . ASN B 1 239 ? 29.547 -14.969 -29.594 1 67.5 239 ASN B O 1
ATOM 6206 N N . THR B 1 240 ? 30.453 -16.969 -29.875 1 74.81 240 THR B N 1
ATOM 6207 C CA . THR B 1 240 ? 30.031 -17.516 -28.594 1 74.81 240 THR B CA 1
ATOM 6208 C C . THR B 1 240 ? 30.641 -16.75 -27.438 1 74.81 240 THR B C 1
ATOM 6210 O O . THR B 1 240 ? 29.984 -16.516 -26.406 1 74.81 240 THR B O 1
ATOM 6213 N N . THR B 1 241 ? 31.875 -16.234 -27.734 1 80.75 241 THR B N 1
ATOM 6214 C CA . THR B 1 241 ? 32.562 -15.555 -26.641 1 80.75 241 THR B CA 1
ATOM 6215 C C . THR B 1 241 ? 31.906 -14.203 -26.359 1 80.75 241 THR B C 1
ATOM 6217 O O . THR B 1 241 ? 31.625 -13.875 -25.203 1 80.75 241 THR B O 1
ATOM 6220 N N . ALA B 1 242 ? 31.75 -13.477 -27.422 1 82.44 242 ALA B N 1
ATOM 6221 C CA . ALA B 1 242 ? 31.109 -12.172 -27.25 1 82.44 242 ALA B CA 1
ATOM 6222 C C . ALA B 1 242 ? 29.703 -12.32 -26.672 1 82.44 242 ALA B C 1
ATOM 6224 O O . ALA B 1 242 ? 29.281 -11.523 -25.828 1 82.44 242 ALA B O 1
ATOM 6225 N N . CYS B 1 243 ? 29.078 -13.273 -27.047 1 82.94 243 CYS B N 1
ATOM 6226 C CA . CYS B 1 243 ? 27.734 -13.531 -26.562 1 82.94 243 CYS B CA 1
ATOM 6227 C C . CYS B 1 243 ? 27.719 -13.828 -25.078 1 82.94 243 CYS B C 1
ATOM 6229 O O . CYS B 1 243 ? 26.875 -13.32 -24.344 1 82.94 243 CYS B O 1
ATOM 6231 N N . LYS B 1 244 ? 28.672 -14.547 -24.688 1 83.38 244 LYS B N 1
ATOM 6232 C CA . LYS B 1 244 ? 28.766 -14.898 -23.281 1 83.38 244 LYS B CA 1
ATOM 6233 C C . LYS B 1 244 ? 29.094 -13.672 -22.438 1 83.38 244 LYS B C 1
ATOM 6235 O O . LYS B 1 244 ? 28.578 -13.516 -21.312 1 83.38 244 LYS B O 1
ATOM 6240 N N . VAL B 1 245 ? 29.922 -12.867 -22.984 1 86.56 245 VAL B N 1
ATOM 6241 C CA . VAL B 1 245 ? 30.297 -11.648 -22.266 1 86.56 245 VAL B CA 1
ATOM 6242 C C . VAL B 1 245 ? 29.078 -10.727 -22.141 1 86.56 245 VAL B C 1
ATOM 6244 O O . VAL B 1 245 ? 28.844 -10.156 -21.078 1 86.56 245 VAL B O 1
ATOM 6247 N N . PHE B 1 246 ? 28.359 -10.594 -23.172 1 87.38 246 PHE B N 1
ATOM 6248 C CA . PHE B 1 246 ? 27.172 -9.75 -23.141 1 87.38 246 PHE B CA 1
ATOM 6249 C C . PHE B 1 246 ? 26.125 -10.336 -22.188 1 87.38 246 PHE B C 1
ATOM 6251 O O . PHE B 1 246 ? 25.453 -9.594 -21.469 1 87.38 246 PHE B O 1
ATOM 6258 N N . GLN B 1 247 ? 26.047 -11.562 -22.203 1 84.25 247 GLN B N 1
ATOM 6259 C CA . GLN B 1 247 ? 25.078 -12.234 -21.328 1 84.25 247 GLN B CA 1
ATOM 6260 C C . GLN B 1 247 ? 25.469 -12.078 -19.859 1 84.25 247 GLN B C 1
ATOM 6262 O O . GLN B 1 247 ? 24.625 -11.758 -19.016 1 84.25 247 GLN B O 1
ATOM 6267 N N . LYS B 1 248 ? 26.672 -12.305 -19.531 1 83.38 248 LYS B N 1
ATOM 6268 C CA . LYS B 1 248 ? 27.141 -12.164 -18.156 1 83.38 248 LYS B CA 1
ATOM 6269 C C . LYS B 1 248 ? 27.031 -10.719 -17.688 1 83.38 248 LYS B C 1
ATOM 6271 O O . LYS B 1 248 ? 26.688 -10.461 -16.531 1 83.38 248 LYS B O 1
ATOM 6276 N N . GLY B 1 249 ? 27.406 -9.883 -18.578 1 86.56 249 GLY B N 1
ATOM 6277 C CA . GLY B 1 249 ? 27.25 -8.477 -18.25 1 86.56 249 GLY B CA 1
ATOM 6278 C C . GLY B 1 249 ? 25.812 -8.086 -17.984 1 86.56 249 GLY B C 1
ATOM 6279 O O . GLY B 1 249 ? 25.531 -7.309 -17.062 1 86.56 249 GLY B O 1
ATOM 6280 N N . TYR B 1 250 ? 24.922 -8.633 -18.719 1 86.44 250 TYR B N 1
ATOM 6281 C CA . TYR B 1 250 ? 23.5 -8.375 -18.547 1 86.44 250 TYR B CA 1
ATOM 6282 C C . TYR B 1 250 ? 23.016 -8.844 -17.172 1 86.44 250 TYR B C 1
ATOM 6284 O O . TYR B 1 250 ? 22.312 -8.117 -16.469 1 86.44 250 TYR B O 1
ATOM 6292 N N . ILE B 1 251 ? 23.406 -9.93 -16.812 1 83.81 251 ILE B N 1
ATOM 6293 C CA . ILE B 1 251 ? 22.984 -10.516 -15.539 1 83.81 251 ILE B CA 1
ATOM 6294 C C . ILE B 1 251 ? 23.562 -9.711 -14.375 1 83.81 251 ILE B C 1
ATOM 6296 O O . ILE B 1 251 ? 22.859 -9.453 -13.391 1 83.81 2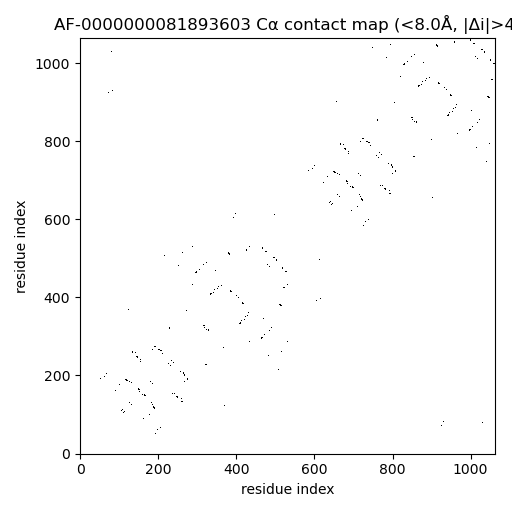51 ILE B O 1
ATOM 6300 N N . LEU B 1 252 ? 24.75 -9.281 -14.5 1 83.5 252 LEU B N 1
ATOM 6301 C CA . LEU B 1 252 ? 25.438 -8.555 -13.438 1 83.5 252 LEU B CA 1
ATOM 6302 C C . LEU B 1 252 ? 24.828 -7.176 -13.234 1 83.5 252 LEU B C 1
ATOM 6304 O O . LEU B 1 252 ? 24.719 -6.699 -12.109 1 83.5 252 LEU B O 1
ATOM 6308 N N . LEU B 1 253 ? 24.406 -6.574 -14.297 1 89.94 253 LEU B N 1
ATOM 6309 C CA . LEU B 1 253 ? 23.969 -5.184 -14.242 1 89.94 253 LEU B CA 1
ATOM 6310 C C . LEU B 1 253 ? 22.469 -5.094 -14.008 1 89.94 253 LEU B C 1
ATOM 6312 O O . LEU B 1 253 ? 21.953 -4.027 -13.68 1 89.94 253 LEU B O 1
ATOM 6316 N N . TYR B 1 254 ? 21.781 -6.148 -14.008 1 87.56 254 TYR B N 1
ATOM 6317 C CA . TYR B 1 254 ? 20.328 -6.195 -13.977 1 87.56 254 TYR B CA 1
ATOM 6318 C C . TYR B 1 254 ? 19.781 -5.582 -12.688 1 87.56 254 TYR B C 1
ATOM 6320 O O . TYR B 1 254 ? 18.859 -4.781 -12.719 1 87.56 254 TYR B O 1
ATOM 6328 N N . PRO B 1 255 ? 20.375 -5.801 -11.539 1 86.75 255 PRO B N 1
ATOM 6329 C CA . PRO B 1 255 ? 19.828 -5.254 -10.289 1 86.75 255 PRO B CA 1
ATOM 6330 C C . PRO B 1 255 ? 19.922 -3.73 -10.227 1 86.75 255 PRO B C 1
ATOM 6332 O O . PRO B 1 255 ? 19.109 -3.086 -9.555 1 86.75 255 PRO B O 1
ATOM 6335 N N . PHE B 1 256 ? 20.844 -3.156 -10.906 1 91.06 256 PHE B N 1
ATOM 6336 C CA . PHE B 1 256 ? 21.047 -1.715 -10.844 1 91.06 256 PHE B CA 1
ATOM 6337 C C . PHE B 1 256 ? 19.969 -0.979 -11.625 1 91.06 256 PHE B C 1
ATOM 6339 O O . PHE B 1 256 ? 19.688 0.192 -11.359 1 91.06 256 PHE B O 1
ATOM 6346 N N . ASN B 1 257 ? 19.438 -1.655 -12.555 1 93.38 257 ASN B N 1
ATOM 6347 C CA . ASN B 1 257 ? 18.312 -1.069 -13.281 1 93.38 257 ASN B CA 1
ATOM 6348 C C . ASN B 1 257 ? 17.094 -0.896 -12.375 1 93.38 257 ASN B C 1
ATOM 6350 O O . ASN B 1 257 ? 16.391 0.115 -12.461 1 93.38 257 ASN B O 1
ATOM 6354 N N . MET B 1 258 ? 16.859 -1.815 -11.539 1 92.94 258 MET B N 1
ATOM 6355 C CA . MET B 1 258 ? 15.766 -1.728 -10.586 1 92.94 258 MET B CA 1
ATOM 6356 C C . MET B 1 258 ? 15.984 -0.583 -9.602 1 92.94 258 MET B C 1
ATOM 6358 O O . MET B 1 258 ? 15.047 0.142 -9.266 1 92.94 258 MET B O 1
ATOM 6362 N N . GLU B 1 259 ? 17.188 -0.44 -9.211 1 92.69 259 GLU B N 1
ATOM 6363 C CA . GLU B 1 259 ? 17.516 0.64 -8.281 1 92.69 259 GLU B CA 1
ATOM 6364 C C . GLU B 1 259 ? 17.344 2.004 -8.945 1 92.69 259 GLU B C 1
ATOM 6366 O O . GLU B 1 259 ? 16.891 2.959 -8.305 1 92.69 259 GLU B O 1
ATOM 6371 N N . TYR B 1 260 ? 17.734 2.035 -10.164 1 95.81 260 TYR B N 1
ATOM 6372 C CA . TYR B 1 260 ? 17.562 3.287 -10.891 1 95.81 260 TYR B CA 1
ATOM 6373 C C . TYR B 1 260 ? 16.094 3.697 -10.938 1 95.81 260 TYR B C 1
ATOM 6375 O O . TYR B 1 260 ? 15.766 4.859 -10.695 1 95.81 260 TYR B O 1
ATOM 6383 N N . CYS B 1 261 ? 15.25 2.748 -11.25 1 96.62 261 CYS B N 1
ATOM 6384 C CA . CYS B 1 261 ? 13.82 3.035 -11.336 1 96.62 261 CYS B CA 1
ATOM 6385 C C . CYS B 1 261 ? 13.273 3.49 -9.984 1 96.62 261 CYS B C 1
ATOM 6387 O O . CYS B 1 261 ? 12.484 4.438 -9.914 1 96.62 261 CYS B O 1
ATOM 6389 N N . LEU B 1 262 ? 13.727 2.875 -8.938 1 93.44 262 LEU B N 1
ATOM 6390 C CA . LEU B 1 262 ? 13.234 3.213 -7.605 1 93.44 262 LEU B CA 1
ATOM 6391 C C . LEU B 1 262 ? 13.68 4.613 -7.199 1 93.44 262 LEU B C 1
ATOM 6393 O O . LEU B 1 262 ? 12.883 5.398 -6.68 1 93.44 262 LEU B O 1
ATOM 6397 N N . ILE B 1 263 ? 14.906 4.918 -7.41 1 93.19 263 ILE B N 1
ATOM 6398 C CA . ILE B 1 263 ? 15.43 6.23 -7.047 1 93.19 263 ILE B CA 1
ATOM 6399 C C . ILE B 1 263 ? 14.75 7.309 -7.891 1 93.19 263 ILE B C 1
ATOM 6401 O O . ILE B 1 263 ? 14.438 8.391 -7.387 1 93.19 263 ILE B O 1
ATOM 6405 N N . SER B 1 264 ? 14.539 7.012 -9.18 1 96.19 264 SER B N 1
ATOM 6406 C CA . SER B 1 264 ? 13.852 7.961 -10.047 1 96.19 264 SER B CA 1
ATOM 6407 C C . SER B 1 264 ? 12.422 8.211 -9.562 1 96.19 264 SER B C 1
ATOM 6409 O O . SER B 1 264 ? 11.969 9.359 -9.539 1 96.19 264 SER B O 1
ATOM 6411 N N . CYS B 1 265 ? 11.734 7.168 -9.141 1 95.12 265 CYS B N 1
ATOM 6412 C CA . CYS B 1 265 ? 10.383 7.316 -8.617 1 95.12 265 CYS B CA 1
ATOM 6413 C C . CYS B 1 265 ? 10.367 8.219 -7.387 1 95.12 265 CYS B C 1
ATOM 6415 O O . CYS B 1 265 ? 9.508 9.094 -7.262 1 95.12 265 CYS B O 1
ATOM 6417 N N . THR B 1 266 ? 11.32 8.07 -6.566 1 91.94 266 THR B N 1
ATOM 6418 C CA . THR B 1 266 ? 11.383 8.844 -5.332 1 91.94 266 THR B CA 1
ATOM 6419 C C . THR B 1 266 ? 11.648 10.312 -5.629 1 91.94 266 THR B C 1
ATOM 6421 O O . THR B 1 266 ? 10.977 11.195 -5.094 1 91.94 266 THR B O 1
ATOM 6424 N N . MET B 1 267 ? 12.578 10.555 -6.496 1 93.56 267 MET B N 1
ATOM 6425 C CA . MET B 1 267 ? 12.938 11.93 -6.816 1 93.56 267 MET B CA 1
ATOM 6426 C C . MET B 1 267 ? 11.812 12.633 -7.566 1 93.56 267 MET B C 1
ATOM 6428 O O . MET B 1 267 ? 11.523 13.805 -7.312 1 93.56 267 MET B O 1
ATOM 6432 N N . LEU B 1 268 ? 11.18 11.922 -8.445 1 95.94 268 LEU B N 1
ATOM 6433 C CA . LEU B 1 268 ? 10.07 12.492 -9.203 1 95.94 268 LEU B CA 1
ATOM 6434 C C . LEU B 1 268 ? 8.883 12.781 -8.281 1 95.94 268 LEU B C 1
ATOM 6436 O O . LEU B 1 268 ? 8.172 13.766 -8.477 1 95.94 268 LEU B O 1
ATOM 6440 N N . PHE B 1 269 ? 8.656 12 -7.332 1 94.12 269 PHE B N 1
ATOM 6441 C CA . PHE B 1 269 ? 7.578 12.211 -6.379 1 94.12 269 PHE B CA 1
ATOM 6442 C C . PHE B 1 269 ? 7.824 13.461 -5.543 1 94.12 269 PHE B C 1
ATOM 6444 O O . PHE B 1 269 ? 6.898 14.227 -5.277 1 94.12 269 PHE B O 1
ATOM 6451 N N . VAL B 1 270 ? 9.07 13.656 -5.121 1 90.94 270 VAL B N 1
ATOM 6452 C CA . VAL B 1 270 ? 9.43 14.859 -4.379 1 90.94 270 VAL B CA 1
ATOM 6453 C C . VAL B 1 270 ? 9.203 16.094 -5.25 1 90.94 270 VAL B C 1
ATOM 6455 O O . VAL B 1 270 ? 8.672 17.094 -4.785 1 90.94 270 VAL B O 1
ATOM 6458 N N . MET B 1 271 ? 9.641 15.969 -6.5 1 93.19 271 MET B N 1
ATOM 6459 C CA . MET B 1 271 ? 9.438 17.078 -7.43 1 93.19 271 MET B CA 1
ATOM 6460 C C . MET B 1 271 ? 7.953 17.375 -7.605 1 93.19 271 MET B C 1
ATOM 6462 O O . MET B 1 271 ? 7.555 18.531 -7.688 1 93.19 271 MET B O 1
ATOM 6466 N N . TRP B 1 272 ? 7.156 16.344 -7.68 1 93.94 272 TRP B N 1
ATOM 6467 C CA . TRP B 1 272 ? 5.707 16.484 -7.82 1 93.94 272 TRP B CA 1
ATOM 6468 C C . TRP B 1 272 ? 5.105 17.188 -6.609 1 93.94 272 TRP B C 1
ATOM 6470 O O . TRP B 1 272 ? 4.254 18.062 -6.754 1 93.94 272 TRP B O 1
ATOM 6480 N N . LYS B 1 273 ? 5.566 16.922 -5.402 1 89.75 273 LYS B N 1
ATOM 6481 C CA . LYS B 1 273 ? 5.066 17.531 -4.18 1 89.75 273 LYS B CA 1
ATOM 6482 C C . LYS B 1 273 ? 5.488 19 -4.086 1 89.75 273 LYS B C 1
ATOM 6484 O O . LYS B 1 273 ? 4.793 19.812 -3.477 1 89.75 273 LYS B O 1
ATOM 6489 N N . ASN B 1 274 ? 6.57 19.281 -4.738 1 90.25 274 ASN B N 1
ATOM 6490 C CA . ASN B 1 274 ? 7.133 20.625 -4.641 1 90.25 274 ASN B CA 1
ATOM 6491 C C . ASN B 1 274 ? 6.531 21.562 -5.68 1 90.25 274 ASN B C 1
ATOM 6493 O O . ASN B 1 274 ? 6.785 22.781 -5.656 1 90.25 274 ASN B O 1
ATOM 6497 N N . VAL B 1 275 ? 5.754 21.031 -6.547 1 92 275 VAL B N 1
ATOM 6498 C CA . VAL B 1 275 ? 5.133 21.891 -7.547 1 92 275 VAL B CA 1
ATOM 6499 C C . VAL B 1 275 ? 4.184 22.875 -6.863 1 92 275 VAL B C 1
ATOM 6501 O O . VAL B 1 275 ? 3.33 22.469 -6.07 1 92 275 VAL B O 1
ATOM 6504 N N . GLY B 1 276 ? 4.352 24.172 -7.027 1 88.25 276 GLY B N 1
ATOM 6505 C CA . GLY B 1 276 ? 3.49 25.219 -6.5 1 88.25 276 GLY B CA 1
ATOM 6506 C C . GLY B 1 276 ? 3.812 25.594 -5.066 1 88.25 276 GLY B C 1
ATOM 6507 O O . GLY B 1 276 ? 3.115 26.406 -4.457 1 88.25 276 GLY B O 1
ATOM 6508 N N . ARG B 1 277 ? 4.801 24.938 -4.492 1 86 277 ARG B N 1
ATOM 6509 C CA . ARG B 1 277 ? 5.176 25.219 -3.111 1 86 277 ARG B CA 1
ATOM 6510 C C . ARG B 1 277 ? 5.957 26.531 -3.01 1 86 277 ARG B C 1
ATOM 6512 O O . ARG B 1 277 ? 6.82 26.812 -3.846 1 86 277 ARG B O 1
ATOM 6519 N N . ARG B 1 278 ? 5.508 27.297 -2.021 1 80.5 278 ARG B N 1
ATOM 6520 C CA . ARG B 1 278 ? 6.203 28.547 -1.754 1 80.5 278 ARG B CA 1
ATOM 6521 C C . ARG B 1 278 ? 7.078 28.438 -0.51 1 80.5 278 ARG B C 1
ATOM 6523 O O . ARG B 1 278 ? 6.609 28.016 0.549 1 80.5 278 ARG B O 1
ATOM 6530 N N . ILE B 1 279 ? 8.352 28.438 -0.704 1 74.94 279 ILE B N 1
ATOM 6531 C CA . ILE B 1 279 ? 9.273 28.328 0.417 1 74.94 279 ILE B CA 1
ATOM 6532 C C . ILE B 1 279 ? 9.602 29.719 0.956 1 74.94 279 ILE B C 1
ATOM 6534 O O . ILE B 1 279 ? 9.953 30.625 0.193 1 74.94 279 ILE B O 1
ATOM 6538 N N . SER B 1 280 ? 9.094 30.047 2.221 1 62 280 SER B N 1
ATOM 6539 C CA . SER B 1 280 ? 9.461 31.312 2.85 1 62 280 SER B CA 1
ATOM 6540 C C . SER B 1 280 ? 10.969 31.406 3.059 1 62 280 SER B C 1
ATOM 6542 O O . SER B 1 280 ? 11.617 30.422 3.418 1 62 280 SER B O 1
ATOM 6544 N N . GLN B 1 281 ? 11.711 32.188 2.27 1 54.75 281 GLN B N 1
ATOM 6545 C CA . GLN B 1 281 ? 13.133 32.469 2.148 1 54.75 281 GLN B CA 1
ATOM 6546 C C . GLN B 1 281 ? 13.828 32.375 3.504 1 54.75 281 GLN B C 1
ATOM 6548 O O . GLN B 1 281 ? 15.055 32.312 3.576 1 54.75 281 GLN B O 1
ATOM 6553 N N . HIS B 1 282 ? 13.195 32.594 4.66 1 48.75 282 HIS B N 1
ATOM 6554 C CA . HIS B 1 282 ? 14.078 32.969 5.762 1 48.75 282 HIS B CA 1
ATOM 6555 C C . HIS B 1 282 ? 14.969 31.812 6.18 1 48.75 282 HIS B C 1
ATOM 6557 O O . HIS B 1 282 ? 15.719 31.922 7.148 1 48.75 282 HIS B O 1
ATOM 6563 N N . HIS B 1 283 ? 14.781 30.719 5.676 1 49 283 HIS B N 1
ATOM 6564 C CA . HIS B 1 283 ? 15.586 29.812 6.492 1 49 283 HIS B CA 1
ATOM 6565 C C . HIS B 1 283 ? 17.016 29.734 5.973 1 49 283 HIS B C 1
ATOM 6567 O O . HIS B 1 283 ? 17.234 29.312 4.832 1 49 283 HIS B O 1
ATOM 6573 N N . THR B 1 284 ? 17.781 30.594 6.43 1 46.22 284 THR B N 1
ATOM 6574 C CA . THR B 1 284 ? 19.234 30.5 6.246 1 46.22 284 THR B CA 1
ATOM 6575 C C . THR B 1 284 ? 19.719 29.078 6.516 1 46.22 284 THR B C 1
ATOM 6577 O O . THR B 1 284 ? 19.719 28.625 7.66 1 46.22 284 THR B O 1
ATOM 6580 N N . THR B 1 285 ? 19.484 28.234 5.637 1 51.72 285 THR B N 1
ATOM 6581 C CA . THR B 1 285 ? 19.969 26.875 5.875 1 51.72 285 THR B CA 1
ATOM 6582 C C . THR B 1 285 ? 21.5 26.844 5.902 1 51.72 285 THR B C 1
ATOM 6584 O O . THR B 1 285 ? 22.141 27.141 4.895 1 51.72 285 THR B O 1
ATOM 6587 N N . ILE B 1 286 ? 22.078 27.219 6.949 1 49.59 286 ILE B N 1
ATOM 6588 C CA . ILE B 1 286 ? 23.5 26.969 7.082 1 49.59 286 ILE B CA 1
ATOM 6589 C C . ILE B 1 286 ? 23.797 25.5 6.73 1 49.59 286 ILE B C 1
ATOM 6591 O O . ILE B 1 286 ? 23.203 24.594 7.309 1 49.59 286 ILE B O 1
ATOM 6595 N N . LYS B 1 287 ? 24.422 25.344 5.582 1 56.31 287 LYS B N 1
ATOM 6596 C CA . LYS B 1 287 ? 24.844 24.016 5.16 1 56.31 287 LYS B CA 1
ATOM 6597 C C . LYS B 1 287 ? 25.891 23.438 6.117 1 56.31 287 LYS B C 1
ATOM 6599 O O . LYS B 1 287 ? 26.953 24.016 6.312 1 56.31 287 LYS B O 1
ATOM 6604 N N . PRO B 1 288 ? 25.484 22.422 6.914 1 60.22 288 PRO B N 1
ATOM 6605 C CA . PRO B 1 288 ? 26.484 21.828 7.809 1 60.22 288 PRO B CA 1
ATOM 6606 C C . PRO B 1 288 ? 27.672 21.25 7.051 1 60.22 288 PRO B C 1
ATOM 6608 O O . PRO B 1 288 ? 27.516 20.75 5.93 1 60.22 288 PRO B O 1
ATOM 6611 N N . ARG B 1 289 ? 28.922 21.656 7.387 1 60.47 289 ARG B N 1
ATOM 6612 C CA . ARG B 1 289 ? 30.156 21.156 6.785 1 60.47 289 ARG B CA 1
ATOM 6613 C C . ARG B 1 289 ? 30.469 19.75 7.277 1 60.47 289 ARG B C 1
ATOM 6615 O O . ARG B 1 289 ? 30.266 19.438 8.453 1 60.47 289 ARG B O 1
ATOM 6622 N N . PHE B 1 290 ? 30.672 18.812 6.371 1 65.5 290 PHE B N 1
ATOM 6623 C CA . PHE B 1 290 ? 31.125 17.469 6.664 1 65.5 290 PHE B CA 1
ATOM 6624 C C . PHE B 1 290 ? 32.562 17.484 7.172 1 65.5 290 PHE B C 1
ATOM 6626 O O . PHE B 1 290 ? 33.469 17.938 6.473 1 65.5 290 PHE B O 1
ATOM 6633 N N . GLU B 1 291 ? 32.75 17.406 8.438 1 67.31 291 GLU B N 1
ATOM 6634 C CA . GLU B 1 291 ? 34.062 17.344 9.016 1 67.31 291 GLU B CA 1
ATOM 6635 C C . GLU B 1 291 ? 34.344 15.984 9.641 1 67.31 291 GLU B C 1
ATOM 6637 O O . GLU B 1 291 ? 33.594 15.516 10.484 1 67.31 291 GLU B O 1
ATOM 6642 N N . LEU B 1 292 ? 35.219 15.281 9.062 1 65.75 292 LEU B N 1
ATOM 6643 C CA . LEU B 1 292 ? 35.625 13.992 9.609 1 65.75 292 LEU B CA 1
ATOM 6644 C C . LEU B 1 292 ? 36.656 14.172 10.719 1 65.75 292 LEU B C 1
ATOM 6646 O O . LEU B 1 292 ? 37.219 13.188 11.203 1 65.75 292 LEU B O 1
ATOM 6650 N N . HIS B 1 293 ? 36.781 15.32 11.289 1 66.62 293 HIS B N 1
ATOM 6651 C CA . HIS B 1 293 ? 37.875 15.484 12.227 1 66.62 293 HIS B CA 1
ATOM 6652 C C . HIS B 1 293 ? 37.5 14.961 13.609 1 66.62 293 HIS B C 1
ATOM 6654 O O . HIS B 1 293 ? 36.438 15.234 14.117 1 66.62 293 HIS B O 1
ATOM 6660 N N . GLY B 1 294 ? 38.25 13.914 14.172 1 71.88 294 GLY B N 1
ATOM 6661 C CA . GLY B 1 294 ? 38.156 13.453 15.547 1 71.88 294 GLY B CA 1
ATOM 6662 C C . GLY B 1 294 ? 37.438 12.117 15.68 1 71.88 294 GLY B C 1
ATOM 6663 O O . GLY B 1 294 ? 37.344 11.57 16.781 1 71.88 294 GLY B O 1
ATOM 6664 N N . VAL B 1 295 ? 36.906 11.633 14.703 1 83.56 295 VAL B N 1
ATOM 6665 C CA . VAL B 1 295 ? 36.219 10.344 14.789 1 83.56 295 VAL B CA 1
ATOM 6666 C C . VAL B 1 295 ? 37.188 9.234 14.352 1 83.56 295 VAL B C 1
ATOM 6668 O O . VAL B 1 295 ? 37.781 9.312 13.281 1 83.56 295 VAL B O 1
ATOM 6671 N N . PHE B 1 296 ? 37.469 8.211 15.203 1 88.06 296 PHE B N 1
ATOM 6672 C CA . PHE B 1 296 ? 38.438 7.188 14.883 1 88.06 296 PHE B CA 1
ATOM 6673 C C . PHE B 1 296 ? 37.875 5.793 15.062 1 88.06 296 PHE B C 1
ATOM 6675 O O . PHE B 1 296 ? 38 4.938 14.188 1 88.06 296 PHE B O 1
ATOM 6682 N N . LEU B 1 297 ? 37.156 5.531 16.141 1 90.56 297 LEU B N 1
ATOM 6683 C CA . LEU B 1 297 ? 36.656 4.195 16.469 1 90.56 297 LEU B CA 1
ATOM 6684 C C . LEU B 1 297 ? 35.594 3.74 15.492 1 90.56 297 LEU B C 1
ATOM 6686 O O . LEU B 1 297 ? 35.594 2.584 15.062 1 90.56 297 LEU B O 1
ATOM 6690 N N . GLY B 1 298 ? 34.719 4.57 15.133 1 92.5 298 GLY B N 1
ATOM 6691 C CA . GLY B 1 298 ? 33.656 4.246 14.219 1 92.5 298 GLY B CA 1
ATOM 6692 C C . GLY B 1 298 ? 34.125 3.828 12.844 1 92.5 298 GLY B C 1
ATOM 6693 O O . GLY B 1 298 ? 33.875 2.709 12.398 1 92.5 298 GLY B O 1
ATOM 6694 N N . PRO B 1 299 ? 34.938 4.66 12.266 1 92 299 PRO B N 1
ATOM 6695 C CA . PRO B 1 299 ? 35.5 4.312 10.945 1 92 299 PRO B CA 1
ATOM 6696 C C . PRO B 1 299 ? 36.406 3.084 10.992 1 92 299 PRO B C 1
ATOM 6698 O O . PRO B 1 299 ? 36.406 2.287 10.047 1 92 299 PRO B O 1
ATOM 6701 N N . LEU B 1 300 ? 37.156 2.902 12.039 1 94.12 300 LEU B N 1
ATOM 6702 C CA . LEU B 1 300 ? 38.031 1.74 12.156 1 94.12 300 LEU B CA 1
ATOM 6703 C C . LEU B 1 300 ? 37.219 0.451 12.211 1 94.12 300 LEU B C 1
ATOM 6705 O O . LEU B 1 300 ? 37.5 -0.508 11.5 1 94.12 300 LEU B O 1
ATOM 6709 N N . LEU B 1 301 ? 36.188 0.467 13.031 1 95.25 301 LEU B N 1
ATOM 6710 C CA . LEU B 1 301 ? 35.312 -0.696 13.109 1 95.25 301 LEU B CA 1
ATOM 6711 C C . LEU B 1 301 ? 34.562 -0.915 11.797 1 95.25 301 LEU B C 1
ATOM 6713 O O . LEU B 1 301 ? 34.375 -2.055 11.375 1 95.25 301 LEU B O 1
ATOM 6717 N N . GLY B 1 302 ? 34.219 0.151 11.195 1 96.25 302 GLY B N 1
ATOM 6718 C CA . GLY B 1 302 ? 33.531 0.067 9.906 1 96.25 302 GLY B CA 1
ATOM 6719 C C . GLY B 1 302 ? 34.406 -0.495 8.805 1 96.25 302 GLY B C 1
ATOM 6720 O O . GLY B 1 302 ? 33.969 -1.335 8.023 1 96.25 302 GLY B O 1
ATOM 6721 N N . ILE B 1 303 ? 35.625 -0.091 8.781 1 95.75 303 ILE B N 1
ATOM 6722 C CA . ILE B 1 303 ? 36.562 -0.578 7.781 1 95.75 303 ILE B CA 1
ATOM 6723 C C . ILE B 1 303 ? 36.844 -2.064 8 1 95.75 303 ILE B C 1
ATOM 6725 O O . ILE B 1 303 ? 36.875 -2.842 7.043 1 95.75 303 ILE B O 1
ATOM 6729 N N . CYS B 1 304 ? 36.969 -2.406 9.172 1 96.44 304 CYS B N 1
ATOM 6730 C CA . CYS B 1 304 ? 37.156 -3.818 9.492 1 96.44 304 CYS B CA 1
ATOM 6731 C C . CYS B 1 304 ? 35.969 -4.645 9.008 1 96.44 304 CYS B C 1
ATOM 6733 O O . CYS B 1 304 ? 36.156 -5.684 8.367 1 96.44 304 CYS B O 1
ATOM 6735 N N . ALA B 1 305 ? 34.781 -4.176 9.312 1 96.5 305 ALA B N 1
ATOM 6736 C CA . ALA B 1 305 ? 33.562 -4.863 8.875 1 96.5 305 ALA B CA 1
ATOM 6737 C C . ALA B 1 305 ? 33.5 -4.949 7.348 1 96.5 305 ALA B C 1
ATOM 6739 O O . ALA B 1 305 ? 33.125 -5.977 6.793 1 96.5 305 ALA B O 1
ATOM 6740 N N . THR B 1 306 ? 33.969 -3.941 6.691 1 96.5 306 THR B N 1
ATOM 6741 C CA . THR B 1 306 ? 33.906 -3.889 5.234 1 96.5 306 THR B CA 1
ATOM 6742 C C . THR B 1 306 ? 34.938 -4.844 4.629 1 96.5 306 THR B C 1
ATOM 6744 O O . THR B 1 306 ? 34.656 -5.566 3.68 1 96.5 306 THR B O 1
ATOM 6747 N N . VAL B 1 307 ? 36.125 -4.875 5.176 1 96.62 307 VAL B N 1
ATOM 6748 C CA . VAL B 1 307 ? 37.156 -5.742 4.664 1 96.62 307 VAL B CA 1
ATOM 6749 C C . VAL B 1 307 ? 36.781 -7.203 4.852 1 96.62 307 VAL B C 1
ATOM 6751 O O . VAL B 1 307 ? 36.906 -8.016 3.932 1 96.62 307 VAL B O 1
ATOM 6754 N N . ILE B 1 308 ? 36.281 -7.484 5.988 1 96.81 308 ILE B N 1
ATOM 6755 C CA . ILE B 1 308 ? 35.812 -8.844 6.254 1 96.81 308 ILE B CA 1
ATOM 6756 C C . ILE B 1 308 ? 34.656 -9.188 5.332 1 96.81 308 ILE B C 1
ATOM 6758 O O . ILE B 1 308 ? 34.594 -10.289 4.785 1 96.81 308 ILE B O 1
ATOM 6762 N N . GLY B 1 309 ? 33.75 -8.305 5.164 1 95.94 309 GLY B N 1
ATOM 6763 C CA . GLY B 1 309 ? 32.625 -8.516 4.281 1 95.94 309 GLY B CA 1
ATOM 6764 C C . GLY B 1 309 ? 33.031 -8.766 2.84 1 95.94 309 GLY B C 1
ATOM 6765 O O . GLY B 1 309 ? 32.5 -9.672 2.191 1 95.94 309 GLY B O 1
ATOM 6766 N N . ILE B 1 310 ? 33.938 -8.023 2.361 1 95.06 310 ILE B N 1
ATOM 6767 C CA . ILE B 1 310 ? 34.406 -8.188 0.997 1 95.06 310 ILE B CA 1
ATOM 6768 C C . ILE B 1 310 ? 35.094 -9.547 0.854 1 95.06 310 ILE B C 1
ATOM 6770 O O . ILE B 1 310 ? 34.906 -10.234 -0.155 1 95.06 310 ILE B O 1
ATOM 6774 N N . SER B 1 311 ? 35.812 -9.938 1.831 1 95.12 311 SER B N 1
ATOM 6775 C CA . SER B 1 311 ? 36.469 -11.242 1.81 1 95.12 311 SER B CA 1
ATOM 6776 C C . SER B 1 311 ? 35.469 -12.375 1.758 1 95.12 311 SER B C 1
ATOM 6778 O O . SER B 1 311 ? 35.594 -13.32 0.98 1 95.12 311 SER B O 1
ATOM 6780 N N . VAL B 1 312 ? 34.5 -12.266 2.574 1 93.56 312 VAL B N 1
ATOM 6781 C CA . VAL B 1 312 ? 33.438 -13.273 2.596 1 93.56 312 VAL B CA 1
ATOM 6782 C C . VAL B 1 312 ? 32.719 -13.289 1.254 1 93.56 312 VAL B C 1
ATOM 6784 O O . VAL B 1 312 ? 32.375 -14.359 0.727 1 93.56 312 VAL B O 1
ATOM 6787 N N . PHE B 1 313 ? 32.5 -12.18 0.684 1 92.19 313 PHE B N 1
ATOM 6788 C CA . PHE B 1 313 ? 31.812 -12.047 -0.601 1 92.19 313 PHE B CA 1
ATOM 6789 C C . PHE B 1 313 ? 32.625 -12.719 -1.707 1 92.19 313 PHE B C 1
ATOM 6791 O O . PHE B 1 313 ? 32.062 -13.445 -2.531 1 92.19 313 PHE B O 1
ATOM 6798 N N . LEU B 1 314 ? 33.875 -12.5 -1.697 1 91.06 314 LEU B N 1
ATOM 6799 C CA . LEU B 1 314 ? 34.719 -13.086 -2.729 1 91.06 314 LEU B CA 1
ATOM 6800 C C . LEU B 1 314 ? 34.75 -14.602 -2.602 1 91.06 314 LEU B C 1
ATOM 6802 O O . LEU B 1 314 ? 34.719 -15.32 -3.605 1 91.06 314 LEU B O 1
ATOM 6806 N N . MET B 1 315 ? 34.844 -15.039 -1.427 1 90.94 315 MET B N 1
ATOM 6807 C CA . MET B 1 315 ? 34.844 -16.484 -1.202 1 90.94 315 MET B CA 1
ATOM 6808 C C . MET B 1 315 ? 33.531 -17.094 -1.648 1 90.94 315 MET B C 1
ATOM 6810 O O . MET B 1 315 ? 33.5 -18.172 -2.242 1 90.94 315 MET B O 1
ATOM 6814 N N . TYR B 1 316 ? 32.469 -16.406 -1.375 1 89.69 316 TYR B N 1
ATOM 6815 C CA . TYR B 1 316 ? 31.156 -16.891 -1.775 1 89.69 316 TYR B CA 1
ATOM 6816 C C . TYR B 1 316 ? 31.016 -16.891 -3.293 1 89.69 316 TYR B C 1
ATOM 6818 O O . TYR B 1 316 ? 30.531 -17.859 -3.875 1 89.69 316 TYR B O 1
ATOM 6826 N N . GLN B 1 317 ? 31.5 -15.859 -3.971 1 85.56 317 GLN B N 1
ATOM 6827 C CA . GLN B 1 317 ? 31.359 -15.711 -5.414 1 85.56 317 GLN B CA 1
ATOM 6828 C C . GLN B 1 317 ? 32.188 -16.734 -6.168 1 85.56 317 GLN B C 1
ATOM 6830 O O . GLN B 1 317 ? 31.797 -17.219 -7.223 1 85.56 317 GLN B O 1
ATOM 6835 N N . ILE B 1 318 ? 33.25 -17 -5.648 1 85.81 318 ILE B N 1
ATOM 6836 C CA . ILE B 1 318 ? 34.094 -18 -6.273 1 85.81 318 ILE B CA 1
ATOM 6837 C C . ILE B 1 318 ? 33.406 -19.359 -6.254 1 85.81 318 ILE B C 1
ATOM 6839 O O . ILE B 1 318 ? 33.438 -20.094 -7.246 1 85.81 318 ILE B O 1
ATOM 6843 N N . GLN B 1 319 ? 32.781 -19.656 -5.23 1 82.81 319 GLN B N 1
ATOM 6844 C CA . GLN B 1 319 ? 32.094 -20.953 -5.129 1 82.81 319 GLN B CA 1
ATOM 6845 C C . GLN B 1 319 ? 30.828 -20.953 -5.965 1 82.81 319 GLN B C 1
ATOM 6847 O O . GLN B 1 319 ? 30.5 -21.969 -6.586 1 82.81 319 GLN B O 1
ATOM 6852 N N . ALA B 1 320 ? 30.125 -19.875 -6.016 1 76.88 320 ALA B N 1
ATOM 6853 C CA . ALA B 1 320 ? 28.859 -19.766 -6.719 1 76.88 320 ALA B CA 1
ATOM 6854 C C . ALA B 1 320 ? 29.062 -19.812 -8.234 1 76.88 320 ALA B C 1
ATOM 6856 O O . ALA B 1 320 ? 28.188 -20.266 -8.969 1 76.88 320 ALA B O 1
ATOM 6857 N N . THR B 1 321 ? 30.094 -19.188 -8.758 1 73 321 THR B N 1
ATOM 6858 C CA . THR B 1 321 ? 30.359 -19.156 -10.195 1 73 321 THR B CA 1
ATOM 6859 C C . THR B 1 321 ? 30.812 -20.516 -10.695 1 73 321 THR B C 1
ATOM 6861 O O . THR B 1 321 ? 30.562 -20.891 -11.844 1 73 321 THR B O 1
ATOM 6864 N N . GLY B 1 322 ? 31.469 -21.266 -9.875 1 66.56 322 GLY B N 1
ATOM 6865 C CA . GLY B 1 322 ? 31.938 -22.578 -10.289 1 66.56 322 GLY B CA 1
ATOM 6866 C C . GLY B 1 322 ? 30.859 -23.641 -10.227 1 66.56 322 GLY B C 1
ATOM 6867 O O . GLY B 1 322 ? 30.688 -24.422 -11.164 1 66.56 322 GLY B O 1
ATOM 6868 N N . SER B 1 323 ? 30.203 -23.688 -9.195 1 73.56 323 SER B N 1
ATOM 6869 C CA . SER B 1 323 ? 29.125 -24.641 -8.922 1 73.56 323 SER B CA 1
ATOM 6870 C C . SER B 1 323 ? 28.094 -24.047 -7.961 1 73.56 323 SER B C 1
ATOM 6872 O O . SER B 1 323 ? 28.062 -22.844 -7.75 1 73.56 323 SER B O 1
ATOM 6874 N N . SER B 1 324 ? 27.172 -24.875 -7.621 1 75.94 324 SER B N 1
ATOM 6875 C CA . SER B 1 324 ? 26.281 -24.453 -6.543 1 75.94 324 SER B CA 1
ATOM 6876 C C . SER B 1 324 ? 27.062 -24.219 -5.25 1 75.94 324 SER B C 1
ATOM 6878 O O . SER B 1 324 ? 28.016 -24.938 -4.945 1 75.94 324 SER B O 1
ATOM 6880 N N . PRO B 1 325 ? 26.844 -23.062 -4.715 1 78.06 325 PRO B N 1
ATOM 6881 C CA . PRO B 1 325 ? 27.562 -22.781 -3.463 1 78.06 325 PRO B CA 1
ATOM 6882 C C . PRO B 1 325 ? 27.469 -23.938 -2.469 1 78.06 325 PRO B C 1
ATOM 6884 O O . PRO B 1 325 ? 26.422 -24.594 -2.359 1 78.06 325 PRO B O 1
ATOM 6887 N N . SER B 1 326 ? 28.609 -24.219 -1.874 1 82.5 326 SER B N 1
ATOM 6888 C CA . SER B 1 326 ? 28.703 -25.297 -0.904 1 82.5 326 SER B CA 1
ATOM 6889 C C . SER B 1 326 ? 28.031 -24.922 0.411 1 82.5 326 SER B C 1
ATOM 6891 O O . SER B 1 326 ? 27.734 -23.75 0.657 1 82.5 326 SER B O 1
ATOM 6893 N N . TYR B 1 327 ? 27.797 -25.891 1.153 1 89.62 327 TYR B N 1
ATOM 6894 C CA . TYR B 1 327 ? 27.219 -25.766 2.49 1 89.62 327 TYR B CA 1
ATOM 6895 C C . TYR B 1 327 ? 28.078 -24.844 3.361 1 89.62 327 TYR B C 1
ATOM 6897 O O . TYR B 1 327 ? 27.547 -23.984 4.07 1 89.62 327 TYR B O 1
ATOM 6905 N N . GLN B 1 328 ? 29.328 -24.922 3.258 1 90 328 GLN B N 1
ATOM 6906 C CA . GLN B 1 328 ? 30.266 -24.125 4.059 1 90 328 GLN B CA 1
ATOM 6907 C C . GLN B 1 328 ? 30.234 -22.656 3.641 1 90 328 GLN B C 1
ATOM 6909 O O . GLN B 1 328 ? 30.406 -21.766 4.473 1 90 328 GLN B O 1
ATOM 6914 N N . ALA B 1 329 ? 30.062 -22.453 2.41 1 91.38 329 ALA B N 1
ATOM 6915 C CA . ALA B 1 329 ? 29.984 -21.078 1.923 1 91.38 329 ALA B CA 1
ATOM 6916 C C . ALA B 1 329 ? 28.766 -20.359 2.496 1 91.38 329 ALA B C 1
ATOM 6918 O O . ALA B 1 329 ? 28.844 -19.188 2.844 1 91.38 329 ALA B O 1
ATOM 6919 N N . PHE B 1 330 ? 27.688 -21.094 2.65 1 93.5 330 PHE B N 1
ATOM 6920 C CA . PHE B 1 330 ? 26.484 -20.516 3.242 1 93.5 330 PHE B CA 1
ATOM 6921 C C . PHE B 1 330 ? 26.703 -20.188 4.715 1 93.5 330 PHE B C 1
ATOM 6923 O O . PHE B 1 330 ? 26.328 -19.109 5.18 1 93.5 330 PHE B O 1
ATOM 6930 N N . ILE B 1 331 ? 27.297 -21.094 5.387 1 93.88 331 ILE B N 1
ATOM 6931 C CA . ILE B 1 331 ? 27.547 -20.906 6.812 1 93.88 331 ILE B CA 1
ATOM 6932 C C . ILE B 1 331 ? 28.438 -19.672 7.023 1 93.88 331 ILE B C 1
ATOM 6934 O O . ILE B 1 331 ? 28.188 -18.859 7.918 1 93.88 331 ILE B O 1
ATOM 6938 N N . LEU B 1 332 ? 29.438 -19.578 6.203 1 93.38 332 LEU B N 1
ATOM 6939 C CA . LEU B 1 332 ? 30.344 -18.453 6.312 1 93.38 332 LEU B CA 1
ATOM 6940 C C . LEU B 1 332 ? 29.609 -17.141 6.039 1 93.38 332 LEU B C 1
ATOM 6942 O O . LEU B 1 332 ? 29.781 -16.156 6.77 1 93.38 332 LEU B O 1
ATOM 6946 N N . TYR B 1 333 ? 28.859 -17.141 5.031 1 93.88 333 TYR B N 1
ATOM 6947 C CA . TYR B 1 333 ? 28.125 -15.953 4.629 1 93.88 333 TYR B CA 1
ATOM 6948 C C . TYR B 1 333 ? 27.172 -15.5 5.734 1 93.88 333 TYR B C 1
ATOM 6950 O O . TYR B 1 333 ? 27.219 -14.336 6.152 1 93.88 333 TYR B O 1
ATOM 6958 N N . TYR B 1 334 ? 26.375 -16.359 6.289 1 95.25 334 TYR B N 1
ATOM 6959 C CA . TYR B 1 334 ? 25.391 -16 7.305 1 95.25 334 TYR B CA 1
ATOM 6960 C C . TYR B 1 334 ? 26.062 -15.711 8.641 1 95.25 334 TYR B C 1
ATOM 6962 O O . TYR B 1 334 ? 25.578 -14.891 9.422 1 95.25 334 TYR B O 1
ATOM 6970 N N . SER B 1 335 ? 27.156 -16.375 8.906 1 95.12 335 SER B N 1
ATOM 6971 C CA . SER B 1 335 ? 27.875 -16.078 10.141 1 95.12 335 SER B CA 1
ATOM 6972 C C . SER B 1 335 ? 28.406 -14.656 10.156 1 95.12 335 SER B C 1
ATOM 6974 O O . SER B 1 335 ? 28.422 -14.008 11.203 1 95.12 335 SER B O 1
ATOM 6976 N N . TYR B 1 336 ? 28.844 -14.234 9.016 1 96.25 336 TYR B N 1
ATOM 6977 C CA . TYR B 1 336 ? 29.266 -12.844 8.906 1 96.25 336 TYR B CA 1
ATOM 6978 C C . TYR B 1 336 ? 28.141 -11.891 9.305 1 96.25 336 TYR B C 1
ATOM 6980 O O . TYR B 1 336 ? 28.344 -10.969 10.094 1 96.25 336 TYR B O 1
ATOM 6988 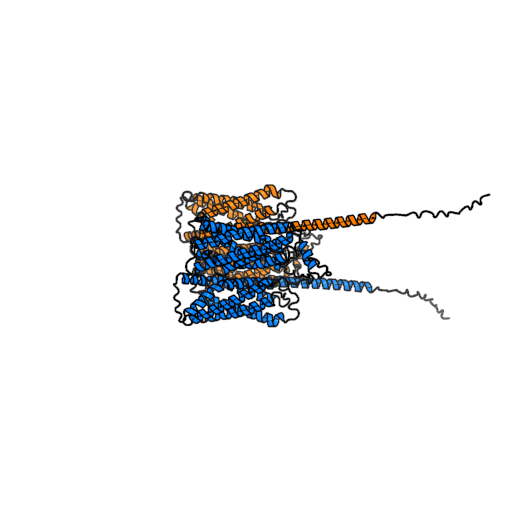N N . TYR B 1 337 ? 26.969 -12.156 8.836 1 95.94 337 TYR B N 1
ATOM 6989 C CA . TYR B 1 337 ? 25.812 -11.328 9.148 1 95.94 337 TYR B CA 1
ATOM 6990 C C . TYR B 1 337 ? 25.438 -11.422 10.625 1 95.94 337 TYR B C 1
ATOM 6992 O O . TYR B 1 337 ? 25.094 -10.422 11.25 1 95.94 337 TYR B O 1
ATOM 7000 N N . LEU B 1 338 ? 25.531 -12.57 11.164 1 96.81 338 LEU B N 1
ATOM 7001 C CA . LEU B 1 338 ? 25.156 -12.805 12.555 1 96.81 338 LEU B CA 1
ATOM 7002 C C . LEU B 1 338 ? 26.094 -12.094 13.516 1 96.81 338 LEU B C 1
ATOM 7004 O O . LEU B 1 338 ? 25.734 -11.812 14.656 1 96.81 338 LEU B O 1
ATOM 7008 N N . LEU B 1 339 ? 27.25 -11.836 13.055 1 96.62 339 LEU B N 1
ATOM 7009 C CA . LEU B 1 339 ? 28.203 -11.078 13.867 1 96.62 339 LEU B CA 1
ATOM 7010 C C . LEU B 1 339 ? 27.984 -9.578 13.688 1 96.62 339 LEU B C 1
ATOM 7012 O O . LEU B 1 339 ? 28.031 -8.82 14.656 1 96.62 339 LEU B O 1
ATOM 7016 N N . LEU B 1 340 ? 27.719 -9.195 12.492 1 97.81 340 LEU B N 1
ATOM 7017 C CA . LEU B 1 340 ? 27.672 -7.781 12.148 1 97.81 340 LEU B CA 1
ATOM 7018 C C . LEU B 1 340 ? 26.344 -7.16 12.609 1 97.81 340 LEU B C 1
ATOM 7020 O O . LEU B 1 340 ? 26.344 -6.062 13.164 1 97.81 340 LEU B O 1
ATOM 7024 N N . LEU B 1 341 ? 25.203 -7.836 12.406 1 98.06 341 LEU B N 1
ATOM 7025 C CA . LEU B 1 341 ? 23.875 -7.273 12.633 1 98.06 341 LEU B CA 1
ATOM 7026 C C . LEU B 1 341 ? 23.656 -6.934 14.102 1 98.06 341 LEU B C 1
ATOM 7028 O O . LEU B 1 341 ? 23.188 -5.84 14.43 1 98.06 341 LEU B O 1
ATOM 7032 N N . PRO B 1 342 ? 24.031 -7.801 15.031 1 97.69 342 PRO B N 1
ATOM 7033 C CA . PRO B 1 342 ? 23.875 -7.422 16.438 1 97.69 342 PRO B CA 1
ATOM 7034 C C . PRO B 1 342 ? 24.734 -6.227 16.828 1 97.69 342 PRO B C 1
ATOM 7036 O O . PRO B 1 342 ? 24.328 -5.402 17.641 1 97.69 342 PRO B O 1
ATOM 7039 N N . LEU B 1 343 ? 25.922 -6.145 16.266 1 97.38 343 LEU B N 1
ATOM 7040 C CA . LEU B 1 343 ? 26.781 -4.992 16.531 1 97.38 343 LEU B CA 1
ATOM 7041 C C . LEU B 1 343 ? 26.125 -3.707 16.031 1 97.38 343 LEU B C 1
ATOM 7043 O O . LEU B 1 343 ? 26.172 -2.68 16.719 1 97.38 343 LEU B O 1
ATOM 7047 N N . MET B 1 344 ? 25.594 -3.797 14.867 1 98.25 344 MET B N 1
ATOM 7048 C CA . MET B 1 344 ? 24.875 -2.65 14.32 1 98.25 344 MET B CA 1
ATOM 7049 C C . MET B 1 344 ? 23.688 -2.283 15.203 1 98.25 344 MET B C 1
ATOM 7051 O O . MET B 1 344 ? 23.422 -1.104 15.422 1 98.25 344 MET B O 1
ATOM 7055 N N . THR B 1 345 ? 23 -3.285 15.703 1 98.06 345 THR B N 1
ATOM 7056 C CA . THR B 1 345 ? 21.844 -3.08 16.578 1 98.06 345 THR B CA 1
ATOM 7057 C C . THR B 1 345 ? 22.266 -2.393 17.875 1 98.06 345 THR B C 1
ATOM 7059 O O . THR B 1 345 ? 21.625 -1.441 18.312 1 98.06 345 THR B O 1
ATOM 7062 N N . LEU B 1 346 ? 23.344 -2.832 18.438 1 97.31 346 LEU B N 1
ATOM 7063 C CA . LEU B 1 346 ? 23.859 -2.221 19.656 1 97.31 346 LEU B CA 1
ATOM 7064 C C . LEU B 1 346 ? 24.25 -0.77 19.406 1 97.31 346 LEU B C 1
ATOM 7066 O O . LEU B 1 346 ? 23.984 0.1 20.234 1 97.31 346 LEU B O 1
ATOM 7070 N N . GLY B 1 347 ? 24.859 -0.558 18.281 1 96.56 347 GLY B N 1
ATOM 7071 C CA . GLY B 1 347 ? 25.188 0.811 17.922 1 96.56 347 GLY B CA 1
ATOM 7072 C C . GLY B 1 347 ? 23.984 1.703 17.766 1 96.56 347 GLY B C 1
ATOM 7073 O O . GLY B 1 347 ? 23.953 2.818 18.297 1 96.56 347 GLY B O 1
ATOM 7074 N N . ALA B 1 348 ? 23 1.224 17.062 1 97.06 348 ALA B N 1
ATOM 7075 C CA . ALA B 1 348 ? 21.781 1.998 16.859 1 97.06 348 ALA B CA 1
ATOM 7076 C C . ALA B 1 348 ? 21.047 2.262 18.172 1 97.06 348 ALA B C 1
ATOM 7078 O O . ALA B 1 348 ? 20.547 3.363 18.391 1 97.06 348 ALA B O 1
ATOM 7079 N N . LEU B 1 349 ? 21 1.258 19.031 1 96.06 349 LEU B N 1
ATOM 7080 C CA . LEU B 1 349 ? 20.344 1.422 20.328 1 96.06 349 LEU B CA 1
ATOM 7081 C C . LEU B 1 349 ? 21.094 2.438 21.188 1 96.06 349 LEU B C 1
ATOM 7083 O O . LEU B 1 349 ? 20.484 3.303 21.812 1 96.06 349 LEU B O 1
ATOM 7087 N N . ALA B 1 350 ? 22.406 2.336 21.25 1 95.44 350 ALA B N 1
ATOM 7088 C CA . ALA B 1 350 ? 23.219 3.303 21.984 1 95.44 350 ALA B CA 1
ATOM 7089 C C . ALA B 1 350 ? 23 4.715 21.438 1 95.44 350 ALA B C 1
ATOM 7091 O O . ALA B 1 350 ? 22.891 5.668 22.219 1 95.44 350 ALA B O 1
ATOM 7092 N N . GLY B 1 351 ? 22.984 4.777 20.156 1 94.25 351 GLY B N 1
ATOM 7093 C CA . GLY B 1 351 ? 22.734 6.078 19.562 1 94.25 351 GLY B CA 1
ATOM 7094 C C . GLY B 1 351 ? 21.375 6.648 19.922 1 94.25 351 GLY B C 1
ATOM 7095 O O . GLY B 1 351 ? 21.25 7.844 20.188 1 94.25 351 GLY B O 1
ATOM 7096 N N . THR B 1 352 ? 20.375 5.852 19.922 1 92.25 352 THR B N 1
ATOM 7097 C CA . THR B 1 352 ? 19.031 6.289 20.281 1 92.25 352 THR B CA 1
ATOM 7098 C C . THR B 1 352 ? 18.984 6.758 21.734 1 92.25 352 THR B C 1
ATOM 7100 O O . THR B 1 352 ? 18.328 7.746 22.047 1 92.25 352 THR B O 1
ATOM 7103 N N . VAL B 1 353 ? 19.672 6.035 22.625 1 91.19 353 VAL B N 1
ATOM 7104 C CA . VAL B 1 353 ? 19.734 6.426 24.016 1 91.19 353 VAL B CA 1
ATOM 7105 C C . VAL B 1 353 ? 20.422 7.785 24.141 1 91.19 353 VAL B C 1
ATOM 7107 O O . VAL B 1 353 ? 19.984 8.648 24.906 1 91.19 353 VAL B O 1
ATOM 7110 N N . ILE B 1 354 ? 21.422 8 23.359 1 90.38 354 ILE B N 1
ATOM 7111 C CA . ILE B 1 354 ? 22.156 9.258 23.391 1 90.38 354 ILE B CA 1
ATOM 7112 C C . ILE B 1 354 ? 21.266 10.383 22.875 1 90.38 354 ILE B C 1
ATOM 7114 O O . ILE B 1 354 ? 21.281 11.492 23.406 1 90.38 354 ILE B O 1
ATOM 7118 N N . HIS B 1 355 ? 20.531 10.109 21.828 1 86.69 355 HIS B N 1
ATOM 7119 C CA . HIS B 1 355 ? 19.578 11.094 21.312 1 86.69 355 HIS B CA 1
ATOM 7120 C C . HIS B 1 355 ? 18.594 11.516 22.406 1 86.69 355 HIS B C 1
ATOM 7122 O O . HIS B 1 355 ? 18.25 12.695 22.516 1 86.69 355 HIS B O 1
ATOM 7128 N N . SER B 1 356 ? 18.156 10.547 23.188 1 81.75 356 SER B N 1
ATOM 7129 C CA . SER B 1 356 ? 17.172 10.82 24.219 1 81.75 356 SER B CA 1
ATOM 7130 C C . SER B 1 356 ? 17.781 11.648 25.359 1 81.75 356 SER B C 1
ATOM 7132 O O . SER B 1 356 ? 17.094 12.445 25.984 1 81.75 356 SER B O 1
ATOM 7134 N N . LEU B 1 357 ? 19.016 11.508 25.453 1 79.44 357 LEU B N 1
ATOM 7135 C CA . LEU B 1 357 ? 19.703 12.227 26.531 1 79.44 357 LEU B CA 1
ATOM 7136 C C . LEU B 1 357 ? 20.062 13.648 26.078 1 79.44 357 LEU B C 1
ATOM 7138 O O . LEU B 1 357 ? 20.219 14.539 26.922 1 79.44 357 LEU B O 1
ATOM 7142 N N . GLU B 1 358 ? 20.203 13.82 24.766 1 74.56 358 GLU B N 1
ATOM 7143 C CA . GLU B 1 358 ? 20.562 15.133 24.234 1 74.56 358 GLU B CA 1
ATOM 7144 C C . GLU B 1 358 ? 19.328 16.031 24.094 1 74.56 358 GLU B C 1
ATOM 7146 O O . GLU B 1 358 ? 18.328 15.617 23.516 1 74.56 358 GLU B O 1
ATOM 7151 N N . GLU B 1 359 ? 19.078 17.016 24.859 1 65.5 359 GLU B N 1
ATOM 7152 C CA . GLU B 1 359 ? 17.969 17.969 24.812 1 65.5 359 GLU B CA 1
ATOM 7153 C C . GLU B 1 359 ? 18.125 18.953 23.656 1 65.5 359 GLU B C 1
ATOM 7155 O O . GLU B 1 359 ? 18.594 20.078 23.844 1 65.5 359 GLU B O 1
ATOM 7160 N N . ARG B 1 360 ? 18.141 18.5 22.406 1 63.75 360 ARG B N 1
ATOM 7161 C CA . ARG B 1 360 ? 18.156 19.422 21.266 1 63.75 360 ARG B CA 1
ATOM 7162 C C . ARG B 1 360 ? 16.734 19.766 20.828 1 63.75 360 ARG B C 1
ATOM 7164 O O . ARG B 1 360 ? 15.797 19.031 21.125 1 63.75 360 ARG B O 1
ATOM 7171 N N . GLU B 1 361 ? 16.688 20.953 20.234 1 61.84 361 GLU B N 1
ATOM 7172 C CA . GLU B 1 361 ? 15.391 21.391 19.734 1 61.84 361 GLU B CA 1
ATOM 7173 C C . GLU B 1 361 ? 14.969 20.594 18.5 1 61.84 361 GLU B C 1
ATOM 7175 O O . GLU B 1 361 ? 15.812 20.203 17.688 1 61.84 361 GLU B O 1
ATOM 7180 N N . LEU B 1 362 ? 13.766 20.016 18.547 1 60.91 362 LEU B N 1
ATOM 7181 C CA . LEU B 1 362 ? 13.195 19.266 17.438 1 60.91 362 LEU B CA 1
ATOM 7182 C C . LEU B 1 362 ? 12.789 20.188 16.297 1 60.91 362 LEU B C 1
ATOM 7184 O O . LEU B 1 362 ? 12.383 21.328 16.531 1 60.91 362 LEU B O 1
ATOM 7188 N N . ASP B 1 363 ? 13.273 19.875 15.156 1 58.84 363 ASP B N 1
ATOM 7189 C CA . ASP B 1 363 ? 12.836 20.609 13.969 1 58.84 363 ASP B CA 1
ATOM 7190 C C . ASP B 1 363 ? 11.312 20.578 13.844 1 58.84 363 ASP B C 1
ATOM 7192 O O . ASP B 1 363 ? 10.719 19.516 13.648 1 58.84 363 ASP B O 1
ATOM 7196 N N . THR B 1 364 ? 10.609 21.578 14.383 1 56.22 364 THR B N 1
ATOM 7197 C CA . THR B 1 364 ? 9.156 21.688 14.344 1 56.22 364 THR B CA 1
ATOM 7198 C C . THR B 1 364 ? 8.672 22 12.93 1 56.22 364 THR B C 1
ATOM 7200 O O . THR B 1 364 ? 7.473 21.984 12.664 1 56.22 364 THR B O 1
ATOM 7203 N N . LEU B 1 365 ? 9.648 22.344 12.031 1 56.25 365 LEU B N 1
ATOM 7204 C CA . LEU B 1 365 ? 9.141 22.734 10.719 1 56.25 365 LEU B CA 1
ATOM 7205 C C . LEU B 1 365 ? 8.852 21.516 9.859 1 56.25 365 LEU B C 1
ATOM 7207 O O . LEU B 1 365 ? 9.703 20.625 9.711 1 56.25 365 LEU B O 1
ATOM 7211 N N . LYS B 1 366 ? 7.57 21.328 9.68 1 59.06 366 LYS B N 1
ATOM 7212 C CA . LYS B 1 366 ? 7.109 20.266 8.789 1 59.06 366 LYS B CA 1
ATOM 7213 C C . LYS B 1 366 ? 7.707 20.422 7.395 1 59.06 366 LYS B C 1
ATOM 7215 O O . LYS B 1 366 ? 7.312 21.312 6.641 1 59.06 366 LYS B O 1
ATOM 7220 N N . ASN B 1 367 ? 8.938 19.891 7.109 1 66.94 367 ASN B N 1
ATOM 7221 C CA . ASN B 1 367 ? 9.469 19.781 5.754 1 66.94 367 ASN B CA 1
ATOM 7222 C C . ASN B 1 367 ? 8.977 18.531 5.047 1 66.94 367 ASN B C 1
ATOM 7224 O O . ASN B 1 367 ? 9.227 17.406 5.504 1 66.94 367 ASN B O 1
ATOM 7228 N N . PRO B 1 368 ? 8.117 18.75 4.051 1 72.25 368 PRO B N 1
ATOM 7229 C CA . PRO B 1 368 ? 7.57 17.594 3.342 1 72.25 368 PRO B CA 1
ATOM 7230 C C . PRO B 1 368 ? 8.656 16.625 2.871 1 72.25 368 PRO B C 1
ATOM 7232 O O . PRO B 1 368 ? 8.438 15.406 2.844 1 72.25 368 PRO B O 1
ATOM 7235 N N . THR B 1 369 ? 9.805 17.141 2.555 1 74.88 369 THR B N 1
ATOM 7236 C CA . THR B 1 369 ? 10.883 16.281 2.078 1 74.88 369 THR B CA 1
ATOM 7237 C C . THR B 1 369 ? 11.375 15.367 3.195 1 74.88 369 THR B C 1
ATOM 7239 O O . THR B 1 369 ? 11.664 14.188 2.963 1 74.88 369 THR B O 1
ATOM 7242 N N . ARG B 1 370 ? 11.367 15.898 4.363 1 75.56 370 ARG B N 1
ATOM 7243 C CA . ARG B 1 370 ? 11.82 15.094 5.492 1 75.56 370 ARG B CA 1
ATOM 7244 C C . ARG B 1 370 ? 10.797 14.008 5.836 1 75.56 370 ARG B C 1
ATOM 7246 O O . ARG B 1 370 ? 11.164 12.875 6.145 1 75.56 370 ARG B O 1
ATOM 7253 N N . SER B 1 371 ? 9.586 14.422 5.758 1 78.81 371 SER B N 1
ATOM 7254 C CA . SER B 1 371 ? 8.539 13.438 6.008 1 78.81 371 SER B CA 1
ATOM 7255 C C . SER B 1 371 ? 8.547 12.336 4.957 1 78.81 371 SER B C 1
ATOM 7257 O O . SER B 1 371 ? 8.312 11.172 5.27 1 78.81 371 SER B O 1
ATOM 7259 N N . LEU B 1 372 ? 8.914 12.742 3.82 1 80.5 372 LEU B N 1
ATOM 7260 C CA . LEU B 1 372 ? 8.969 11.766 2.738 1 80.5 372 LEU B CA 1
ATOM 7261 C C . LEU B 1 372 ? 10.156 10.828 2.914 1 80.5 372 LEU B C 1
ATOM 7263 O O . LEU B 1 372 ? 10.062 9.641 2.609 1 80.5 372 LEU B O 1
ATOM 7267 N N . ASP B 1 373 ? 11.203 11.352 3.449 1 82.56 373 ASP B N 1
ATOM 7268 C CA . ASP B 1 373 ? 12.375 10.523 3.701 1 82.56 373 ASP B CA 1
ATOM 7269 C C . ASP B 1 373 ? 12.062 9.43 4.719 1 82.56 373 ASP B C 1
ATOM 7271 O O . ASP B 1 373 ? 12.5 8.289 4.566 1 82.56 373 ASP B O 1
ATOM 7275 N N . VAL B 1 374 ? 11.336 9.812 5.688 1 86.12 374 VAL B N 1
ATOM 7276 C CA . VAL B 1 374 ? 10.969 8.852 6.723 1 86.12 374 VAL B CA 1
ATOM 7277 C C . VAL B 1 374 ? 10.07 7.773 6.133 1 86.12 374 VAL B C 1
ATOM 7279 O O . VAL B 1 374 ? 10.266 6.582 6.391 1 86.12 374 VAL B O 1
ATOM 7282 N N . ILE B 1 375 ? 9.219 8.164 5.27 1 84.38 375 ILE B N 1
ATOM 7283 C CA . ILE B 1 375 ? 8.289 7.227 4.648 1 84.38 375 ILE B CA 1
ATOM 7284 C C . ILE B 1 375 ? 9.039 6.301 3.697 1 84.38 375 ILE B C 1
ATOM 7286 O O . ILE B 1 375 ? 8.766 5.098 3.643 1 84.38 375 ILE B O 1
ATOM 7290 N N . LEU B 1 376 ? 9.977 6.895 3.014 1 85.44 376 LEU B N 1
ATOM 7291 C CA . LEU B 1 376 ? 10.758 6.094 2.076 1 85.44 376 LEU B CA 1
ATOM 7292 C C . LEU B 1 376 ? 11.641 5.098 2.816 1 85.44 376 LEU B C 1
ATOM 7294 O O . LEU B 1 376 ? 11.773 3.947 2.391 1 85.44 376 LEU B O 1
ATOM 7298 N N . LEU B 1 377 ? 12.133 5.531 3.906 1 89.88 377 LEU B N 1
ATOM 7299 C CA . LEU B 1 377 ? 12.961 4.656 4.727 1 89.88 377 LEU B CA 1
ATOM 7300 C C . LEU B 1 377 ? 12.148 3.49 5.273 1 89.88 377 LEU B C 1
ATOM 7302 O O . LEU B 1 377 ? 12.539 2.33 5.133 1 89.88 377 LEU B O 1
ATOM 7306 N N . MET B 1 378 ? 11.047 3.766 5.801 1 89.81 378 MET B N 1
ATOM 7307 C CA . MET B 1 378 ? 10.18 2.74 6.375 1 89.81 378 MET B CA 1
ATOM 7308 C C . MET B 1 378 ? 9.625 1.831 5.285 1 89.81 378 MET B C 1
ATOM 7310 O O . MET B 1 378 ? 9.547 0.615 5.465 1 89.81 378 MET B O 1
ATOM 7314 N N . GLY B 1 379 ? 9.273 2.459 4.184 1 89.94 379 GLY B N 1
ATOM 7315 C CA . GLY B 1 379 ? 8.742 1.685 3.074 1 89.94 379 GLY B CA 1
ATOM 7316 C C . GLY B 1 379 ? 9.758 0.739 2.463 1 89.94 379 GLY B C 1
ATOM 7317 O O . GLY B 1 379 ? 9.43 -0.401 2.127 1 89.94 379 GLY B O 1
ATOM 7318 N N . ALA B 1 380 ? 10.945 1.169 2.336 1 93.81 380 ALA B N 1
ATOM 7319 C CA . ALA B 1 380 ? 11.992 0.343 1.748 1 93.81 380 ALA B CA 1
ATOM 7320 C C . ALA B 1 380 ? 12.367 -0.811 2.676 1 93.81 380 ALA B C 1
ATOM 7322 O O . ALA B 1 380 ? 12.766 -1.884 2.213 1 93.81 380 ALA B O 1
ATOM 7323 N N . ALA B 1 381 ? 12.25 -0.61 3.973 1 94.5 381 ALA B N 1
ATOM 7324 C CA . ALA B 1 381 ? 12.602 -1.64 4.949 1 94.5 381 ALA B CA 1
ATOM 7325 C C . ALA B 1 381 ? 11.625 -2.814 4.879 1 94.5 381 ALA B C 1
ATOM 7327 O O . ALA B 1 381 ? 11.953 -3.92 5.32 1 94.5 381 ALA B O 1
ATOM 7328 N N . LEU B 1 382 ? 10.484 -2.617 4.301 1 93.19 382 LEU B N 1
ATOM 7329 C CA . LEU B 1 382 ? 9.453 -3.646 4.27 1 93.19 382 LEU B CA 1
ATOM 7330 C C . LEU B 1 382 ? 9.891 -4.824 3.404 1 93.19 382 LEU B C 1
ATOM 7332 O O . LEU B 1 382 ? 9.492 -5.965 3.652 1 93.19 382 LEU B O 1
ATOM 7336 N N . GLY B 1 383 ? 10.727 -4.527 2.422 1 94 383 GLY B N 1
ATOM 7337 C CA . GLY B 1 383 ? 11.188 -5.598 1.551 1 94 383 GLY B CA 1
ATOM 7338 C C . GLY B 1 383 ? 11.969 -6.672 2.285 1 94 383 GLY B C 1
ATOM 7339 O O . GLY B 1 383 ? 11.594 -7.848 2.254 1 94 383 GLY B O 1
ATOM 7340 N N . GLN B 1 384 ? 12.922 -6.281 3.016 1 94.19 384 GLN B N 1
ATOM 7341 C CA . GLN B 1 384 ? 13.75 -7.234 3.744 1 94.19 384 GLN B CA 1
ATOM 7342 C C . GLN B 1 384 ? 12.992 -7.836 4.922 1 94.19 384 GLN B C 1
ATOM 7344 O O . GLN B 1 384 ? 13.195 -9.008 5.266 1 94.19 384 GLN B O 1
ATOM 7349 N N . ILE B 1 385 ? 12.164 -7.117 5.492 1 95.44 385 ILE B N 1
ATOM 7350 C CA . ILE B 1 385 ? 11.375 -7.621 6.609 1 95.44 385 ILE B CA 1
ATOM 7351 C C . ILE B 1 385 ? 10.422 -8.703 6.113 1 95.44 385 ILE B C 1
ATOM 7353 O O . ILE B 1 385 ? 10.242 -9.734 6.77 1 95.44 385 ILE B O 1
ATOM 7357 N N . ALA B 1 386 ? 9.875 -8.453 4.984 1 94.88 386 ALA B N 1
ATOM 7358 C CA . ALA B 1 386 ? 8.992 -9.445 4.391 1 94.88 386 ALA B CA 1
ATOM 7359 C C . ALA B 1 386 ? 9.742 -10.742 4.105 1 94.88 386 ALA B C 1
ATOM 7361 O O . ALA B 1 386 ? 9.281 -11.828 4.477 1 94.88 386 ALA B O 1
ATOM 7362 N N . ILE B 1 387 ? 10.898 -10.656 3.447 1 95.69 387 ILE B N 1
ATOM 7363 C CA . ILE B 1 387 ? 11.688 -11.844 3.141 1 95.69 387 ILE B CA 1
ATOM 7364 C C . ILE B 1 387 ? 12.016 -12.594 4.43 1 95.69 387 ILE B C 1
ATOM 7366 O O . ILE B 1 387 ? 11.922 -13.82 4.484 1 95.69 387 ILE B O 1
ATOM 7370 N N . SER B 1 388 ? 12.32 -11.844 5.461 1 97 388 SER B N 1
ATOM 7371 C CA . SER B 1 388 ? 12.719 -12.43 6.734 1 97 388 SER B CA 1
ATOM 7372 C C . SER B 1 388 ? 11.547 -13.172 7.387 1 97 388 SER B C 1
ATOM 7374 O O . SER B 1 388 ? 11.719 -14.289 7.883 1 97 388 SER B O 1
ATOM 7376 N N . TYR B 1 389 ? 10.438 -12.633 7.406 1 96.19 389 TYR B N 1
ATOM 7377 C CA . TYR B 1 389 ? 9.297 -13.297 8.023 1 96.19 389 TYR B CA 1
ATOM 7378 C C . TYR B 1 389 ? 8.906 -14.547 7.25 1 96.19 389 TYR B C 1
ATOM 7380 O O . TYR B 1 389 ? 8.555 -15.57 7.84 1 96.19 389 TYR B O 1
ATOM 7388 N N . PHE B 1 390 ? 8.93 -14.492 5.906 1 96.06 390 PHE B N 1
ATOM 7389 C CA . PHE B 1 390 ? 8.648 -15.68 5.113 1 96.06 390 PHE B CA 1
ATOM 7390 C C . PHE B 1 390 ? 9.68 -16.766 5.387 1 96.06 390 PHE B C 1
ATOM 7392 O O . PHE B 1 390 ? 9.344 -17.953 5.434 1 96.06 390 PHE B O 1
ATOM 7399 N N . SER B 1 391 ? 10.906 -16.328 5.574 1 96.12 391 SER B N 1
ATOM 7400 C CA . SER B 1 391 ? 11.953 -17.281 5.895 1 96.12 391 SER B CA 1
ATOM 7401 C C . SER B 1 391 ? 11.75 -17.891 7.281 1 96.12 391 SER B C 1
ATOM 7403 O O . SER B 1 391 ? 11.883 -19.094 7.461 1 96.12 391 SER B O 1
ATOM 7405 N N . ILE B 1 392 ? 11.383 -17.109 8.219 1 96.38 392 ILE B N 1
ATOM 7406 C CA . ILE B 1 392 ? 11.172 -17.562 9.594 1 96.38 392 ILE B CA 1
ATOM 7407 C C . ILE B 1 392 ? 10.062 -18.609 9.625 1 96.38 392 ILE B C 1
ATOM 7409 O O . ILE B 1 392 ? 10.234 -19.688 10.203 1 96.38 392 ILE B O 1
ATOM 7413 N N . VAL B 1 393 ? 8.977 -18.391 8.984 1 93.94 393 VAL B N 1
ATOM 7414 C CA . VAL B 1 393 ? 7.836 -19.297 9.023 1 93.94 393 VAL B CA 1
ATOM 7415 C C . VAL B 1 393 ? 8.195 -20.594 8.32 1 93.94 393 VAL B C 1
ATOM 7417 O O . VAL B 1 393 ? 7.883 -21.688 8.812 1 93.94 393 VAL B O 1
ATOM 7420 N N . ALA B 1 394 ? 8.883 -20.5 7.207 1 94.44 394 ALA B N 1
ATOM 7421 C CA . ALA B 1 394 ? 9.266 -21.688 6.461 1 94.44 394 ALA B CA 1
ATOM 7422 C C . ALA B 1 394 ? 10.211 -22.562 7.281 1 94.44 394 ALA B C 1
ATOM 7424 O O . ALA B 1 394 ? 10.039 -23.781 7.344 1 94.44 394 ALA B O 1
ATOM 7425 N N . ILE B 1 395 ? 11.141 -21.969 7.969 1 95.5 395 ILE B N 1
ATOM 7426 C CA . ILE B 1 395 ? 12.172 -22.719 8.695 1 95.5 395 ILE B CA 1
ATOM 7427 C C . ILE B 1 395 ? 11.578 -23.297 9.977 1 95.5 395 ILE B C 1
ATOM 7429 O O . ILE B 1 395 ? 11.836 -24.453 10.32 1 95.5 395 ILE B O 1
ATOM 7433 N N . VAL B 1 396 ? 10.766 -22.562 10.664 1 93.81 396 VAL B N 1
ATOM 7434 C CA . VAL B 1 396 ? 10.156 -23.031 11.906 1 93.81 396 VAL B CA 1
ATOM 7435 C C . VAL B 1 396 ? 9.188 -24.172 11.609 1 93.81 396 VAL B C 1
ATOM 7437 O O . VAL B 1 396 ? 9.07 -25.109 12.398 1 93.81 396 VAL B O 1
ATOM 7440 N N . ALA B 1 397 ? 8.555 -24.141 10.445 1 91.94 397 ALA B N 1
ATOM 7441 C CA . ALA B 1 397 ? 7.578 -25.172 10.07 1 91.94 397 ALA B CA 1
ATOM 7442 C C . ALA B 1 397 ? 8.273 -26.438 9.586 1 91.94 397 ALA B C 1
ATOM 7444 O O . ALA B 1 397 ? 7.668 -27.516 9.586 1 91.94 397 ALA B O 1
ATOM 7445 N N . THR B 1 398 ? 9.461 -26.375 9.172 1 91.19 398 THR B N 1
ATOM 7446 C CA . THR B 1 398 ? 10.141 -27.562 8.672 1 91.19 398 THR B CA 1
ATOM 7447 C C . THR B 1 398 ? 11.086 -28.141 9.734 1 91.19 398 THR B C 1
ATOM 7449 O O . THR B 1 398 ? 10.664 -28.891 10.602 1 91.19 398 THR B O 1
ATOM 7452 N N . ASN B 1 399 ? 12.383 -27.703 9.773 1 91.56 399 ASN B N 1
ATOM 7453 C CA . ASN B 1 399 ? 13.352 -28.172 10.75 1 91.56 399 ASN B CA 1
ATOM 7454 C C . ASN B 1 399 ? 14.266 -27.047 11.227 1 91.56 399 ASN B C 1
ATOM 7456 O O . ASN B 1 399 ? 15.344 -26.828 10.672 1 91.56 399 ASN B O 1
ATOM 7460 N N . PRO B 1 400 ? 13.828 -26.484 12.352 1 91.75 400 PRO B N 1
ATOM 7461 C CA . PRO B 1 400 ? 14.617 -25.359 12.852 1 91.75 400 PRO B CA 1
ATOM 7462 C C . PRO B 1 400 ? 15.906 -25.797 13.539 1 91.75 400 PRO B C 1
ATOM 7464 O O . PRO B 1 400 ? 16.781 -24.984 13.812 1 91.75 400 PRO B O 1
ATOM 7467 N N . THR B 1 401 ? 16.156 -27.078 13.695 1 92.62 401 THR B N 1
ATOM 7468 C CA . THR B 1 401 ? 17.281 -27.562 14.5 1 92.62 401 THR B CA 1
ATOM 7469 C C . THR B 1 401 ? 18.5 -27.828 13.625 1 92.62 401 THR B C 1
ATOM 7471 O O . THR B 1 401 ? 19.625 -27.922 14.125 1 92.62 401 THR B O 1
ATOM 7474 N N . ARG B 1 402 ? 18.297 -28 12.352 1 93.5 402 ARG B N 1
ATOM 7475 C CA . ARG B 1 402 ? 19.438 -28.156 11.469 1 93.5 402 ARG B CA 1
ATOM 7476 C C . ARG B 1 402 ? 20.328 -26.922 11.508 1 93.5 402 ARG B C 1
ATOM 7478 O O . ARG B 1 402 ? 19.844 -25.781 11.562 1 93.5 402 ARG B O 1
ATOM 7485 N N . LEU B 1 403 ? 21.578 -27.062 11.477 1 93.75 403 LEU B N 1
ATOM 7486 C CA . LEU B 1 403 ? 22.562 -25.984 11.688 1 93.75 403 LEU B CA 1
ATOM 7487 C C . LEU B 1 403 ? 22.297 -24.828 10.727 1 93.75 403 LEU B C 1
ATOM 7489 O O . LEU B 1 403 ? 22.156 -23.688 11.156 1 93.75 403 LEU B O 1
ATOM 7493 N N . LEU B 1 404 ? 22.297 -25.109 9.445 1 94.19 404 LEU B N 1
ATOM 7494 C CA . LEU B 1 404 ? 22.078 -24.047 8.469 1 94.19 404 LEU B CA 1
ATOM 7495 C C . LEU B 1 404 ? 20.75 -23.344 8.695 1 94.19 404 LEU B C 1
ATOM 7497 O O . LEU B 1 404 ? 20.656 -22.125 8.617 1 94.19 404 LEU B O 1
ATOM 7501 N N . ASN B 1 405 ? 19.703 -24.109 8.992 1 95.75 405 ASN B N 1
ATOM 7502 C CA . ASN B 1 405 ? 18.375 -23.562 9.25 1 95.75 405 ASN B CA 1
ATOM 7503 C C . ASN B 1 405 ? 18.375 -22.672 10.484 1 95.75 405 ASN B C 1
ATOM 7505 O O . ASN B 1 405 ? 17.766 -21.594 10.484 1 95.75 405 ASN B O 1
ATOM 7509 N N . SER B 1 406 ? 19.062 -23.125 11.477 1 96.44 406 SER B N 1
ATOM 7510 C CA . SER B 1 406 ? 19.125 -22.344 12.703 1 96.44 406 SER B CA 1
ATOM 7511 C C . SER B 1 406 ? 19.859 -21.016 12.484 1 96.44 406 SER B C 1
ATOM 7513 O O . SER B 1 406 ? 19.469 -19.984 13.023 1 96.44 406 SER B O 1
ATOM 7515 N N . ILE B 1 407 ? 20.906 -21.078 11.711 1 96.38 407 ILE B N 1
ATOM 7516 C CA . ILE B 1 407 ? 21.688 -19.891 11.422 1 96.38 407 ILE B CA 1
ATOM 7517 C C . ILE B 1 407 ? 20.859 -18.906 10.594 1 96.38 407 ILE B C 1
ATOM 7519 O O . ILE B 1 407 ? 20.875 -17.703 10.852 1 96.38 407 ILE B O 1
ATOM 7523 N N . ILE B 1 408 ? 20.156 -19.422 9.641 1 96.56 408 ILE B N 1
ATOM 7524 C CA . ILE B 1 408 ? 19.312 -18.578 8.797 1 96.56 408 ILE B CA 1
ATOM 7525 C C . ILE B 1 408 ? 18.188 -17.984 9.625 1 96.56 408 ILE B C 1
ATOM 7527 O O . ILE B 1 408 ? 17.797 -16.828 9.438 1 96.56 408 ILE B O 1
ATOM 7531 N N . LEU B 1 409 ? 17.656 -18.781 10.531 1 96.88 409 LEU B N 1
ATOM 7532 C CA . LEU B 1 409 ? 16.609 -18.297 11.43 1 96.88 409 LEU B CA 1
ATOM 7533 C C . LEU B 1 409 ? 17.141 -17.141 12.289 1 96.88 409 LEU B C 1
ATOM 7535 O O . LEU B 1 409 ? 16.484 -16.109 12.406 1 96.88 409 LEU B O 1
ATOM 7539 N N . ALA B 1 410 ? 18.25 -17.328 12.875 1 97.31 410 ALA B N 1
ATOM 7540 C CA . ALA B 1 410 ? 18.859 -16.281 13.688 1 97.31 410 ALA B CA 1
ATOM 7541 C C . ALA B 1 410 ? 19.156 -15.047 12.852 1 97.31 410 ALA B C 1
ATOM 7543 O O . ALA B 1 410 ? 18.969 -13.914 13.312 1 97.31 410 ALA B O 1
ATOM 7544 N N . TYR B 1 411 ? 19.625 -15.273 11.672 1 96.88 411 TYR B N 1
ATOM 7545 C CA . TYR B 1 411 ? 19.891 -14.188 10.734 1 96.88 411 TYR B CA 1
ATOM 7546 C C . TYR B 1 411 ? 18.641 -13.383 10.453 1 96.88 411 TYR B C 1
ATOM 7548 O O . TYR B 1 411 ? 18.656 -12.148 10.5 1 96.88 411 TYR B O 1
ATOM 7556 N N . SER B 1 412 ? 17.547 -14.055 10.156 1 97.31 412 SER B N 1
ATOM 7557 C CA . SER B 1 412 ? 16.281 -13.391 9.82 1 97.31 412 SER B CA 1
ATOM 7558 C C . SER B 1 412 ? 15.758 -12.578 10.992 1 97.31 412 SER B C 1
ATOM 7560 O O . SER B 1 412 ? 15.312 -11.445 10.82 1 97.31 412 SER B O 1
ATOM 7562 N N . VAL B 1 413 ? 15.82 -13.109 12.141 1 96.81 413 VAL B N 1
ATOM 7563 C CA . VAL B 1 413 ? 15.359 -12.406 13.328 1 96.81 413 VAL B CA 1
ATOM 7564 C C . VAL B 1 413 ? 16.25 -11.203 13.602 1 96.81 413 VAL B C 1
ATOM 7566 O O . VAL B 1 413 ? 15.758 -10.102 13.875 1 96.81 413 VAL B O 1
ATOM 7569 N N . SER B 1 414 ? 17.547 -11.422 13.477 1 97.69 414 SER B N 1
ATOM 7570 C CA . SER B 1 414 ? 18.484 -10.336 13.695 1 97.69 414 SER B CA 1
ATOM 7571 C C . SER B 1 414 ? 18.297 -9.211 12.688 1 97.69 414 SER B C 1
ATOM 7573 O O . SER B 1 414 ? 18.438 -8.039 13.023 1 97.69 414 SER B O 1
ATOM 7575 N N . LEU B 1 415 ? 18 -9.586 11.5 1 97.25 415 LEU B N 1
ATOM 7576 C CA . LEU B 1 415 ? 17.781 -8.602 10.445 1 97.25 415 LEU B CA 1
ATOM 7577 C C . LEU B 1 415 ? 16.578 -7.727 10.75 1 97.25 415 LEU B C 1
ATOM 7579 O O . LEU B 1 415 ? 16.625 -6.508 10.57 1 97.25 415 LEU B O 1
ATOM 7583 N N . ILE B 1 416 ? 15.516 -8.289 11.188 1 96.44 416 ILE B N 1
ATOM 7584 C CA . ILE B 1 416 ? 14.305 -7.555 11.539 1 96.44 416 ILE B CA 1
ATOM 7585 C C . ILE B 1 416 ? 14.602 -6.574 12.664 1 96.44 416 ILE B C 1
ATOM 7587 O O . ILE B 1 416 ? 14.258 -5.395 12.578 1 96.44 416 ILE B O 1
ATOM 7591 N N . ILE B 1 417 ? 15.266 -7.039 13.688 1 96.38 417 ILE B N 1
ATOM 7592 C CA . ILE B 1 417 ? 15.578 -6.203 14.836 1 96.38 417 ILE B CA 1
ATOM 7593 C C . ILE B 1 417 ? 16.5 -5.059 14.414 1 96.38 417 ILE B C 1
ATOM 7595 O O . ILE B 1 417 ? 16.312 -3.916 14.836 1 96.38 417 ILE B O 1
ATOM 7599 N N . GLN B 1 418 ? 17.438 -5.371 13.594 1 97.69 418 GLN B N 1
ATOM 7600 C CA . GLN B 1 418 ? 18.375 -4.355 13.133 1 97.69 418 GLN B CA 1
ATOM 7601 C C . GLN B 1 418 ? 17.672 -3.275 12.32 1 97.69 418 GLN B C 1
ATOM 7603 O O . GLN B 1 418 ? 17.938 -2.086 12.484 1 97.69 418 GLN B O 1
ATOM 7608 N N . HIS B 1 419 ? 16.766 -3.652 11.406 1 96.06 419 HIS B N 1
ATOM 7609 C CA . HIS B 1 419 ? 16.016 -2.684 10.609 1 96.06 419 HIS B CA 1
ATOM 7610 C C . HIS B 1 419 ? 15.164 -1.783 11.5 1 96.06 419 HIS B C 1
ATOM 7612 O O . HIS B 1 419 ? 15.117 -0.568 11.297 1 96.06 419 HIS B O 1
ATOM 7618 N N . ILE B 1 420 ? 14.594 -2.361 12.492 1 93.88 420 ILE B N 1
ATOM 7619 C CA . ILE B 1 420 ? 13.711 -1.606 13.383 1 93.88 420 ILE B CA 1
ATOM 7620 C C . ILE B 1 420 ? 14.539 -0.623 14.211 1 93.88 420 ILE B C 1
ATOM 7622 O O . ILE B 1 420 ? 14.211 0.564 14.281 1 93.88 420 ILE B O 1
ATOM 7626 N N . THR B 1 421 ? 15.586 -1.054 14.812 1 95.25 421 THR B N 1
ATOM 7627 C CA . THR B 1 421 ? 16.391 -0.213 15.688 1 95.25 421 THR B CA 1
ATOM 7628 C C . THR B 1 421 ? 17.094 0.879 14.883 1 95.25 421 THR B C 1
ATOM 7630 O O . THR B 1 421 ? 17.141 2.035 15.312 1 95.25 421 THR B O 1
ATOM 7633 N N . GLN B 1 422 ? 17.594 0.493 13.75 1 96.38 422 GLN B N 1
ATOM 7634 C CA . GLN B 1 422 ? 18.266 1.489 12.922 1 96.38 422 GLN B CA 1
ATOM 7635 C C . GLN B 1 422 ? 17.281 2.549 12.43 1 96.38 422 GLN B C 1
ATOM 7637 O O . GLN B 1 422 ? 17.609 3.734 12.383 1 96.38 422 GLN B O 1
ATOM 7642 N N . ASN B 1 423 ? 16.125 2.15 12.062 1 94.19 423 ASN B N 1
ATOM 7643 C CA . ASN B 1 423 ? 15.102 3.104 11.641 1 94.19 423 ASN B CA 1
ATOM 7644 C C . ASN B 1 423 ? 14.766 4.094 12.75 1 94.19 423 ASN B C 1
ATOM 7646 O O . ASN B 1 423 ? 14.664 5.297 12.508 1 94.19 423 ASN B O 1
ATOM 7650 N N . ILE B 1 424 ? 14.625 3.574 13.938 1 92.06 424 ILE B N 1
ATOM 7651 C CA . ILE B 1 424 ? 14.312 4.441 15.07 1 92.06 424 ILE B CA 1
ATOM 7652 C C . ILE B 1 424 ? 15.453 5.43 15.289 1 92.06 424 ILE B C 1
ATOM 7654 O O . ILE B 1 424 ? 15.219 6.621 15.5 1 92.06 424 ILE B O 1
ATOM 7658 N N . PHE B 1 425 ? 16.641 5.008 15.211 1 94.44 425 PHE B N 1
ATOM 7659 C CA . PHE B 1 425 ? 17.812 5.852 15.398 1 94.44 425 PHE B CA 1
ATOM 7660 C C . PHE B 1 425 ? 17.859 6.957 14.352 1 94.44 425 PHE B C 1
ATOM 7662 O O . PHE B 1 425 ? 18.047 8.125 14.68 1 94.44 425 PHE B O 1
ATOM 7669 N N . ILE B 1 426 ? 17.656 6.578 13.102 1 93.38 426 ILE B N 1
ATOM 7670 C CA . ILE B 1 426 ? 17.734 7.523 12 1 93.38 426 ILE B CA 1
ATOM 7671 C C . ILE B 1 426 ? 16.609 8.539 12.094 1 93.38 426 ILE B C 1
ATOM 7673 O O . ILE B 1 426 ? 16.828 9.75 11.953 1 93.38 426 ILE B O 1
ATOM 7677 N N . ILE B 1 427 ? 15.414 8.07 12.281 1 89.56 427 ILE B N 1
ATOM 7678 C CA . ILE B 1 427 ? 14.242 8.945 12.305 1 89.56 427 ILE B CA 1
ATOM 7679 C C . ILE B 1 427 ? 14.375 9.945 13.453 1 89.56 427 ILE B C 1
ATOM 7681 O O . ILE B 1 427 ? 14.094 11.133 13.281 1 89.56 427 ILE B O 1
ATOM 7685 N N . GLU B 1 428 ? 14.836 9.508 14.602 1 87.69 428 GLU B N 1
ATOM 7686 C CA . GLU B 1 428 ? 15.031 10.406 15.734 1 87.69 428 GLU B CA 1
ATOM 7687 C C . GLU B 1 428 ? 16.156 11.406 15.453 1 87.69 428 GLU B C 1
ATOM 7689 O O . GLU B 1 428 ? 16.078 12.562 15.891 1 87.69 428 GLU B O 1
ATOM 7694 N N . GLY B 1 429 ? 17.094 10.977 14.805 1 87.19 429 GLY B N 1
ATOM 7695 C CA . GLY B 1 429 ? 18.188 11.867 14.469 1 87.19 429 GLY B CA 1
ATOM 7696 C C . GLY B 1 429 ? 17.797 12.945 13.469 1 87.19 429 GLY B C 1
ATOM 7697 O O . GLY B 1 429 ? 18.266 14.086 13.57 1 87.19 429 GLY B O 1
ATOM 7698 N N . LEU B 1 430 ? 16.953 12.602 12.547 1 83 430 LEU B N 1
ATOM 7699 C CA . LEU B 1 430 ? 16.531 13.539 11.523 1 83 430 LEU B CA 1
ATOM 7700 C C . LEU B 1 430 ? 15.578 14.586 12.102 1 83 430 LEU B C 1
ATOM 7702 O O . LEU B 1 430 ? 15.461 15.688 11.562 1 83 430 LEU B O 1
ATOM 7706 N N . ARG B 1 431 ? 14.961 14.273 13.078 1 77.25 431 ARG B N 1
ATOM 7707 C CA . ARG B 1 431 ? 14.008 15.188 13.703 1 77.25 431 ARG B CA 1
ATOM 7708 C C . ARG B 1 431 ? 14.727 16.234 14.555 1 77.25 431 ARG B C 1
ATOM 7710 O O . ARG B 1 431 ? 14.148 17.266 14.898 1 77.25 431 ARG B O 1
ATOM 7717 N N . LYS B 1 432 ? 15.938 16.016 14.828 1 75.88 432 LYS B N 1
ATOM 7718 C CA . LYS B 1 432 ? 16.688 16.938 15.68 1 75.88 432 LYS B CA 1
ATOM 7719 C C . LYS B 1 432 ? 17.359 18.016 14.852 1 75.88 432 LYS B C 1
ATOM 7721 O O . LYS B 1 432 ? 17.844 17.75 13.75 1 75.88 432 LYS B O 1
ATOM 7726 N N . GLN B 1 433 ? 17.156 19.328 15.25 1 65.25 433 GLN B N 1
ATOM 7727 C CA . GLN B 1 433 ? 17.734 20.484 14.57 1 65.25 433 GLN B CA 1
ATOM 7728 C C . GLN B 1 433 ? 19.266 20.469 14.68 1 65.25 433 GLN B C 1
ATOM 7730 O O . GLN B 1 433 ? 19.812 20.047 15.695 1 65.25 433 GLN B O 1
ATOM 7735 N N . PRO B 1 434 ? 19.859 20.859 13.562 1 62.41 434 PRO B N 1
ATOM 7736 C CA . PRO B 1 434 ? 21.328 20.953 13.641 1 62.41 434 PRO B CA 1
ATOM 7737 C C . PRO B 1 434 ? 21.781 21.984 14.672 1 62.41 434 PRO B C 1
ATOM 7739 O O . PRO B 1 434 ? 21.094 22.969 14.922 1 62.41 434 PRO B O 1
ATOM 7742 N N . VAL B 1 435 ? 22.672 21.656 15.57 1 56.34 435 VAL B N 1
ATOM 7743 C CA . VAL B 1 435 ? 23.234 22.594 16.531 1 56.34 435 VAL B CA 1
ATOM 7744 C C . VAL B 1 435 ? 24.016 23.688 15.797 1 56.34 435 VAL B C 1
ATOM 7746 O O . VAL B 1 435 ? 24.906 23.391 15.008 1 56.34 435 VAL B O 1
ATOM 7749 N N . TRP B 1 436 ? 23.328 24.828 15.656 1 49.91 436 TRP B N 1
ATOM 7750 C CA . TRP B 1 436 ? 24.031 25.969 15.078 1 49.91 436 TRP B CA 1
ATOM 7751 C C . TRP B 1 436 ? 25.203 26.375 15.961 1 49.91 436 TRP B C 1
ATOM 7753 O O . TRP B 1 436 ? 25.031 26.672 17.141 1 49.91 436 TRP B O 1
ATOM 7763 N N . ILE B 1 437 ? 26.281 25.875 15.883 1 46.5 437 ILE B N 1
ATOM 7764 C CA . ILE B 1 437 ? 27.438 26.484 16.547 1 46.5 437 ILE B CA 1
ATOM 7765 C C . ILE B 1 437 ? 27.594 27.922 16.094 1 46.5 437 ILE B C 1
ATOM 7767 O O . ILE B 1 437 ? 27.828 28.172 14.906 1 46.5 437 ILE B O 1
ATOM 7771 N N . GLU B 1 438 ? 26.969 28.891 16.641 1 42.06 438 GLU B N 1
ATOM 7772 C CA . GLU B 1 438 ? 27.312 30.281 16.391 1 42.06 438 GLU B CA 1
ATOM 7773 C C . GLU B 1 438 ? 28.797 30.469 16.172 1 42.06 438 GLU B C 1
ATOM 7775 O O . GLU B 1 438 ? 29.609 30.188 17.062 1 42.06 438 GLU B O 1
ATOM 7780 N N . LYS B 1 439 ? 29.312 30.297 15.008 1 42.09 439 LYS B N 1
ATOM 7781 C CA . LYS B 1 439 ? 30.656 30.812 14.75 1 42.09 439 LYS B CA 1
ATOM 7782 C C . LYS B 1 439 ? 30.812 32.219 15.305 1 42.09 439 LYS B C 1
ATOM 7784 O O . LYS B 1 439 ? 30.203 33.156 14.797 1 42.09 439 LYS B O 1
ATOM 7789 N N . ASP B 1 440 ? 31.062 32.562 16.453 1 40.25 440 ASP B N 1
ATOM 7790 C CA . ASP B 1 440 ? 31.672 33.875 16.625 1 40.25 440 ASP B CA 1
ATOM 7791 C C . ASP B 1 440 ? 32.688 34.156 15.516 1 40.25 440 ASP B C 1
ATOM 7793 O O . ASP B 1 440 ? 33.594 33.375 15.289 1 40.25 440 ASP B O 1
ATOM 7797 N N . LYS B 1 441 ? 32.344 34.812 14.438 1 41.41 441 LYS B N 1
ATOM 7798 C CA . LYS B 1 441 ? 33.062 35.344 13.289 1 41.41 441 LYS B CA 1
ATOM 7799 C C . LYS B 1 441 ? 34.562 35.531 13.625 1 41.41 441 LYS B C 1
ATOM 7801 O O . LYS B 1 441 ? 35.375 35.844 12.75 1 41.41 441 LYS B O 1
ATOM 7806 N N . THR B 1 442 ? 34.875 36.031 14.883 1 37.16 442 THR B N 1
ATOM 7807 C CA . THR B 1 442 ? 36.188 36.625 14.914 1 37.16 442 THR B CA 1
ATOM 7808 C C . THR B 1 442 ? 37.25 35.562 14.648 1 37.16 442 THR B C 1
ATOM 7810 O O . THR B 1 442 ? 38.219 35.812 13.922 1 37.16 442 THR B O 1
ATOM 7813 N N . GLU B 1 443 ? 37.719 34.688 15.688 1 39.75 443 GLU B N 1
ATOM 7814 C CA . GLU B 1 443 ? 39.062 34.125 15.672 1 39.75 443 GLU B CA 1
ATOM 7815 C C . GLU B 1 443 ? 39.125 32.875 14.797 1 39.75 443 GLU B C 1
ATOM 7817 O O . GLU B 1 443 ? 38.469 31.859 15.086 1 39.75 443 GLU B O 1
ATOM 7822 N N . LYS B 1 444 ? 39.375 32.969 13.5 1 42.38 444 LYS B N 1
ATOM 7823 C CA . LYS B 1 444 ? 39.812 32.219 12.328 1 42.38 444 LYS B CA 1
ATOM 7824 C C . LYS B 1 444 ? 40.75 31.078 12.734 1 42.38 444 LYS B C 1
ATOM 7826 O O . LYS B 1 444 ? 41.344 30.438 11.875 1 42.38 444 LYS B O 1
ATOM 7831 N N . SER B 1 445 ? 41.406 31 13.961 1 40.03 445 SER B N 1
ATOM 7832 C CA . SER B 1 445 ? 42.562 30.109 14.031 1 40.03 445 SER B CA 1
ATOM 7833 C C . SER B 1 445 ? 42.125 28.656 14.156 1 40.03 445 SER B C 1
ATOM 7835 O O . SER B 1 445 ? 41.094 28.359 14.773 1 40.03 445 SER B O 1
ATOM 7837 N N . SER B 1 446 ? 42.625 27.688 13.32 1 44.28 446 SER B N 1
ATOM 7838 C CA . SER B 1 446 ? 42.656 26.234 13.367 1 44.28 446 SER B CA 1
ATOM 7839 C C . SER B 1 446 ? 42.531 25.719 14.805 1 44.28 446 SER B C 1
ATOM 7841 O O . SER B 1 446 ? 42.062 24.609 15.031 1 44.28 446 SER B O 1
ATOM 7843 N N . GLN B 1 447 ? 43.156 26.469 15.727 1 43.16 447 GLN B N 1
ATOM 7844 C CA . GLN B 1 447 ? 43.188 26.047 17.125 1 43.16 447 GLN B CA 1
ATOM 7845 C C . GLN B 1 447 ? 41.812 26.188 17.781 1 43.16 447 GLN B C 1
ATOM 7847 O O . GLN B 1 447 ? 41.5 25.438 18.719 1 43.16 447 GLN B O 1
ATOM 7852 N N . SER B 1 448 ? 41 27.109 17.453 1 43.75 448 SER B N 1
ATOM 7853 C CA . SER B 1 448 ? 39.656 27.328 18.047 1 43.75 448 SER B CA 1
ATOM 7854 C C . SER B 1 448 ? 38.688 26.234 17.625 1 43.75 448 SER B C 1
ATOM 7856 O O . SER B 1 448 ? 37.812 25.844 18.391 1 43.75 448 SER B O 1
ATOM 7858 N N . TYR B 1 449 ? 38.875 25.812 16.359 1 41.84 449 TYR B N 1
ATOM 7859 C CA . TYR B 1 449 ? 38.062 24.672 15.906 1 41.84 449 TYR B CA 1
ATOM 7860 C C . TYR B 1 449 ? 38.406 23.422 16.719 1 41.84 449 TYR B C 1
ATOM 7862 O O . TYR B 1 449 ? 37.5 22.672 17.094 1 41.84 449 TYR B O 1
ATOM 7870 N N . ILE B 1 450 ? 39.688 23.141 16.953 1 45.22 450 ILE B N 1
ATOM 7871 C CA . ILE B 1 450 ? 40.094 22.031 17.812 1 45.22 450 ILE B CA 1
ATOM 7872 C C . ILE B 1 450 ? 39.562 22.234 19.219 1 45.22 450 ILE B C 1
ATOM 7874 O O . ILE B 1 450 ? 39.125 21.281 19.875 1 45.22 450 ILE B O 1
ATOM 7878 N N . LYS B 1 451 ? 39.625 23.438 19.734 1 45.16 451 LYS B N 1
ATOM 7879 C CA . LYS B 1 451 ? 39.125 23.703 21.078 1 45.16 451 LYS B CA 1
ATOM 7880 C C . LYS B 1 451 ? 37.594 23.562 21.109 1 45.16 451 LYS B C 1
ATOM 7882 O O . LYS B 1 451 ? 37.031 23.047 22.078 1 45.16 451 LYS B O 1
ATOM 7887 N N . SER B 1 452 ? 36.938 23.984 20.125 1 46.47 452 SER B N 1
ATOM 7888 C CA . SER B 1 452 ? 35.5 23.844 20.062 1 46.47 452 SER B CA 1
ATOM 7889 C C . SER B 1 452 ? 35.094 22.375 19.891 1 46.47 452 SER B C 1
ATOM 7891 O O . SER B 1 452 ? 34.094 21.938 20.469 1 46.47 452 SER B O 1
ATOM 7893 N N . TYR B 1 453 ? 35.844 21.609 19.078 1 46.78 453 TYR B N 1
ATOM 7894 C CA . TYR B 1 453 ? 35.656 20.172 19 1 46.78 453 TYR B CA 1
ATOM 7895 C C . TYR B 1 453 ? 35.969 19.5 20.328 1 46.78 453 TYR B C 1
ATOM 7897 O O . TYR B 1 453 ? 35.312 18.516 20.688 1 46.78 453 TYR B O 1
ATOM 7905 N N . ARG B 1 454 ? 37.094 19.891 20.922 1 48.03 454 ARG B N 1
ATOM 7906 C CA . ARG B 1 454 ? 37.375 19.375 22.25 1 48.03 454 ARG B CA 1
ATOM 7907 C C . ARG B 1 454 ? 36.188 19.625 23.203 1 48.03 454 ARG B C 1
ATOM 7909 O O . ARG B 1 454 ? 35.938 18.828 24.109 1 48.03 454 ARG B O 1
ATOM 7916 N N . ASN B 1 455 ? 35.531 20.734 23.031 1 49 455 ASN B N 1
ATOM 7917 C CA . ASN B 1 455 ? 34.344 20.984 23.859 1 49 455 ASN B CA 1
ATOM 7918 C C . ASN B 1 455 ? 33.125 20.281 23.281 1 49 455 ASN B C 1
ATOM 7920 O O . ASN B 1 455 ? 31.984 20.641 23.625 1 49 455 ASN B O 1
ATOM 7924 N N . LEU B 1 456 ? 33.281 19.719 22.203 1 54.81 456 LEU B N 1
ATOM 7925 C CA . LEU B 1 456 ? 32.156 18.922 21.734 1 54.81 456 LEU B CA 1
ATOM 7926 C C . LEU B 1 456 ? 31.719 17.906 22.797 1 54.81 456 LEU B C 1
ATOM 7928 O O . LEU B 1 456 ? 32.531 17.141 23.297 1 54.81 456 LEU B O 1
ATOM 7932 N N . ASN B 1 457 ? 30.594 17.953 23.344 1 71.88 457 ASN B N 1
ATOM 7933 C CA . ASN B 1 457 ? 29.906 17.109 24.312 1 71.88 457 ASN B CA 1
ATOM 7934 C C . ASN B 1 457 ? 30 15.633 23.922 1 71.88 457 ASN B C 1
ATOM 7936 O O . ASN B 1 457 ? 30.031 15.305 22.734 1 71.88 457 ASN B O 1
ATOM 7940 N N . TRP B 1 458 ? 30.781 14.773 24.688 1 80.31 458 TRP B N 1
ATOM 7941 C CA . TRP B 1 458 ? 30.938 13.328 24.531 1 80.31 458 TRP B CA 1
ATOM 7942 C C . TRP B 1 458 ? 29.719 12.734 23.828 1 80.31 458 TRP B C 1
ATOM 7944 O O . TRP B 1 458 ? 29.844 11.75 23.094 1 80.31 458 TRP B O 1
ATOM 7954 N N . LYS B 1 459 ? 28.656 13.352 23.922 1 85.69 459 LYS B N 1
ATOM 7955 C CA . LYS B 1 459 ? 27.438 12.859 23.297 1 85.69 459 LYS B CA 1
ATOM 7956 C C . LYS B 1 459 ? 27.484 13.039 21.781 1 85.69 459 LYS B C 1
ATOM 7958 O O . LYS B 1 459 ? 27.141 12.125 21.031 1 85.69 459 LYS B O 1
ATOM 7963 N N . ARG B 1 460 ? 28.047 14.086 21.375 1 85.06 460 ARG B N 1
ATOM 7964 C CA . ARG B 1 460 ? 28.109 14.383 19.953 1 85.06 460 ARG B CA 1
ATOM 7965 C C . ARG B 1 460 ? 29.188 13.547 19.266 1 85.06 460 ARG B C 1
ATOM 7967 O O . ARG B 1 460 ? 28.984 13.086 18.141 1 85.06 460 ARG B O 1
ATOM 7974 N N . LYS B 1 461 ? 30.219 13.445 19.906 1 87.94 461 LYS B N 1
ATOM 7975 C CA . LYS B 1 461 ? 31.297 12.609 19.359 1 87.94 461 LYS B CA 1
ATOM 7976 C C . LYS B 1 461 ? 30.844 11.156 19.234 1 87.94 461 LYS B C 1
ATOM 7978 O O . LYS B 1 461 ? 31.141 10.492 18.25 1 87.94 461 LYS B O 1
ATOM 7983 N N . ALA B 1 462 ? 30.188 10.68 20.25 1 90.75 462 ALA B N 1
ATOM 7984 C CA . ALA B 1 462 ? 29.672 9.305 20.234 1 90.75 462 ALA B CA 1
ATOM 7985 C C . ALA B 1 462 ? 28.688 9.117 19.078 1 90.75 462 ALA B C 1
ATOM 7987 O O . ALA B 1 462 ? 28.688 8.07 18.422 1 90.75 462 ALA B O 1
ATOM 7988 N N . LEU B 1 463 ? 27.891 10.125 18.828 1 91.62 463 LEU B N 1
ATOM 7989 C CA . LEU B 1 463 ? 26.906 10.047 17.75 1 91.62 463 LEU B CA 1
ATOM 7990 C C . LEU B 1 463 ? 27.609 10.016 16.391 1 91.62 463 LEU B C 1
ATOM 7992 O O . LEU B 1 463 ? 27.188 9.289 15.484 1 91.62 463 LEU B O 1
ATOM 7996 N N . LYS B 1 464 ? 28.625 10.75 16.266 1 91.88 464 LYS B N 1
ATOM 7997 C CA . LYS B 1 464 ? 29.391 10.766 15.016 1 91.88 464 LYS B CA 1
ATOM 7998 C C . LYS B 1 464 ? 30.094 9.43 14.789 1 91.88 464 LYS B C 1
ATOM 8000 O O . LYS B 1 464 ? 30.141 8.93 13.664 1 91.88 464 LYS B O 1
ATOM 8005 N N . GLU B 1 465 ? 30.625 8.844 15.852 1 94.25 465 GLU B N 1
ATOM 8006 C CA . GLU B 1 465 ? 31.281 7.547 15.758 1 94.25 465 GLU B CA 1
ATOM 8007 C C . GLU B 1 465 ? 30.281 6.453 15.375 1 94.25 465 GLU B C 1
ATOM 8009 O O . GLU B 1 465 ? 30.562 5.641 14.492 1 94.25 465 GLU B O 1
ATOM 8014 N N . ILE B 1 466 ? 29.172 6.469 15.992 1 95.38 466 ILE B N 1
ATOM 8015 C CA . ILE B 1 466 ? 28.141 5.465 15.719 1 95.38 466 ILE B CA 1
ATOM 8016 C C . ILE B 1 466 ? 27.641 5.617 14.289 1 95.38 466 ILE B C 1
ATOM 8018 O O . ILE B 1 466 ? 27.484 4.625 13.57 1 95.38 466 ILE B O 1
ATOM 8022 N N . SER B 1 467 ? 27.406 6.844 13.883 1 94.81 467 SER B N 1
ATOM 8023 C CA . SER B 1 467 ? 26.922 7.094 12.531 1 94.81 467 SER B CA 1
ATOM 8024 C C . SER B 1 467 ? 27.938 6.66 11.477 1 94.81 467 SER B C 1
ATOM 8026 O O . SER B 1 467 ? 27.578 6.059 10.469 1 94.81 467 SER B O 1
ATOM 8028 N N . SER B 1 468 ? 29.188 6.926 11.719 1 94.62 468 SER B N 1
ATOM 8029 C CA . SER B 1 468 ? 30.234 6.527 10.781 1 94.62 468 SER B CA 1
ATOM 8030 C C . SER B 1 468 ? 30.328 5.008 10.672 1 94.62 468 SER B C 1
ATOM 8032 O O . SER B 1 468 ? 30.5 4.465 9.578 1 94.62 468 SER B O 1
ATOM 8034 N N . PHE B 1 469 ? 30.234 4.305 11.781 1 96.44 469 PHE B N 1
ATOM 8035 C CA . PHE B 1 469 ? 30.234 2.846 11.797 1 96.44 469 PHE B CA 1
ATOM 8036 C C . PHE B 1 469 ? 29.047 2.291 11.008 1 96.44 469 PHE B C 1
ATOM 8038 O O . PHE B 1 469 ? 29.219 1.404 10.164 1 96.44 469 PHE B O 1
ATOM 8045 N N . LEU B 1 470 ? 27.875 2.867 11.25 1 97.75 470 LEU B N 1
ATOM 8046 C CA . LEU B 1 470 ? 26.656 2.391 10.594 1 97.75 470 LEU B CA 1
ATOM 8047 C C . LEU B 1 470 ? 26.688 2.697 9.102 1 97.75 470 LEU B C 1
ATOM 8049 O O . LEU B 1 470 ? 26.172 1.926 8.297 1 97.75 470 LEU B O 1
ATOM 8053 N N . ILE B 1 471 ? 27.25 3.801 8.711 1 95.88 471 ILE B N 1
ATOM 8054 C CA . ILE B 1 471 ? 27.359 4.152 7.301 1 95.88 471 ILE B CA 1
ATOM 8055 C C . ILE B 1 471 ? 28.188 3.092 6.57 1 95.88 471 ILE B C 1
ATOM 8057 O O . ILE B 1 471 ? 27.75 2.568 5.539 1 95.88 471 ILE B O 1
ATOM 8061 N N . MET B 1 472 ? 29.297 2.727 7.141 1 96.12 472 MET B N 1
ATOM 8062 C CA . MET B 1 472 ? 30.172 1.751 6.504 1 96.12 472 MET B CA 1
ATOM 8063 C C . MET B 1 472 ? 29.516 0.372 6.469 1 96.12 472 MET B C 1
ATOM 8065 O O . MET B 1 472 ? 29.656 -0.354 5.48 1 96.12 472 MET B O 1
ATOM 8069 N N . CYS B 1 473 ? 28.844 0.065 7.5 1 97.19 473 CYS B N 1
ATOM 8070 C CA . CYS B 1 473 ? 28.141 -1.215 7.539 1 97.19 473 CYS B CA 1
ATOM 8071 C C . CYS B 1 473 ? 27.047 -1.266 6.484 1 97.19 473 CYS B C 1
ATOM 8073 O O . CYS B 1 473 ? 26.875 -2.281 5.812 1 97.19 473 CYS B O 1
ATOM 8075 N N . ASN B 1 474 ? 26.297 -0.219 6.332 1 96.69 474 ASN B N 1
ATOM 8076 C CA . ASN B 1 474 ? 25.25 -0.183 5.316 1 96.69 474 ASN B CA 1
ATOM 8077 C C . ASN B 1 474 ? 25.828 -0.24 3.906 1 96.69 474 ASN B C 1
ATOM 8079 O O . ASN B 1 474 ? 25.219 -0.821 3.004 1 96.69 474 ASN B O 1
ATOM 8083 N N . ILE B 1 475 ? 26.969 0.262 3.695 1 93.5 475 ILE B N 1
ATOM 8084 C CA . ILE B 1 475 ? 27.609 0.224 2.387 1 93.5 475 ILE B CA 1
ATOM 8085 C C . ILE B 1 475 ? 27.969 -1.218 2.027 1 93.5 475 ILE B C 1
ATOM 8087 O O . ILE B 1 475 ? 27.656 -1.684 0.928 1 93.5 475 ILE B O 1
ATOM 8091 N N . ILE B 1 476 ? 28.531 -1.902 2.947 1 94.62 476 ILE B N 1
ATOM 8092 C CA . ILE B 1 476 ? 28.922 -3.271 2.637 1 94.62 476 ILE B CA 1
ATOM 8093 C C . ILE B 1 476 ? 27.688 -4.148 2.498 1 94.62 476 ILE B C 1
ATOM 8095 O O . ILE B 1 476 ? 27.641 -5.055 1.663 1 94.62 476 ILE B O 1
ATOM 8099 N N . LEU B 1 477 ? 26.672 -3.896 3.295 1 94.69 477 LEU B N 1
ATOM 8100 C CA . LEU B 1 477 ? 25.469 -4.711 3.24 1 94.69 477 LEU B CA 1
ATOM 8101 C C . LEU B 1 477 ? 24.672 -4.418 1.973 1 94.69 477 LEU B C 1
ATOM 8103 O O . LEU B 1 477 ? 23.844 -5.234 1.55 1 94.69 477 LEU B O 1
ATOM 8107 N N . TRP B 1 478 ? 24.906 -3.314 1.392 1 90.94 478 TRP B N 1
ATOM 8108 C CA . TRP B 1 478 ? 24.297 -3.01 0.1 1 90.94 478 TRP B CA 1
ATOM 8109 C C . TRP B 1 478 ? 25.109 -3.617 -1.04 1 90.94 478 TRP B C 1
ATOM 8111 O O . TRP B 1 478 ? 24.547 -4.086 -2.029 1 90.94 478 TRP B O 1
ATOM 8121 N N . ILE B 1 479 ? 26.344 -3.73 -0.979 1 87.25 479 ILE B N 1
ATOM 8122 C CA . ILE B 1 479 ? 27.234 -4.215 -2.027 1 87.25 479 ILE B CA 1
ATOM 8123 C C . ILE B 1 479 ? 27.047 -5.723 -2.195 1 87.25 479 ILE B C 1
ATOM 8125 O O . ILE B 1 479 ? 27.047 -6.234 -3.318 1 87.25 479 ILE B O 1
ATOM 8129 N N . LEU B 1 480 ? 26.828 -6.395 -1.169 1 90.5 480 LEU B N 1
ATOM 8130 C CA . LEU B 1 480 ? 26.797 -7.852 -1.194 1 90.5 480 LEU B CA 1
ATOM 8131 C C . LEU B 1 480 ? 25.656 -8.367 -2.061 1 90.5 480 LEU B C 1
ATOM 8133 O O . LEU B 1 480 ? 25.891 -9.094 -3.029 1 90.5 480 LEU B O 1
ATOM 8137 N N . PRO B 1 481 ? 24.422 -7.902 -1.807 1 87 481 PRO B N 1
ATOM 8138 C CA . PRO B 1 481 ? 23.359 -8.406 -2.668 1 87 481 PRO B CA 1
ATOM 8139 C C . PRO B 1 481 ? 23.359 -7.762 -4.055 1 87 481 PRO B C 1
ATOM 8141 O O . PRO B 1 481 ? 22.875 -8.367 -5.02 1 87 481 PRO B O 1
ATOM 8144 N N . SER B 1 482 ? 23.906 -6.66 -4.258 1 82.94 482 SER B N 1
ATOM 8145 C CA . SER B 1 482 ? 23.891 -5.941 -5.527 1 82.94 482 SER B CA 1
ATOM 8146 C C . SER B 1 482 ? 24.812 -6.605 -6.551 1 82.94 482 SER B C 1
ATOM 8148 O O . SER B 1 482 ? 24.531 -6.578 -7.75 1 82.94 482 SER B O 1
ATOM 8150 N N . PHE B 1 483 ? 25.844 -7.273 -6.098 1 76.56 483 PHE B N 1
ATOM 8151 C CA . PHE B 1 483 ? 26.812 -7.832 -7.02 1 76.56 483 PHE B CA 1
ATOM 8152 C C . PHE B 1 483 ? 26.688 -9.344 -7.105 1 76.56 483 PHE B C 1
ATOM 8154 O O . PHE B 1 483 ? 27.625 -10.039 -7.5 1 76.56 483 PHE B O 1
ATOM 8161 N N . GLY B 1 484 ? 25.547 -9.828 -6.695 1 69.94 484 GLY B N 1
ATOM 8162 C CA . GLY B 1 484 ? 25.266 -11.18 -7.164 1 69.94 484 GLY B CA 1
ATOM 8163 C C . GLY B 1 484 ? 25.203 -12.203 -6.047 1 69.94 484 GLY B C 1
ATOM 8164 O O . GLY B 1 484 ? 25.078 -13.398 -6.301 1 69.94 484 GLY B O 1
ATOM 8165 N N . ALA B 1 485 ? 25.328 -11.867 -4.887 1 69.38 485 ALA B N 1
ATOM 8166 C CA . ALA B 1 485 ? 25.172 -12.859 -3.82 1 69.38 485 ALA B CA 1
ATOM 8167 C C . ALA B 1 485 ? 23.719 -12.969 -3.385 1 69.38 485 ALA B C 1
ATOM 8169 O O . ALA B 1 485 ? 23.172 -12.047 -2.766 1 69.38 485 ALA B O 1
ATOM 8170 N N . HIS B 1 486 ? 23.078 -14.055 -3.836 1 79.94 486 HIS B N 1
ATOM 8171 C CA . HIS B 1 486 ? 21.703 -14.266 -3.439 1 79.94 486 HIS B CA 1
ATOM 8172 C C . HIS B 1 486 ? 21.516 -15.641 -2.795 1 79.94 486 HIS B C 1
ATOM 8174 O O . HIS B 1 486 ? 20.797 -16.484 -3.328 1 79.94 486 HIS B O 1
ATOM 8180 N N . PRO B 1 487 ? 22.078 -15.664 -1.619 1 86.19 487 PRO B N 1
ATOM 8181 C CA . PRO B 1 487 ? 21.953 -16.953 -0.938 1 86.19 487 PRO B CA 1
ATOM 8182 C C . PRO B 1 487 ? 20.5 -17.328 -0.635 1 86.19 487 PRO B C 1
ATOM 8184 O O . PRO B 1 487 ? 20.188 -18.516 -0.468 1 86.19 487 PRO B O 1
ATOM 8187 N N . VAL B 1 488 ? 19.688 -16.391 -0.653 1 87.94 488 VAL B N 1
ATOM 8188 C CA . VAL B 1 488 ? 18.281 -16.625 -0.332 1 87.94 488 VAL B CA 1
ATOM 8189 C C . VAL B 1 488 ? 17.641 -17.484 -1.42 1 87.94 488 VAL B C 1
ATOM 8191 O O . VAL B 1 488 ? 16.734 -18.281 -1.141 1 87.94 488 VAL B O 1
ATOM 8194 N N . PHE B 1 489 ? 18.141 -17.453 -2.592 1 82.94 489 PHE B N 1
ATOM 8195 C CA . PHE B 1 489 ? 17.625 -18.25 -3.697 1 82.94 489 PHE B CA 1
ATOM 8196 C C . PHE B 1 489 ? 18.438 -19.531 -3.848 1 82.94 489 PHE B C 1
ATOM 8198 O O . PHE B 1 489 ? 17.875 -20.594 -4.16 1 82.94 489 PHE B O 1
ATOM 8205 N N . GLU B 1 490 ? 19.672 -19.469 -3.479 1 84.56 490 GLU B N 1
ATOM 8206 C CA . GLU B 1 490 ? 20.594 -20.547 -3.779 1 84.56 490 GLU B CA 1
ATOM 8207 C C . GLU B 1 490 ? 20.531 -21.641 -2.717 1 84.56 490 GLU B C 1
ATOM 8209 O O . GLU B 1 490 ? 20.828 -22.812 -2.992 1 84.56 490 GLU B O 1
ATOM 8214 N N . ASN B 1 491 ? 20.125 -21.281 -1.527 1 87.12 491 ASN B N 1
ATOM 8215 C CA . ASN B 1 491 ? 20.062 -22.281 -0.479 1 87.12 491 ASN B CA 1
ATOM 8216 C C . ASN B 1 491 ? 18.906 -23.25 -0.698 1 87.12 491 ASN B C 1
ATOM 8218 O O . ASN B 1 491 ? 18.922 -24.375 -0.194 1 87.12 491 ASN B O 1
ATOM 8222 N N . GLY B 1 492 ? 17.797 -22.828 -1.326 1 88 492 GLY B N 1
ATOM 8223 C CA . GLY B 1 492 ? 16.734 -23.703 -1.783 1 88 492 GLY B CA 1
ATOM 8224 C C . GLY B 1 492 ? 15.734 -24.047 -0.696 1 88 492 GLY B C 1
ATOM 8225 O O . GLY B 1 492 ? 14.734 -24.719 -0.956 1 88 492 GLY B O 1
ATOM 8226 N N . ILE B 1 493 ? 15.961 -23.625 0.509 1 90.56 493 ILE B N 1
ATOM 8227 C CA . ILE B 1 493 ? 15.125 -24 1.643 1 90.56 493 ILE B CA 1
ATOM 8228 C C . ILE B 1 493 ? 13.742 -23.375 1.492 1 90.56 493 ILE B C 1
ATOM 8230 O O . ILE B 1 493 ? 12.727 -24.062 1.502 1 90.56 493 ILE B O 1
ATOM 8234 N N . GLU B 1 494 ? 13.68 -22.094 1.282 1 93.44 494 GLU B N 1
ATOM 8235 C CA . GLU B 1 494 ? 12.414 -21.375 1.172 1 93.44 494 GLU B CA 1
ATOM 8236 C C . GLU B 1 494 ? 11.711 -21.688 -0.149 1 93.44 494 GLU B C 1
ATOM 8238 O O . GLU B 1 494 ? 10.484 -21.781 -0.203 1 93.44 494 GLU B O 1
ATOM 8243 N N . GLN B 1 495 ? 12.5 -21.891 -1.133 1 91.94 495 GLN B N 1
ATOM 8244 C CA . GLN B 1 495 ? 11.93 -22.234 -2.432 1 91.94 495 GLN B CA 1
ATOM 8245 C C . GLN B 1 495 ? 11.234 -23.594 -2.389 1 91.94 495 GLN B C 1
ATOM 8247 O O . GLN B 1 495 ? 10.195 -23.781 -3.027 1 91.94 495 GLN B O 1
ATOM 8252 N N . SER B 1 496 ? 11.836 -24.5 -1.688 1 91.38 496 SER B N 1
ATOM 8253 C CA . SER B 1 496 ? 11.227 -25.828 -1.565 1 91.38 496 SER B CA 1
ATOM 8254 C C . SER B 1 496 ? 9.953 -25.781 -0.724 1 91.38 496 SER B C 1
ATOM 8256 O O . SER B 1 496 ? 9.039 -26.578 -0.924 1 91.38 496 SER B O 1
ATOM 8258 N N . PHE B 1 497 ? 9.922 -24.891 0.174 1 91.69 497 PHE B N 1
ATOM 8259 C CA . PHE B 1 497 ? 8.781 -24.766 1.069 1 91.69 497 PHE B CA 1
ATOM 8260 C C . PHE B 1 497 ? 7.625 -24.062 0.376 1 91.69 497 PHE B C 1
ATOM 8262 O O . PHE B 1 497 ? 6.496 -24.547 0.376 1 91.69 497 PHE B O 1
ATOM 8269 N N . TYR B 1 498 ? 7.77 -22.906 -0.285 1 91.5 498 TYR B N 1
ATOM 8270 C CA . TYR B 1 498 ? 6.723 -22.062 -0.847 1 91.5 498 TYR B CA 1
ATOM 8271 C C . TYR B 1 498 ? 6.5 -22.375 -2.322 1 91.5 498 TYR B C 1
ATOM 8273 O O . TYR B 1 498 ? 5.453 -22.031 -2.885 1 91.5 498 TYR B O 1
ATOM 8281 N N . GLY B 1 499 ? 7.449 -23 -2.971 1 89.38 499 GLY B N 1
ATOM 8282 C CA . GLY B 1 499 ? 7.449 -23.141 -4.418 1 89.38 499 GLY B CA 1
ATOM 8283 C C . GLY B 1 499 ? 8.234 -22.047 -5.121 1 89.38 499 GLY B C 1
ATOM 8284 O O . GLY B 1 499 ? 8.484 -20.984 -4.551 1 89.38 499 GLY B O 1
ATOM 8285 N N . TYR B 1 500 ? 8.625 -22.25 -6.336 1 86.62 500 TYR B N 1
ATOM 8286 C CA . TYR B 1 500 ? 9.492 -21.344 -7.09 1 86.62 500 TYR B CA 1
ATOM 8287 C C . TYR B 1 500 ? 8.797 -20.016 -7.375 1 86.62 500 TYR B C 1
ATOM 8289 O O . TYR B 1 500 ? 9.359 -18.953 -7.145 1 86.62 500 TYR B O 1
ATOM 8297 N N . SER B 1 501 ? 7.609 -20.078 -7.836 1 83.81 501 SER B N 1
ATOM 8298 C CA . SER B 1 501 ? 6.914 -18.875 -8.281 1 83.81 501 SER B CA 1
ATOM 8299 C C . SER B 1 501 ? 6.688 -17.906 -7.121 1 83.81 501 SER B C 1
ATOM 8301 O O . SER B 1 501 ? 6.98 -16.719 -7.234 1 83.81 501 SER B O 1
ATOM 8303 N N . THR B 1 502 ? 6.258 -18.406 -6.004 1 85.81 502 THR B N 1
ATOM 8304 C CA . THR B 1 502 ? 5.973 -17.562 -4.848 1 85.81 502 THR B CA 1
ATOM 8305 C C . THR B 1 502 ? 7.262 -17 -4.254 1 85.81 502 THR B C 1
ATOM 8307 O O . THR B 1 502 ? 7.348 -15.812 -3.951 1 85.81 502 THR B O 1
ATOM 8310 N N . TRP B 1 503 ? 8.195 -17.828 -4.102 1 90.88 503 TRP B N 1
ATOM 8311 C CA . TRP B 1 503 ? 9.445 -17.391 -3.502 1 90.88 503 TRP B CA 1
ATOM 8312 C C . TRP B 1 503 ? 10.164 -16.391 -4.414 1 90.88 503 TRP B C 1
ATOM 8314 O O . TRP B 1 503 ? 10.781 -15.438 -3.938 1 90.88 503 TRP B O 1
ATOM 8324 N N . PHE B 1 504 ? 10.102 -16.625 -5.742 1 88.38 504 PHE B N 1
ATOM 8325 C CA . PHE B 1 504 ? 10.656 -15.68 -6.707 1 88.38 504 PHE B CA 1
ATOM 8326 C C . PHE B 1 504 ? 10.023 -14.305 -6.547 1 88.38 504 PHE B C 1
ATOM 8328 O O . PHE B 1 504 ? 10.719 -13.281 -6.551 1 88.38 504 PHE B O 1
ATOM 8335 N N . ALA B 1 505 ? 8.773 -14.328 -6.387 1 87.12 505 ALA B N 1
ATOM 8336 C CA . ALA B 1 505 ? 8.062 -13.062 -6.238 1 87.12 505 ALA B CA 1
ATOM 8337 C C . ALA B 1 505 ? 8.477 -12.352 -4.953 1 87.12 505 ALA B C 1
ATOM 8339 O O . ALA B 1 505 ? 8.734 -11.141 -4.961 1 87.12 505 ALA B O 1
ATOM 8340 N N . VAL B 1 506 ? 8.594 -13.055 -3.852 1 91.38 506 VAL B N 1
ATOM 8341 C CA . VAL B 1 506 ? 8.938 -12.484 -2.555 1 91.38 506 VAL B CA 1
ATOM 8342 C C . VAL B 1 506 ? 10.344 -11.898 -2.604 1 91.38 506 VAL B C 1
ATOM 8344 O O . VAL B 1 506 ? 10.562 -10.75 -2.203 1 91.38 506 VAL B O 1
ATOM 8347 N N . VAL B 1 507 ? 11.227 -12.625 -3.184 1 92.25 507 VAL B N 1
ATOM 8348 C CA . VAL B 1 507 ? 12.633 -12.227 -3.182 1 92.25 507 VAL B CA 1
ATOM 8349 C C . VAL B 1 507 ? 12.859 -11.117 -4.211 1 92.25 507 VAL B C 1
ATOM 8351 O O . VAL B 1 507 ? 13.562 -10.141 -3.941 1 92.25 507 VAL B O 1
ATOM 8354 N N . ASN B 1 508 ? 12.281 -11.188 -5.355 1 90.44 508 ASN B N 1
ATOM 8355 C CA . ASN B 1 508 ? 12.523 -10.219 -6.418 1 90.44 508 ASN B CA 1
ATOM 8356 C C . ASN B 1 508 ? 11.875 -8.867 -6.102 1 90.44 508 ASN B C 1
ATOM 8358 O O . ASN B 1 508 ? 12.328 -7.832 -6.586 1 90.44 508 ASN B O 1
ATOM 8362 N N . PHE B 1 509 ? 10.867 -8.898 -5.297 1 90.88 509 PHE B N 1
ATOM 8363 C CA . PHE B 1 509 ? 10.281 -7.645 -4.84 1 90.88 509 PHE B CA 1
ATOM 8364 C C . PHE B 1 509 ? 11.023 -7.113 -3.619 1 90.88 509 PHE B C 1
ATOM 8366 O O . PHE B 1 509 ? 11.203 -5.902 -3.475 1 90.88 509 PHE B O 1
ATOM 8373 N N . GLY B 1 510 ? 11.438 -8.016 -2.807 1 93.12 510 GLY B N 1
ATOM 8374 C CA . GLY B 1 510 ? 12.016 -7.629 -1.526 1 93.12 510 GLY B CA 1
ATOM 8375 C C . GLY B 1 510 ? 13.469 -7.211 -1.627 1 93.12 510 GLY B C 1
ATOM 8376 O O . GLY B 1 510 ? 13.891 -6.254 -0.97 1 93.12 510 GLY B O 1
ATOM 8377 N N . LEU B 1 511 ? 14.234 -7.836 -2.438 1 92.12 511 LEU B N 1
ATOM 8378 C CA . LEU B 1 511 ? 15.672 -7.613 -2.477 1 92.12 511 LEU B CA 1
ATOM 8379 C C . LEU B 1 511 ? 16 -6.211 -2.98 1 92.12 511 LEU B C 1
ATOM 8381 O O . LEU B 1 511 ? 16.797 -5.496 -2.371 1 92.12 511 LEU B O 1
ATOM 8385 N N . PRO B 1 512 ? 15.383 -5.754 -4.07 1 91.19 512 PRO B N 1
ATOM 8386 C CA . PRO B 1 512 ? 15.672 -4.387 -4.508 1 91.19 512 PRO B CA 1
ATOM 8387 C C . PRO B 1 512 ? 15.273 -3.34 -3.469 1 91.19 512 PRO B C 1
ATOM 8389 O O . PRO B 1 512 ? 15.953 -2.32 -3.326 1 91.19 512 PRO B O 1
ATOM 8392 N N . LEU B 1 513 ? 14.242 -3.592 -2.799 1 93.56 513 LEU B N 1
ATOM 8393 C CA . LEU B 1 513 ? 13.836 -2.67 -1.742 1 93.56 513 LEU B CA 1
ATOM 8394 C C . LEU B 1 513 ? 14.844 -2.678 -0.597 1 93.56 513 LEU B C 1
ATOM 8396 O O . LEU B 1 513 ? 15.109 -1.638 0.007 1 93.56 513 LEU B O 1
ATOM 8400 N N . GLY B 1 514 ? 15.328 -3.824 -0.33 1 93.25 514 GLY B N 1
ATOM 8401 C CA . GLY B 1 514 ? 16.359 -3.918 0.69 1 93.25 514 GLY B CA 1
ATOM 8402 C C . GLY B 1 514 ? 17.625 -3.154 0.333 1 93.25 514 GLY B C 1
ATOM 8403 O O . GLY B 1 514 ? 18.188 -2.455 1.174 1 93.25 514 GLY B O 1
ATOM 8404 N N . VAL B 1 515 ? 18.047 -3.299 -0.868 1 92.19 515 VAL B N 1
ATOM 8405 C CA . VAL B 1 515 ? 19.219 -2.584 -1.356 1 92.19 515 VAL B CA 1
ATOM 8406 C C . VAL B 1 515 ? 18.953 -1.079 -1.315 1 92.19 515 VAL B C 1
ATOM 8408 O O . VAL B 1 515 ? 19.797 -0.311 -0.854 1 92.19 515 VAL B O 1
ATOM 8411 N N . PHE B 1 516 ? 17.797 -0.742 -1.744 1 91.94 516 PHE B N 1
ATOM 8412 C CA . PHE B 1 516 ? 17.406 0.664 -1.726 1 91.94 516 PHE B CA 1
ATOM 8413 C C . PHE B 1 516 ? 17.391 1.202 -0.299 1 91.94 516 PHE B C 1
ATOM 8415 O O . PHE B 1 516 ? 17.781 2.344 -0.056 1 91.94 516 PHE B O 1
ATOM 8422 N N . TYR B 1 517 ? 16.906 0.422 0.633 1 94.62 517 TYR B N 1
ATOM 8423 C CA . TYR B 1 517 ? 16.891 0.812 2.039 1 94.62 517 TYR B CA 1
ATOM 8424 C C . TYR B 1 517 ? 18.297 1.133 2.541 1 94.62 517 TYR B C 1
ATOM 8426 O O . TYR B 1 517 ? 18.5 2.164 3.184 1 94.62 517 TYR B O 1
ATOM 8434 N N . ARG B 1 518 ? 19.219 0.275 2.312 1 94.81 518 ARG B N 1
ATOM 8435 C CA . ARG B 1 518 ? 20.578 0.444 2.799 1 94.81 518 ARG B CA 1
ATOM 8436 C C . ARG B 1 518 ? 21.234 1.664 2.166 1 94.81 518 ARG B C 1
ATOM 8438 O O . ARG B 1 518 ? 21.938 2.418 2.842 1 94.81 518 ARG B O 1
ATOM 8445 N N . MET B 1 519 ? 21 1.855 0.96 1 90.31 519 MET B N 1
ATOM 8446 C CA . MET B 1 519 ? 21.562 3.027 0.287 1 90.31 519 MET B CA 1
ATOM 8447 C C . MET B 1 519 ? 20.969 4.312 0.853 1 90.31 519 MET B C 1
ATOM 8449 O O . MET B 1 519 ? 21.688 5.273 1.114 1 90.31 519 MET B O 1
ATOM 8453 N N . HIS B 1 520 ? 19.672 4.227 0.948 1 88.88 520 HIS B N 1
ATOM 8454 C CA . HIS B 1 520 ? 19 5.398 1.494 1 88.88 520 HIS B CA 1
ATOM 8455 C C . HIS B 1 520 ? 19.422 5.66 2.934 1 88.88 520 HIS B C 1
ATOM 8457 O O . HIS B 1 520 ? 19.531 6.812 3.355 1 88.88 520 HIS B O 1
ATOM 8463 N N . SER B 1 521 ? 19.609 4.648 3.684 1 94.19 521 SER B N 1
ATOM 8464 C CA . SER B 1 521 ? 20.094 4.777 5.059 1 94.19 521 SER B CA 1
ATOM 8465 C C . SER B 1 521 ? 21.453 5.461 5.109 1 94.19 521 SER B C 1
ATOM 8467 O O . SER B 1 521 ? 21.734 6.234 6.027 1 94.19 521 SER B O 1
ATOM 8469 N N . VAL B 1 522 ? 22.281 5.188 4.191 1 92.88 522 VAL B N 1
ATOM 8470 C CA . VAL B 1 522 ? 23.594 5.824 4.137 1 92.88 522 VAL B CA 1
ATOM 8471 C C . VAL B 1 522 ? 23.438 7.34 4.023 1 92.88 522 VAL B C 1
ATOM 8473 O O . VAL B 1 522 ? 24.078 8.094 4.746 1 92.88 522 VAL B O 1
ATOM 8476 N N . GLY B 1 523 ? 22.547 7.75 3.176 1 88.56 523 GLY B N 1
ATOM 8477 C CA . GLY B 1 523 ? 22.297 9.172 3.031 1 88.56 523 GLY B CA 1
ATOM 8478 C C . GLY B 1 523 ? 21.734 9.805 4.289 1 88.56 523 GLY B C 1
ATOM 8479 O O . GLY B 1 523 ? 22.156 10.891 4.688 1 88.56 523 GLY B O 1
ATOM 8480 N N . SER B 1 524 ? 20.797 9.148 4.832 1 90.44 524 SER B N 1
ATOM 8481 C CA . SER B 1 524 ? 20.172 9.672 6.043 1 90.44 524 SER B CA 1
ATOM 8482 C C . SER B 1 524 ? 21.156 9.688 7.203 1 90.44 524 SER B C 1
ATOM 8484 O O . SER B 1 524 ? 21.141 10.617 8.023 1 90.44 524 SER B O 1
ATOM 8486 N N . LEU B 1 525 ? 21.969 8.688 7.312 1 93.12 525 LEU B N 1
ATOM 8487 C CA . LEU B 1 525 ? 22.969 8.625 8.375 1 93.12 525 LEU B CA 1
ATOM 8488 C C . LEU B 1 525 ? 24.031 9.703 8.195 1 93.12 525 LEU B C 1
ATOM 8490 O O . LEU B 1 525 ? 24.547 10.234 9.172 1 93.12 525 LEU B O 1
ATOM 8494 N N . LEU B 1 526 ? 24.328 10.023 7.008 1 89.12 526 LEU B N 1
ATOM 8495 C CA . LEU B 1 526 ? 25.25 11.125 6.742 1 89.12 526 LEU B CA 1
ATOM 8496 C C . LEU B 1 526 ? 24.688 12.445 7.238 1 89.12 526 LEU B C 1
ATOM 8498 O O . LEU B 1 526 ? 25.406 13.281 7.781 1 89.12 526 LEU B O 1
ATOM 8502 N N . GLU B 1 527 ? 23.422 12.57 7.031 1 85.69 527 GLU B N 1
ATOM 8503 C CA . GLU B 1 527 ? 22.766 13.773 7.535 1 85.69 527 GLU B CA 1
ATOM 8504 C C . GLU B 1 527 ? 22.797 13.82 9.062 1 85.69 527 GLU B C 1
ATOM 8506 O O . GLU B 1 527 ? 23 14.883 9.648 1 85.69 527 GLU B O 1
ATOM 8511 N N . VAL B 1 528 ? 22.562 12.719 9.617 1 87.94 528 VAL B N 1
ATOM 8512 C CA . VAL B 1 528 ? 22.625 12.641 11.07 1 87.94 528 VAL B CA 1
ATOM 8513 C C . VAL B 1 528 ? 24.047 12.938 11.547 1 87.94 528 VAL B C 1
ATOM 8515 O O . VAL B 1 528 ? 24.234 13.633 12.555 1 87.94 528 VAL B O 1
ATOM 8518 N N . TYR B 1 529 ? 25.016 12.469 10.852 1 89 529 TYR B N 1
ATOM 8519 C CA . TYR B 1 529 ? 26.422 12.711 11.164 1 89 529 TYR B CA 1
ATOM 8520 C C . TYR B 1 529 ? 26.75 14.195 11.078 1 89 529 TYR B C 1
ATOM 8522 O O . TYR B 1 529 ? 27.422 14.742 11.953 1 89 529 TYR B O 1
ATOM 8530 N N . MET B 1 530 ? 26.219 14.867 10.148 1 84.5 530 MET B N 1
ATOM 8531 C CA . MET B 1 530 ? 26.5 16.281 9.93 1 84.5 530 MET B CA 1
ATOM 8532 C C . MET B 1 530 ? 25.766 17.156 10.945 1 84.5 530 MET B C 1
ATOM 8534 O O . MET B 1 530 ? 26.25 18.203 11.336 1 84.5 530 MET B O 1
ATOM 8538 N N . SER B 1 531 ? 24.625 16.672 11.234 1 79.94 531 SER B N 1
ATOM 8539 C CA . SER B 1 531 ? 23.828 17.453 12.18 1 79.94 531 SER B CA 1
ATOM 8540 C C . SER B 1 531 ? 24.328 17.266 13.609 1 79.94 531 SER B C 1
ATOM 8542 O O . SER B 1 531 ? 24.047 18.109 14.477 1 79.94 531 SER B O 1
ATOM 8544 N N . ALA B 1 532 ? 24.953 16.234 13.812 1 80.31 532 ALA B N 1
ATOM 8545 C CA . ALA B 1 532 ? 25.469 15.969 15.156 1 80.31 532 ALA B CA 1
ATOM 8546 C C . ALA B 1 532 ? 26.672 16.844 15.461 1 80.31 532 ALA B C 1
ATOM 8548 O O . ALA B 1 532 ? 26.859 17.281 16.594 1 80.31 532 ALA B O 1
#

Radius of gyration: 36.07 Å; Cα contacts (8 Å, |Δi|>4): 1116; chains: 2; bounding box: 98×151×122 Å

pLDDT: mean 82.05, std 17.91, range [23.39, 98.38]

Secondary structure (DSSP, 8-state):
----------------------THHHHHHHHHHHHHHHHHHHHHHHHHHHHHHHHHHHHHHHHHHHHHHHHHHHHHHHHH-TTTS-HHHHHHHHHHHHHHHHHHHHHIIIIITTSTTSEEEE-TTSS-HHHHHHHHHHHHHHHHHHHHHHHHHHHTTTTS-THHHHHHHHHHHHHHHHHHHHHHHTTEEE-SSHHHHHHHHHHHHHHHHHHHHHHHH--HHHHHHHHHHTT------SSHHHHHHHHHHHHHHHHHHHHHHHHHHHHHHHHHHHTT----TT----------TT--HHHHHHHHHHHHHHHHHHHHHHHHHHSSPPHHHHHHHHHHHHHHHHHHHHHHHHHHHHHHHS-PPB--S--HHHHHHHHHHHHHHHHHHHHHHHHHHHHHHS-TTSHHHHHHHHHHHHHHHHHHHHHHHHHHHHHBPP------SS---HHHHHHHHHTS-HHHHHHHHHHHHHHHHHHHHHHHHHTT--HHHHS-HHHHHH-HHHHHHHHHHHHHHHHHHHHHHHHHHHHHHHH-/----------------------THHHHHHHHHHHHHHHHHHHHHHHHHHHHHHHHHHHHHHHHHHHHHHHHHHHHHHHHH-TTTS-HHHHHHHHHHHHHHHHHHHHHIIIIITTSTTSEEEE-TTSS-HHHHHHHHHHHHHHHHHHHHHHHHHHHTTTTS-THHHHHHHHHHHHHHHHHHHHHHHTTEEE-S-HHHHHHHHHHHHHHHHHHHHHHHH--HHHHHHHHHHHT------SSHHHHHHHHHHHHHHHHHHHHHHHHHHHHHHHHHHHTT----TT----------TT--HHHHHHHHHHHHHHHHHHHHHHHHHHSSPPHHHHHHHHHHHHHHHHHHHHHHHHHHHHHHHS-PPB--S--HHHHHHHHHHHHHHHHHHHHHHHHHHHHHHS-TTSHHHHHHHHHHHHHHHHHHHHHHHHHHHHHBPP------SS---HHHHHHHHHTS-HHHHHHHHHHHHHHHHHHHHHHHHHTT--HHHHS-HHHHHH-HHHHHHHHHHHHHHHHHHHHHHHHHHHHHHHH-

Foldseek 3Di:
DPVPPPPPPPPPPPDPPPPPVPPPPVVVVVVVVVVVVVVVVVVVVVVVLVVVLVVLLVVLVVVLVVLLVVLVVLLVCCVPPVPVRPPLNSLVVLLVLLVLLLVLLVCCVPPQVPDPPFFDFFDPLADDVLLLVLLVVLLVLLLVLLVLQLQLCVLVVVPDDPSSNVSSVSVNVSSVSLSVSLNVPLGGQTQPPLNSLLNSLSSNLSSLVSVLVNLLQDCVLVVVLVCVQVVPDPPPGPCPPSNVVSSVSNSQSSLSSNLSSVSSNLSSVSNSVSHNDDDPPPPPPPDQDDDPPPADQQQVLLVVLLVLLVVLLVVQVVQVNVHQGDPVSLVSNLVSLLVLLVVLLVLLQVLLVLLVVDPFDFPPDPDVSLVSLLVLLVVLLVLLLLLLVLLLVLLVVPPCPDPSNVSSNSSSVSSNSSSVSLSSSLNSLSRGAFPPPPPPPPDPDPVVVVVVVVPPDPSLSSLLSSLSNLLSVLVSVLVSVSRPDDVVVSVCSSCVRPPPSVSSSSNSRRVSSNSSSSSSSNVSSSVSNSSD/DPDCPVPPPPPPPDDPPPPPVPPPVVVVVVVVVVVVVVVVVVVVVVVVLVVVLVVLLVVLVVVLVVLLVVLVVLLVCCVPPVPVRPPLNSLVSLLVLLVLLLVLLVCCVPPQVPDPPFFDFFAPLADDVLLLVLLVVLLVLLLVLLVLQLQLCVLVVVPDDPSSNVSSVSVNVSSVSLSVSLNVPLGGQTQPPLNSLLNSLSSNLSSLVSVLVNLLQDCVLVVVLVCVQVVPDPPPGPPPPSNVVSSVSNSQSSLSSNLSSVSSNLSSVSNSVSHNDDDPPPPPPPDQDDDPPPADQQQVLLVVLLVLLVVLLVVQVVQVNVHQGDPVSLVSNLVSLLVLLVVLLVLLQVLLVLLVVDPFDFPPDPDVSLVSLLVLLVVLLVLLLLLLVLLLVLLVVPPCPPPSNVSSNSSSVSSNSSSVSLSSSLNSLSRGAFPPPPPPPPDPDPVVVVVVVVVPDPSLSSLLSSLSNLLSNLVSVLVSVSRPDDVSVSVCSSCVRPNPSVSSSSNSVRVSSNSSSSSSSNVSSSVSNSSD

Sequence (1064 aa):
MASQSTAWQRHHPPEAARGESAPGEDASWKIRYEKSWLHRHCSSLLCRDRQAQKAGRLFSGLMAMNVLFLGTAFICSMIFNRMVITVNDVWIFLSVLKILALSWIAYYLLFTRRKPHAVIFRDAHAGPIWVKGSLLLFGIFSILLNVFDIGHTASHIQCKSQLEFIFPAIEILFISIQTYFIWCHAKDCTQVQHNLTRCGLMLTLTSNFLLWLLAVTNDSVHREIESEQNQTVFCKCLNTTACKVFQKGYILLYPFNMEYCLISCTMLFVMWKNVGRRISQHHTTIKPRFELHGVFLGPLLGICATVIGISVFLMYQIQATGSSPSYQAFILYYSYYLLLLPLMTLGALAGTVIHSLEERELDTLKNPTRSLDVILLMGAALGQIAISYFSIVAIVATNPTRLLNSIILAYSVSLIIQHITQNIFIIEGLRKQPVWIEKDKTEKSSQSYIKSYRNLNWKRKALKEISSFLIMCNIILWILPSFGAHPVFENGIEQSFYGYSTWFAVVNFGLPLGVFYRMHSVGSLLEVYMSAMASQSTAWQRHHPPEAARGESAPGEDASWKIRYEKSWLHRHCSSLLCRDRQAQKAGRLFSGLMAMNVLFLGTAFICSMIFNRMVITVNDVWIFLSVLKILALSWIAYYLLFTRRKPHAVIFRDAHAGPIWVKGSLLLFGIFSILLNVFDIGHTASHIQCKSQLEFIFPAIEILFISIQTYFIWCHAKDCTQVQHNLTRCGLMLTLTSNFLLWLLAVTNDSVHREIESEQNQTVFCKCLNTTACKVFQKGYILLYPFNMEYCLISCTMLFVMWKNVGRRISQHHTTIKPRFELHGVFLGPLLGICATVIGISVFLMYQIQATGSSPSYQAFILYYSYYLLLLPLMTLGALAGTVIHSLEERELDTLKNPTRSLDVILLMGAALGQIAISYFSIVAIVATNPTRLLNSIILAYSVSLIIQHITQNIFIIEGLRKQPVWIEKDKTEKSSQSYIKSYRNLNWKRKALKEISSFLIMCNIILWILPSFGAHPVFENGIEQSFYGYSTWFAVVNFGLPLGVFYRMHSVGSLLEVYMSA

InterPro domains:
  IPR004878 Otopetrin [PF03189] (223-518)
  IPR004878 Otopetrin [PTHR21522] (48-531)

Solvent-accessible surface area (backbone atoms only — not comparable to full-atom values): 55908 Å² total; per-residue (Å²): 137,81,81,73,79,76,75,81,77,79,78,76,78,83,78,81,76,79,74,77,73,75,69,65,61,62,55,52,50,50,50,52,48,50,50,49,47,51,50,50,51,48,47,49,50,49,49,50,50,51,49,50,48,51,50,36,50,50,50,25,48,51,51,30,49,51,52,43,42,47,51,49,35,51,53,50,37,31,72,56,27,51,85,69,38,38,71,67,56,53,49,50,55,52,49,52,45,48,51,53,32,49,50,41,51,50,44,40,69,70,49,53,59,68,38,87,70,13,64,78,38,67,44,81,76,40,67,44,66,66,58,45,50,48,47,51,52,22,41,51,41,32,41,49,27,34,52,24,48,41,51,34,46,59,52,38,51,92,78,54,63,72,62,65,49,48,51,39,52,52,46,40,53,48,49,54,52,48,50,50,49,48,68,74,46,38,31,44,14,36,60,52,64,57,54,61,50,34,36,42,36,31,45,39,28,41,45,30,48,51,51,34,50,51,57,45,68,48,58,60,61,58,50,48,51,50,29,58,75,65,66,63,68,74,69,85,36,89,55,49,65,63,35,49,51,23,47,52,48,31,60,56,30,49,59,37,38,46,49,32,25,52,53,50,32,52,51,35,50,52,32,46,67,29,48,63,49,81,71,78,75,77,65,77,71,75,76,69,69,87,69,76,79,88,62,56,68,17,50,51,54,14,48,50,53,36,55,53,47,50,52,49,48,50,56,39,49,56,36,44,74,74,40,76,59,49,72,64,45,51,52,52,51,49,49,52,47,56,56,47,36,57,54,52,30,52,41,23,48,52,44,38,53,47,53,71,68,50,89,65,60,60,54,80,70,88,48,69,66,58,56,46,48,53,49,49,46,58,56,19,45,46,19,45,41,47,46,25,36,44,44,42,54,46,33,64,59,65,54,46,78,44,65,70,42,36,50,51,41,52,37,30,54,40,50,45,52,28,54,53,36,40,49,53,28,50,54,57,42,66,38,41,44,59,71,76,70,78,68,71,82,73,80,81,52,75,62,52,56,52,51,51,55,68,63,45,53,72,63,37,55,51,43,37,22,42,31,42,23,49,33,36,47,28,50,44,64,27,48,47,54,54,72,67,53,53,61,77,67,70,69,40,60,50,33,69,52,50,31,61,70,55,39,48,50,47,45,43,57,10,49,58,27,33,38,49,26,28,55,50,44,34,53,52,32,50,49,35,39,45,39,81,137,80,82,77,79,78,76,80,74,80,77,77,76,82,79,79,77,77,74,76,74,72,69,64,62,60,55,52,51,50,50,51,48,50,49,49,47,49,50,51,51,48,48,48,51,49,48,50,49,50,49,51,48,51,49,37,51,50,50,25,48,51,51,30,48,52,54,45,42,45,51,48,34,50,52,51,38,31,72,55,27,51,85,69,38,39,72,66,56,53,48,51,54,51,48,51,45,48,51,54,32,49,50,42,53,49,46,39,68,70,47,54,61,68,37,86,70,13,62,79,36,67,45,80,75,41,67,44,66,67,57,44,51,49,46,52,51,24,41,51,42,32,39,48,28,33,52,25,47,42,51,34,46,58,52,38,49,92,77,54,63,71,63,65,50,51,52,39,52,53,46,41,51,48,48,55,52,48,50,50,48,48,68,75,45,39,31,45,15,36,62,52,63,57,54,61,51,35,36,41,36,30,46,40,28,41,44,30,48,50,53,32,52,52,57,45,69,50,58,62,61,57,50,49,53,50,29,58,75,65,67,63,70,75,70,86,36,88,55,49,64,64,34,48,52,21,49,52,48,31,61,57,30,48,59,37,38,46,48,30,25,52,52,50,33,53,51,34,49,53,32,47,69,29,46,64,49,81,70,77,76,76,66,76,71,74,76,68,68,85,69,76,80,90,62,55,68,16,50,52,54,13,49,51,54,34,54,52,48,50,52,49,47,52,57,39,48,57,37,45,74,74,41,78,60,49,74,65,46,51,52,53,50,48,48,53,48,56,56,47,36,56,52,51,29,51,41,23,47,54,43,38,54,48,53,70,68,49,90,64,59,59,54,78,68,88,45,69,66,58,56,46,48,52,49,50,46,57,58,19,45,46,19,44,41,47,46,25,34,45,46,41,53,48,34,65,59,66,54,47,77,46,65,70,41,36,51,51,42,52,38,31,54,40,48,45,52,26,54,52,36,41,48,52,28,50,56,57,41,66,38,41,44,59,71,75,70,78,69,73,82,72,79,82,50,76,64,51,56,51,50,52,53,68,63,44,53,71,63,36,55,50,43,36,21,42,30,42,22,50,34,36,47,26,51,44,64,27,49,47,54,55,73,67,54,53,62,76,67,69,68,40,61,51,34,69,51,49,31,61,70,55,38,48,49,46,46,44,56,10,49,58,26,32,38,48,26,28,53,49,45,35,53,52,34,49,49,35,38,44,39,80